Protein AF-0000000067866345 (afdb_homodimer)

InterPro domains:
  IPR001431 Peptidase M16, zinc-binding site [PS00143] (38-61)
  IPR007863 Peptidase M16, C-terminal [PF05193] (171-333)
  IPR011249 Metalloenzyme, LuxS/M16 peptidase-like [SSF63411] (7-210)
  IPR011249 Metalloenzyme, LuxS/M16 peptidase-like [SSF63411] (232-407)
  IPR011765 Peptidase M16, N-terminal [PF00675] (20-159)
  IPR050361 Mitochondrial Processing Peptidase/Ubiquinol-cytochrome c Reductase Complex [PTHR11851] (12-408)

Sequence (830 aa):
MLKLNFDVKKHYLDNGLEILTIKKDTQIASINLGVKVGAIYESLEEKGISHFIEHMLFKGTNKRNNEELNDELESLGGEYNAYTDYNSTVYTISCLSEELENACILLGDMITSSNFPEEEIERERGVILAEMRTSKDDIEDLSFKRVNEVAFNSSPLRYDVTGLEEVVKGLKRDDIKRFYNKYYTPKNSLITMVSSMEHEDAKELISREFSNWQGAEEVEHPVICEDNIPLKKVSYKNDMEQSTIVYLYTFYHLDKNDELALRILNHRLGESSNSLLFREVREKKGLAYDIYTHLDMTKNVKTLYVYTAVSDEDVEEAIRAIDETLNNVVNGNIEIGNKDLAIMKKVHKTAVISTLEDSAELCNYILHQELEDEDIYEFVKDMEGLNNLNKDKIYKVSKLVLKDPTIHILTSPKEMLKLNFDVKKHYLDNGLEILTIKKDTQIASINLGVKVGAIYESLEEKGISHFIEHMLFKGTNKRNNEELNDELESLGGEYNAYTDYNSTVYTISCLSEELENACILLGDMITSSNFPEEEIERERGVILAEMRTSKDDIEDLSFKRVNEVAFNSSPLRYDVTGLEEVVKGLKRDDIKRFYNKYYTPKNSLITMVSSMEHEDAKELISREFSNWQGAEEVEHPVICEDNIPLKKVSYKNDMEQSTIVYLYTFYHLDKNDELALRILNHRLGESSNSLLFREVREKKGLAYDIYTHLDMTKNVKTLYVYTAVSDEDVEEAIRAIDETLNNVVNGNIEIGNKDLAIMKKVHKTAVISTLEDSAELCNYILHQELEDEDIYEFVKDMEGLNNLNKDKIYKVSKLVLKDPTIHILTSPKE

Solvent-accessible surface area (backbone atoms only — not comparable to full-atom values): 42584 Å² total; per-residue (Å²): 128,90,79,76,75,60,48,77,47,82,47,68,48,94,61,46,30,35,34,37,36,31,32,28,92,52,65,50,18,18,42,35,38,40,30,72,47,16,39,44,66,44,52,86,84,39,28,18,47,55,39,50,47,62,59,42,39,58,48,20,29,82,87,28,50,35,68,57,43,48,51,55,56,53,55,44,16,49,50,73,52,69,51,59,40,54,60,29,30,36,38,39,37,33,27,36,47,92,36,42,66,60,50,47,49,51,52,29,42,28,72,69,33,47,60,65,51,66,71,55,50,57,30,47,45,39,19,54,51,37,41,54,35,51,41,63,46,31,63,69,55,37,47,56,50,51,38,29,44,69,20,34,91,74,27,46,69,35,51,57,47,77,33,41,71,72,37,53,73,64,63,45,66,65,59,53,50,52,53,42,52,57,50,63,16,30,65,38,29,37,35,24,33,25,30,61,50,54,62,68,57,49,48,51,57,51,42,75,49,47,58,80,43,66,54,65,71,81,72,85,69,82,64,66,74,63,69,47,41,61,45,76,49,76,48,71,46,64,84,51,59,47,19,36,44,35,38,38,26,41,43,82,83,59,52,77,86,48,45,63,37,44,52,52,47,43,38,48,39,16,58,39,96,76,5,53,47,26,40,52,40,26,60,70,61,13,49,20,59,55,50,37,42,49,79,40,80,51,86,88,39,38,39,40,34,38,42,35,45,24,40,69,91,41,45,67,60,48,50,50,49,51,49,50,51,52,47,30,42,43,70,56,71,49,80,62,48,70,66,56,49,52,25,46,51,40,31,51,49,40,53,50,52,53,32,70,70,32,43,58,51,36,30,51,50,46,41,50,23,53,76,65,74,42,63,76,60,42,71,59,54,48,57,57,46,60,72,69,61,50,53,66,56,35,35,51,44,36,52,69,34,75,51,67,42,20,36,29,34,40,31,49,70,80,129,129,89,77,76,75,58,48,77,47,81,45,70,48,95,60,46,29,37,36,36,36,31,30,28,90,52,64,51,18,18,42,34,38,40,30,71,47,16,40,43,65,43,51,85,83,38,28,19,47,56,39,50,47,62,59,43,39,58,48,19,29,81,88,29,49,34,68,56,43,47,50,53,57,53,58,44,15,49,50,73,51,69,51,58,39,52,58,29,30,36,40,39,37,33,25,38,49,90,35,43,65,60,50,47,49,51,51,28,43,30,72,69,34,47,59,65,51,66,72,55,50,56,31,48,45,40,20,52,51,36,40,56,34,52,40,66,46,31,62,67,56,37,50,56,46,51,38,29,45,69,21,35,91,75,27,46,71,35,51,57,47,75,33,41,70,72,36,53,73,63,64,45,68,66,59,52,49,51,53,42,55,60,50,65,19,30,68,38,28,37,35,24,33,24,29,61,49,55,61,68,58,49,50,48,57,51,41,75,49,46,58,81,43,66,51,76,66,84,72,84,70,82,64,67,74,63,71,46,42,61,44,78,49,76,47,74,46,64,84,50,60,49,18,36,42,36,38,36,26,40,44,82,82,60,53,78,86,47,46,63,39,44,52,51,47,42,38,47,40,16,58,39,97,75,5,55,49,26,40,50,39,26,60,71,62,13,48,22,59,52,51,36,43,49,78,40,81,50,86,88,39,39,39,39,34,38,42,34,45,24,40,70,89,40,45,66,59,48,50,50,50,51,48,51,52,54,48,31,40,43,71,56,71,49,80,62,47,70,66,54,50,53,28,49,51,39,30,50,50,40,52,50,52,54,33,71,70,34,44,58,51,36,30,51,50,46,41,51,23,53,76,65,75,42,62,77,60,41,71,59,54,48,56,57,45,60,71,68,62,52,54,66,56,35,36,51,43,36,53,68,35,75,50,66,41,20,35,28,33,42,29,48,70,78,127

Foldseek 3Di:
DPDQQWDWDWDAFPQQAIEIEIAHPDQKKKKKKKFQDFQQLDDQLCRQLLVLLQVQLCADFPVGGNVRLVVLLVVQVWDWDWDGDHGIIMTMHMHGQVCVLVVLQSVLRSLQTRDRDQVVLVVVLVVLVVVVVVLCVDQVSVQCQVLLCQFDDDASSNADRNTDNVSSVPDGPVNSVVVSQAGSASNRMYMYMYHNDDPVVVVVSNCVRCNPRHHDDDDDRDGDADWTAQDEAEDADADDQWKKKKWKWFFPPDDPLLVLLVVLLQCQDFADCNHLLNCQQCVVVNFFPHWGWDADDAVSGGMIMIMTIGGPVCVVVSVVSSVVSLVCLLVVVDDPAPVSLVVVLVVLVVVVVVQSVDNRSLRVLQRRCVSRVHDSVVSVVSSVSSVVDGRVSSSVVSNSTVPSIYMYMYYHDDD/DPDQQKDWDWDAFPQQAIEIEIAHPDQKKKKKKKFQDFQQLADQLCHQLLVLLQVQLCADFPVGGNVRLVVLLVVQVWDWDWDGDHGIIMTMHMHGQVCVLVVLQSVLRSLQTRDRDQVVLVVVLVVLVVVVVVLCVDQQSVQCQVLLCQFDDDASSNADRNTDNVSSVPDGPVNSVVVSQAGSASNRMYMYMYHNDDPVVVVVSNCVRCNPRHHDDDDDRDGDADWTAQDEAEDADADDQWKKKKWKWFFPPDDPLLVLLVVLLQCQDFADCNHLLNCQQCVVVNFFPHWGWDADDAVSGGMIMIMTIGGPVCVVVSVVSSVVSLVCLLVVVDDPAPVSLVVVLVVLVVVVVVQSVDNRSLRVLQRRCVSRVHDSVVSVVSSVSSVVDGRVSSSVVSNSTVPSIRMYMYYHDDD

Secondary structure (DSSP, 8-state):
-----EEEEEEE-TT--EEEEEEE--SEEEEEEEES--GGG--GGGTTHHHHHHHHTTSBBSS-BHHHHHHHHHHT-SEEEEEE-SS-EEEEEEEEGGGHHHHHHHHHHHHH-B---HHHHHHHHHHHHHHHHHHHH-HHHHHHHHHHHHH-SS-GGGS-TT--HHHHHH--HHHHHHHHHHH-SGGGEEEEEEESS-HHHHHHHHHHHHTT----SPPP----------EEEEEE-SS-SSEEEEEEEE-TT--GGGHHHHHHHHIIIIISTT-HHIIIIIIIT--EEEEEEEEE-STT--EEEEEEEE-GGGHHHHHHHHHHHHHHHHTT-S---HHHHHHHHHHHHHHHHHHHH-HHHHHHHHHHHHHTT--TTHHHHHHHHHHH--HHHHHHHHHHHSSS-EEEEEE----/-----EEEEEEE-TT--EEEEEEE--SEEEEEEEES--GGG--GGGTTHHHHHHHHTTSBBSS-BHHHHHHHHHTT-SEEEEEE-SS-EEEEEEEEGGGHHHHHHHHHHHHH-B---HHHHHHHHHHHHHHHHHHHH-HHHHHHHHHHHHH-SS-GGGS-TT--HHHHHH--HHHHHHHHHHH-SGGGEEEEEEESS-HHHHHHHHHHHHTT----PPPP----------EEEEEE-SS-SSEEEEEEEE-TT--GGGHHHHHHHHIIIIISTT-HHIIIIIIIT--EEEEEEEEE-STT--EEEEEEEE-GGGHHHHHHHHHHHHHHHHTT-S---HHHHHHHHHHHHHHHHHHHH-HHHHHHHHHHHHHTT--TTHHHHHHHHHHH--HHHHHHHHHHHSSS-EEEEEE----

pLDDT: mean 93.35, std 6.79, range [50.44, 98.88]

Organism: NCBI:txid29363

Nearest PDB structures (foldseek):
  8pw5-assembly1_L  TM=9.139E-01  e=3.087E-32  Mus musculus
  6zfs-assembly1_A  TM=9.045E-01  e=3.799E-31  Bos taurus
  5okd-assembly1_A  TM=8.986E-01  e=4.022E-31  Bos taurus
  8iao-assembly1_Aa  TM=9.112E-01  e=6.218E-30  Mus musculus
  6xvf-assembly1_A-2  TM=8.848E-01  e=9.814E-30  Bos taurus

Structure (mmCIF, N/CA/C/O backbone):
data_AF-0000000067866345-model_v1
#
loop_
_entity.id
_entity.type
_entity.pdbx_description
1 polymer 'Peptidase M16'
#
loop_
_atom_site.group_PDB
_atom_site.id
_atom_site.type_symbol
_atom_site.label_atom_id
_atom_site.label_alt_id
_atom_site.label_comp_id
_atom_site.label_asym_id
_atom_site.label_entity_id
_atom_site.label_seq_id
_atom_site.pdbx_PDB_ins_code
_atom_site.Cartn_x
_atom_site.Cartn_y
_atom_site.Cartn_z
_atom_site.occupancy
_atom_site.B_iso_or_equiv
_atom_site.auth_seq_id
_atom_site.auth_comp_id
_atom_site.auth_asym_id
_atom_site.auth_atom_id
_atom_site.pdbx_PDB_model_num
ATOM 1 N N . MET A 1 1 ? -11.164 -18.875 21.969 1 54.75 1 MET A N 1
ATOM 2 C CA . MET A 1 1 ? -11.617 -17.562 22.438 1 54.75 1 MET A CA 1
ATOM 3 C C . MET A 1 1 ? -10.578 -16.5 22.156 1 54.75 1 MET A C 1
ATOM 5 O O . MET A 1 1 ? -9.383 -16.719 22.359 1 54.75 1 MET A O 1
ATOM 9 N N . LEU A 1 2 ? -11.102 -15.445 21.375 1 67.44 2 LEU A N 1
ATOM 10 C CA . LEU A 1 2 ? -10.203 -14.352 21.047 1 67.44 2 LEU A CA 1
ATOM 11 C C . LEU A 1 2 ? -9.656 -13.688 22.297 1 67.44 2 LEU A C 1
ATOM 13 O O . LEU A 1 2 ? -10.414 -13.266 23.172 1 67.44 2 LEU A O 1
ATOM 17 N N . LYS A 1 3 ? -8.438 -13.969 22.625 1 67.81 3 LYS A N 1
ATOM 18 C CA . LYS A 1 3 ? -7.781 -13.312 23.75 1 67.81 3 LYS A CA 1
ATOM 19 C C . LYS A 1 3 ? -7.496 -11.852 23.438 1 67.81 3 LYS A C 1
ATOM 21 O O . LYS A 1 3 ? -6.738 -11.539 22.516 1 67.81 3 LYS A O 1
ATOM 26 N N . LEU A 1 4 ? -8.344 -11 24.125 1 80.44 4 LEU A N 1
ATOM 27 C CA . LEU A 1 4 ? -8.062 -9.578 23.984 1 80.44 4 LEU A CA 1
ATOM 28 C C . LEU A 1 4 ? -6.832 -9.18 24.797 1 80.44 4 LEU A C 1
ATOM 30 O O . LEU A 1 4 ? -6.773 -9.445 26 1 80.44 4 LEU A O 1
ATOM 34 N N . ASN A 1 5 ? -5.797 -8.68 24.172 1 82.44 5 ASN A N 1
ATOM 35 C CA . ASN A 1 5 ? -4.559 -8.305 24.844 1 82.44 5 ASN A CA 1
ATOM 36 C C . ASN A 1 5 ? -4.492 -6.797 25.094 1 82.44 5 ASN A C 1
ATOM 38 O O . ASN A 1 5 ? -3.418 -6.195 25 1 82.44 5 ASN A O 1
ATOM 42 N N . PHE A 1 6 ? -5.699 -6.148 25.188 1 90.94 6 PHE A N 1
ATOM 43 C CA . PHE A 1 6 ? -5.746 -4.711 25.438 1 90.94 6 PHE A CA 1
ATOM 44 C C . PHE A 1 6 ? -6.984 -4.348 26.25 1 90.94 6 PHE A C 1
ATOM 46 O O . PHE A 1 6 ? -7.91 -5.148 26.375 1 90.94 6 PHE A O 1
ATOM 53 N N . ASP A 1 7 ? -6.953 -3.195 26.891 1 94.69 7 ASP A N 1
ATOM 54 C CA . ASP A 1 7 ? -8.047 -2.604 27.656 1 94.69 7 ASP A CA 1
ATOM 55 C C . ASP A 1 7 ? -8.352 -1.187 27.172 1 94.69 7 ASP A C 1
ATOM 57 O O . ASP A 1 7 ? -7.434 -0.419 26.875 1 94.69 7 ASP A O 1
ATOM 61 N N . VAL A 1 8 ? -9.688 -0.877 27.031 1 97.12 8 VAL A N 1
ATOM 62 C CA . VAL A 1 8 ? -10.07 0.431 26.5 1 97.12 8 VAL A CA 1
ATOM 63 C C . VAL A 1 8 ? -10.883 1.183 27.547 1 97.12 8 VAL A C 1
ATOM 65 O O . VAL A 1 8 ? -11.734 0.594 28.234 1 97.12 8 VAL A O 1
ATOM 68 N N . LYS A 1 9 ? -10.586 2.391 27.734 1 98.19 9 LYS A N 1
ATOM 69 C CA . LYS A 1 9 ? -11.406 3.271 28.562 1 98.19 9 LYS A CA 1
ATOM 70 C C . LYS A 1 9 ? -11.766 4.555 27.812 1 98.19 9 LYS A C 1
ATOM 72 O O . LYS A 1 9 ? -10.93 5.113 27.094 1 98.19 9 LYS A O 1
ATOM 77 N N . LYS A 1 10 ? -13.023 4.996 27.984 1 97.56 10 LYS A N 1
ATOM 78 C CA . LYS A 1 10 ? -13.523 6.242 27.422 1 97.56 10 LYS A CA 1
ATOM 79 C C . LYS A 1 10 ? -13.531 7.359 28.453 1 97.56 10 LYS A C 1
ATOM 81 O O . LYS A 1 10 ? -13.922 7.145 29.609 1 97.56 10 LYS A O 1
ATOM 86 N N . HIS A 1 11 ? -12.93 8.43 28.031 1 97.62 11 HIS A N 1
ATOM 87 C CA . HIS A 1 11 ? -12.875 9.625 28.875 1 97.62 11 HIS A CA 1
ATOM 88 C C . HIS A 1 11 ? -13.422 10.844 28.141 1 97.62 11 HIS A C 1
ATOM 90 O O . HIS A 1 11 ? -13.547 10.828 26.906 1 97.62 11 HIS A O 1
ATOM 96 N N . TYR A 1 12 ? -13.812 11.836 28.984 1 96.62 12 TYR A N 1
ATOM 97 C CA . TYR A 1 12 ? -14.164 13.148 28.453 1 96.62 12 TYR A CA 1
ATOM 98 C C . TYR A 1 12 ? -13.445 14.25 29.219 1 96.62 12 TYR A C 1
ATOM 100 O O . TYR A 1 12 ? -13.344 14.203 30.453 1 96.62 12 TYR A O 1
ATOM 108 N N . LEU A 1 13 ? -12.883 15.117 28.5 1 96.69 13 LEU A N 1
ATOM 109 C CA . LEU A 1 13 ? -12.352 16.312 29.141 1 96.69 13 LEU A CA 1
ATOM 110 C C . LEU A 1 13 ? -13.461 17.328 29.406 1 96.69 13 LEU A C 1
ATOM 112 O O . LEU A 1 13 ? -14.57 17.188 28.891 1 96.69 13 LEU A O 1
ATOM 116 N N . ASP A 1 14 ? -13.164 18.359 30.172 1 94.88 14 ASP A N 1
ATOM 117 C CA . ASP A 1 14 ? -14.148 19.375 30.547 1 94.88 14 ASP A CA 1
ATOM 118 C C . ASP A 1 14 ? -14.633 20.156 29.312 1 94.88 14 ASP A C 1
ATOM 120 O O . ASP A 1 14 ? -15.781 20.594 29.266 1 94.88 14 ASP A O 1
ATOM 124 N N . ASN A 1 15 ? -13.844 20.281 28.406 1 95 15 ASN A N 1
ATOM 125 C CA . ASN A 1 15 ? -14.195 21.047 27.219 1 95 15 ASN A CA 1
ATOM 126 C C . ASN A 1 15 ? -14.992 20.203 26.234 1 95 15 ASN A C 1
ATOM 128 O O . ASN A 1 15 ? -15.367 20.688 25.156 1 95 15 ASN A O 1
ATOM 132 N N . GLY A 1 16 ? -15.164 18.938 26.5 1 94.06 16 GLY A N 1
ATOM 133 C CA . GLY A 1 16 ? -16.016 18.109 25.688 1 94.06 16 GLY A CA 1
ATOM 134 C C . GLY A 1 16 ? -15.242 17.156 24.797 1 94.06 16 GLY A C 1
ATOM 135 O O . GLY A 1 16 ? -15.828 16.312 24.094 1 94.06 16 GLY A O 1
ATOM 136 N N . LEU A 1 17 ? -13.93 17.203 24.797 1 96.75 17 LEU A N 1
ATOM 137 C CA . LEU A 1 17 ? -13.109 16.312 23.969 1 96.75 17 LEU A CA 1
ATOM 138 C C . LEU A 1 17 ? -13.219 14.875 24.438 1 96.75 17 LEU A C 1
ATOM 140 O O . LEU A 1 17 ? -13.031 14.586 25.625 1 96.75 17 LEU A O 1
ATOM 144 N N . GLU A 1 18 ? -13.586 14.023 23.516 1 97.25 18 GLU A N 1
ATOM 145 C CA . GLU A 1 18 ? -13.664 12.586 23.766 1 97.25 18 GLU A CA 1
ATOM 146 C C . GLU A 1 18 ? -12.297 11.922 23.609 1 97.25 18 GLU A C 1
ATOM 148 O O . GLU A 1 18 ? -11.586 12.188 22.641 1 97.25 18 GLU A O 1
ATOM 153 N N . ILE A 1 19 ? -11.93 11.086 24.594 1 98.56 19 ILE A N 1
ATOM 154 C CA . ILE A 1 19 ? -10.641 10.406 24.578 1 98.56 19 ILE A CA 1
ATOM 155 C C . ILE A 1 19 ? -10.844 8.914 24.844 1 98.56 19 ILE A C 1
ATOM 157 O O . ILE A 1 19 ? -11.539 8.531 25.797 1 98.56 19 ILE A O 1
ATOM 161 N N . LEU A 1 20 ? -10.32 8.125 23.953 1 98.75 20 LEU A N 1
ATOM 162 C CA . LEU A 1 20 ? -10.242 6.688 24.203 1 98.75 20 LEU A CA 1
ATOM 163 C C . LEU A 1 20 ? -8.805 6.246 24.422 1 98.75 20 LEU A C 1
ATOM 165 O O . LEU A 1 20 ? -7.965 6.367 23.531 1 98.75 20 LEU A O 1
ATOM 169 N N . THR A 1 21 ? -8.539 5.762 25.625 1 98.62 21 THR A N 1
ATOM 170 C CA . THR A 1 21 ? -7.223 5.203 25.922 1 98.62 21 THR A CA 1
ATOM 171 C C . THR A 1 21 ? -7.246 3.682 25.812 1 98.62 21 THR A C 1
ATOM 173 O O . THR A 1 21 ? -8.156 3.029 26.328 1 98.62 21 THR A O 1
ATOM 176 N N . ILE A 1 22 ? -6.328 3.186 25.062 1 98.38 22 ILE A N 1
ATOM 177 C CA . ILE A 1 22 ? -6.184 1.748 24.859 1 98.38 22 ILE A CA 1
ATOM 178 C C . ILE A 1 22 ? -4.867 1.271 25.484 1 98.38 22 ILE A C 1
ATOM 180 O O . ILE A 1 22 ? -3.789 1.587 24.984 1 98.38 22 ILE A O 1
ATOM 184 N N . LYS A 1 23 ? -5.016 0.579 26.578 1 98.12 23 LYS A N 1
ATOM 185 C CA . LYS A 1 23 ? -3.83 0.052 27.234 1 98.12 23 LYS A CA 1
ATOM 186 C C . LYS A 1 23 ? -3.412 -1.288 26.641 1 98.12 23 LYS A C 1
ATOM 188 O O . LYS A 1 23 ? -4.188 -2.248 26.656 1 98.12 23 LYS A O 1
ATOM 193 N N . LYS A 1 24 ? -2.275 -1.328 26.094 1 95.25 24 LYS A N 1
ATOM 194 C CA . LYS A 1 24 ? -1.682 -2.51 25.469 1 95.25 24 LYS A CA 1
ATOM 195 C C . LYS A 1 24 ? -0.186 -2.59 25.75 1 95.25 24 LYS A C 1
ATOM 197 O O . LYS A 1 24 ? 0.51 -1.573 25.75 1 95.25 24 LYS A O 1
ATOM 202 N N . ASP A 1 25 ? 0.289 -3.816 26.094 1 91.81 25 ASP A N 1
ATOM 203 C CA . ASP A 1 25 ? 1.729 -4 26.25 1 91.81 25 ASP A CA 1
ATOM 204 C C . ASP A 1 25 ? 2.441 -3.916 24.891 1 91.81 25 ASP A C 1
ATOM 206 O O . ASP A 1 25 ? 2.42 -4.871 24.125 1 91.81 25 ASP A O 1
ATOM 210 N N . THR A 1 26 ? 3.008 -2.754 24.641 1 91.69 26 THR A N 1
ATOM 211 C CA . THR A 1 26 ? 3.643 -2.506 23.344 1 91.69 26 THR A CA 1
ATOM 212 C C . THR A 1 26 ? 4.797 -1.52 23.5 1 91.69 26 THR A C 1
ATOM 214 O O . THR A 1 26 ? 4.812 -0.708 24.422 1 91.69 26 THR A O 1
ATOM 217 N N . GLN A 1 27 ? 5.738 -1.667 22.562 1 92.5 27 GLN A N 1
ATOM 218 C CA . GLN A 1 27 ? 6.855 -0.729 22.516 1 92.5 27 GLN A CA 1
ATOM 219 C C . GLN A 1 27 ? 6.602 0.372 21.484 1 92.5 27 GLN A C 1
ATOM 221 O O . GLN A 1 27 ? 7.328 1.366 21.438 1 92.5 27 GLN A O 1
ATOM 226 N N . ILE A 1 28 ? 5.613 0.192 20.641 1 94.38 28 ILE A N 1
ATOM 227 C CA . ILE A 1 28 ? 5.191 1.198 19.688 1 94.38 28 ILE A CA 1
ATOM 228 C C . ILE A 1 28 ? 3.846 1.786 20.109 1 94.38 28 ILE A C 1
ATOM 230 O O . ILE A 1 28 ? 2.867 1.055 20.281 1 94.38 28 ILE A O 1
ATOM 234 N N . ALA A 1 29 ? 3.877 3.027 20.312 1 97.06 29 ALA A N 1
ATOM 235 C CA . ALA A 1 29 ? 2.652 3.725 20.703 1 97.06 29 ALA A CA 1
ATOM 236 C C . ALA A 1 29 ? 2.059 4.488 19.516 1 97.06 29 ALA A C 1
ATOM 238 O O . ALA A 1 29 ? 2.752 4.762 18.531 1 97.06 29 ALA A O 1
ATOM 239 N N . SER A 1 30 ? 0.771 4.711 19.625 1 98.25 30 SER A N 1
ATOM 240 C CA . SER A 1 30 ? 0.085 5.461 18.578 1 98.25 30 SER A CA 1
ATOM 241 C C . SER A 1 30 ? -0.945 6.418 19.156 1 98.25 30 SER A C 1
ATOM 243 O O . SER A 1 30 ? -1.608 6.094 20.141 1 98.25 30 SER A O 1
ATOM 245 N N . ILE A 1 31 ? -1.014 7.555 18.594 1 98.81 31 ILE A N 1
ATOM 246 C CA . ILE A 1 31 ? -2.037 8.531 18.938 1 98.81 31 ILE A CA 1
ATOM 247 C C . ILE A 1 31 ? -2.668 9.102 17.672 1 98.81 31 ILE A C 1
ATOM 249 O O . ILE A 1 31 ? -1.96 9.547 16.766 1 98.81 31 ILE A O 1
ATOM 253 N N . ASN A 1 32 ? -3.967 8.992 17.609 1 98.81 32 ASN A N 1
ATOM 254 C CA . ASN A 1 32 ? -4.719 9.5 16.469 1 98.81 32 ASN A CA 1
ATOM 255 C C . ASN A 1 32 ? -5.77 10.523 16.906 1 98.81 32 ASN A C 1
ATOM 257 O O . ASN A 1 32 ? -6.324 10.422 18 1 98.81 32 ASN A O 1
ATOM 261 N N . LEU A 1 33 ? -5.934 11.492 16.125 1 98.88 33 LEU A N 1
ATOM 262 C CA . LEU A 1 33 ? -7.02 12.453 16.297 1 98.88 33 LEU A CA 1
ATOM 263 C C . LEU A 1 33 ? -7.922 12.469 15.062 1 98.88 33 LEU A C 1
ATOM 265 O O . LEU A 1 33 ? -7.441 12.586 13.938 1 98.88 33 LEU A O 1
ATOM 269 N N . GLY A 1 34 ? -9.172 12.227 15.289 1 98.44 34 GLY A N 1
ATOM 270 C CA . GLY A 1 34 ? -10.164 12.328 14.227 1 98.44 34 GLY A CA 1
ATOM 271 C C . GLY A 1 34 ? -11.094 13.516 14.391 1 98.44 34 GLY A C 1
ATOM 272 O O . GLY A 1 34 ? -11.617 13.758 15.484 1 98.44 34 GLY A O 1
ATOM 273 N N . VAL A 1 35 ? -11.234 14.297 13.383 1 96.75 35 VAL A N 1
ATOM 274 C CA . VAL A 1 35 ? -12.211 15.391 13.32 1 96.75 35 VAL A CA 1
ATOM 275 C C . VAL A 1 35 ? -13.398 14.969 12.461 1 96.75 35 VAL A C 1
ATOM 277 O O . VAL A 1 35 ? -13.219 14.484 11.344 1 96.75 35 VAL A O 1
ATOM 280 N N . LYS A 1 36 ? -14.57 15.172 13 1 93.81 36 LYS A N 1
ATOM 281 C CA . LYS A 1 36 ? -15.789 14.781 12.297 1 93.81 36 LYS A CA 1
ATOM 282 C C . LYS A 1 36 ? -16.141 15.773 11.195 1 93.81 36 LYS A C 1
ATOM 284 O O . LYS A 1 36 ? -17.25 16.312 11.172 1 93.81 36 LYS A O 1
ATOM 289 N N . VAL A 1 37 ? -15.227 15.945 10.312 1 94.06 37 VAL A N 1
ATOM 290 C CA . VAL A 1 37 ? -15.445 16.797 9.148 1 94.06 37 VAL A CA 1
ATOM 291 C C . VAL A 1 37 ? -14.641 16.266 7.969 1 94.06 37 VAL A C 1
ATOM 293 O O . VAL A 1 37 ? -13.477 15.883 8.125 1 94.06 37 VAL A O 1
ATOM 296 N N . GLY A 1 38 ? -15.242 16.109 6.855 1 95 38 GLY A N 1
ATOM 297 C CA . GLY A 1 38 ? -14.633 15.711 5.594 1 95 38 GLY A CA 1
ATOM 298 C C . GLY A 1 38 ? -15.297 16.344 4.387 1 95 38 GLY A C 1
ATOM 299 O O . GLY A 1 38 ? -15.961 17.375 4.5 1 95 38 GLY A O 1
ATOM 300 N N . ALA A 1 39 ? -15.102 15.82 3.289 1 95.38 39 ALA A N 1
ATOM 301 C CA . ALA A 1 39 ? -15.469 16.422 2.014 1 95.38 39 ALA A CA 1
ATOM 302 C C . ALA A 1 39 ? -16.984 16.531 1.884 1 95.38 39 ALA A C 1
ATOM 304 O O . ALA A 1 39 ? -17.5 17.422 1.182 1 95.38 39 ALA A O 1
ATOM 305 N N . ILE A 1 40 ? -17.734 15.695 2.529 1 93.94 40 ILE A N 1
ATOM 306 C CA . ILE A 1 40 ? -19.172 15.672 2.314 1 93.94 40 ILE A CA 1
ATOM 307 C C . ILE A 1 40 ? -19.828 16.859 3.025 1 93.94 40 ILE A C 1
ATOM 309 O O . ILE A 1 40 ? -20.984 17.172 2.77 1 93.94 40 ILE A O 1
ATOM 313 N N . TYR A 1 41 ? -19.141 17.547 3.906 1 92.25 41 TYR A N 1
ATOM 314 C CA . TYR A 1 41 ? -19.703 18.656 4.676 1 92.25 41 TYR A CA 1
ATOM 315 C C . TYR A 1 41 ? -19.359 19.984 4.031 1 92.25 41 TYR A C 1
ATOM 317 O O . TYR A 1 41 ? -19.781 21.047 4.504 1 92.25 41 TYR A O 1
ATOM 325 N N . GLU A 1 42 ? -18.656 19.938 3.006 1 94.94 42 GLU A N 1
ATOM 326 C CA . GLU A 1 42 ? -18.203 21.141 2.316 1 94.94 42 GLU A CA 1
ATOM 327 C C . GLU A 1 42 ? -19.297 21.703 1.412 1 94.94 42 GLU A C 1
ATOM 329 O O . GLU A 1 42 ? -20.016 20.953 0.752 1 94.94 42 GLU A O 1
ATOM 334 N N . SER A 1 43 ? -19.469 23.031 1.4 1 93.31 43 SER A N 1
ATOM 335 C CA . SER A 1 43 ? -20.266 23.672 0.369 1 93.31 43 SER A CA 1
ATOM 336 C C . SER A 1 43 ? -19.547 23.688 -0.974 1 93.31 43 SER A C 1
ATOM 338 O O . SER A 1 43 ? -18.375 23.312 -1.056 1 93.31 43 SER A O 1
ATOM 340 N N . LEU A 1 44 ? -20.234 24.062 -2.004 1 93.38 44 LEU A N 1
ATOM 341 C CA . LEU A 1 44 ? -19.641 24.109 -3.334 1 93.38 44 LEU A CA 1
ATOM 342 C C . LEU A 1 44 ? -18.438 25.047 -3.365 1 93.38 44 LEU A C 1
ATOM 344 O O . LEU A 1 44 ? -17.438 24.781 -4.039 1 93.38 44 LEU A O 1
ATOM 348 N N . GLU A 1 45 ? -18.5 26.125 -2.602 1 95.12 45 GLU A N 1
ATOM 349 C CA . GLU A 1 45 ? -17.453 27.125 -2.58 1 95.12 45 GLU A CA 1
ATOM 350 C C . GLU A 1 45 ? -16.297 26.703 -1.677 1 95.12 45 GLU A C 1
ATOM 352 O O . GLU A 1 45 ? -15.25 27.344 -1.667 1 95.12 45 GLU A O 1
ATOM 357 N N . GLU A 1 46 ? -16.5 25.562 -0.993 1 95.5 46 GLU A N 1
ATOM 358 C CA . GLU A 1 46 ? -15.492 25.109 -0.031 1 95.5 46 GLU A CA 1
ATOM 359 C C . GLU A 1 46 ? -14.883 23.781 -0.459 1 95.5 46 GLU A C 1
ATOM 361 O O . GLU A 1 46 ? -14.133 23.156 0.304 1 95.5 46 GLU A O 1
ATOM 366 N N . LYS A 1 47 ? -15.211 23.328 -1.638 1 97.25 47 LYS A N 1
ATOM 367 C CA . LYS A 1 47 ? -14.773 22 -2.064 1 97.25 47 LYS A CA 1
ATOM 368 C C . LYS A 1 47 ? -13.25 21.891 -2.049 1 97.25 47 LYS A C 1
ATOM 370 O O . LYS A 1 47 ? -12.57 22.562 -2.822 1 97.25 47 LYS A O 1
ATOM 375 N N . GLY A 1 48 ? -12.742 21.016 -1.209 1 97.94 48 GLY A N 1
ATOM 376 C CA . GLY A 1 48 ? -11.312 20.797 -1.084 1 97.94 48 GLY A CA 1
ATOM 377 C C . GLY A 1 48 ? -10.719 21.406 0.17 1 97.94 48 GLY A C 1
ATOM 378 O O . GLY A 1 48 ? -9.555 21.172 0.489 1 97.94 48 GLY A O 1
ATOM 379 N N . ILE A 1 49 ? -11.531 22.109 0.931 1 98.31 49 ILE A N 1
ATOM 380 C CA . ILE A 1 49 ? -11 22.906 2.033 1 98.31 49 ILE A CA 1
ATOM 381 C C . ILE A 1 49 ? -10.57 22 3.174 1 98.31 49 ILE A C 1
ATOM 383 O O . ILE A 1 49 ? -9.578 22.266 3.857 1 98.31 49 ILE A O 1
ATOM 387 N N . SER A 1 50 ? -11.336 20.891 3.449 1 98.19 50 SER A N 1
ATOM 388 C CA . SER A 1 50 ? -10.93 19.953 4.488 1 98.19 50 SER A CA 1
ATOM 389 C C . SER A 1 50 ? -9.547 19.359 4.195 1 98.19 50 SER A C 1
ATOM 391 O O . SER A 1 50 ? -8.703 19.281 5.09 1 98.19 50 SER A O 1
ATOM 393 N N . HIS A 1 51 ? -9.406 18.922 2.943 1 98.44 51 HIS A N 1
ATOM 394 C CA . HIS A 1 51 ? -8.117 18.391 2.502 1 98.44 51 HIS A CA 1
ATOM 395 C C . HIS A 1 51 ? -7.023 19.453 2.596 1 98.44 51 HIS A C 1
ATOM 397 O O . HIS A 1 51 ? -5.898 19.156 3.004 1 98.44 51 HIS A O 1
ATOM 403 N N . PHE A 1 52 ? -7.332 20.688 2.225 1 98.56 52 PHE A N 1
ATOM 404 C CA . PHE A 1 52 ? -6.395 21.812 2.305 1 98.56 52 PHE A CA 1
ATOM 405 C C . PHE A 1 52 ? -5.941 22.031 3.744 1 98.56 52 PHE A C 1
ATOM 407 O O . PHE A 1 52 ? -4.75 22.188 4.012 1 98.56 52 PHE A O 1
ATOM 414 N N . ILE A 1 53 ? -6.848 22 4.664 1 98.56 53 ILE A N 1
ATOM 415 C CA . ILE A 1 53 ? -6.555 22.203 6.078 1 98.56 53 ILE A CA 1
ATOM 416 C C . ILE A 1 53 ? -5.68 21.062 6.594 1 98.56 53 ILE A C 1
ATOM 418 O O . ILE A 1 53 ? -4.754 21.281 7.379 1 98.56 53 ILE A O 1
ATOM 422 N N . GLU A 1 54 ? -6.023 19.859 6.168 1 98.44 54 GLU A N 1
ATOM 423 C CA . GLU A 1 54 ? -5.195 18.703 6.52 1 98.44 54 GLU A CA 1
ATOM 424 C C . GLU A 1 54 ? -3.727 18.969 6.207 1 98.44 54 GLU A C 1
ATOM 426 O O . GLU A 1 54 ? -2.855 18.719 7.047 1 98.44 54 GLU A O 1
ATOM 431 N N . HIS A 1 55 ? -3.424 19.484 5.008 1 96.75 55 HIS A N 1
ATOM 432 C CA . HIS A 1 55 ? -2.062 19.844 4.625 1 96.75 55 HIS A CA 1
ATOM 433 C C . HIS A 1 55 ? -1.507 20.938 5.523 1 96.75 55 HIS A C 1
ATOM 435 O O . HIS A 1 55 ? -0.361 20.859 5.973 1 96.75 55 HIS A O 1
ATOM 441 N N . MET A 1 56 ? -2.281 21.969 5.805 1 98 56 MET A N 1
ATOM 442 C CA . MET A 1 56 ? -1.828 23.203 6.445 1 98 56 MET A CA 1
ATOM 443 C C . MET A 1 56 ? -1.493 22.953 7.914 1 98 56 MET A C 1
ATOM 445 O O . MET A 1 56 ? -0.685 23.672 8.5 1 98 56 MET A O 1
ATOM 449 N N . LEU A 1 57 ? -2.051 21.922 8.508 1 98.19 57 LEU A N 1
ATOM 450 C CA . LEU A 1 57 ? -1.806 21.688 9.93 1 98.19 57 LEU A CA 1
ATOM 451 C C . LEU A 1 57 ? -0.37 21.234 10.164 1 98.19 57 LEU A C 1
ATOM 453 O O . LEU A 1 57 ? 0.107 21.234 11.297 1 98.19 57 LEU A O 1
ATOM 457 N N . PHE A 1 58 ? 0.305 20.922 9.125 1 96.62 58 PHE A N 1
ATOM 458 C CA . PHE A 1 58 ? 1.702 20.516 9.234 1 96.62 58 PHE A CA 1
ATOM 459 C C . PHE A 1 58 ? 2.627 21.688 8.945 1 96.62 58 PHE A C 1
ATOM 461 O O . PHE A 1 58 ? 3.852 21.531 8.945 1 96.62 58 PHE A O 1
ATOM 468 N N . LYS A 1 59 ? 2.066 22.875 8.742 1 96.25 59 LYS A N 1
ATOM 469 C CA . LYS A 1 59 ? 2.877 23.922 8.133 1 96.25 59 LYS A CA 1
ATOM 470 C C . LYS A 1 59 ? 3.25 25 9.156 1 96.25 59 LYS A C 1
ATOM 472 O O . LYS A 1 59 ? 3.918 25.969 8.82 1 96.25 59 LYS A O 1
ATOM 477 N N . GLY A 1 60 ? 2.791 24.875 10.352 1 96.38 60 GLY A N 1
ATOM 478 C CA . GLY A 1 60 ? 3.225 25.812 11.383 1 96.38 60 GLY A CA 1
ATOM 479 C C . GLY A 1 60 ? 2.17 26.062 12.438 1 96.38 60 GLY A C 1
ATOM 480 O O . GLY A 1 60 ? 0.973 25.922 12.18 1 96.38 60 GLY A O 1
ATOM 481 N N . THR A 1 61 ? 2.631 26.344 13.617 1 97.69 61 THR A N 1
ATOM 482 C CA . THR A 1 61 ? 1.806 26.703 14.766 1 97.69 61 THR A CA 1
ATOM 483 C C . THR A 1 61 ? 2.275 28.016 15.383 1 97.69 61 THR A C 1
ATOM 485 O O . THR A 1 61 ? 3.178 28.656 14.852 1 97.69 61 THR A O 1
ATOM 488 N N . ASN A 1 62 ? 1.608 28.453 16.469 1 96.94 62 ASN A N 1
ATOM 489 C CA . ASN A 1 62 ? 2.02 29.656 17.172 1 96.94 62 ASN A CA 1
ATOM 490 C C . ASN A 1 62 ? 3.402 29.5 17.797 1 96.94 62 ASN A C 1
ATOM 492 O O . ASN A 1 62 ? 4.121 30.484 18 1 96.94 62 ASN A O 1
ATOM 496 N N . LYS A 1 63 ? 3.84 28.281 18.016 1 96.81 63 LYS A N 1
ATOM 497 C CA . LYS A 1 63 ? 5.09 28 18.703 1 96.81 63 LYS A CA 1
ATOM 498 C C . LYS A 1 63 ? 6.164 27.516 17.734 1 96.81 63 LYS A C 1
ATOM 500 O O . LYS A 1 63 ? 7.359 27.625 18.016 1 96.81 63 LYS A O 1
ATOM 505 N N . ARG A 1 64 ? 5.754 26.938 16.641 1 97.44 64 ARG A N 1
ATOM 506 C CA . ARG A 1 64 ? 6.664 26.281 15.703 1 97.44 64 ARG A CA 1
ATOM 507 C C . ARG A 1 64 ? 6.395 26.719 14.266 1 97.44 64 ARG A C 1
ATOM 509 O O . ARG A 1 64 ? 5.246 26.734 13.82 1 97.44 64 ARG A O 1
ATOM 516 N N . ASN A 1 65 ? 7.434 27.141 13.586 1 95.81 65 ASN A N 1
ATOM 517 C CA . ASN A 1 65 ? 7.254 27.328 12.156 1 95.81 65 ASN A CA 1
ATOM 518 C C . ASN A 1 65 ? 7.285 26 11.406 1 95.81 65 ASN A C 1
ATOM 520 O O . ASN A 1 65 ? 7.43 24.938 12.016 1 95.81 65 ASN A O 1
ATOM 524 N N . ASN A 1 66 ? 7.086 26.047 10.133 1 94.19 66 ASN A N 1
ATOM 525 C CA . ASN A 1 66 ? 6.988 24.844 9.297 1 94.19 66 ASN A CA 1
ATOM 526 C C . ASN A 1 66 ? 8.203 23.938 9.469 1 94.19 66 ASN A C 1
ATOM 528 O O . ASN A 1 66 ? 8.055 22.75 9.758 1 94.19 66 ASN A O 1
ATOM 532 N N . GLU A 1 67 ? 9.375 24.438 9.359 1 91.25 67 GLU A N 1
ATOM 533 C CA . GLU A 1 67 ? 10.609 23.656 9.445 1 91.25 67 GLU A CA 1
ATOM 534 C 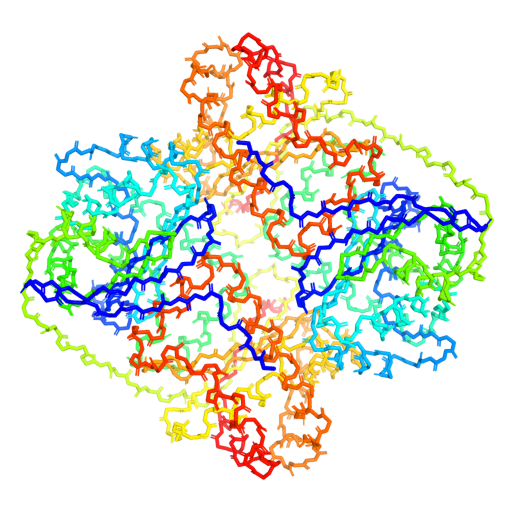C . GLU A 1 67 ? 10.766 23.016 10.82 1 91.25 67 GLU A C 1
ATOM 536 O O . GLU A 1 67 ? 11.07 21.828 10.93 1 91.25 67 GLU A O 1
ATOM 541 N N . GLU A 1 68 ? 10.547 23.828 11.883 1 94.5 68 GLU A N 1
ATOM 542 C CA . GLU A 1 68 ? 10.68 23.344 13.25 1 94.5 68 GLU A CA 1
ATOM 543 C C . GLU A 1 68 ? 9.688 22.219 13.531 1 94.5 68 GLU A C 1
ATOM 545 O O . GLU A 1 68 ? 10.047 21.203 14.109 1 94.5 68 GLU A O 1
ATOM 550 N N . LEU A 1 69 ? 8.461 22.453 13.172 1 95.56 69 LEU A N 1
ATOM 551 C CA . LEU A 1 69 ? 7.41 21.469 13.398 1 95.56 69 LEU A CA 1
ATOM 552 C C . LEU A 1 69 ? 7.75 20.141 12.727 1 95.56 69 LEU A C 1
ATOM 554 O O . LEU A 1 69 ? 7.703 19.094 13.367 1 95.56 69 LEU A O 1
ATOM 558 N N . ASN A 1 70 ? 8.125 20.141 11.484 1 92.19 70 ASN A N 1
ATOM 559 C CA . ASN A 1 70 ? 8.391 18.922 10.727 1 92.19 70 ASN A CA 1
ATOM 560 C C . ASN A 1 70 ? 9.672 18.234 11.203 1 92.19 70 ASN A C 1
ATOM 562 O O . ASN A 1 70 ? 9.773 17.016 11.188 1 92.19 70 ASN A O 1
ATOM 566 N N . ASP A 1 71 ? 10.656 19.047 11.625 1 91.06 71 ASP A N 1
ATOM 567 C CA . ASP A 1 71 ? 11.867 18.484 12.211 1 91.06 71 ASP A CA 1
ATOM 568 C C . ASP A 1 71 ? 11.531 17.688 13.477 1 91.06 71 ASP A C 1
ATOM 570 O O . ASP A 1 71 ? 12.07 16.594 13.688 1 91.06 71 ASP A O 1
ATOM 574 N N . GLU A 1 72 ? 10.727 18.297 14.289 1 95.25 72 GLU A N 1
ATOM 575 C CA . GLU A 1 72 ? 10.367 17.625 15.539 1 95.25 72 GLU A CA 1
ATOM 576 C C . GLU A 1 72 ? 9.523 16.391 15.273 1 95.25 72 GLU A C 1
ATOM 578 O O . GLU A 1 72 ? 9.672 15.367 15.961 1 95.25 72 GLU A O 1
ATOM 583 N N . LEU A 1 73 ? 8.625 16.438 14.312 1 94.88 73 LEU A N 1
ATOM 584 C CA . LEU A 1 73 ? 7.852 15.266 13.93 1 94.88 73 LEU A CA 1
ATOM 585 C C . LEU A 1 73 ? 8.766 14.148 13.445 1 94.88 73 LEU A C 1
ATOM 587 O O . LEU A 1 73 ? 8.602 12.992 13.836 1 94.88 73 LEU A O 1
ATOM 591 N N . GLU A 1 74 ? 9.688 14.484 12.641 1 90.5 74 GLU A N 1
ATOM 592 C CA . GLU A 1 74 ? 10.648 13.508 12.141 1 90.5 74 GLU A CA 1
ATOM 593 C C . GLU A 1 74 ? 11.453 12.891 13.281 1 90.5 74 GLU A C 1
ATOM 595 O O . GLU A 1 74 ? 11.797 11.703 13.234 1 90.5 74 GLU A O 1
ATOM 600 N N . SER A 1 75 ? 11.773 13.711 14.227 1 92.56 75 SER A N 1
ATOM 601 C CA . SER A 1 75 ? 12.609 13.297 15.344 1 92.56 75 SER A CA 1
ATOM 602 C C . SER A 1 75 ? 11.914 12.234 16.188 1 92.56 75 SER A C 1
ATOM 604 O O . SER A 1 75 ? 12.547 11.562 17 1 92.56 75 SER A O 1
ATOM 606 N N . LEU A 1 76 ? 10.625 12.07 15.977 1 94.75 76 LEU A N 1
ATOM 607 C CA . LEU A 1 76 ? 9.914 11.023 16.703 1 94.75 76 LEU A CA 1
ATOM 608 C C . LEU A 1 76 ? 10.367 9.641 16.25 1 94.75 76 LEU A C 1
ATOM 610 O O . LEU A 1 76 ? 10.188 8.656 16.969 1 94.75 76 LEU A O 1
ATOM 614 N N . GLY A 1 77 ? 10.891 9.609 15.031 1 91.25 77 GLY A N 1
ATOM 615 C CA . GLY A 1 77 ? 11.453 8.367 14.516 1 91.25 77 GLY A CA 1
ATOM 616 C C . GLY A 1 77 ? 10.406 7.367 14.078 1 91.25 77 GLY A C 1
ATOM 617 O O . GLY A 1 77 ? 10.727 6.242 13.695 1 91.25 77 GLY A O 1
ATOM 618 N N . GLY A 1 78 ? 9.156 7.688 14.18 1 93.06 78 GLY A N 1
ATOM 619 C CA . GLY A 1 78 ? 8.062 6.848 13.727 1 93.06 78 GLY A CA 1
ATOM 620 C C . GLY A 1 78 ? 7.348 7.395 12.508 1 93.06 78 GLY A C 1
ATOM 621 O O . GLY A 1 78 ? 7.984 7.961 11.617 1 93.06 78 GLY A O 1
ATOM 622 N N . GLU A 1 79 ? 6.121 7.066 12.461 1 93.75 79 GLU A N 1
ATOM 623 C CA . GLU A 1 79 ? 5.32 7.516 11.328 1 93.75 79 GLU A CA 1
ATOM 624 C C . GLU A 1 79 ? 4.309 8.578 11.758 1 93.75 79 GLU A C 1
ATOM 626 O O . GLU A 1 79 ? 3.73 8.492 12.844 1 93.75 79 GLU A O 1
ATOM 631 N N . TYR A 1 80 ? 4.199 9.594 10.992 1 95.62 80 TYR A N 1
ATOM 632 C CA . TYR A 1 80 ? 3.148 10.594 11.148 1 95.62 80 TYR A CA 1
ATOM 633 C C . TYR A 1 80 ? 2.473 10.883 9.812 1 95.62 80 TYR A C 1
ATOM 635 O O . TYR A 1 80 ? 3.137 10.938 8.773 1 95.62 80 TYR A O 1
ATOM 643 N N . ASN A 1 81 ? 1.228 10.93 9.883 1 95.5 81 ASN A N 1
ATOM 644 C CA . ASN A 1 81 ? 0.452 11.094 8.656 1 95.5 81 ASN A CA 1
ATOM 645 C C . ASN A 1 81 ? -0.911 11.719 8.938 1 95.5 81 ASN A C 1
ATOM 647 O O . ASN A 1 81 ? -1.247 11.992 10.094 1 95.5 81 ASN A O 1
ATOM 651 N N . ALA A 1 82 ? -1.549 12.102 7.902 1 97.69 82 ALA A N 1
ATOM 652 C CA . ALA A 1 82 ? -2.936 12.555 7.949 1 97.69 82 ALA A CA 1
ATOM 653 C C . ALA A 1 82 ? -3.678 12.195 6.668 1 97.69 82 ALA A C 1
ATOM 655 O O . ALA A 1 82 ? -3.055 11.93 5.637 1 97.69 82 ALA A O 1
ATOM 656 N N . TYR A 1 83 ? -4.926 12.039 6.816 1 97.56 83 TYR A N 1
ATOM 657 C CA . TYR A 1 83 ? -5.738 11.836 5.621 1 97.56 83 TYR A CA 1
ATOM 658 C C . TYR A 1 83 ? -7.133 12.414 5.809 1 97.56 83 TYR A C 1
ATOM 660 O O . TYR A 1 83 ? -7.633 12.5 6.934 1 97.56 83 TYR A O 1
ATOM 668 N N . THR A 1 84 ? -7.695 12.859 4.688 1 97.88 84 THR A N 1
ATOM 669 C CA . THR A 1 84 ? -9.055 13.391 4.633 1 97.88 84 THR A CA 1
ATOM 670 C C . THR A 1 84 ? -9.969 12.445 3.85 1 97.88 84 THR A C 1
ATOM 672 O O . THR A 1 84 ? -9.656 12.07 2.719 1 97.88 84 THR A O 1
ATOM 675 N N . ASP A 1 85 ? -10.953 12.008 4.512 1 96 85 ASP A N 1
ATOM 676 C CA . ASP A 1 85 ? -11.984 11.211 3.861 1 96 85 ASP A CA 1
ATOM 677 C C . ASP A 1 85 ? -13.258 12.031 3.66 1 96 85 ASP A C 1
ATOM 679 O O . ASP A 1 85 ? -13.258 13.25 3.838 1 96 85 ASP A O 1
ATOM 683 N N . TYR A 1 86 ? -14.328 11.398 3.217 1 95.31 86 TYR A N 1
ATOM 684 C CA . TYR A 1 86 ? -15.586 12.102 2.99 1 95.31 86 TYR A CA 1
ATOM 685 C C . TYR A 1 86 ? -16.203 12.547 4.309 1 95.31 86 TYR A C 1
ATOM 687 O O . TYR A 1 86 ? -16.797 13.625 4.387 1 95.31 86 TYR A O 1
ATOM 695 N N . ASN A 1 87 ? -15.953 11.805 5.402 1 94.38 87 ASN A N 1
ATOM 696 C CA . ASN A 1 87 ? -16.688 12.078 6.633 1 94.38 87 ASN A CA 1
ATOM 697 C C . ASN A 1 87 ? -15.766 12.625 7.723 1 94.38 87 ASN A C 1
ATOM 699 O O . ASN A 1 87 ? -16.25 13.18 8.719 1 94.38 87 ASN A O 1
ATOM 703 N N . SER A 1 88 ? -14.508 12.406 7.492 1 96.31 88 SER A N 1
ATOM 704 C CA . SER A 1 88 ? -13.625 12.766 8.602 1 96.31 88 SER A CA 1
ATOM 705 C C . SER A 1 88 ? -12.219 13.102 8.102 1 96.31 88 SER A C 1
ATOM 707 O O . SER A 1 88 ? -11.867 12.797 6.965 1 96.31 88 SER A O 1
ATOM 709 N N . THR A 1 89 ? -11.531 13.844 8.82 1 98.19 89 THR A N 1
ATOM 710 C CA . THR A 1 89 ? -10.102 14.094 8.672 1 98.19 89 THR A CA 1
ATOM 711 C C . THR A 1 89 ? -9.328 13.555 9.867 1 98.19 89 THR A C 1
ATOM 713 O O . THR A 1 89 ? -9.68 13.82 11.016 1 98.19 89 THR A O 1
ATOM 716 N N . VAL A 1 90 ? -8.289 12.75 9.602 1 98.75 90 VAL A N 1
ATOM 717 C CA . VAL A 1 90 ? -7.609 12.023 10.672 1 98.75 90 VAL A CA 1
ATOM 718 C C . VAL A 1 90 ? -6.117 12.344 10.648 1 98.75 90 VAL A C 1
ATOM 720 O O . VAL A 1 90 ? -5.508 12.422 9.578 1 98.75 90 VAL A O 1
ATOM 723 N N . TYR A 1 91 ? -5.559 12.602 11.789 1 98.75 91 TYR A N 1
ATOM 724 C CA . TYR A 1 91 ? -4.125 12.773 12.008 1 98.75 91 TYR A CA 1
ATOM 725 C C . TYR A 1 91 ? -3.564 11.648 12.867 1 98.75 91 TYR A C 1
ATOM 727 O O . TYR A 1 91 ? -4.117 11.32 13.922 1 98.75 91 TYR A O 1
ATOM 735 N N . THR A 1 92 ? -2.508 11.055 12.375 1 98.38 92 THR A N 1
ATOM 736 C CA . THR A 1 92 ? -1.991 9.867 13.039 1 98.38 92 THR A CA 1
ATOM 737 C C . THR A 1 92 ? -0.499 10.008 13.32 1 98.38 92 THR A C 1
ATOM 739 O O . THR A 1 92 ? 0.24 10.57 12.516 1 98.38 92 THR A O 1
ATOM 742 N N . ILE A 1 93 ? -0.088 9.594 14.484 1 98.19 93 ILE A N 1
ATOM 743 C CA . ILE A 1 93 ? 1.322 9.477 14.836 1 98.19 93 ILE A CA 1
ATOM 744 C C . ILE A 1 93 ? 1.578 8.125 15.5 1 98.19 93 ILE A C 1
ATOM 746 O O . ILE A 1 93 ? 0.87 7.746 16.438 1 98.19 93 ILE A O 1
ATOM 750 N N . SER A 1 94 ? 2.43 7.363 15.016 1 97.44 94 SER A N 1
ATOM 751 C CA . SER A 1 94 ? 2.965 6.148 15.625 1 97.44 94 SER A CA 1
ATOM 752 C C . SER A 1 94 ? 4.465 6.27 15.875 1 97.44 94 SER A C 1
ATOM 754 O O . SER A 1 94 ? 5.211 6.695 14.992 1 97.44 94 SER A O 1
ATOM 756 N N . CYS A 1 95 ? 4.902 5.961 17.047 1 96.81 95 CYS A N 1
ATOM 757 C CA . CYS A 1 95 ? 6.293 6.148 17.438 1 96.81 95 CYS A CA 1
ATOM 758 C C . CYS A 1 95 ? 6.668 5.195 18.562 1 96.81 95 CYS A C 1
ATOM 760 O O . CYS A 1 95 ? 5.828 4.438 19.047 1 96.81 95 CYS A O 1
ATOM 762 N N . LEU A 1 96 ? 7.945 5.23 18.906 1 95.5 96 LEU A N 1
ATOM 763 C CA . LEU A 1 96 ? 8.391 4.5 20.094 1 95.5 96 LEU A CA 1
ATOM 764 C C . LEU A 1 96 ? 7.684 5.02 21.344 1 95.5 96 LEU A C 1
ATOM 766 O O . LEU A 1 96 ? 7.445 6.223 21.469 1 95.5 96 LEU A O 1
ATOM 770 N N . SER A 1 97 ? 7.457 4.113 22.281 1 95.62 97 SER A N 1
ATOM 771 C CA . SER A 1 97 ? 6.75 4.461 23.516 1 95.62 97 SER A CA 1
ATOM 772 C C . SER A 1 97 ? 7.434 5.617 24.234 1 95.62 97 SER A C 1
ATOM 774 O O . SER A 1 97 ? 6.77 6.465 24.828 1 95.62 97 SER A O 1
ATOM 776 N N . GLU A 1 98 ? 8.734 5.68 24.156 1 95.31 98 GLU A N 1
ATOM 777 C CA . GLU A 1 98 ? 9.492 6.715 24.859 1 95.31 98 GLU A CA 1
ATOM 778 C C . GLU A 1 98 ? 9.258 8.086 24.219 1 95.31 98 GLU A C 1
ATOM 780 O O . GLU A 1 98 ? 9.57 9.109 24.828 1 95.31 98 GLU A O 1
ATOM 785 N N . GLU A 1 99 ? 8.711 8.141 23 1 97.44 99 GLU A N 1
ATOM 786 C CA . GLU A 1 99 ? 8.492 9.398 22.297 1 97.44 99 GLU A CA 1
ATOM 787 C C . GLU A 1 99 ? 7.02 9.805 22.344 1 97.44 99 GLU A C 1
ATOM 789 O O . GLU A 1 99 ? 6.637 10.82 21.75 1 97.44 99 GLU A O 1
ATOM 794 N N . LEU A 1 100 ? 6.215 9.086 23.062 1 97.88 100 LEU A N 1
ATOM 795 C CA . LEU A 1 100 ? 4.773 9.297 23.031 1 97.88 100 LEU A CA 1
ATOM 796 C C . LEU A 1 100 ? 4.418 10.672 23.578 1 97.88 100 LEU A C 1
ATOM 798 O O . LEU A 1 100 ? 3.516 11.336 23.062 1 97.88 100 LEU A O 1
ATOM 802 N N . GLU A 1 101 ? 5.082 11.102 24.641 1 98.12 101 GLU A N 1
ATOM 803 C CA . GLU A 1 101 ? 4.824 12.43 25.203 1 98.12 101 GLU A CA 1
ATOM 804 C C . GLU A 1 101 ? 5.098 13.523 24.172 1 98.12 101 GLU A C 1
ATOM 806 O O . GLU A 1 101 ? 4.297 14.445 24 1 98.12 101 GLU A O 1
ATOM 811 N N . ASN A 1 102 ? 6.234 13.422 23.484 1 98.25 102 ASN A N 1
ATOM 812 C CA . ASN A 1 102 ? 6.559 14.375 22.438 1 98.25 102 ASN A CA 1
ATOM 813 C C . ASN A 1 102 ? 5.52 14.344 21.312 1 98.25 102 ASN A C 1
ATOM 815 O O . ASN A 1 102 ? 5.141 15.391 20.797 1 98.25 102 ASN A O 1
ATOM 819 N N . ALA A 1 103 ? 5.113 13.125 20.953 1 98.44 103 ALA A N 1
ATOM 820 C CA . ALA A 1 103 ? 4.09 12.977 19.922 1 98.44 103 ALA A CA 1
ATOM 821 C C . ALA A 1 103 ? 2.805 13.695 20.312 1 98.44 103 ALA A C 1
ATOM 823 O O . ALA A 1 103 ? 2.193 14.391 19.5 1 98.44 103 ALA A O 1
ATOM 824 N N . CYS A 1 104 ? 2.457 13.539 21.547 1 98.5 104 CYS A N 1
ATOM 825 C CA . CYS A 1 104 ? 1.247 14.172 22.062 1 98.5 104 CYS A CA 1
ATOM 826 C C . CYS A 1 104 ? 1.372 15.688 22.047 1 98.5 104 CYS A C 1
ATOM 828 O O . CYS A 1 104 ? 0.433 16.391 21.656 1 98.5 104 CYS A O 1
ATOM 830 N N . ILE A 1 105 ? 2.496 16.203 22.453 1 98.38 105 ILE A N 1
ATOM 831 C CA . ILE A 1 105 ? 2.758 17.641 22.453 1 98.38 105 ILE A CA 1
ATOM 832 C C . ILE A 1 105 ? 2.633 18.188 21.031 1 98.38 105 ILE A C 1
ATOM 834 O O . ILE A 1 105 ? 1.959 19.203 20.812 1 98.38 105 ILE A O 1
ATOM 838 N N . LEU A 1 106 ? 3.213 17.516 20.078 1 98.5 106 LEU A N 1
ATOM 839 C CA . LEU A 1 106 ? 3.221 17.984 18.703 1 98.5 106 LEU A CA 1
ATOM 840 C C . LEU A 1 106 ? 1.82 17.922 18.094 1 98.5 106 LEU A C 1
ATOM 842 O O . LEU A 1 106 ? 1.381 18.875 17.453 1 98.5 106 LEU A O 1
ATOM 846 N N . LEU A 1 107 ? 1.134 16.781 18.312 1 98.56 107 LEU A N 1
ATOM 847 C CA . LEU A 1 107 ? -0.227 16.641 17.797 1 98.56 107 LEU A CA 1
ATOM 848 C C . LEU A 1 107 ? -1.13 17.734 18.375 1 98.56 107 LEU A C 1
ATOM 850 O O . LEU A 1 107 ? -1.903 18.344 17.641 1 98.56 107 LEU A O 1
ATOM 854 N N . GLY A 1 108 ? -1.017 17.922 19.672 1 98.25 108 GLY A N 1
ATOM 855 C CA . GLY A 1 108 ? -1.794 18.984 20.312 1 98.25 108 GLY A CA 1
ATOM 856 C C . GLY A 1 108 ? -1.514 20.359 19.75 1 98.25 108 GLY A C 1
ATOM 857 O O . GLY A 1 108 ? -2.441 21.125 19.469 1 98.25 108 GLY A O 1
ATOM 858 N N . ASP A 1 109 ? -0.239 20.641 19.578 1 98 109 ASP A N 1
ATOM 859 C CA . ASP A 1 109 ? 0.167 21.938 19.047 1 98 109 ASP A CA 1
ATOM 860 C C . ASP A 1 109 ? -0.374 22.141 17.641 1 98 109 ASP A C 1
ATOM 862 O O . ASP A 1 109 ? -0.919 23.203 17.328 1 98 109 ASP A O 1
ATOM 866 N N . MET A 1 110 ? -0.308 21.156 16.812 1 97.88 110 MET A N 1
ATOM 867 C CA . MET A 1 110 ? -0.775 21.188 15.43 1 97.88 110 MET A CA 1
ATOM 868 C C . MET A 1 110 ? -2.277 21.453 15.367 1 97.88 110 MET A C 1
ATOM 870 O O . MET A 1 110 ? -2.738 22.281 14.578 1 97.88 110 MET A O 1
ATOM 874 N N . ILE A 1 111 ? -2.986 20.766 16.203 1 98.06 111 ILE A N 1
ATOM 875 C CA . ILE A 1 111 ? -4.445 20.766 16.125 1 98.06 111 ILE A CA 1
ATOM 876 C C . ILE A 1 111 ? -4.992 22.047 16.75 1 98.06 111 ILE A C 1
ATOM 878 O O . ILE A 1 111 ? -5.914 22.672 16.203 1 98.06 111 ILE A O 1
ATOM 882 N N . THR A 1 112 ? -4.406 22.547 17.844 1 97.06 112 THR A N 1
ATOM 883 C CA . THR A 1 112 ? -5.051 23.578 18.641 1 97.06 112 THR A CA 1
ATOM 884 C C . THR A 1 112 ? -4.461 24.953 18.328 1 97.06 112 THR A C 1
ATOM 886 O O . THR A 1 112 ? -5.051 25.984 18.672 1 97.06 112 THR A O 1
ATOM 889 N N . SER A 1 113 ? -3.271 24.969 17.672 1 96.69 113 SER A N 1
ATOM 890 C CA . SER A 1 113 ? -2.58 26.25 17.609 1 96.69 113 SER A CA 1
ATOM 891 C C . SER A 1 113 ? -2.016 26.516 16.219 1 96.69 113 SER A C 1
ATOM 893 O O . SER A 1 113 ? -0.996 27.188 16.078 1 96.69 113 SER A O 1
ATOM 895 N N . SER A 1 114 ? -2.594 25.906 15.25 1 97.06 114 SER A N 1
ATOM 896 C CA . SER A 1 114 ? -2.131 26.188 13.891 1 97.06 114 SER A CA 1
ATOM 897 C C . SER A 1 114 ? -2.34 27.656 13.539 1 97.06 114 SER A C 1
ATOM 899 O O . SER A 1 114 ? -3.371 28.25 13.875 1 97.06 114 SER A O 1
ATOM 901 N N . ASN A 1 115 ? -1.351 28.266 12.836 1 97 115 ASN A N 1
ATOM 902 C CA . ASN A 1 115 ? -1.446 29.703 12.586 1 97 115 ASN A CA 1
ATOM 903 C C . ASN A 1 115 ? -1.658 29.984 11.102 1 97 115 ASN A C 1
ATOM 905 O O . ASN A 1 115 ? -1.788 31.156 10.711 1 97 115 ASN A O 1
ATOM 909 N N . PHE A 1 116 ? -1.693 29.016 10.203 1 97.88 116 PHE A N 1
ATOM 910 C CA . PHE A 1 116 ? -1.993 29.125 8.773 1 97.88 116 PHE A CA 1
ATOM 911 C C . PHE A 1 116 ? -1.198 30.25 8.133 1 97.88 116 PHE A C 1
ATOM 913 O O . PHE A 1 116 ? -1.775 31.156 7.531 1 97.88 116 PHE A O 1
ATOM 920 N N . PRO A 1 117 ? 0.137 30.125 8.086 1 96.88 117 PRO A N 1
ATOM 921 C CA . PRO A 1 117 ? 0.923 31.188 7.477 1 96.88 117 PRO A CA 1
ATOM 922 C C . PRO A 1 117 ? 0.601 31.391 5.996 1 96.88 117 PRO A C 1
ATOM 924 O O . PRO A 1 117 ? 0.512 30.422 5.242 1 96.88 117 PRO A O 1
ATOM 927 N N . GLU A 1 118 ? 0.476 32.688 5.617 1 96.44 118 GLU A N 1
ATOM 928 C CA . GLU A 1 118 ? 0.059 33 4.258 1 96.44 118 GLU A CA 1
ATOM 929 C C . GLU A 1 118 ? 1.03 32.438 3.227 1 96.44 118 GLU A C 1
ATOM 931 O O . GLU A 1 118 ? 0.61 31.906 2.201 1 96.44 118 GLU A O 1
ATOM 936 N N . GLU A 1 119 ? 2.279 32.594 3.496 1 95.44 119 GLU A N 1
ATOM 937 C CA . GLU A 1 119 ? 3.287 32.125 2.561 1 95.44 119 GLU A CA 1
ATOM 938 C C . GLU A 1 119 ? 3.17 30.609 2.367 1 95.44 119 GLU A C 1
ATOM 940 O O . GLU A 1 119 ? 3.367 30.094 1.261 1 95.44 119 GLU A O 1
ATOM 945 N N . GLU A 1 120 ? 2.875 29.891 3.447 1 96.62 120 GLU A N 1
ATOM 946 C CA . GLU A 1 120 ? 2.732 28.438 3.371 1 96.62 120 GLU A CA 1
ATOM 947 C C . GLU A 1 120 ? 1.455 28.047 2.635 1 96.62 120 GLU A C 1
ATOM 949 O O . GLU A 1 120 ? 1.418 27.031 1.946 1 96.62 120 GLU A O 1
ATOM 954 N N . ILE A 1 121 ? 0.431 28.844 2.746 1 97.38 121 ILE A N 1
ATOM 955 C CA . ILE A 1 121 ? -0.814 28.594 2.029 1 97.38 121 ILE A CA 1
ATOM 956 C C . ILE A 1 121 ? -0.554 28.609 0.524 1 97.38 121 ILE A C 1
ATOM 958 O O . ILE A 1 121 ? 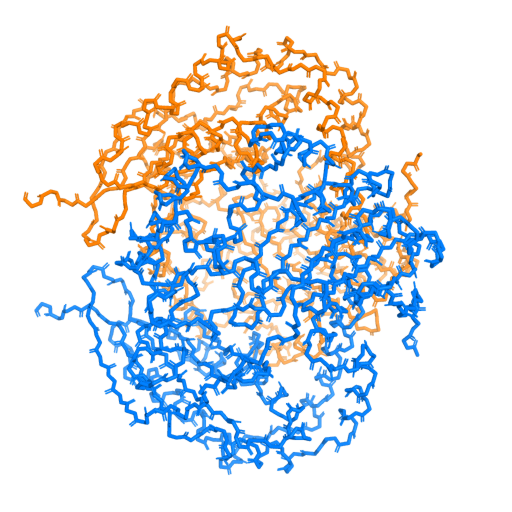-1.007 27.719 -0.198 1 97.38 121 ILE A O 1
ATOM 962 N N . GLU A 1 122 ? 0.18 29.578 0.112 1 95.81 122 GLU A N 1
ATOM 963 C CA . GLU A 1 122 ? 0.472 29.688 -1.313 1 95.81 122 GLU A CA 1
ATOM 964 C C . GLU A 1 122 ? 1.325 28.516 -1.793 1 95.81 122 GLU A C 1
ATOM 966 O O . GLU A 1 122 ? 1.063 27.953 -2.854 1 95.81 122 GLU A O 1
ATOM 971 N N . ARG A 1 123 ? 2.303 28.172 -1.05 1 94 123 ARG A N 1
ATOM 972 C CA . ARG A 1 123 ? 3.152 27.047 -1.406 1 94 123 ARG A CA 1
ATOM 973 C C . ARG A 1 123 ? 2.346 25.75 -1.462 1 94 123 ARG A C 1
ATOM 975 O O . ARG A 1 123 ? 2.469 24.969 -2.414 1 94 123 ARG A O 1
ATOM 982 N N . GLU A 1 124 ? 1.522 25.516 -0.448 1 95.75 124 GLU A N 1
ATOM 983 C CA . GLU A 1 124 ? 0.747 24.281 -0.361 1 95.75 124 GLU A CA 1
ATOM 984 C C . GLU A 1 124 ? -0.318 24.219 -1.452 1 95.75 124 GLU A C 1
ATOM 986 O O . GLU A 1 124 ? -0.67 23.141 -1.924 1 95.75 124 GLU A O 1
ATOM 991 N N . ARG A 1 125 ? -0.839 25.406 -1.821 1 96.5 125 ARG A N 1
ATOM 992 C CA . ARG A 1 125 ? -1.752 25.453 -2.959 1 96.5 125 ARG A CA 1
ATOM 993 C C . ARG A 1 125 ? -1.124 24.797 -4.191 1 96.5 125 ARG A C 1
ATOM 995 O O . ARG A 1 125 ? -1.765 24 -4.875 1 96.5 125 ARG A O 1
ATOM 1002 N N . GLY A 1 126 ? 0.119 25.172 -4.438 1 94.19 126 GLY A N 1
ATOM 1003 C CA . GLY A 1 126 ? 0.837 24.562 -5.551 1 94.19 126 GLY A CA 1
ATOM 1004 C C . GLY A 1 126 ? 0.956 23.047 -5.434 1 94.19 126 GLY A C 1
ATOM 1005 O O . GLY A 1 126 ? 0.761 22.328 -6.418 1 94.19 126 GLY A O 1
ATOM 1006 N N . VAL A 1 127 ? 1.22 22.562 -4.246 1 94.56 127 VAL A N 1
ATOM 1007 C CA . VAL A 1 127 ? 1.386 21.125 -3.988 1 94.56 127 VAL A CA 1
ATOM 1008 C C . VAL A 1 127 ? 0.065 20.406 -4.227 1 94.56 127 VAL A C 1
ATOM 1010 O O . VAL A 1 127 ? 0.036 19.359 -4.871 1 94.56 127 VAL A O 1
ATOM 1013 N N . ILE A 1 128 ? -1.026 20.953 -3.695 1 96.75 128 ILE A N 1
ATOM 1014 C CA . ILE A 1 128 ? -2.346 20.344 -3.816 1 96.75 128 ILE A CA 1
ATOM 1015 C C . ILE A 1 128 ? -2.762 20.297 -5.285 1 96.75 128 ILE A C 1
ATOM 1017 O O . ILE A 1 128 ? -3.32 19.297 -5.75 1 96.75 128 ILE A O 1
ATOM 1021 N N . LEU A 1 129 ? -2.482 21.359 -5.996 1 95.5 129 LEU A N 1
ATOM 1022 C CA . LEU A 1 129 ? -2.795 21.391 -7.422 1 95.5 129 LEU A CA 1
ATOM 1023 C C . LEU A 1 129 ? -1.983 20.344 -8.18 1 95.5 129 LEU A C 1
ATOM 1025 O O . LEU A 1 129 ? -2.488 19.719 -9.109 1 95.5 129 LEU A O 1
ATOM 1029 N N . ALA A 1 130 ? -0.709 20.188 -7.844 1 92.88 130 ALA A N 1
ATOM 1030 C CA . ALA A 1 130 ? 0.108 19.125 -8.43 1 92.88 130 ALA A CA 1
ATOM 1031 C C . ALA A 1 130 ? -0.496 17.75 -8.148 1 92.88 130 ALA A C 1
ATOM 1033 O O . ALA A 1 130 ? -0.493 16.875 -9.016 1 92.88 130 ALA A O 1
ATOM 1034 N N . GLU A 1 131 ? -0.961 17.547 -6.934 1 94 131 GLU A N 1
ATOM 1035 C CA . GLU A 1 131 ? -1.641 16.312 -6.562 1 94 131 GLU A CA 1
ATOM 1036 C C . GLU A 1 131 ? -2.85 16.047 -7.457 1 94 131 GLU A C 1
ATOM 1038 O O . GLU A 1 131 ? -3.064 14.93 -7.91 1 94 131 GLU A O 1
ATOM 1043 N N . MET A 1 132 ? -3.65 17.094 -7.645 1 95.25 132 MET A N 1
ATOM 1044 C CA . MET A 1 132 ? -4.828 16.984 -8.508 1 95.25 132 MET A CA 1
ATOM 1045 C C . MET A 1 132 ? -4.43 16.594 -9.922 1 95.25 132 MET A C 1
ATOM 1047 O O . MET A 1 132 ? -5.094 15.758 -10.547 1 95.25 132 MET A O 1
ATOM 1051 N N . ARG A 1 133 ? -3.357 17.125 -10.422 1 92.94 133 ARG A N 1
ATOM 1052 C CA . ARG A 1 133 ? -2.871 16.781 -11.75 1 92.94 133 ARG A CA 1
ATOM 1053 C C . ARG A 1 133 ? -2.418 15.328 -11.812 1 92.94 133 ARG A C 1
ATOM 1055 O O . ARG A 1 133 ? -2.686 14.625 -12.789 1 92.94 133 ARG A O 1
ATOM 1062 N N . THR A 1 134 ? -1.717 14.953 -10.758 1 91.62 134 THR A N 1
ATOM 1063 C CA . THR A 1 134 ? -1.267 13.562 -10.672 1 91.62 134 THR A CA 1
ATOM 1064 C C . THR A 1 134 ? -2.453 12.609 -10.727 1 91.62 134 THR A C 1
ATOM 1066 O O . THR A 1 134 ? -2.396 11.578 -11.406 1 91.62 134 THR A O 1
ATOM 1069 N N . SER A 1 135 ? -3.453 12.906 -10.016 1 92.81 135 SER A N 1
ATOM 1070 C CA . SER A 1 135 ? -4.652 12.078 -9.984 1 92.81 135 SER A CA 1
ATOM 1071 C C . SER A 1 135 ? -5.297 11.984 -11.367 1 92.81 135 SER A C 1
ATOM 1073 O O . SER A 1 135 ? -5.809 10.938 -11.75 1 92.81 135 SER A O 1
ATOM 1075 N N . LYS A 1 136 ? -5.316 13.07 -12.133 1 92.38 136 LYS A N 1
ATOM 1076 C CA . LYS A 1 136 ? -5.875 13.102 -13.484 1 92.38 136 LYS A CA 1
ATOM 1077 C C . LYS A 1 136 ? -5.078 12.211 -14.43 1 92.38 136 LYS A C 1
ATOM 1079 O O . LYS A 1 136 ? -5.621 11.688 -15.406 1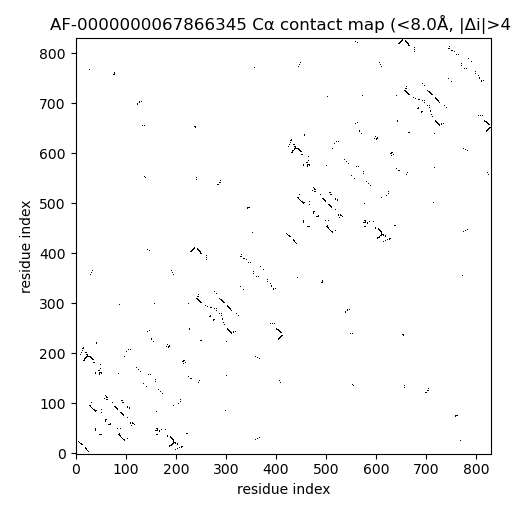 92.38 136 LYS A O 1
ATOM 1084 N N . ASP A 1 137 ? -3.832 12.016 -14.086 1 92.38 137 ASP A N 1
ATOM 1085 C CA . ASP A 1 137 ? -2.949 11.195 -14.906 1 92.38 137 ASP A CA 1
ATOM 1086 C C . ASP A 1 137 ? -3.059 9.719 -14.516 1 92.38 137 ASP A C 1
ATOM 1088 O O . ASP A 1 137 ? -2.545 8.844 -15.219 1 92.38 137 ASP A O 1
ATOM 1092 N N . ASP A 1 138 ? -3.666 9.453 -13.398 1 94.19 138 ASP A N 1
ATOM 1093 C CA . ASP A 1 138 ? -3.91 8.086 -12.969 1 94.19 138 ASP A CA 1
ATOM 1094 C C . ASP A 1 138 ? -5.246 7.566 -13.5 1 94.19 138 ASP A C 1
ATOM 1096 O O . ASP A 1 138 ? -6.309 8.023 -13.07 1 94.19 138 ASP A O 1
ATOM 1100 N N . ILE A 1 139 ? -5.195 6.613 -14.336 1 94.5 139 ILE A N 1
ATOM 1101 C CA . ILE A 1 139 ? -6.359 6.141 -15.078 1 94.5 139 ILE A CA 1
ATOM 1102 C C . ILE A 1 139 ? -7.41 5.613 -14.102 1 94.5 139 ILE A C 1
ATOM 1104 O O . ILE A 1 139 ? -8.609 5.855 -14.281 1 94.5 139 ILE A O 1
ATOM 1108 N N . GLU A 1 140 ? -6.984 4.875 -13.133 1 95.94 140 GLU A N 1
ATOM 1109 C CA . GLU A 1 140 ? -7.91 4.359 -12.125 1 95.94 140 GLU A CA 1
ATOM 1110 C C . GLU A 1 140 ? -8.594 5.492 -11.367 1 95.94 140 GLU A C 1
ATOM 1112 O O . GLU A 1 140 ? -9.82 5.527 -11.266 1 95.94 140 GLU A O 1
ATOM 1117 N N . ASP A 1 141 ? -7.809 6.445 -10.867 1 95.69 141 ASP A N 1
ATOM 1118 C CA . ASP A 1 141 ? -8.359 7.59 -10.148 1 95.69 141 ASP A CA 1
ATOM 1119 C C . ASP A 1 141 ? -9.336 8.367 -11.023 1 95.69 141 ASP A C 1
ATOM 1121 O O . ASP A 1 141 ? -10.414 8.758 -10.562 1 95.69 141 ASP A O 1
ATOM 1125 N N . LEU A 1 142 ? -8.945 8.57 -12.227 1 95.56 142 LEU A N 1
ATOM 1126 C CA . LEU A 1 142 ? -9.773 9.32 -13.156 1 95.56 142 LEU A CA 1
ATOM 1127 C C . LEU A 1 142 ? -11.102 8.617 -13.391 1 95.56 142 LEU A C 1
ATOM 1129 O O . LEU A 1 142 ? -12.148 9.266 -13.469 1 95.56 142 LEU A O 1
ATOM 1133 N N . SER A 1 143 ? -11.086 7.305 -13.516 1 97.38 143 SER A N 1
ATOM 1134 C CA . SER A 1 143 ? -12.297 6.531 -13.758 1 97.38 143 SER A CA 1
ATOM 1135 C C . SER A 1 143 ? -13.273 6.641 -12.594 1 97.38 143 SER A C 1
ATOM 1137 O O . SER A 1 143 ? -14.477 6.766 -12.805 1 97.38 143 SER A O 1
ATOM 1139 N N . PHE A 1 144 ? -12.758 6.57 -11.398 1 97.69 144 PHE A N 1
ATOM 1140 C CA . PHE A 1 144 ? -13.609 6.715 -10.227 1 97.69 144 PHE A CA 1
ATOM 1141 C C . PHE A 1 144 ? -14.195 8.117 -10.148 1 97.69 144 PHE A C 1
ATOM 1143 O O . PHE A 1 144 ? -15.359 8.297 -9.781 1 97.69 144 PHE A O 1
ATOM 1150 N N . LYS A 1 145 ? -13.445 9.102 -10.469 1 96.56 145 LYS A N 1
ATOM 1151 C CA . LYS A 1 145 ? -13.938 10.477 -10.492 1 96.56 145 LYS A CA 1
ATOM 1152 C C . LYS A 1 145 ? -15.07 10.633 -11.5 1 96.56 145 LYS A C 1
ATOM 1154 O O . LYS A 1 145 ? -16.109 11.227 -11.188 1 96.56 145 LYS A O 1
ATOM 1159 N N . ARG A 1 146 ? -14.898 10.078 -12.703 1 97.56 146 ARG A N 1
ATOM 1160 C CA . ARG A 1 146 ? -15.875 10.234 -13.781 1 97.56 146 ARG A CA 1
ATOM 1161 C C . ARG A 1 146 ? -17.188 9.523 -13.445 1 97.56 146 ARG A C 1
ATOM 1163 O O . ARG A 1 146 ? -18.266 10.055 -13.703 1 97.56 146 ARG A O 1
ATOM 1170 N N . VAL A 1 147 ? -17.062 8.336 -12.883 1 98.62 147 VAL A N 1
ATOM 1171 C CA . VAL A 1 147 ? -18.297 7.617 -12.57 1 98.62 147 VAL A CA 1
ATOM 1172 C C . VAL A 1 147 ? -19.094 8.383 -11.523 1 98.62 147 VAL A C 1
ATOM 1174 O O . VAL A 1 147 ? -20.312 8.461 -11.594 1 98.62 147 VAL A O 1
ATOM 1177 N N . ASN A 1 148 ? -18.453 8.922 -10.547 1 98.06 148 ASN A N 1
ATOM 1178 C CA . ASN A 1 148 ? -19.141 9.703 -9.523 1 98.06 148 ASN A CA 1
ATOM 1179 C C . ASN A 1 148 ? -19.766 10.969 -10.117 1 98.06 148 ASN A C 1
ATOM 1181 O O . ASN A 1 148 ? -20.875 11.352 -9.742 1 98.06 148 ASN A O 1
ATOM 1185 N N . GLU A 1 149 ? -19.094 11.594 -11.039 1 97.44 149 GLU A N 1
ATOM 1186 C CA . GLU A 1 149 ? -19.609 12.805 -11.68 1 97.44 149 GLU A CA 1
ATOM 1187 C C . GLU A 1 149 ? -20.922 12.531 -12.406 1 97.44 149 GLU A C 1
ATOM 1189 O O . GLU A 1 149 ? -21.828 13.367 -12.383 1 97.44 149 GLU A O 1
ATOM 1194 N N . VAL A 1 150 ? -20.984 11.383 -13.031 1 98.19 150 VAL A N 1
ATOM 1195 C CA . VAL A 1 150 ? -22.156 11.109 -13.867 1 98.19 150 VAL A CA 1
ATOM 1196 C C . VAL A 1 150 ? -23.234 10.453 -13.023 1 98.19 150 VAL A C 1
ATOM 1198 O O . VAL A 1 150 ? -24.422 10.516 -13.367 1 98.19 150 VAL A O 1
ATOM 1201 N N . ALA A 1 151 ? -22.844 9.875 -11.906 1 98.5 151 ALA A N 1
ATOM 1202 C CA . ALA A 1 151 ? -23.781 9.086 -11.109 1 98.5 151 ALA A CA 1
ATOM 1203 C C . ALA A 1 151 ? -24.656 9.977 -10.234 1 98.5 151 ALA A C 1
ATOM 1205 O O . ALA A 1 151 ? -25.719 9.547 -9.766 1 98.5 151 ALA A O 1
ATOM 1206 N N . PHE A 1 152 ? -24.234 11.219 -9.969 1 98 152 PHE A N 1
ATOM 1207 C CA . PHE A 1 152 ? -24.922 12.047 -8.992 1 98 152 PHE A CA 1
ATOM 1208 C C . PHE A 1 152 ? -25.188 13.438 -9.547 1 98 152 PHE A C 1
ATOM 1210 O O . PHE A 1 152 ? -24.406 13.953 -10.352 1 98 152 PHE A O 1
ATOM 1217 N N . ASN A 1 153 ? -26.219 14.039 -9.094 1 96.25 153 ASN A N 1
ATOM 1218 C CA . ASN A 1 153 ? -26.531 15.43 -9.438 1 96.25 153 ASN A CA 1
ATOM 1219 C C . ASN A 1 153 ? -26.156 16.375 -8.297 1 96.25 153 ASN A C 1
ATOM 1221 O O . ASN A 1 153 ? -25.547 17.422 -8.523 1 96.25 153 ASN A O 1
ATOM 1225 N N . SER A 1 154 ? -26.484 15.906 -7.074 1 93.69 154 SER A N 1
ATOM 1226 C CA . SER A 1 154 ? -26.391 16.828 -5.949 1 93.69 154 SER A CA 1
ATOM 1227 C C . SER A 1 154 ? -25.516 16.25 -4.832 1 93.69 154 SER A C 1
ATOM 1229 O O . SER A 1 154 ? -25.078 16.984 -3.943 1 93.69 154 SER A O 1
ATOM 1231 N N . SER A 1 155 ? -25.375 14.977 -4.859 1 95.12 155 SER A N 1
ATOM 1232 C CA . SER A 1 155 ? -24.609 14.328 -3.795 1 95.12 155 SER A CA 1
ATOM 1233 C C . SER A 1 155 ? -23.203 14.891 -3.699 1 95.12 155 SER A C 1
ATOM 1235 O O . SER A 1 155 ? -22.562 15.156 -4.719 1 95.12 155 SER A O 1
ATOM 1237 N N . PRO A 1 156 ? -22.688 15.078 -2.484 1 94.75 156 PRO A N 1
ATOM 1238 C CA . PRO A 1 156 ? -21.297 15.477 -2.332 1 94.75 156 PRO A CA 1
ATOM 1239 C C . PRO A 1 156 ? -20.312 14.469 -2.936 1 94.75 156 PRO A C 1
ATOM 1241 O O . PRO A 1 156 ? -19.172 14.805 -3.211 1 94.75 156 PRO A O 1
ATOM 1244 N N . LEU A 1 157 ? -20.75 13.25 -3.164 1 96.06 157 LEU A N 1
ATOM 1245 C CA . LEU A 1 157 ? -19.906 12.195 -3.703 1 96.06 157 LEU A CA 1
ATOM 1246 C C . LEU A 1 157 ? -19.531 12.484 -5.156 1 96.06 157 LEU A C 1
ATOM 1248 O O . LEU A 1 157 ? -18.641 11.844 -5.715 1 96.06 157 LEU A O 1
ATOM 1252 N N . ARG A 1 158 ? -20.25 13.477 -5.703 1 96.75 158 ARG A N 1
ATOM 1253 C CA . ARG A 1 158 ? -19.953 13.898 -7.07 1 96.75 158 ARG A CA 1
ATOM 1254 C C . ARG A 1 158 ? -18.531 14.461 -7.172 1 96.75 158 ARG A C 1
ATOM 1256 O O . ARG A 1 158 ? -17.953 14.477 -8.258 1 96.75 158 ARG A O 1
ATOM 1263 N N . TYR A 1 159 ? -18.062 14.922 -6.008 1 95.38 159 TYR A N 1
ATOM 1264 C CA . TYR A 1 159 ? -16.781 15.633 -5.992 1 95.38 159 TYR A CA 1
ATOM 1265 C C . TYR A 1 159 ? -15.727 14.844 -5.234 1 95.38 159 TYR A C 1
ATOM 1267 O O . TYR A 1 159 ? -16.016 14.211 -4.215 1 95.38 159 TYR A O 1
ATOM 1275 N N . ASP A 1 160 ? -14.5 14.945 -5.73 1 95.12 160 ASP A N 1
ATOM 1276 C CA . ASP A 1 160 ? -13.359 14.32 -5.07 1 95.12 160 ASP A CA 1
ATOM 1277 C C . ASP A 1 160 ? -13.039 15.016 -3.752 1 95.12 160 ASP A C 1
ATOM 1279 O O . ASP A 1 160 ? -13.312 16.203 -3.59 1 95.12 160 ASP A O 1
ATOM 1283 N N . VAL A 1 161 ? -12.383 14.273 -2.854 1 96.12 161 VAL A N 1
ATOM 1284 C CA . VAL A 1 161 ? -11.992 14.789 -1.548 1 96.12 161 VAL A CA 1
ATOM 1285 C C . VAL A 1 161 ? -11.016 15.953 -1.725 1 96.12 161 VAL A C 1
ATOM 1287 O O . VAL A 1 161 ? -11.023 16.906 -0.935 1 96.12 161 VAL A O 1
ATOM 1290 N N . THR A 1 162 ? -10.211 15.938 -2.803 1 95.94 162 THR A N 1
ATOM 1291 C CA . THR A 1 162 ? -9.242 17 -3.061 1 95.94 162 THR A CA 1
ATOM 1292 C C . THR A 1 162 ? -9.938 18.266 -3.508 1 95.94 162 THR A C 1
ATOM 1294 O O . THR A 1 162 ? -9.344 19.344 -3.496 1 95.94 162 THR A O 1
ATOM 1297 N N . GLY A 1 163 ? -11.195 18.188 -3.982 1 96.69 163 GLY A N 1
ATOM 1298 C CA . GLY A 1 163 ? -12.023 19.359 -4.273 1 96.69 163 GLY A CA 1
ATOM 1299 C C . GLY A 1 163 ? -11.977 19.766 -5.734 1 96.69 163 GLY A C 1
ATOM 1300 O O . GLY A 1 163 ? -11.789 18.922 -6.617 1 96.69 163 GLY A O 1
ATOM 1301 N N . LEU A 1 164 ? -12.391 20.969 -5.98 1 96.81 164 LEU A N 1
ATOM 1302 C CA . LEU A 1 164 ? -12.414 21.562 -7.312 1 96.81 164 LEU A CA 1
ATOM 1303 C C . LEU A 1 164 ? -11.227 22.5 -7.516 1 96.81 164 LEU A C 1
ATOM 1305 O O . LEU A 1 164 ? -10.93 23.328 -6.656 1 96.81 164 LEU A O 1
ATOM 1309 N N . GLU A 1 165 ? -10.586 22.312 -8.617 1 96.69 165 GLU A N 1
ATOM 1310 C CA . GLU A 1 165 ? -9.383 23.078 -8.914 1 96.69 165 GLU A CA 1
ATOM 1311 C C . GLU A 1 165 ? -9.633 24.578 -8.766 1 96.69 165 GLU A C 1
ATOM 1313 O O . GLU A 1 165 ? -8.844 25.281 -8.141 1 96.69 165 GLU A O 1
ATOM 1318 N N . GLU A 1 166 ? -10.703 25.078 -9.305 1 97.19 166 GLU A N 1
ATOM 1319 C CA . GLU A 1 166 ? -11.016 26.5 -9.266 1 97.19 166 GLU A CA 1
ATOM 1320 C C . GLU A 1 166 ? -11.211 26.984 -7.836 1 97.19 166 GLU A C 1
ATOM 1322 O O . GLU A 1 166 ? -10.812 28.094 -7.492 1 97.19 166 GLU A O 1
ATOM 1327 N N . VAL A 1 167 ? -11.828 26.172 -7.055 1 97.81 167 VAL A N 1
ATOM 1328 C CA . VAL A 1 167 ? -12.078 26.531 -5.66 1 97.81 167 VAL A CA 1
ATOM 1329 C C . VAL A 1 167 ? -10.758 26.562 -4.895 1 97.81 167 VAL A C 1
ATOM 1331 O O . VAL A 1 167 ? -10.445 27.531 -4.203 1 97.81 167 VAL A O 1
ATOM 1334 N N . VAL A 1 168 ? -9.961 25.531 -5.035 1 97.75 168 VAL A N 1
ATOM 1335 C CA . VAL A 1 168 ? -8.68 25.406 -4.348 1 97.75 168 VAL A CA 1
ATOM 1336 C C . VAL A 1 168 ? -7.785 26.594 -4.707 1 97.75 168 VAL A C 1
ATOM 1338 O O . VAL A 1 168 ? -7.102 27.156 -3.842 1 97.75 168 VAL A O 1
ATOM 1341 N N . LYS A 1 169 ? -7.797 27.031 -5.945 1 97.06 169 LYS A N 1
ATOM 1342 C CA . LYS A 1 169 ? -6.996 28.156 -6.414 1 97.06 169 LYS A CA 1
ATOM 1343 C C . LYS A 1 169 ? -7.43 29.453 -5.738 1 97.06 169 LYS A C 1
ATOM 1345 O O . LYS A 1 169 ? -6.613 30.359 -5.535 1 97.06 169 LYS A O 1
ATOM 1350 N N . GLY A 1 170 ? -8.633 29.531 -5.367 1 96.81 170 GLY A N 1
ATOM 1351 C CA . GLY A 1 170 ? -9.188 30.797 -4.91 1 96.81 170 GLY A CA 1
ATOM 1352 C C . GLY A 1 170 ? -9.312 30.875 -3.398 1 96.81 170 GLY A C 1
ATOM 1353 O O . GLY A 1 170 ? -9.602 31.938 -2.854 1 96.81 170 GLY A O 1
ATOM 1354 N N . LEU A 1 171 ? -9.047 29.797 -2.695 1 97.62 171 LEU A N 1
ATOM 1355 C CA . LEU A 1 171 ? -9.203 29.781 -1.245 1 97.62 171 LEU A CA 1
ATOM 1356 C C . LEU A 1 171 ? -8.242 30.766 -0.59 1 97.62 171 LEU A C 1
ATOM 1358 O O . LEU A 1 171 ? -7.062 30.812 -0.931 1 97.62 171 LEU A O 1
ATOM 1362 N N . LYS A 1 172 ? -8.75 31.531 0.343 1 97.31 172 LYS A N 1
ATOM 1363 C CA . LYS A 1 172 ? -7.941 32.5 1.087 1 97.31 172 LYS A CA 1
ATOM 1364 C C . LYS A 1 172 ? -7.746 32.062 2.533 1 97.31 172 LYS A C 1
ATOM 1366 O O . LYS A 1 172 ? -8.461 31.172 3.02 1 97.31 172 LYS A O 1
ATOM 1371 N N . ARG A 1 173 ? -6.773 32.656 3.141 1 98 173 ARG A N 1
ATOM 1372 C CA . ARG A 1 173 ? -6.438 32.344 4.523 1 98 173 ARG A CA 1
ATOM 1373 C C . ARG A 1 173 ? -7.66 32.469 5.43 1 98 173 ARG A C 1
ATOM 1375 O O . ARG A 1 173 ? -7.887 31.609 6.281 1 98 173 ARG A O 1
ATOM 1382 N N . ASP A 1 174 ? -8.461 33.5 5.191 1 97.69 174 ASP A N 1
ATOM 1383 C CA . ASP A 1 174 ? -9.633 33.719 6.027 1 97.69 174 ASP A CA 1
ATOM 1384 C C . ASP A 1 174 ? -10.656 32.594 5.848 1 97.69 174 ASP A C 1
ATOM 1386 O O . ASP A 1 174 ? -11.344 32.219 6.797 1 97.69 174 ASP A O 1
ATOM 1390 N N . ASP A 1 175 ? -10.844 32.094 4.621 1 97.56 175 ASP A N 1
ATOM 1391 C CA . ASP A 1 175 ? -11.742 30.969 4.371 1 97.56 175 ASP A CA 1
ATOM 1392 C C . ASP A 1 175 ? -11.305 29.734 5.16 1 97.56 175 ASP A C 1
ATOM 1394 O O . ASP A 1 175 ? -12.133 29.078 5.789 1 97.56 175 ASP A O 1
ATOM 1398 N N . ILE A 1 176 ? -10.008 29.484 5.137 1 98 176 ILE A N 1
ATOM 1399 C CA . ILE A 1 176 ? -9.422 28.312 5.781 1 98 176 ILE A CA 1
ATOM 1400 C C . ILE A 1 176 ? -9.586 28.422 7.297 1 98 176 ILE A C 1
ATOM 1402 O O . ILE A 1 176 ? -10.047 27.484 7.941 1 98 176 ILE A O 1
ATOM 1406 N N . LYS A 1 177 ? -9.297 29.578 7.824 1 96.69 177 LYS A N 1
ATOM 1407 C CA . LYS A 1 177 ? -9.398 29.797 9.266 1 96.69 177 LYS A CA 1
ATOM 1408 C C . LYS A 1 177 ? -10.844 29.672 9.742 1 96.69 177 LYS A C 1
ATOM 1410 O O . LYS A 1 177 ? -11.102 29.109 10.812 1 96.69 177 LYS A O 1
ATOM 1415 N N . ARG A 1 178 ? -11.727 30.281 8.945 1 95.19 178 ARG A N 1
ATOM 1416 C CA . ARG A 1 178 ? -13.141 30.203 9.305 1 95.19 178 ARG A CA 1
ATOM 1417 C C . ARG A 1 178 ? -13.617 28.766 9.383 1 95.19 178 ARG A C 1
ATOM 1419 O O . ARG A 1 178 ? -14.305 28.375 10.328 1 95.19 178 ARG A O 1
ATOM 1426 N N . PHE A 1 179 ? -13.289 28 8.375 1 95.62 179 PHE A N 1
ATOM 1427 C CA . PHE A 1 179 ? -13.68 26.594 8.344 1 95.62 179 PHE A CA 1
ATOM 1428 C C . PHE A 1 179 ? -13.039 25.828 9.492 1 95.62 179 PHE A C 1
ATOM 1430 O O . PHE A 1 179 ? -13.703 25.031 10.164 1 95.62 179 PHE A O 1
ATOM 1437 N N . TYR A 1 180 ? -11.797 26.094 9.75 1 96.12 180 TYR A N 1
ATOM 1438 C CA . TYR A 1 180 ? -11.062 25.484 10.852 1 96.12 180 TYR A CA 1
ATOM 1439 C C . TYR A 1 180 ? -11.719 25.797 12.188 1 96.12 180 TYR A C 1
ATOM 1441 O O . TYR A 1 180 ? -11.984 24.875 12.984 1 96.12 180 TYR A O 1
ATOM 1449 N N . ASN A 1 181 ? -12 27 12.375 1 94.38 181 ASN A N 1
ATOM 1450 C CA . ASN A 1 181 ? -12.586 27.422 13.641 1 94.38 181 ASN A CA 1
ATOM 1451 C C . ASN A 1 181 ? -13.977 26.812 13.836 1 94.38 181 ASN A C 1
ATOM 1453 O O . ASN A 1 181 ? -14.383 26.547 14.969 1 94.38 181 ASN A O 1
ATOM 1457 N N . LYS A 1 182 ? -14.594 26.594 12.773 1 93.12 182 LYS A N 1
ATOM 1458 C CA . LYS A 1 182 ? -15.953 26.062 12.828 1 93.12 182 LYS A CA 1
ATOM 1459 C C . LYS A 1 182 ? -15.945 24.578 13.203 1 93.12 182 LYS A C 1
ATOM 1461 O O . LYS A 1 182 ? -16.766 24.141 14.008 1 93.12 182 LYS A O 1
ATOM 1466 N N . TYR A 1 183 ? -15.008 23.812 12.664 1 94.25 183 TYR A N 1
ATOM 1467 C CA . TYR A 1 183 ? -15.156 22.375 12.734 1 94.25 183 TYR A CA 1
ATOM 1468 C C . TYR A 1 183 ? -14.102 21.75 13.648 1 94.25 183 TYR A C 1
ATOM 1470 O O . TYR A 1 183 ? -14.297 20.656 14.18 1 94.25 183 TYR A O 1
ATOM 1478 N N . TYR A 1 184 ? -12.977 22.328 13.742 1 95.94 184 TYR A N 1
ATOM 1479 C CA . TYR A 1 184 ? -11.922 21.797 14.594 1 95.94 184 TYR A CA 1
ATOM 1480 C C . TYR A 1 184 ? -12.117 22.219 16.047 1 95.94 184 TYR A C 1
ATOM 1482 O O . TYR A 1 184 ? -11.398 23.094 16.547 1 95.94 184 TYR A O 1
ATOM 1490 N N . THR A 1 185 ? -13.016 21.594 16.703 1 95.62 185 THR A N 1
ATOM 1491 C CA . THR A 1 185 ? -13.391 21.844 18.094 1 95.62 185 THR A CA 1
ATOM 1492 C C . THR A 1 185 ? -13.328 20.562 18.906 1 95.62 185 THR A C 1
ATOM 1494 O O . THR A 1 185 ? -13.398 19.469 18.359 1 95.62 185 THR A O 1
ATOM 1497 N N . PRO A 1 186 ? -13.156 20.719 20.219 1 95.94 186 PRO A N 1
ATOM 1498 C CA . PRO A 1 186 ? -13.094 19.531 21.062 1 95.94 186 PRO A CA 1
ATOM 1499 C C . PRO A 1 186 ? -14.328 18.641 20.922 1 95.94 186 PRO A C 1
ATOM 1501 O O . PRO A 1 186 ? -14.211 17.422 20.828 1 95.94 186 PRO A O 1
ATOM 1504 N N . LYS A 1 187 ? -15.5 19.203 20.812 1 94.06 187 LYS A N 1
ATOM 1505 C CA . LYS A 1 187 ? -16.75 18.438 20.781 1 94.06 187 LYS A CA 1
ATOM 1506 C C . LYS A 1 187 ? -16.922 17.719 19.438 1 94.06 187 LYS A C 1
ATOM 1508 O O . LYS A 1 187 ? -17.688 16.766 19.328 1 94.06 187 LYS A O 1
ATOM 1513 N N . ASN A 1 188 ? -16.234 18.203 18.422 1 94.31 188 ASN A N 1
ATOM 1514 C CA . ASN A 1 188 ? -16.328 17.625 17.094 1 94.31 188 ASN A CA 1
ATOM 1515 C C . ASN A 1 188 ? -15.133 16.719 16.797 1 94.31 188 ASN A C 1
ATOM 1517 O O . ASN A 1 188 ? -14.867 16.391 15.641 1 94.31 188 ASN A O 1
ATOM 1521 N N . SER A 1 189 ? -14.352 16.391 17.812 1 96.38 189 SER A N 1
ATOM 1522 C CA . SER A 1 189 ? -13.141 15.602 17.625 1 96.38 189 SER A CA 1
ATOM 1523 C C . SER A 1 189 ? -13.031 14.5 18.672 1 96.38 189 SE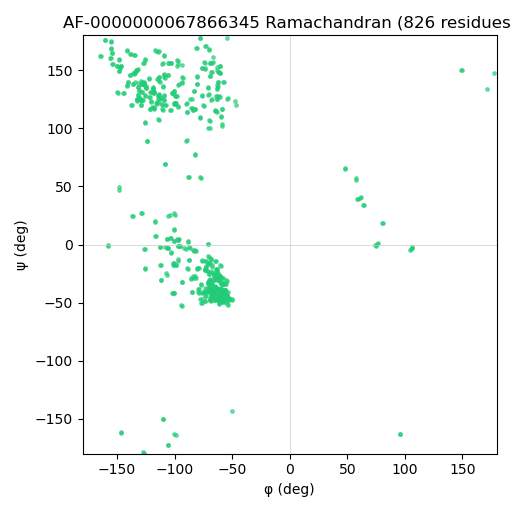R A C 1
ATOM 1525 O O . SER A 1 189 ? -13.742 14.523 19.672 1 96.38 189 SER A O 1
ATOM 1527 N N . LEU A 1 190 ? -12.219 13.562 18.406 1 97.75 190 LEU A N 1
ATOM 1528 C CA . LEU A 1 190 ? -11.883 12.547 19.406 1 97.75 190 LEU A CA 1
ATOM 1529 C C . LEU A 1 190 ? -10.438 12.086 19.234 1 97.75 190 LEU A C 1
ATOM 1531 O O . LEU A 1 190 ? -9.859 12.211 18.156 1 97.75 190 LEU A O 1
ATOM 1535 N N . ILE A 1 191 ? -9.828 11.625 20.297 1 98.81 191 ILE A N 1
ATOM 1536 C CA . ILE A 1 191 ? -8.453 11.133 20.312 1 98.81 191 ILE A CA 1
ATOM 1537 C C . ILE A 1 191 ? -8.43 9.68 20.766 1 98.81 191 ILE A C 1
ATOM 1539 O O . ILE A 1 191 ? -9.141 9.305 21.703 1 98.81 191 ILE A O 1
ATOM 1543 N N . THR A 1 192 ? -7.738 8.883 20.031 1 98.88 192 THR A N 1
ATOM 1544 C CA . THR A 1 192 ? -7.418 7.531 20.484 1 98.88 192 THR A CA 1
ATOM 1545 C C . THR A 1 192 ? -5.918 7.379 20.719 1 98.88 192 THR A C 1
ATOM 1547 O O . THR A 1 192 ? -5.109 7.941 19.969 1 98.88 192 THR A O 1
ATOM 1550 N N . MET A 1 193 ? -5.57 6.676 21.75 1 98.81 193 MET A N 1
ATOM 1551 C CA . MET A 1 193 ? -4.164 6.441 22.078 1 98.81 193 MET A CA 1
ATOM 1552 C C . MET A 1 193 ? -3.934 4.996 22.5 1 98.81 193 MET A C 1
ATOM 1554 O O . MET A 1 193 ? -4.59 4.5 23.422 1 98.81 193 MET A O 1
ATOM 1558 N N . VAL A 1 194 ? -3.104 4.336 21.781 1 98.31 194 VAL A N 1
ATOM 1559 C CA . VAL A 1 194 ? -2.633 3.01 22.172 1 98.31 194 VAL A CA 1
ATOM 1560 C C . VAL A 1 194 ? -1.247 3.115 22.797 1 98.31 194 VAL A C 1
ATOM 1562 O O . VAL A 1 194 ? -0.313 3.627 22.172 1 98.31 194 VAL A O 1
ATOM 1565 N N . SER A 1 195 ? -1.097 2.689 24 1 98 195 SER A N 1
ATOM 1566 C CA . SER A 1 195 ? 0.186 2.705 24.703 1 98 195 SER A CA 1
ATOM 1567 C C . SER A 1 195 ? 0.19 1.734 25.875 1 98 195 SER A C 1
ATOM 1569 O O . SER A 1 195 ? -0.836 1.127 26.188 1 98 195 SER A O 1
ATOM 1571 N N . SER A 1 196 ? 1.358 1.6 26.547 1 96.38 196 SER A N 1
ATOM 1572 C CA . SER A 1 196 ? 1.484 0.754 27.734 1 96.38 196 SER A CA 1
ATOM 1573 C C . SER A 1 196 ? 1.146 1.525 29 1 96.38 196 SER A C 1
ATOM 1575 O O . SER A 1 196 ? 1.124 0.955 30.094 1 96.38 196 SER A O 1
ATOM 1577 N N . MET A 1 197 ? 0.773 2.744 28.844 1 97.25 197 MET A N 1
ATOM 1578 C CA . MET A 1 197 ? 0.486 3.584 30 1 97.25 197 MET A CA 1
ATOM 1579 C C . MET A 1 197 ? -0.84 3.189 30.641 1 97.25 197 MET A C 1
ATOM 1581 O O . MET A 1 197 ? -1.738 2.688 29.969 1 97.25 197 MET A O 1
ATOM 1585 N N . GLU A 1 198 ? -0.867 3.455 31.953 1 97.75 198 GLU A N 1
ATOM 1586 C CA . GLU A 1 198 ? -2.17 3.361 32.594 1 97.75 198 GLU A CA 1
ATOM 1587 C C . GLU A 1 198 ? -3.146 4.387 32.031 1 97.75 198 GLU A C 1
ATOM 1589 O O . GLU A 1 198 ? -2.742 5.473 31.625 1 97.75 198 GLU A O 1
ATOM 1594 N N . HIS A 1 199 ? -4.418 4.047 32.094 1 98.25 199 HIS A N 1
ATOM 1595 C CA . HIS A 1 199 ? -5.453 4.879 31.484 1 98.25 199 HIS A CA 1
ATOM 1596 C C . HIS A 1 199 ? -5.398 6.305 32.031 1 98.25 199 HIS A C 1
ATOM 1598 O O . HIS A 1 199 ? -5.457 7.266 31.25 1 98.25 199 HIS A O 1
ATOM 1604 N N . GLU A 1 200 ? -5.246 6.453 33.281 1 98.06 200 GLU A N 1
ATOM 1605 C CA . GLU A 1 200 ? -5.266 7.781 33.875 1 98.06 200 GLU A CA 1
ATOM 1606 C C . GLU A 1 200 ? -4.047 8.602 33.469 1 98.06 200 GLU A C 1
ATOM 1608 O O . GLU A 1 200 ? -4.145 9.812 33.25 1 98.06 200 GLU A O 1
ATOM 1613 N N . ASP A 1 201 ? -2.916 7.906 33.344 1 98.19 201 ASP A N 1
ATOM 1614 C CA . ASP A 1 201 ? -1.706 8.594 32.906 1 98.19 201 ASP A CA 1
ATOM 1615 C C . ASP A 1 201 ? -1.841 9.062 31.453 1 98.19 201 ASP A C 1
ATOM 1617 O O . ASP A 1 201 ? -1.427 10.172 31.125 1 98.19 201 ASP A O 1
ATOM 1621 N N . ALA A 1 202 ? -2.369 8.195 30.656 1 98.25 202 ALA A N 1
ATOM 1622 C CA . ALA A 1 202 ? -2.594 8.547 29.25 1 98.25 202 ALA A CA 1
ATOM 1623 C C . ALA A 1 202 ? -3.568 9.711 29.125 1 98.25 202 ALA A C 1
ATOM 1625 O O . ALA A 1 202 ? -3.328 10.648 28.359 1 98.25 202 ALA A O 1
ATOM 1626 N N . LYS A 1 203 ? -4.613 9.641 29.859 1 98.25 203 LYS A N 1
ATOM 1627 C CA . LYS A 1 203 ? -5.598 10.727 29.875 1 98.25 203 LYS A CA 1
ATOM 1628 C C . LYS A 1 203 ? -4.957 12.047 30.281 1 98.25 203 LYS A C 1
ATOM 1630 O O . LYS A 1 203 ? -5.23 13.086 29.688 1 98.25 203 LYS A O 1
ATOM 1635 N N . GLU A 1 204 ? -4.18 11.977 31.312 1 98.19 204 GLU A N 1
ATOM 1636 C CA . GLU A 1 204 ? -3.521 13.188 31.797 1 98.19 204 GLU A CA 1
ATOM 1637 C C . GLU A 1 204 ? -2.586 13.773 30.75 1 98.19 204 GLU A C 1
ATOM 1639 O O . GLU A 1 204 ? -2.516 14.992 30.578 1 98.19 204 GLU A O 1
ATOM 1644 N N . LEU A 1 205 ? -1.88 12.898 30.125 1 98.06 205 LEU A N 1
ATOM 1645 C CA . LEU A 1 205 ? -0.982 13.336 29.062 1 98.06 205 LEU A CA 1
ATOM 1646 C C . LEU A 1 205 ? -1.75 14.078 27.984 1 98.06 205 LEU A C 1
ATOM 1648 O O . LEU A 1 205 ? -1.324 15.148 27.531 1 98.06 205 LEU A O 1
ATOM 1652 N N . ILE A 1 206 ? -2.861 13.555 27.516 1 98.5 206 ILE A N 1
ATOM 1653 C CA . ILE A 1 206 ? -3.686 14.172 26.484 1 98.5 206 ILE A CA 1
ATOM 1654 C C . ILE A 1 206 ? -4.293 15.477 27.016 1 98.5 206 ILE A C 1
ATOM 1656 O O . ILE A 1 206 ? -4.312 16.484 26.312 1 98.5 206 ILE A O 1
ATOM 1660 N N . SER A 1 207 ? -4.727 15.43 28.25 1 98.06 207 SER A N 1
ATOM 1661 C CA . SER A 1 207 ? -5.367 16.578 28.859 1 98.06 207 SER A CA 1
ATOM 1662 C C . SER A 1 207 ? -4.418 17.781 28.922 1 98.06 207 SER A C 1
ATOM 1664 O O . SER A 1 207 ? -4.836 18.922 28.719 1 98.06 207 SER A O 1
ATOM 1666 N N . ARG A 1 208 ? -3.213 17.547 29.188 1 97.56 208 ARG A N 1
ATOM 1667 C CA . ARG A 1 208 ? -2.213 18.594 29.281 1 97.56 208 ARG A CA 1
ATOM 1668 C C . ARG A 1 208 ? -2.141 19.391 27.984 1 97.56 208 ARG A C 1
ATOM 1670 O O . ARG A 1 208 ? -1.909 20.609 28 1 97.56 208 ARG A O 1
ATOM 1677 N N . GLU A 1 209 ? -2.371 18.672 26.906 1 97.19 209 GLU A N 1
ATOM 1678 C CA . GLU A 1 209 ? -2.154 19.312 25.609 1 97.19 209 GLU A CA 1
ATOM 1679 C C . GLU A 1 209 ? -3.469 19.812 25.016 1 97.19 209 GLU A C 1
ATOM 1681 O O . GLU A 1 209 ? -3.471 20.719 24.188 1 97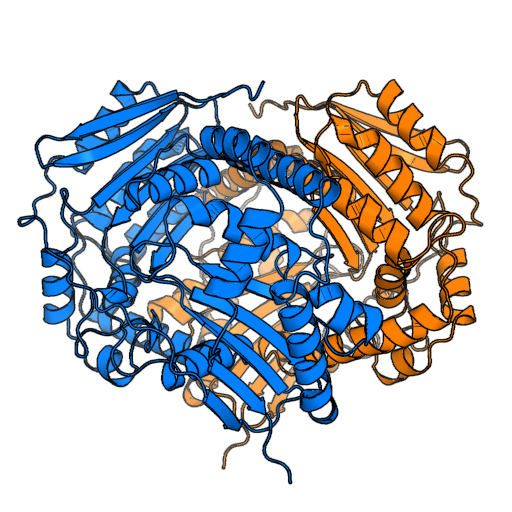.19 209 GLU A O 1
ATOM 1686 N N . PHE A 1 210 ? -4.652 19.328 25.484 1 97.75 210 PHE A N 1
ATOM 1687 C CA . PHE A 1 210 ? -5.879 19.594 24.75 1 97.75 210 PHE A CA 1
ATOM 1688 C C . PHE A 1 210 ? -6.926 20.234 25.656 1 97.75 210 PHE A C 1
ATOM 1690 O O . PHE A 1 210 ? -8 20.625 25.203 1 97.75 210 PHE A O 1
ATOM 1697 N N . SER A 1 211 ? -6.633 20.375 26.922 1 95.69 211 SER A N 1
ATOM 1698 C CA . SER A 1 211 ? -7.629 20.859 27.875 1 95.69 211 SER A CA 1
ATOM 1699 C C . SER A 1 211 ? -8.055 22.281 27.562 1 95.69 211 SER A C 1
ATOM 1701 O O . SER A 1 211 ? -9.203 22.672 27.797 1 95.69 211 SER A O 1
ATOM 1703 N N . ASN A 1 212 ? -7.164 23.078 26.969 1 93.69 212 ASN A N 1
ATOM 1704 C CA . ASN A 1 212 ? -7.461 24.484 26.719 1 93.69 212 ASN A CA 1
ATOM 1705 C C . ASN A 1 212 ? -7.977 24.688 25.297 1 93.69 212 ASN A C 1
ATOM 1707 O O . ASN A 1 212 ? -8.164 25.828 24.875 1 93.69 212 ASN A O 1
ATOM 1711 N N . TRP A 1 213 ? -8.133 23.547 24.641 1 95.56 213 TRP A N 1
ATOM 1712 C CA . TRP A 1 213 ? -8.672 23.641 23.281 1 95.56 213 TRP A CA 1
ATOM 1713 C C . TRP A 1 213 ? -10.094 24.188 23.297 1 95.56 213 TRP A C 1
ATOM 1715 O O . TRP A 1 213 ? -10.969 23.625 23.969 1 95.56 213 TRP A O 1
ATOM 1725 N N . GLN A 1 214 ? -10.25 25.438 22.672 1 88.56 214 GLN A N 1
ATOM 1726 C CA . GLN A 1 214 ? -11.547 26.109 22.672 1 88.56 214 GLN A CA 1
ATOM 1727 C C . GLN A 1 214 ? -12.281 25.859 21.359 1 88.56 214 GLN A C 1
ATOM 1729 O O . GLN A 1 214 ? -11.664 25.531 20.344 1 88.56 214 GLN A O 1
ATOM 1734 N N . GLY A 1 215 ? -13.492 25.891 21.328 1 79.31 215 GLY A N 1
ATOM 1735 C CA . GLY A 1 215 ? -14.234 25.797 20.078 1 79.31 215 GLY A CA 1
ATOM 1736 C C . GLY A 1 215 ? -15.742 25.797 20.281 1 79.31 215 GLY A C 1
ATOM 1737 O O . GLY A 1 215 ? -16.234 25.562 21.391 1 79.31 215 GLY A O 1
ATOM 1738 N N . ALA A 1 216 ? -16.375 26.406 19.219 1 68.5 216 ALA A N 1
ATOM 1739 C CA . ALA A 1 216 ? -17.828 26.594 19.172 1 68.5 216 ALA A CA 1
ATOM 1740 C C . ALA A 1 216 ? -18.547 25.266 19.375 1 68.5 216 ALA A C 1
ATOM 1742 O O . ALA A 1 216 ? -17.938 24.203 19.375 1 68.5 216 ALA A O 1
ATOM 1743 N N . GLU A 1 217 ? -19.969 25.391 19.391 1 65.19 217 GLU A N 1
ATOM 1744 C CA . GLU A 1 217 ? -20.922 24.297 19.594 1 65.19 217 GLU A CA 1
ATOM 1745 C C . GLU A 1 217 ? -20.891 23.312 18.438 1 65.19 217 GLU A C 1
ATOM 1747 O O . GLU A 1 217 ? -20.297 23.594 17.391 1 65.19 217 GLU A O 1
ATOM 1752 N N . GLU A 1 218 ? -21.391 22.156 18.672 1 66.19 218 GLU A N 1
ATOM 1753 C CA . GLU A 1 218 ? -21.562 21.078 17.719 1 66.19 218 GLU A CA 1
ATOM 1754 C C . GLU A 1 218 ? -22.203 21.578 16.422 1 66.19 218 GLU A C 1
ATOM 1756 O O . GLU A 1 218 ? -23.094 22.422 16.453 1 66.19 218 GLU A O 1
ATOM 1761 N N . VAL A 1 219 ? -21.469 21.312 15.367 1 69.75 219 VAL A N 1
ATOM 1762 C CA . VAL A 1 219 ? -21.984 21.719 14.062 1 69.75 219 VAL A CA 1
ATOM 1763 C C . VAL A 1 219 ? -22.844 20.609 13.461 1 69.75 219 VAL A C 1
ATOM 1765 O O . VAL A 1 219 ? -22.453 19.438 13.484 1 69.75 219 VAL A O 1
ATOM 1768 N N . GLU A 1 220 ? -24.078 20.984 13.188 1 68.38 220 GLU A N 1
ATOM 1769 C CA . GLU A 1 220 ? -24.891 20.047 12.422 1 68.38 220 GLU A CA 1
ATOM 1770 C C . GLU A 1 220 ? -24.406 19.938 10.977 1 68.38 220 GLU A C 1
ATOM 1772 O O . GLU A 1 220 ? -24.016 20.953 10.375 1 68.38 220 GLU A O 1
ATOM 1777 N N . HIS A 1 221 ? -24.219 18.703 10.547 1 71.06 221 HIS A N 1
ATOM 1778 C CA . HIS A 1 221 ? -23.672 18.406 9.227 1 71.06 221 HIS A CA 1
ATOM 1779 C C . HIS A 1 221 ? -24.75 17.844 8.297 1 71.06 221 HIS A C 1
ATOM 1781 O O . HIS A 1 221 ? -24.812 16.641 8.086 1 71.06 221 HIS A O 1
ATOM 1787 N N . PRO A 1 222 ? -25.734 18.75 7.895 1 75.5 222 PRO A N 1
ATOM 1788 C CA . PRO A 1 222 ? -26.641 18.109 6.957 1 75.5 222 PRO A CA 1
ATOM 1789 C C . PRO A 1 222 ? -25.953 17.625 5.691 1 75.5 222 PRO A C 1
ATOM 1791 O O . PRO A 1 222 ? -25.125 18.344 5.121 1 75.5 222 PRO A O 1
ATOM 1794 N N . VAL A 1 223 ? -26.172 16.328 5.398 1 87 223 VAL A N 1
ATOM 1795 C CA . VAL A 1 223 ? -25.562 15.734 4.211 1 87 223 VAL A CA 1
ATOM 1796 C C . VAL A 1 223 ? -26.641 15.242 3.26 1 87 223 VAL A C 1
ATOM 1798 O O . VAL A 1 223 ? -27.641 14.68 3.695 1 87 223 VAL A O 1
ATOM 1801 N N . ILE A 1 224 ? -26.484 15.555 2.006 1 88.38 224 ILE A N 1
ATOM 1802 C CA . ILE A 1 224 ? -27.391 15.055 0.978 1 88.38 224 ILE A CA 1
ATOM 1803 C C . ILE A 1 224 ? -26.969 13.641 0.571 1 88.38 224 ILE A C 1
ATOM 1805 O O . ILE A 1 224 ? -25.875 13.43 0.058 1 88.38 224 ILE A O 1
ATOM 1809 N N . CYS A 1 225 ? -27.859 12.727 0.834 1 93.31 225 CYS A N 1
ATOM 1810 C CA . CYS A 1 225 ? -27.703 11.367 0.336 1 93.31 225 CYS A CA 1
ATOM 1811 C C . CYS A 1 225 ? -28.547 11.141 -0.914 1 93.31 225 CYS A C 1
ATOM 1813 O O . CYS A 1 225 ? -29.75 11.406 -0.912 1 93.31 225 CYS A O 1
ATOM 1815 N N . GLU A 1 226 ? -27.875 10.781 -1.957 1 96.06 226 GLU A N 1
ATOM 1816 C CA . GLU A 1 226 ? -28.5 10.609 -3.26 1 96.06 226 GLU A CA 1
ATOM 1817 C C . GLU A 1 226 ? -28.156 9.25 -3.861 1 96.06 226 GLU A C 1
ATOM 1819 O O . GLU A 1 226 ? -27 8.82 -3.824 1 96.06 226 GLU A O 1
ATOM 1824 N N . ASP A 1 227 ? -29.203 8.555 -4.332 1 97.44 227 ASP A N 1
ATOM 1825 C CA . ASP A 1 227 ? -28.953 7.316 -5.062 1 97.44 227 ASP A CA 1
ATOM 1826 C C . ASP A 1 227 ? -28.281 7.598 -6.406 1 97.44 227 ASP A C 1
ATOM 1828 O O . ASP A 1 227 ? -28.5 8.648 -7.008 1 97.44 227 ASP A O 1
ATOM 1832 N N . ASN A 1 228 ? -27.453 6.641 -6.828 1 98.5 228 ASN A N 1
ATOM 1833 C CA . ASN A 1 228 ? -26.859 6.785 -8.148 1 98.5 228 ASN A CA 1
ATOM 1834 C C . ASN A 1 228 ? -27.906 6.797 -9.25 1 98.5 228 ASN A C 1
ATOM 1836 O O . ASN A 1 228 ? -28.953 6.141 -9.133 1 98.5 228 ASN A O 1
ATOM 1840 N N . ILE A 1 229 ? -27.656 7.516 -10.336 1 98.38 229 ILE A N 1
ATOM 1841 C CA . ILE A 1 229 ? -28.484 7.52 -11.531 1 98.38 229 ILE A CA 1
ATOM 1842 C C . ILE A 1 229 ? -28.094 6.348 -12.43 1 98.38 229 ILE A C 1
ATOM 1844 O O . ILE A 1 229 ? -26.953 6.266 -12.891 1 98.38 229 ILE A O 1
ATOM 1848 N N . PRO A 1 230 ? -29.062 5.41 -12.617 1 98.38 230 PRO A N 1
ATOM 1849 C CA . PRO A 1 230 ? -28.719 4.312 -13.516 1 98.38 230 PRO A CA 1
ATOM 1850 C C . PRO A 1 230 ? -28.5 4.773 -14.961 1 98.38 230 PRO A C 1
ATOM 1852 O O . PRO A 1 230 ? -29.422 5.305 -15.586 1 98.38 230 PRO A O 1
ATOM 1855 N N . LEU A 1 231 ? -27.312 4.645 -15.469 1 98.44 231 LEU A N 1
ATOM 1856 C CA . LEU A 1 231 ? -26.969 5.012 -16.844 1 98.44 231 LEU A CA 1
ATOM 1857 C C . LEU A 1 231 ? -25.641 4.402 -17.25 1 98.44 231 LEU A C 1
ATOM 1859 O O . LEU A 1 231 ? -24.922 3.852 -16.406 1 98.44 231 LEU A O 1
ATOM 1863 N N . LYS A 1 232 ? -25.406 4.34 -18.438 1 98.12 232 LYS A N 1
ATOM 1864 C CA . LYS A 1 232 ? -24.125 3.967 -19.016 1 98.12 232 LYS A CA 1
ATOM 1865 C C . LYS A 1 232 ? -23.5 5.133 -19.797 1 98.12 232 LYS A C 1
ATOM 1867 O O . LYS A 1 232 ? -24.156 5.723 -20.656 1 98.12 232 LYS A O 1
ATOM 1872 N N . LYS A 1 233 ? -22.312 5.551 -19.391 1 98.19 233 LYS A N 1
ATOM 1873 C CA . LYS A 1 233 ? -21.625 6.668 -20.031 1 98.19 233 LYS A CA 1
ATOM 1874 C C . LYS A 1 233 ? -20.219 6.277 -20.469 1 98.19 233 LYS A C 1
ATOM 1876 O O . LYS A 1 233 ? -19.531 5.523 -19.781 1 98.19 233 LYS A O 1
ATOM 1881 N N . VAL A 1 234 ? -19.812 6.715 -21.625 1 97.62 234 VAL A N 1
ATOM 1882 C CA . VAL A 1 234 ? -18.453 6.496 -22.156 1 97.62 234 VAL A CA 1
ATOM 1883 C C . VAL A 1 234 ? -17.719 7.832 -22.25 1 97.62 234 VAL A C 1
ATOM 1885 O O . VAL A 1 234 ? -18.281 8.828 -22.703 1 97.62 234 VAL A O 1
ATOM 1888 N N . SER A 1 235 ? -16.578 7.906 -21.672 1 96.31 235 SER A N 1
ATOM 1889 C CA . SER A 1 235 ? -15.695 9.055 -21.844 1 96.31 235 SER A CA 1
ATOM 1890 C C . SER A 1 235 ? -14.391 8.641 -22.516 1 96.31 235 SER A C 1
ATOM 1892 O O . SER A 1 235 ? -14.109 7.453 -22.656 1 96.31 235 SER A O 1
ATOM 1894 N N . TYR A 1 236 ? -13.648 9.688 -22.953 1 94.62 236 TYR A N 1
ATOM 1895 C CA . TYR A 1 236 ? -12.484 9.391 -23.781 1 94.62 236 TYR A CA 1
ATOM 1896 C C . TYR A 1 236 ? -11.234 10.07 -23.234 1 94.62 236 TYR A C 1
ATOM 1898 O O . TYR A 1 236 ? -11.305 11.172 -22.688 1 94.62 236 TYR A O 1
ATOM 1906 N N . LYS A 1 237 ? -10.164 9.391 -23.234 1 91.81 237 LYS A N 1
ATOM 1907 C CA . LYS A 1 237 ? -8.812 9.883 -22.969 1 91.81 237 LYS A CA 1
ATOM 1908 C C . LYS A 1 237 ? -7.812 9.305 -23.969 1 91.81 237 LYS A C 1
ATOM 1910 O O . LYS A 1 237 ? -7.852 8.109 -24.266 1 91.81 237 LYS A O 1
ATOM 1915 N N . ASN A 1 238 ? -6.875 10.141 -24.469 1 89.06 238 ASN A N 1
ATOM 1916 C CA . ASN A 1 238 ? -5.953 9.703 -25.516 1 89.06 238 ASN A CA 1
ATOM 1917 C C . ASN A 1 238 ? -4.852 8.812 -24.953 1 89.06 238 ASN A C 1
ATOM 1919 O O . ASN A 1 238 ? -4.527 8.898 -23.766 1 89.06 238 ASN A O 1
ATOM 1923 N N . ASP A 1 239 ? -4.34 7.91 -25.797 1 86.75 239 ASP A N 1
ATOM 1924 C CA . ASP A 1 239 ? -3.123 7.133 -25.578 1 86.75 239 ASP A CA 1
ATOM 1925 C C . ASP A 1 239 ? -3.262 6.234 -24.344 1 86.75 239 ASP A C 1
ATOM 1927 O O . ASP A 1 239 ? -2.389 6.227 -23.469 1 86.75 239 ASP A O 1
ATOM 1931 N N . MET A 1 240 ? -4.344 5.676 -24.188 1 90.69 240 MET A N 1
ATOM 1932 C CA . MET A 1 240 ? -4.539 4.645 -23.172 1 90.69 240 MET A CA 1
ATOM 1933 C C . MET A 1 240 ? -4.32 3.254 -23.766 1 90.69 240 MET A C 1
ATOM 1935 O O . MET A 1 240 ? -4.727 2.982 -24.891 1 90.69 240 MET A O 1
ATOM 1939 N N . GLU A 1 241 ? -3.674 2.438 -22.984 1 90.31 241 GLU A N 1
ATOM 1940 C CA . GLU A 1 241 ? -3.479 1.053 -23.391 1 90.31 241 GLU A CA 1
ATOM 1941 C C . GLU A 1 241 ? -4.699 0.198 -23.062 1 90.31 241 GLU A C 1
ATOM 1943 O O . GLU A 1 241 ? -4.926 -0.84 -23.688 1 90.31 241 GLU A O 1
ATOM 1948 N N . GLN A 1 242 ? -5.402 0.587 -22.047 1 93.75 242 GLN A N 1
ATOM 1949 C CA . GLN A 1 242 ? -6.57 -0.166 -21.594 1 93.75 242 GLN A CA 1
ATOM 1950 C C . GLN A 1 242 ? -7.758 0.758 -21.344 1 93.75 242 GLN A C 1
ATOM 1952 O O . GLN A 1 242 ? -7.582 1.942 -21.062 1 93.75 242 GLN A O 1
ATOM 1957 N N . SER A 1 243 ? -8.906 0.151 -21.562 1 97.06 243 SER A N 1
ATOM 1958 C CA . SER A 1 243 ? -10.148 0.807 -21.156 1 97.06 243 SER A CA 1
ATOM 1959 C C . SER A 1 243 ? -10.578 0.385 -19.766 1 97.06 243 SER A C 1
ATOM 1961 O O . SER A 1 243 ? -10.375 -0.766 -19.359 1 97.06 243 SER A O 1
ATOM 1963 N N . THR A 1 244 ? -11.141 1.31 -19 1 98 244 THR A N 1
ATOM 1964 C CA . THR A 1 244 ? -11.602 0.962 -17.656 1 98 244 THR A CA 1
ATOM 1965 C C . THR A 1 244 ? -13.117 0.867 -17.609 1 98 244 THR A C 1
ATOM 1967 O O . THR A 1 244 ? -13.812 1.531 -18.391 1 98 244 THR A O 1
ATOM 1970 N N . ILE A 1 245 ? -13.609 0.007 -16.844 1 98.69 245 ILE A N 1
ATOM 1971 C CA . ILE A 1 245 ? -15.031 -0.181 -16.562 1 98.69 245 ILE A CA 1
ATOM 1972 C C . ILE A 1 245 ? -15.297 -0.032 -15.07 1 98.69 245 ILE A C 1
ATOM 1974 O O . ILE A 1 245 ? -14.648 -0.691 -14.25 1 98.69 245 ILE A O 1
ATOM 1978 N N . VAL A 1 246 ? -16.234 0.831 -14.711 1 98.81 246 VAL A N 1
ATOM 1979 C CA . VAL A 1 246 ? -16.594 1.022 -13.312 1 98.81 246 VAL A CA 1
ATOM 1980 C C . VAL A 1 246 ? -18.109 0.92 -13.148 1 98.81 246 VAL A C 1
ATOM 1982 O O . VAL A 1 246 ? -18.859 1.554 -13.891 1 98.81 246 VAL A O 1
ATOM 1985 N N . TYR A 1 247 ? -18.547 0.032 -12.289 1 98.81 247 TYR A N 1
ATOM 1986 C CA . TYR A 1 247 ? -19.922 0.005 -11.805 1 98.81 247 TYR A CA 1
ATOM 1987 C C . TYR A 1 247 ? -20.047 0.711 -10.461 1 98.81 247 TYR A C 1
ATOM 1989 O O . TYR A 1 247 ? -19.188 0.554 -9.594 1 98.81 247 TYR A O 1
ATOM 1997 N N . LEU A 1 248 ? -21.062 1.466 -10.32 1 98.88 248 LEU A N 1
ATOM 1998 C CA . LEU A 1 248 ? -21.359 2.1 -9.039 1 98.88 248 LEU A CA 1
ATOM 1999 C C . LEU A 1 248 ? -22.781 1.822 -8.602 1 98.88 248 LEU A C 1
ATOM 2001 O O . LEU A 1 248 ? -23.719 2.012 -9.375 1 98.88 248 LEU A O 1
ATOM 2005 N N . TYR A 1 249 ? -22.938 1.291 -7.449 1 98.69 249 TYR A N 1
ATOM 2006 C CA . TYR A 1 249 ? -24.219 1.104 -6.766 1 98.69 249 TYR A CA 1
ATOM 2007 C C . TYR A 1 249 ? -24.281 1.942 -5.496 1 98.69 249 TYR A C 1
ATOM 2009 O O . TYR A 1 249 ? -23.266 2.152 -4.828 1 98.69 249 TYR A O 1
ATOM 2017 N N . THR A 1 250 ? -25.406 2.48 -5.203 1 98.25 250 THR A N 1
ATOM 2018 C CA . THR A 1 250 ? -25.688 3.029 -3.877 1 98.25 250 THR A CA 1
ATOM 2019 C C . THR A 1 250 ? -26.703 2.178 -3.137 1 98.25 250 THR A C 1
ATOM 2021 O O . THR A 1 250 ? -27.453 1.412 -3.756 1 98.25 250 THR A O 1
ATOM 2024 N N . PHE A 1 251 ? -26.688 2.248 -1.772 1 97.88 251 PHE A N 1
ATOM 2025 C CA . PHE A 1 251 ? -27.594 1.406 -1.009 1 97.88 251 PHE A CA 1
ATOM 2026 C C . PHE A 1 251 ? -28.016 2.092 0.289 1 97.88 251 PHE A C 1
ATOM 2028 O O . PHE A 1 251 ? -28 1.473 1.354 1 97.88 251 PHE A O 1
ATOM 2035 N N . TYR A 1 252 ? -28.406 3.318 0.26 1 95.56 252 TYR A N 1
ATOM 2036 C CA . TYR A 1 252 ? -28.781 4.113 1.42 1 95.56 252 TYR A CA 1
ATOM 2037 C C . TYR A 1 252 ? -30 3.514 2.115 1 95.56 252 TYR A C 1
ATOM 2039 O O . TYR A 1 252 ? -30.234 3.76 3.301 1 95.56 252 TYR A O 1
ATOM 2047 N N . HIS A 1 253 ? -30.781 2.736 1.481 1 93.88 253 HIS A N 1
ATOM 2048 C CA . HIS A 1 253 ? -32.031 2.191 2.008 1 93.88 253 HIS A CA 1
ATOM 2049 C C . HIS A 1 253 ? -31.797 0.856 2.705 1 93.88 253 HIS A C 1
ATOM 2051 O O . HIS A 1 253 ? -32.719 0.277 3.271 1 93.88 253 HIS A O 1
ATOM 2057 N N . LEU A 1 254 ? -30.594 0.399 2.652 1 95.12 254 LEU A N 1
ATOM 2058 C CA . LEU A 1 254 ? -30.281 -0.893 3.258 1 95.12 254 LEU A CA 1
ATOM 2059 C C . LEU A 1 254 ? -30.328 -0.805 4.781 1 95.12 254 LEU A C 1
ATOM 2061 O O . LEU A 1 254 ? -29.75 0.104 5.371 1 95.12 254 LEU A O 1
ATOM 2065 N N . ASP A 1 255 ? -30.969 -1.786 5.379 1 92.56 255 ASP A N 1
ATOM 2066 C CA . ASP A 1 255 ? -31.047 -1.863 6.832 1 92.56 255 ASP A CA 1
ATOM 2067 C C . ASP A 1 255 ? -29.688 -2.191 7.441 1 92.56 255 ASP A C 1
ATOM 2069 O O . ASP A 1 255 ? -28.938 -2.996 6.891 1 92.56 255 ASP A O 1
ATOM 2073 N N . LYS A 1 256 ? -29.422 -1.65 8.578 1 88.44 256 LYS A N 1
ATOM 2074 C CA . LYS A 1 256 ? -28.156 -1.864 9.273 1 88.44 256 LYS A CA 1
ATOM 2075 C C . LYS A 1 256 ? -27.922 -3.348 9.547 1 88.44 256 LYS A C 1
ATOM 2077 O O . LYS A 1 256 ? -26.797 -3.826 9.477 1 88.44 256 LYS A O 1
ATOM 2082 N N . ASN A 1 257 ? -28.969 -4.035 9.781 1 87.31 257 ASN A N 1
ATOM 2083 C CA . ASN A 1 257 ? -28.859 -5.457 10.102 1 87.31 257 ASN A CA 1
ATOM 2084 C C . ASN A 1 257 ? -28.453 -6.273 8.875 1 87.31 257 ASN A C 1
ATOM 2086 O O . ASN A 1 257 ? -28.047 -7.43 9 1 87.31 257 ASN A O 1
ATOM 2090 N N . ASP A 1 258 ? -28.625 -5.621 7.723 1 91.69 258 ASP A N 1
ATOM 2091 C CA . ASP A 1 258 ? -28.312 -6.328 6.484 1 91.69 258 ASP A CA 1
ATOM 2092 C C . ASP A 1 258 ? -26.891 -6.012 6.016 1 91.69 258 ASP A C 1
ATOM 2094 O O . ASP A 1 258 ? -26.406 -6.582 5.031 1 91.69 258 ASP A O 1
ATOM 2098 N N . GLU A 1 259 ? -26.203 -5.176 6.754 1 90.81 259 GLU A N 1
ATOM 2099 C CA . GLU A 1 259 ? -24.891 -4.719 6.324 1 90.81 259 GLU A CA 1
ATOM 2100 C C . GLU A 1 259 ? -23.859 -5.84 6.406 1 90.81 259 GLU A C 1
ATOM 2102 O O . GLU A 1 259 ? -22.953 -5.922 5.578 1 90.81 259 GLU A O 1
ATOM 2107 N N . LEU A 1 260 ? -24 -6.641 7.402 1 88.88 260 LEU A N 1
ATOM 2108 C CA . LEU A 1 260 ? -23.078 -7.77 7.516 1 88.88 260 LEU A CA 1
ATOM 2109 C C . LEU A 1 260 ? -23.203 -8.695 6.312 1 88.88 260 LEU A C 1
ATOM 2111 O O . LEU A 1 260 ? -22.188 -9.172 5.777 1 88.88 260 LEU A O 1
ATOM 2115 N N . ALA A 1 261 ? -24.438 -8.961 5.906 1 90.75 261 ALA A N 1
ATOM 2116 C CA . ALA A 1 261 ? -24.688 -9.789 4.727 1 90.75 261 ALA A CA 1
ATOM 2117 C C . ALA A 1 261 ? -24.047 -9.172 3.484 1 90.75 261 ALA A C 1
ATOM 2119 O O . ALA A 1 261 ? -23.484 -9.883 2.648 1 90.75 261 ALA A O 1
ATOM 2120 N N . LEU A 1 262 ? -24.125 -7.883 3.373 1 93.75 262 LEU A N 1
ATOM 2121 C CA . LEU A 1 262 ? -23.531 -7.188 2.238 1 93.75 262 LEU A CA 1
ATOM 2122 C C . LEU A 1 262 ? -22.016 -7.309 2.268 1 93.75 262 LEU A C 1
ATOM 2124 O O . LEU A 1 262 ? -21.375 -7.469 1.223 1 93.75 262 LEU A O 1
ATOM 2128 N N . ARG A 1 263 ? -21.453 -7.184 3.449 1 90.62 263 ARG A N 1
ATOM 2129 C CA . ARG A 1 263 ? -20.016 -7.336 3.594 1 90.62 263 ARG A CA 1
ATOM 2130 C C . ARG A 1 263 ? -19.547 -8.711 3.111 1 90.62 263 ARG A C 1
ATOM 2132 O O . ARG A 1 263 ? -18.531 -8.828 2.438 1 90.62 263 ARG A O 1
ATOM 2139 N N . ILE A 1 264 ? -20.281 -9.617 3.43 1 87.69 264 ILE A N 1
ATOM 2140 C CA . ILE A 1 264 ? -19.953 -10.984 3.035 1 87.69 264 ILE A CA 1
ATOM 2141 C C . ILE A 1 264 ? -20.109 -11.133 1.522 1 87.69 264 ILE A C 1
ATOM 2143 O O . ILE A 1 264 ? -19.25 -11.711 0.86 1 87.69 264 ILE A O 1
ATOM 2147 N N . LEU A 1 265 ? -21.203 -10.664 1.071 1 91.31 265 LEU A N 1
ATOM 2148 C CA . LEU A 1 265 ? -21.422 -10.688 -0.371 1 91.31 265 LEU A CA 1
ATOM 2149 C C . LEU A 1 265 ? -20.266 -10 -1.103 1 91.31 265 LEU A C 1
ATOM 2151 O O . LEU A 1 265 ? -19.75 -10.531 -2.096 1 91.31 265 LEU A O 1
ATOM 2155 N N . ASN A 1 266 ? -19.922 -8.836 -0.617 1 93.81 266 ASN A N 1
ATOM 2156 C CA . ASN A 1 266 ? -18.844 -8.07 -1.245 1 93.81 266 ASN A CA 1
ATOM 2157 C C . ASN A 1 266 ? -17.531 -8.852 -1.276 1 93.81 266 ASN A C 1
ATOM 2159 O O . ASN A 1 266 ? -16.812 -8.812 -2.27 1 93.81 266 ASN A O 1
ATOM 2163 N N . HIS A 1 267 ? -17.266 -9.484 -0.19 1 89.31 267 HIS A N 1
ATOM 2164 C CA . HIS A 1 267 ? -16.047 -10.297 -0.132 1 89.31 267 HIS A CA 1
ATOM 2165 C C . HIS A 1 267 ? -16.062 -11.367 -1.217 1 89.31 267 HIS A C 1
ATOM 2167 O O . HIS A 1 267 ? -15.062 -11.539 -1.927 1 89.31 267 HIS A O 1
ATOM 2173 N N . ARG A 1 268 ? -17.109 -12.055 -1.352 1 88.94 268 ARG A N 1
ATOM 2174 C CA . ARG A 1 268 ? -17.25 -13.133 -2.328 1 88.94 268 ARG A CA 1
ATOM 2175 C C . ARG A 1 268 ? -17.297 -12.578 -3.748 1 88.94 268 ARG A C 1
ATOM 2177 O O . ARG A 1 268 ? -16.828 -13.219 -4.688 1 88.94 268 ARG A O 1
ATOM 2184 N N . LEU A 1 269 ? -17.828 -11.422 -3.836 1 93.06 269 LEU A N 1
ATOM 2185 C CA . LEU A 1 269 ? -18.094 -10.836 -5.145 1 93.06 269 LEU A CA 1
ATOM 2186 C C . LEU A 1 269 ? -16.812 -10.305 -5.781 1 93.06 269 LEU A C 1
ATOM 2188 O O . LEU A 1 269 ? -16.547 -10.562 -6.957 1 93.06 269 LEU A O 1
ATOM 2192 N N . GLY A 1 270 ? -16.047 -9.57 -5.004 1 93.25 270 GLY A N 1
ATOM 2193 C CA . GLY A 1 270 ? -14.93 -8.953 -5.711 1 93.25 270 GLY A CA 1
ATOM 2194 C C . GLY A 1 270 ? -13.781 -8.562 -4.793 1 93.25 270 GLY A C 1
ATOM 2195 O O . GLY A 1 270 ? -12.781 -8 -5.246 1 93.25 270 GLY A O 1
ATOM 2196 N N . GLU A 1 271 ? -13.82 -8.758 -3.551 1 88.38 271 GLU A N 1
ATOM 2197 C CA . GLU A 1 271 ? -12.805 -8.281 -2.617 1 88.38 271 GLU A CA 1
ATOM 2198 C C . GLU A 1 271 ? -11.648 -9.281 -2.51 1 88.38 271 GLU A C 1
ATOM 2200 O O . GLU A 1 271 ? -10.5 -8.883 -2.297 1 88.38 271 GLU A O 1
ATOM 2205 N N . SER A 1 272 ? -11.914 -10.484 -2.705 1 82.81 272 SER A N 1
ATOM 2206 C CA . SER A 1 272 ? -10.891 -11.508 -2.541 1 82.81 272 SER A CA 1
ATOM 2207 C C . SER A 1 272 ? -10.273 -11.898 -3.881 1 82.81 272 SER A C 1
ATOM 2209 O O . SER A 1 272 ? -10.867 -11.648 -4.934 1 82.81 272 SER A O 1
ATOM 2211 N N . SER A 1 273 ? -9.055 -12.469 -3.785 1 78.81 273 SER A N 1
ATOM 2212 C CA . SER A 1 273 ? -8.375 -12.93 -4.992 1 78.81 273 SER A CA 1
ATOM 2213 C C . SER A 1 273 ? -9.047 -14.164 -5.574 1 78.81 273 SER A C 1
ATOM 2215 O O . SER A 1 273 ? -8.625 -14.672 -6.617 1 78.81 273 SER A O 1
ATOM 2217 N N . ASN A 1 274 ? -10.055 -14.656 -5.031 1 81.19 274 ASN A N 1
ATOM 2218 C CA . ASN A 1 274 ? -10.828 -15.789 -5.531 1 81.19 274 ASN A CA 1
ATOM 2219 C C . ASN A 1 274 ? -12.32 -15.469 -5.59 1 81.19 274 ASN A C 1
ATOM 2221 O O . ASN A 1 274 ? -13.156 -16.359 -5.488 1 81.19 274 ASN A O 1
ATOM 2225 N N . SER A 1 275 ? -12.523 -14.242 -5.73 1 89.62 275 SER A N 1
ATOM 2226 C CA . SER A 1 275 ? -13.906 -13.789 -5.797 1 89.62 275 SER A CA 1
ATOM 2227 C C . SER A 1 275 ? -14.57 -14.227 -7.098 1 89.62 275 SER A C 1
ATOM 2229 O O . SER A 1 275 ? -13.898 -14.688 -8.023 1 89.62 275 SER A O 1
ATOM 2231 N N . LEU A 1 276 ? -15.867 -14.078 -7.133 1 92 276 LEU A N 1
ATOM 2232 C CA . LEU A 1 276 ? -16.656 -14.477 -8.297 1 92 276 LEU A CA 1
ATOM 2233 C C . LEU A 1 276 ? -16.25 -13.68 -9.531 1 92 276 LEU A C 1
ATOM 2235 O O . LEU A 1 276 ? -16.031 -14.25 -10.602 1 92 276 LEU A O 1
ATOM 2239 N N . LEU A 1 277 ? -16.109 -12.391 -9.352 1 95.62 277 LEU A N 1
ATOM 2240 C CA . LEU A 1 277 ? -15.734 -11.531 -10.477 1 95.62 277 LEU A CA 1
ATOM 2241 C C . LEU A 1 277 ? -14.312 -11.828 -10.945 1 95.62 277 LEU A C 1
ATOM 2243 O O . LEU A 1 277 ? -14.055 -11.891 -12.148 1 95.62 277 LEU A O 1
ATOM 2247 N N . PHE A 1 278 ? -13.445 -12 -10.016 1 92.62 278 PHE A N 1
ATOM 2248 C CA . PHE A 1 278 ? -12.062 -12.32 -10.352 1 92.62 278 PHE A CA 1
ATOM 2249 C C . PHE A 1 278 ? -11.984 -13.617 -11.148 1 92.62 278 PHE A C 1
ATOM 2251 O O . PHE A 1 278 ? -11.312 -13.688 -12.18 1 92.62 278 PHE A O 1
ATOM 2258 N N . ARG A 1 279 ? -12.641 -14.609 -10.703 1 90.56 279 ARG A N 1
ATOM 2259 C CA . ARG A 1 279 ? -12.625 -15.914 -11.359 1 90.56 279 ARG A CA 1
ATOM 2260 C C . ARG A 1 279 ? -13.203 -15.828 -12.766 1 90.56 279 ARG A C 1
ATOM 2262 O O . ARG A 1 279 ? -12.641 -16.375 -13.711 1 90.56 279 ARG A O 1
ATOM 2269 N N . GLU A 1 280 ? -14.266 -15.164 -12.891 1 92.5 280 GLU A N 1
ATOM 2270 C CA . GLU A 1 280 ? -14.961 -15.125 -14.18 1 92.5 280 GLU A CA 1
ATOM 2271 C C . GLU A 1 280 ? -14.211 -14.258 -15.18 1 92.5 280 GLU A C 1
ATOM 2273 O O . GLU A 1 280 ? -13.945 -14.688 -16.312 1 92.5 280 GLU A O 1
ATOM 2278 N N . VAL A 1 281 ? -13.828 -13.07 -14.773 1 94.38 281 VAL A N 1
ATOM 2279 C CA . VAL A 1 281 ? -13.305 -12.086 -15.711 1 94.38 281 VAL A CA 1
ATOM 2280 C C . VAL A 1 281 ? -11.812 -12.312 -15.922 1 94.38 281 VAL A C 1
ATOM 2282 O O . VAL A 1 281 ? -11.32 -12.234 -17.062 1 94.38 281 VAL A O 1
ATOM 2285 N N . ARG A 1 282 ? -11.094 -12.609 -14.891 1 91.44 282 ARG A N 1
ATOM 2286 C CA . ARG A 1 282 ? -9.648 -12.75 -14.977 1 91.44 282 ARG A CA 1
ATOM 2287 C C . ARG A 1 282 ? -9.25 -14.203 -15.211 1 91.44 282 ARG A C 1
ATOM 2289 O O . ARG A 1 282 ? -8.586 -14.516 -16.203 1 91.44 282 ARG A O 1
ATOM 2296 N N . GLU A 1 283 ? -9.719 -15.102 -14.406 1 89 283 GLU A N 1
ATOM 2297 C CA . GLU A 1 283 ? -9.227 -16.469 -14.445 1 89 283 GLU A CA 1
ATOM 2298 C C . GLU A 1 283 ? -9.797 -17.234 -15.641 1 89 283 GLU A C 1
ATOM 2300 O O . GLU A 1 283 ? -9.062 -17.891 -16.375 1 89 283 GLU A O 1
ATOM 2305 N N . LYS A 1 284 ? -11.086 -17.219 -15.844 1 89.94 284 LYS A N 1
ATOM 2306 C CA . LYS A 1 284 ? -11.75 -18 -16.875 1 89.94 284 LYS A CA 1
ATOM 2307 C C . LYS A 1 284 ? -11.609 -17.328 -18.25 1 89.94 284 LYS A C 1
ATOM 2309 O O . LYS A 1 284 ? -11.289 -17.984 -19.234 1 89.94 284 LYS A O 1
ATOM 2314 N N . LYS A 1 285 ? -11.766 -16.016 -18.266 1 92.31 285 LYS A N 1
ATOM 2315 C CA . LYS A 1 285 ? -11.805 -15.352 -19.562 1 92.31 285 LYS A CA 1
ATOM 2316 C C . LYS A 1 285 ? -10.461 -14.711 -19.891 1 92.31 285 LYS A C 1
ATOM 2318 O O . LYS A 1 285 ? -10.203 -14.359 -21.047 1 92.31 285 LYS A O 1
ATOM 2323 N N . GLY A 1 286 ? -9.617 -14.516 -18.906 1 90.69 286 GLY A N 1
ATOM 2324 C CA . GLY A 1 286 ? -8.297 -13.945 -19.125 1 90.69 286 GLY A CA 1
ATOM 2325 C C . GLY A 1 286 ? -8.328 -12.523 -19.641 1 90.69 286 GLY A C 1
ATOM 2326 O O . GLY A 1 286 ? -7.453 -12.109 -20.406 1 90.69 286 GLY A O 1
ATOM 2327 N N . LEU A 1 287 ? -9.305 -11.695 -19.234 1 91.62 287 LEU A N 1
ATOM 2328 C CA . LEU A 1 287 ? -9.555 -10.391 -19.859 1 91.62 287 LEU A CA 1
ATOM 2329 C C . LEU A 1 287 ? -8.82 -9.289 -19.109 1 91.62 287 LEU A C 1
ATOM 2331 O O . LEU A 1 287 ? -8.516 -8.242 -19.688 1 91.62 287 LEU A O 1
ATOM 2335 N N . ALA A 1 288 ? -8.664 -9.445 -17.812 1 93.25 288 ALA A N 1
ATOM 2336 C CA . ALA A 1 288 ? -8.18 -8.344 -16.984 1 93.25 288 ALA A CA 1
ATOM 2337 C C . ALA A 1 288 ? -7.117 -8.82 -15.992 1 93.25 288 ALA A C 1
ATOM 2339 O O . ALA A 1 288 ? -7.172 -9.953 -15.516 1 93.25 288 ALA A O 1
ATOM 2340 N N . TYR A 1 289 ? -6.215 -7.918 -15.75 1 88.5 289 TYR A N 1
ATOM 2341 C CA . TYR A 1 289 ? -5.227 -8.188 -14.711 1 88.5 289 TYR A CA 1
ATOM 2342 C C . TYR A 1 289 ? -5.836 -8.031 -13.32 1 88.5 289 TYR A C 1
ATOM 2344 O O . TYR A 1 289 ? -5.527 -8.805 -12.406 1 88.5 289 TYR A O 1
ATOM 2352 N N . ASP A 1 290 ? -6.613 -7.027 -13.227 1 92.31 290 ASP A N 1
ATOM 2353 C CA . ASP A 1 290 ? -7.23 -6.789 -11.922 1 92.31 290 ASP A CA 1
ATOM 2354 C C . ASP A 1 290 ? -8.719 -6.484 -12.07 1 92.31 290 ASP A C 1
ATOM 2356 O O . ASP A 1 290 ? -9.133 -5.836 -13.031 1 92.31 290 ASP A O 1
ATOM 2360 N N . ILE A 1 291 ? -9.523 -6.996 -11.219 1 96.56 291 ILE A N 1
ATOM 2361 C CA . ILE A 1 291 ? -10.938 -6.672 -11.008 1 96.56 291 ILE A CA 1
ATOM 2362 C C . ILE A 1 291 ? -11.273 -6.781 -9.523 1 96.56 291 ILE A C 1
ATOM 2364 O O . ILE A 1 291 ? -10.914 -7.762 -8.867 1 96.56 291 ILE A O 1
ATOM 2368 N N . TYR A 1 292 ? -11.914 -5.762 -9 1 97.25 292 TYR A N 1
ATOM 2369 C CA . TYR A 1 292 ? -12.211 -5.789 -7.578 1 97.25 292 TYR A CA 1
ATOM 2370 C C . TYR A 1 292 ? -13.43 -4.93 -7.262 1 97.25 292 TYR A C 1
ATOM 2372 O O . TYR A 1 292 ? -13.922 -4.195 -8.125 1 97.25 292 TYR A O 1
ATOM 2380 N N . THR A 1 293 ? -13.938 -5.145 -6.07 1 97.88 293 THR A N 1
ATOM 2381 C CA . THR A 1 293 ? -15.008 -4.305 -5.551 1 97.88 293 THR A CA 1
ATOM 2382 C C . THR A 1 293 ? -14.5 -3.406 -4.43 1 97.88 293 THR A C 1
ATOM 2384 O O . THR A 1 293 ? -13.547 -3.754 -3.732 1 97.88 293 THR A O 1
ATOM 2387 N N . HIS A 1 294 ? -15.031 -2.277 -4.355 1 97.56 294 HIS A N 1
ATOM 2388 C CA . HIS A 1 294 ? -14.805 -1.354 -3.25 1 97.56 294 HIS A CA 1
ATOM 2389 C C . HIS A 1 294 ? -16.109 -0.994 -2.553 1 97.56 294 HIS A C 1
ATOM 2391 O O . HIS A 1 294 ? -17 -0.403 -3.164 1 97.56 294 HIS A O 1
ATOM 2397 N N . LEU A 1 295 ? -16.203 -1.382 -1.264 1 97.5 295 LEU A N 1
ATOM 2398 C CA . LEU A 1 295 ? -17.422 -1.179 -0.472 1 97.5 295 LEU A CA 1
ATOM 2399 C C . LEU A 1 295 ? -17.203 -0.102 0.585 1 97.5 295 LEU A C 1
ATOM 2401 O O . LEU A 1 295 ? -16.219 -0.146 1.33 1 97.5 295 LEU A O 1
ATOM 2405 N N . ASP A 1 296 ? -18.031 0.88 0.555 1 96.31 296 ASP A N 1
ATOM 2406 C CA . ASP A 1 296 ? -18.047 1.899 1.6 1 96.31 296 ASP A CA 1
ATOM 2407 C C . ASP A 1 296 ? -19.375 1.931 2.332 1 96.31 296 ASP A C 1
ATOM 2409 O O . ASP A 1 296 ? -20.422 2.207 1.729 1 96.31 296 ASP A O 1
ATOM 2413 N N . MET A 1 297 ? -19.359 1.678 3.604 1 94.31 297 MET A N 1
ATOM 2414 C CA . MET A 1 297 ? -20.562 1.635 4.418 1 94.31 297 MET A CA 1
ATOM 2415 C C . MET A 1 297 ? -20.531 2.713 5.496 1 94.31 297 MET A C 1
ATOM 2417 O O . MET A 1 297 ? -21.25 2.617 6.496 1 94.31 297 MET A O 1
ATOM 2421 N N . THR A 1 298 ? -19.719 3.701 5.328 1 92.06 298 THR A N 1
ATOM 2422 C CA . THR A 1 298 ? -19.625 4.797 6.289 1 92.06 298 THR A CA 1
ATOM 2423 C C . THR A 1 298 ? -20.906 5.613 6.316 1 92.06 298 THR A C 1
ATOM 2425 O O . THR A 1 298 ? -21.672 5.621 5.348 1 92.06 298 THR A O 1
ATOM 2428 N N . LYS A 1 299 ? -21.094 6.289 7.453 1 89.5 299 LYS A N 1
ATOM 2429 C CA . LYS A 1 299 ? -22.281 7.117 7.617 1 89.5 299 LYS A CA 1
ATOM 2430 C C . LYS A 1 299 ? -22.422 8.117 6.469 1 89.5 299 LYS A C 1
ATOM 2432 O O . LYS A 1 299 ? -21.469 8.789 6.109 1 89.5 299 LYS A O 1
ATOM 2437 N N . ASN A 1 300 ? -23.547 8.125 5.809 1 92 300 ASN A N 1
ATOM 2438 C CA . ASN A 1 300 ? -23.922 9.023 4.723 1 92 300 ASN A CA 1
ATOM 2439 C C . ASN A 1 300 ? -23.203 8.672 3.424 1 92 300 ASN A C 1
ATOM 2441 O O . ASN A 1 300 ? -23.359 9.375 2.422 1 92 300 ASN A O 1
ATOM 2445 N N . VAL A 1 301 ? -22.391 7.707 3.408 1 95 301 VAL A N 1
ATOM 2446 C CA . VAL A 1 301 ? -21.766 7.188 2.199 1 95 301 VAL A CA 1
ATOM 2447 C C . VAL A 1 301 ? -22.031 5.688 2.086 1 95 301 VAL A C 1
ATOM 2449 O O . VAL A 1 301 ? -21.453 4.891 2.832 1 95 301 VAL A O 1
ATOM 2452 N N . LYS A 1 302 ? -22.859 5.301 1.269 1 97 302 LYS A N 1
ATOM 2453 C CA . LYS A 1 302 ? -23.234 3.91 1.013 1 97 302 LYS A CA 1
ATOM 2454 C C . LYS A 1 302 ? -23.047 3.559 -0.461 1 97 302 LYS A C 1
ATOM 2456 O O . LYS A 1 302 ? -23.984 3.688 -1.253 1 97 302 LYS A O 1
ATOM 2461 N N . THR A 1 303 ? -21.812 3.1 -0.756 1 98.19 303 THR A N 1
ATOM 2462 C CA . THR A 1 303 ? -21.5 2.865 -2.164 1 98.19 303 THR A CA 1
ATOM 2463 C C . THR A 1 303 ? -20.797 1.527 -2.352 1 98.19 303 THR A C 1
ATOM 2465 O O . THR A 1 303 ? -20.109 1.053 -1.449 1 98.19 303 THR A O 1
ATOM 2468 N N . LEU A 1 304 ? -21 0.876 -3.439 1 98.56 304 LEU A N 1
ATOM 2469 C CA . LEU A 1 304 ? -20.297 -0.311 -3.916 1 98.56 304 LEU A CA 1
ATOM 2470 C C . LEU A 1 304 ? -19.812 -0.118 -5.348 1 98.56 304 LEU A C 1
ATOM 2472 O O . LEU A 1 304 ? -20.609 0.155 -6.246 1 98.56 304 LEU A O 1
ATOM 2476 N N . TYR A 1 305 ? -18.516 -0.215 -5.539 1 98.75 305 TYR A N 1
ATOM 2477 C CA . TYR A 1 305 ? -17.922 -0.078 -6.863 1 98.75 305 TYR A CA 1
ATOM 2478 C C . TYR A 1 305 ? -17.406 -1.418 -7.371 1 98.75 305 TYR A C 1
ATOM 2480 O O . TYR A 1 305 ? -16.938 -2.248 -6.59 1 98.75 305 TYR A O 1
ATOM 2488 N N . VAL A 1 306 ? -17.484 -1.715 -8.609 1 98.56 306 VAL A N 1
ATOM 2489 C CA . VAL A 1 306 ? -16.734 -2.734 -9.336 1 98.56 306 VAL A CA 1
ATOM 2490 C C . VAL A 1 306 ? -15.781 -2.066 -10.32 1 98.56 306 VAL A C 1
ATOM 2492 O O . VAL A 1 306 ? -16.188 -1.203 -11.102 1 98.56 306 VAL A O 1
ATOM 2495 N N . TYR A 1 307 ? -14.57 -2.371 -10.273 1 98.38 307 TYR A N 1
ATOM 2496 C CA . TYR A 1 307 ? -13.594 -1.762 -11.156 1 98.38 307 TYR A CA 1
ATOM 2497 C C . TYR A 1 307 ? -12.773 -2.826 -11.883 1 98.38 307 TYR A C 1
ATOM 2499 O O . TYR A 1 307 ? -12.367 -3.824 -11.281 1 98.38 307 TYR A O 1
ATOM 2507 N N . THR A 1 308 ? -12.539 -2.582 -13.141 1 98.06 308 THR A N 1
ATOM 2508 C CA . THR A 1 308 ? -11.57 -3.375 -13.898 1 98.06 308 THR A CA 1
ATOM 2509 C C . THR A 1 308 ? -11.031 -2.584 -15.086 1 98.06 308 THR A C 1
ATOM 2511 O O . THR A 1 308 ? -11.57 -1.53 -15.43 1 98.06 308 THR A O 1
ATOM 2514 N N . ALA A 1 309 ? -9.977 -2.947 -15.602 1 97.06 309 ALA A N 1
ATOM 2515 C CA . ALA A 1 309 ? -9.367 -2.418 -16.812 1 97.06 309 ALA A CA 1
ATOM 2516 C C . ALA A 1 309 ? -9.086 -3.535 -17.812 1 97.06 309 ALA A C 1
ATOM 2518 O O . ALA A 1 309 ? -8.508 -4.566 -17.469 1 97.06 309 ALA A O 1
ATOM 2519 N N . VAL A 1 310 ? -9.539 -3.354 -19.047 1 96.75 310 VAL A N 1
ATOM 2520 C CA . VAL A 1 310 ? -9.414 -4.371 -20.078 1 96.75 310 VAL A CA 1
ATOM 2521 C C . VAL A 1 310 ? -9.023 -3.717 -21.406 1 96.75 310 VAL A C 1
ATOM 2523 O O . VAL A 1 310 ? -9.117 -2.496 -21.547 1 96.75 310 VAL A O 1
ATOM 2526 N N . SER A 1 311 ? -8.562 -4.555 -22.328 1 94.44 311 SER A N 1
ATOM 2527 C CA . SER A 1 311 ? -8.289 -4.027 -23.656 1 94.44 311 SER A CA 1
ATOM 2528 C C . SER A 1 311 ? -9.555 -3.459 -24.297 1 94.44 311 SER A C 1
ATOM 2530 O O . SER A 1 311 ? -10.664 -3.883 -23.969 1 94.44 311 SER A O 1
ATOM 2532 N N . ASP A 1 312 ? -9.305 -2.543 -25.172 1 93.81 312 ASP A N 1
ATOM 2533 C CA . ASP A 1 312 ? -10.43 -1.87 -25.812 1 93.81 312 ASP A CA 1
ATOM 2534 C C . ASP A 1 312 ? -11.359 -2.877 -26.484 1 93.81 312 ASP A C 1
ATOM 2536 O O . ASP A 1 312 ? -12.578 -2.742 -26.422 1 93.81 312 ASP A O 1
ATOM 2540 N N . GLU A 1 313 ? -10.789 -3.848 -27.078 1 93.25 313 GLU A N 1
ATOM 2541 C CA . GLU A 1 313 ? -11.562 -4.828 -27.844 1 93.25 313 GLU A CA 1
ATOM 2542 C C . GLU A 1 313 ? -12.344 -5.758 -26.906 1 93.25 313 GLU A C 1
ATOM 2544 O O . GLU A 1 313 ? -13.266 -6.445 -27.344 1 93.25 313 GLU A O 1
ATOM 2549 N N . ASP A 1 314 ? -11.992 -5.73 -25.625 1 95.19 314 ASP A N 1
ATOM 2550 C CA . ASP A 1 314 ? -12.57 -6.703 -24.703 1 95.19 314 ASP A CA 1
ATOM 2551 C C . ASP A 1 314 ? -13.602 -6.047 -23.797 1 95.19 314 ASP A C 1
ATOM 2553 O O . ASP A 1 314 ? -14.141 -6.695 -22.891 1 95.19 314 ASP A O 1
ATOM 2557 N N . VAL A 1 315 ? -13.906 -4.82 -23.984 1 96.94 315 VAL A N 1
ATOM 2558 C CA . VAL A 1 315 ? -14.773 -4.059 -23.094 1 96.94 315 VAL A CA 1
ATOM 2559 C C . VAL A 1 315 ? -16.156 -4.707 -23.031 1 96.94 315 VAL A C 1
ATOM 2561 O O . VAL A 1 315 ? -16.672 -4.988 -21.953 1 96.94 315 VAL A O 1
ATOM 2564 N N . GLU A 1 316 ? -16.734 -4.996 -24.203 1 97.12 316 GLU A N 1
ATOM 2565 C CA . GLU A 1 316 ? -18.078 -5.559 -24.25 1 97.12 316 GLU A CA 1
ATOM 2566 C C . GLU A 1 316 ? -18.109 -6.949 -23.609 1 97.12 316 GLU A C 1
ATOM 2568 O O . GLU A 1 316 ? -19.047 -7.277 -22.891 1 97.12 316 GLU A O 1
ATOM 2573 N N . GLU A 1 317 ? -17.141 -7.668 -23.938 1 97 317 GLU A N 1
ATOM 2574 C CA . GLU A 1 317 ? -17.078 -9.008 -23.344 1 97 317 GLU A CA 1
ATOM 2575 C C . GLU A 1 317 ? -16.938 -8.938 -21.828 1 97 317 GLU A C 1
ATOM 2577 O O . GLU A 1 317 ? -17.547 -9.734 -21.109 1 97 317 GLU A O 1
ATOM 2582 N N . ALA A 1 318 ? -16.125 -8.055 -21.328 1 97.62 318 ALA A N 1
ATOM 2583 C CA . ALA A 1 318 ? -15.938 -7.875 -19.891 1 97.62 318 ALA A CA 1
ATOM 2584 C C . ALA A 1 318 ? -17.25 -7.449 -19.234 1 97.62 318 ALA A C 1
ATOM 2586 O O . ALA A 1 318 ? -17.609 -7.973 -18.172 1 97.62 318 ALA A O 1
ATOM 2587 N N . ILE A 1 319 ? -17.922 -6.539 -19.859 1 98.12 319 ILE A N 1
ATOM 2588 C CA . ILE A 1 319 ? -19.203 -6.066 -19.328 1 98.12 319 ILE A CA 1
ATOM 2589 C C . ILE A 1 319 ? -20.188 -7.227 -19.266 1 98.12 319 ILE A C 1
ATOM 2591 O O . ILE A 1 319 ? -20.891 -7.398 -18.25 1 98.12 319 ILE A O 1
ATOM 2595 N N . ARG A 1 320 ? -20.25 -8.016 -20.312 1 97.88 320 ARG A N 1
ATOM 2596 C CA . ARG A 1 320 ? -21.141 -9.18 -20.328 1 97.88 320 ARG A CA 1
ATOM 2597 C C . ARG A 1 320 ? -20.812 -10.141 -19.203 1 97.88 320 ARG A C 1
ATOM 2599 O O . ARG A 1 320 ? -21.703 -10.641 -18.516 1 97.88 320 ARG A O 1
ATOM 2606 N N . ALA A 1 321 ? -19.547 -10.352 -19.047 1 97.38 321 ALA A N 1
ATOM 2607 C CA . ALA A 1 321 ? -19.094 -11.273 -18 1 97.38 321 ALA A CA 1
ATOM 2608 C C . ALA A 1 321 ? -19.469 -10.742 -16.609 1 97.38 321 ALA A C 1
ATOM 2610 O O . ALA A 1 321 ? -19.906 -11.508 -15.75 1 97.38 321 ALA A O 1
ATOM 2611 N N . ILE A 1 322 ? -19.266 -9.461 -16.359 1 98.06 322 ILE A N 1
ATOM 2612 C CA . ILE A 1 322 ? -19.594 -8.828 -15.086 1 98.06 322 ILE A CA 1
ATOM 2613 C C . ILE A 1 322 ? -21.109 -8.93 -14.852 1 98.06 322 ILE A C 1
ATOM 2615 O O . ILE A 1 322 ? -21.547 -9.383 -13.789 1 98.06 322 ILE A O 1
ATOM 2619 N N . ASP A 1 323 ? -21.859 -8.586 -15.891 1 97.94 323 ASP A N 1
ATOM 2620 C CA . ASP A 1 323 ? -23.312 -8.609 -15.781 1 97.94 323 ASP A CA 1
ATOM 2621 C C . ASP A 1 323 ? -23.828 -10.023 -15.508 1 97.94 323 ASP A C 1
ATOM 2623 O O . ASP A 1 323 ? -24.719 -10.219 -14.68 1 97.94 323 ASP A O 1
ATOM 2627 N N . GLU A 1 324 ? -23.297 -10.898 -16.219 1 96.69 324 GLU A N 1
ATOM 2628 C CA . GLU A 1 324 ? -23.703 -12.289 -16.031 1 96.69 324 GLU A CA 1
ATOM 2629 C C . GLU A 1 324 ? -23.406 -12.75 -14.602 1 96.69 324 GLU A C 1
ATOM 2631 O O . GLU A 1 324 ? -24.25 -13.406 -13.977 1 96.69 324 GLU A O 1
ATOM 2636 N N . THR A 1 325 ? -22.266 -12.438 -14.117 1 95.62 325 THR A N 1
ATOM 2637 C CA . THR A 1 325 ? -21.891 -12.812 -12.758 1 95.62 325 THR A CA 1
ATOM 2638 C C . THR A 1 325 ? -22.828 -12.164 -11.742 1 95.62 325 THR A C 1
ATOM 2640 O O . THR A 1 325 ? -23.328 -12.828 -10.836 1 95.62 325 THR A O 1
ATOM 2643 N N . LEU A 1 326 ? -23.078 -10.875 -11.906 1 96.69 326 LEU A N 1
ATOM 2644 C CA . LEU A 1 326 ? -23.953 -10.148 -11 1 96.69 326 LEU A CA 1
ATOM 2645 C C . LEU A 1 326 ? -25.375 -10.703 -11.047 1 96.69 326 LEU A C 1
ATOM 2647 O O . LEU A 1 326 ? -26 -10.891 -10.008 1 96.69 326 LEU A O 1
ATOM 2651 N N . ASN A 1 327 ? -25.828 -10.977 -12.25 1 95.88 327 ASN A N 1
ATOM 2652 C CA . ASN A 1 327 ? -27.172 -11.523 -12.414 1 95.88 327 ASN A CA 1
ATOM 2653 C C . ASN A 1 327 ? -27.297 -12.914 -11.789 1 95.88 327 ASN A C 1
ATOM 2655 O O . ASN A 1 327 ? -28.328 -13.258 -11.211 1 95.88 327 ASN A O 1
ATOM 2659 N N . ASN A 1 328 ? -26.266 -13.641 -11.93 1 94.38 328 ASN A N 1
ATOM 2660 C CA . ASN A 1 328 ? -26.266 -14.969 -11.32 1 94.38 328 ASN A CA 1
ATOM 2661 C C . ASN A 1 328 ? -26.344 -14.891 -9.797 1 94.38 328 ASN A C 1
ATOM 2663 O O . ASN A 1 328 ? -26.969 -15.734 -9.156 1 94.38 328 ASN A O 1
ATOM 2667 N N . VAL A 1 329 ? -25.672 -13.969 -9.258 1 92.62 329 VAL A N 1
ATOM 2668 C CA . VAL A 1 329 ? -25.719 -13.766 -7.816 1 92.62 329 VAL A CA 1
ATOM 2669 C C . VAL A 1 329 ? -27.125 -13.344 -7.402 1 92.62 329 VAL A C 1
ATOM 2671 O O . VAL A 1 329 ? -27.719 -13.922 -6.488 1 92.62 329 VAL A O 1
ATOM 2674 N N . VAL A 1 330 ? -27.688 -12.398 -8.078 1 93.69 330 VAL A N 1
ATOM 2675 C CA . VAL A 1 330 ? -28.984 -11.812 -7.75 1 93.69 330 VAL A CA 1
ATOM 2676 C C . VAL A 1 330 ? -30.078 -12.859 -7.906 1 93.69 330 VAL A C 1
ATOM 2678 O O . VAL A 1 330 ? -31.016 -12.906 -7.113 1 93.69 330 VAL A O 1
ATOM 2681 N N . ASN A 1 331 ? -29.906 -13.719 -8.914 1 92 331 ASN A N 1
ATOM 2682 C CA . ASN A 1 331 ? -30.938 -14.703 -9.219 1 92 331 ASN A CA 1
ATOM 2683 C C . ASN A 1 331 ? -30.75 -15.977 -8.398 1 92 331 ASN A C 1
ATOM 2685 O O . ASN A 1 331 ? -31.547 -16.906 -8.508 1 92 331 ASN A O 1
ATOM 2689 N N . GLY A 1 332 ? -29.719 -16.016 -7.621 1 86.88 332 GLY A N 1
ATOM 2690 C CA . GLY A 1 332 ? -29.5 -17.141 -6.727 1 86.88 332 GLY A CA 1
ATOM 2691 C C . GLY A 1 332 ? -28.891 -18.344 -7.414 1 86.88 332 GLY A C 1
ATOM 2692 O O . GLY A 1 332 ? -28.984 -19.469 -6.926 1 86.88 332 GLY A O 1
ATOM 2693 N N . ASN A 1 333 ? -28.312 -18.109 -8.547 1 86.38 333 ASN A N 1
ATOM 2694 C CA . ASN A 1 333 ? -27.688 -19.203 -9.289 1 86.38 333 ASN A CA 1
ATOM 2695 C C . ASN A 1 333 ? -26.312 -19.562 -8.719 1 86.38 333 ASN A C 1
ATOM 2697 O O . ASN A 1 333 ? -25.766 -20.625 -9.016 1 86.38 333 ASN A O 1
ATOM 2701 N N . ILE A 1 334 ? -25.812 -18.641 -8.023 1 81.25 334 ILE A N 1
ATOM 2702 C CA . ILE A 1 334 ? -24.547 -18.906 -7.355 1 81.25 334 ILE A CA 1
ATOM 2703 C C . ILE A 1 334 ? -24.797 -19.156 -5.871 1 81.25 334 ILE A C 1
ATOM 2705 O O . ILE A 1 334 ? -25.344 -18.297 -5.176 1 81.25 334 ILE A O 1
ATOM 2709 N N . GLU A 1 335 ? -24.5 -20.281 -5.551 1 75.38 335 GLU A N 1
ATOM 2710 C CA . GLU A 1 335 ? -24.719 -20.656 -4.156 1 75.38 335 GLU A CA 1
ATOM 2711 C C . GLU A 1 335 ? -23.625 -20.094 -3.256 1 75.38 335 GLU A C 1
ATOM 2713 O O . GLU A 1 335 ? -22.438 -20.344 -3.479 1 75.38 335 GLU A O 1
ATOM 2718 N N . ILE A 1 336 ? -24.047 -19.141 -2.508 1 77.56 336 ILE A N 1
ATOM 2719 C CA . ILE A 1 336 ? -23.203 -18.734 -1.386 1 77.56 336 ILE A CA 1
ATOM 2720 C C . ILE A 1 336 ? -23.562 -19.562 -0.15 1 77.56 336 ILE A C 1
ATOM 2722 O O . ILE A 1 336 ? -24.609 -19.344 0.46 1 77.56 336 ILE A O 1
ATOM 2726 N N . GLY A 1 337 ? -22.891 -20.688 -0.01 1 72.12 337 GLY A N 1
ATOM 2727 C CA . GLY A 1 337 ? -23.281 -21.703 0.952 1 72.12 337 GLY A CA 1
ATOM 2728 C C . GLY A 1 337 ? -22.453 -21.672 2.225 1 72.12 337 GLY A C 1
ATOM 2729 O O . GLY A 1 337 ? -21.891 -20.641 2.576 1 72.12 337 GLY A O 1
ATOM 2730 N N . ASN A 1 338 ? -22.547 -22.766 2.938 1 77.25 338 ASN A N 1
ATOM 2731 C CA . ASN A 1 338 ? -21.891 -22.969 4.227 1 77.25 338 ASN A CA 1
ATOM 2732 C C . ASN A 1 338 ? -20.375 -22.859 4.113 1 77.25 338 ASN A C 1
ATOM 2734 O O . ASN A 1 338 ? -19.719 -22.328 5.012 1 77.25 338 ASN A O 1
ATOM 2738 N N . LYS A 1 339 ? -19.938 -23.266 3 1 81.19 339 LYS A N 1
ATOM 2739 C CA . LYS A 1 339 ? -18.484 -23.188 2.791 1 81.19 339 LYS A CA 1
ATOM 2740 C C . LYS A 1 339 ? -18.016 -21.734 2.748 1 81.19 339 LYS A C 1
ATOM 2742 O O . LYS A 1 339 ? -17 -21.391 3.352 1 81.19 339 LYS A O 1
ATOM 2747 N N . ASP A 1 340 ? -18.766 -20.906 2.055 1 81.19 340 ASP A N 1
ATOM 2748 C CA . ASP A 1 340 ? -18.422 -19.484 1.944 1 81.19 340 ASP A CA 1
ATOM 2749 C C . ASP A 1 340 ? -18.484 -18.797 3.307 1 81.19 340 ASP A C 1
ATOM 2751 O O . ASP A 1 340 ? -17.641 -17.969 3.629 1 81.19 340 ASP A O 1
ATOM 2755 N N . LEU A 1 341 ? -19.422 -19.219 4.043 1 83.12 341 LEU A N 1
ATOM 2756 C CA . LEU A 1 341 ? -19.578 -18.641 5.375 1 83.12 341 LEU A CA 1
ATOM 2757 C C . LEU A 1 341 ? -18.422 -19.047 6.281 1 83.12 341 LEU A C 1
ATOM 2759 O O . LEU A 1 341 ? -17.938 -18.219 7.062 1 83.12 341 LEU A O 1
ATOM 2763 N N . ALA A 1 342 ? -18.109 -20.281 6.188 1 86.88 342 ALA A N 1
ATOM 2764 C CA . ALA A 1 342 ? -16.984 -20.766 6.992 1 86.88 342 ALA A CA 1
ATOM 2765 C C . ALA A 1 342 ? -15.711 -20.016 6.645 1 86.88 342 ALA A C 1
ATOM 2767 O O . ALA A 1 342 ? -14.938 -19.641 7.535 1 86.88 342 ALA A O 1
ATOM 2768 N N . ILE A 1 343 ? -15.523 -19.812 5.387 1 88.31 343 ILE A N 1
ATOM 2769 C CA . ILE A 1 343 ? -14.352 -19.078 4.922 1 88.31 343 ILE A CA 1
ATOM 2770 C C . ILE A 1 343 ? -14.391 -17.656 5.449 1 88.31 343 ILE A C 1
ATOM 2772 O O . ILE A 1 343 ? -13.383 -17.141 5.953 1 88.31 343 ILE A O 1
ATOM 2776 N N . MET A 1 344 ? -15.477 -17.047 5.391 1 86.06 344 MET A N 1
ATOM 2777 C CA . MET A 1 344 ? -15.641 -15.672 5.852 1 86.06 344 MET A CA 1
ATOM 2778 C C . MET A 1 344 ? -15.336 -15.555 7.344 1 86.06 344 MET A C 1
ATOM 2780 O O . MET A 1 344 ? -14.797 -14.547 7.797 1 86.06 344 MET A O 1
ATOM 2784 N N . LYS A 1 345 ? -15.789 -16.531 8.055 1 88.62 345 LYS A N 1
ATOM 2785 C CA . LYS A 1 345 ? -15.484 -16.547 9.484 1 88.62 345 LYS A CA 1
ATOM 2786 C C . LYS A 1 345 ? -13.984 -16.562 9.734 1 88.62 345 LYS A C 1
ATOM 2788 O O . LYS A 1 345 ? -13.484 -15.812 10.578 1 88.62 345 LYS A O 1
ATOM 2793 N N . LYS A 1 346 ? -13.289 -17.391 9.008 1 90.88 346 LYS A N 1
ATOM 2794 C CA . LYS A 1 346 ? -11.836 -17.453 9.141 1 90.88 346 LYS A CA 1
ATOM 2795 C C . LYS A 1 346 ? -11.188 -16.125 8.727 1 90.88 346 LYS A C 1
ATOM 2797 O O . LYS A 1 346 ? -10.281 -15.641 9.398 1 90.88 346 LYS A O 1
ATOM 2802 N N . VAL A 1 347 ? -11.68 -15.602 7.613 1 90.12 347 VAL A N 1
ATOM 2803 C CA . VAL A 1 347 ? -11.164 -14.336 7.102 1 90.12 347 VAL A CA 1
ATOM 2804 C C . VAL A 1 347 ? -11.367 -13.242 8.141 1 90.12 347 VAL A C 1
ATOM 2806 O O . VAL A 1 347 ? -10.445 -12.469 8.43 1 90.12 347 VAL A O 1
ATOM 2809 N N . HIS A 1 348 ? -12.516 -13.172 8.633 1 88.62 348 HIS A N 1
ATOM 2810 C CA . HIS A 1 348 ? -12.828 -12.188 9.656 1 88.62 348 HIS A CA 1
ATOM 2811 C C . HIS A 1 348 ? -11.945 -12.367 10.883 1 88.62 348 HIS A C 1
ATOM 2813 O O . HIS A 1 348 ? -11.414 -11.391 11.422 1 88.62 348 HIS A O 1
ATOM 2819 N N . LYS A 1 349 ? -11.852 -13.594 11.32 1 90.5 349 LYS A N 1
ATOM 2820 C CA . LYS A 1 349 ? -11.023 -13.891 12.484 1 90.5 349 LYS A CA 1
ATOM 2821 C C . LYS A 1 349 ? -9.578 -13.461 12.25 1 90.5 349 LYS A C 1
ATOM 2823 O O . LYS A 1 349 ? -8.969 -12.828 13.117 1 90.5 349 LYS A O 1
ATOM 2828 N N . THR A 1 350 ? -9.062 -13.805 11.094 1 91.44 350 THR A N 1
ATOM 2829 C CA . THR A 1 350 ? -7.695 -13.43 10.75 1 91.44 350 THR A CA 1
ATOM 2830 C C . THR A 1 350 ? -7.527 -11.914 10.758 1 91.44 350 THR A C 1
ATOM 2832 O O . THR A 1 350 ? -6.547 -11.398 11.305 1 91.44 350 THR A O 1
ATOM 2835 N N . ALA A 1 351 ? -8.43 -11.195 10.148 1 90.31 351 ALA A N 1
ATOM 2836 C CA . ALA A 1 351 ? -8.383 -9.742 10.086 1 90.31 351 ALA A CA 1
ATOM 2837 C C . ALA A 1 351 ? -8.422 -9.133 11.484 1 90.31 351 ALA A C 1
ATOM 2839 O O . ALA A 1 351 ? -7.688 -8.18 11.773 1 90.31 351 ALA A O 1
ATOM 2840 N N . VAL A 1 352 ? -9.266 -9.695 12.336 1 90.69 352 VAL A N 1
ATOM 2841 C CA . VAL A 1 352 ? -9.406 -9.195 13.695 1 90.69 352 VAL A CA 1
ATOM 2842 C C . VAL A 1 352 ? -8.094 -9.391 14.461 1 90.69 352 VAL A C 1
ATOM 2844 O O . VAL A 1 352 ? -7.578 -8.453 15.062 1 90.69 352 VAL A O 1
ATOM 2847 N N . ILE A 1 353 ? -7.531 -10.555 14.367 1 90.31 353 ILE A N 1
ATOM 2848 C CA . ILE A 1 353 ? -6.297 -10.859 15.086 1 90.31 353 ILE A CA 1
ATOM 2849 C C . ILE A 1 353 ? -5.176 -9.953 14.594 1 90.31 353 ILE A C 1
ATOM 2851 O O . ILE A 1 353 ? -4.418 -9.406 15.398 1 90.31 353 ILE A O 1
ATOM 2855 N N . SER A 1 354 ? -5.098 -9.734 13.305 1 91.19 354 SER A N 1
ATOM 2856 C CA . SER A 1 354 ? -4.074 -8.867 12.734 1 91.19 354 SER A CA 1
ATOM 2857 C C . SER A 1 354 ? -4.223 -7.434 13.242 1 91.19 354 SER A C 1
ATOM 2859 O O . SER A 1 354 ? -3.227 -6.781 13.562 1 91.19 354 SER A O 1
ATOM 2861 N N . THR A 1 355 ? -5.406 -6.953 13.273 1 90.88 355 THR A N 1
ATOM 2862 C CA . THR A 1 355 ? -5.68 -5.605 13.758 1 90.88 355 THR A CA 1
ATOM 2863 C C . THR A 1 355 ? -5.293 -5.465 15.227 1 90.88 355 THR A C 1
ATOM 2865 O O . THR A 1 355 ? -4.656 -4.48 15.609 1 90.88 355 THR A O 1
ATOM 2868 N N . LEU A 1 356 ? -5.605 -6.457 16.047 1 89.38 356 LEU A N 1
ATOM 2869 C CA . LEU A 1 356 ? -5.375 -6.41 17.484 1 89.38 356 LEU A CA 1
ATOM 2870 C C . LEU A 1 356 ? -3.887 -6.477 17.812 1 89.38 356 LEU A C 1
ATOM 2872 O O . LEU A 1 356 ? -3.439 -5.941 18.828 1 89.38 356 LEU A O 1
ATOM 2876 N N . GLU A 1 357 ? -3.176 -7.066 16.891 1 87.38 357 GLU A N 1
ATOM 2877 C CA . GLU A 1 357 ? -1.748 -7.258 17.141 1 87.38 357 GLU A CA 1
ATOM 2878 C C . GLU A 1 357 ? -0.96 -5.992 16.812 1 87.38 357 GLU A C 1
ATOM 2880 O O . GLU A 1 357 ? 0.075 -5.727 17.422 1 87.38 357 GLU A O 1
ATOM 2885 N N . ASP A 1 358 ? -1.414 -5.16 15.93 1 91.25 358 ASP A N 1
ATOM 2886 C CA . ASP A 1 358 ? -0.706 -3.965 15.484 1 91.25 358 ASP A CA 1
ATOM 2887 C C . ASP A 1 358 ? -1.248 -2.715 16.172 1 91.25 358 ASP A C 1
ATOM 2889 O O . ASP A 1 358 ? -2.422 -2.371 16.016 1 91.25 358 ASP A O 1
ATOM 2893 N N . SER A 1 359 ? -0.34 -2.045 16.859 1 93.5 359 SER A N 1
ATOM 2894 C CA . SER A 1 359 ? -0.757 -0.909 17.672 1 93.5 359 SER A CA 1
ATOM 2895 C C . SER A 1 359 ? -1.353 0.199 16.812 1 93.5 359 SER A C 1
ATOM 2897 O O . SER A 1 359 ? -2.365 0.801 17.172 1 93.5 359 SER A O 1
ATOM 2899 N N . ALA A 1 360 ? -0.71 0.514 15.703 1 95.44 360 ALA A N 1
ATOM 2900 C CA . ALA A 1 360 ? -1.201 1.579 14.828 1 95.44 360 ALA A CA 1
ATOM 2901 C C . ALA A 1 360 ? -2.555 1.215 14.227 1 95.44 360 ALA A C 1
ATOM 2903 O O . ALA A 1 360 ? -3.457 2.053 14.164 1 95.44 360 ALA A O 1
ATOM 2904 N N . GLU A 1 361 ? -2.693 -0.03 13.797 1 94.81 361 GLU A N 1
ATOM 2905 C CA . GLU A 1 361 ? -3.953 -0.492 13.227 1 94.81 361 GLU A CA 1
ATOM 2906 C C . GLU A 1 361 ? -5.066 -0.493 14.266 1 94.81 361 GLU A C 1
ATOM 2908 O O . GLU A 1 361 ? -6.199 -0.106 13.977 1 94.81 361 GLU A O 1
ATOM 2913 N N . LEU A 1 362 ? -4.758 -0.975 15.438 1 95.81 362 LEU A N 1
ATOM 2914 C CA . LEU A 1 362 ? -5.727 -0.99 16.531 1 95.81 362 LEU A CA 1
ATOM 2915 C C . LEU A 1 362 ? -6.191 0.424 16.859 1 95.81 362 LEU A C 1
ATOM 2917 O O . LEU A 1 362 ? -7.391 0.667 17.016 1 95.81 362 LEU A O 1
ATOM 2921 N N . CYS A 1 363 ? -5.25 1.328 16.922 1 98 363 CYS A N 1
ATOM 2922 C CA . CYS A 1 363 ? -5.555 2.723 17.219 1 98 363 CYS A CA 1
ATOM 2923 C C . CYS A 1 363 ? -6.5 3.309 16.188 1 98 363 CYS A C 1
ATOM 2925 O O . CYS A 1 363 ? -7.48 3.973 16.531 1 98 363 CYS A O 1
ATOM 2927 N N . ASN A 1 364 ? -6.195 3.053 14.953 1 97.62 364 ASN A N 1
ATOM 2928 C CA . ASN A 1 364 ? -7.004 3.566 13.852 1 97.62 364 ASN A CA 1
ATOM 2929 C C . ASN A 1 364 ? -8.383 2.912 13.82 1 97.62 364 ASN A C 1
ATOM 2931 O O . ASN A 1 364 ? -9.383 3.578 13.547 1 97.62 364 ASN A O 1
ATOM 2935 N N . TYR A 1 365 ? -8.422 1.598 14.094 1 96.31 365 TYR A N 1
ATOM 2936 C CA . TYR A 1 365 ? -9.695 0.88 14.117 1 96.31 365 TYR A CA 1
ATOM 2937 C C . TYR A 1 365 ? -10.633 1.471 15.164 1 96.31 365 TYR A C 1
ATOM 2939 O O . TYR A 1 365 ? -11.789 1.772 14.867 1 96.31 365 TYR A O 1
ATOM 2947 N N . ILE A 1 366 ? -10.172 1.683 16.344 1 97.69 366 ILE A N 1
ATOM 2948 C CA . ILE A 1 366 ? -10.992 2.191 17.438 1 97.69 366 ILE A CA 1
ATOM 2949 C C . ILE A 1 366 ? -11.445 3.613 17.125 1 97.69 366 ILE A C 1
ATOM 2951 O O . ILE A 1 366 ? -12.594 3.977 17.391 1 97.69 366 ILE A O 1
ATOM 2955 N N . LEU A 1 367 ? -10.539 4.355 16.547 1 98.19 367 LEU A N 1
ATOM 2956 C CA . LEU A 1 367 ? -10.883 5.719 16.172 1 98.19 367 LEU A CA 1
ATOM 2957 C C . LEU A 1 367 ? -12.062 5.727 15.195 1 98.19 367 LEU A C 1
ATOM 2959 O O . LEU A 1 367 ? -13.031 6.457 15.406 1 98.19 367 LEU A O 1
ATOM 2963 N N . HIS A 1 368 ? -12.016 4.934 14.25 1 96.56 368 HIS A N 1
ATOM 2964 C CA . HIS A 1 368 ? -13.055 4.938 13.227 1 96.56 368 HIS A CA 1
ATOM 2965 C C . HIS A 1 368 ? -14.367 4.391 13.773 1 96.56 368 HIS A C 1
ATOM 2967 O O . HIS A 1 368 ? -15.445 4.867 13.406 1 96.56 368 HIS A O 1
ATOM 2973 N N . GLN A 1 369 ? -14.289 3.344 14.586 1 94.94 369 GLN A N 1
ATOM 2974 C CA . GLN A 1 369 ? -15.508 2.861 15.242 1 94.94 369 GLN A CA 1
ATOM 2975 C C . GLN A 1 369 ? -16.203 3.982 16 1 94.94 369 GLN A C 1
ATOM 2977 O O . GLN A 1 369 ? -17.422 4.137 15.914 1 94.94 369 GLN A O 1
ATOM 2982 N N . GLU A 1 370 ? -15.383 4.715 16.688 1 95.62 370 GLU A N 1
ATOM 2983 C CA . GLU A 1 370 ? -15.945 5.789 17.5 1 95.62 370 GLU A CA 1
ATOM 2984 C C . GLU A 1 370 ? -16.469 6.926 16.641 1 95.62 370 GLU A C 1
ATOM 2986 O O . GLU A 1 370 ? -17.531 7.484 16.906 1 95.62 370 GLU A O 1
ATOM 2991 N N . LEU A 1 371 ? -15.734 7.27 15.586 1 94.75 371 LEU A N 1
ATOM 2992 C CA . LEU A 1 371 ? -16.156 8.32 14.672 1 94.75 371 LEU A CA 1
ATOM 2993 C C . LEU A 1 371 ? -17.516 7.988 14.055 1 94.75 371 LEU A C 1
ATOM 2995 O O . LEU A 1 371 ? -18.312 8.883 13.773 1 94.75 371 LEU A O 1
ATOM 2999 N N . GLU A 1 372 ? -17.781 6.715 13.938 1 91.94 372 GLU A N 1
ATOM 3000 C CA . GLU A 1 372 ? -18.984 6.262 13.273 1 91.94 372 GLU A CA 1
ATOM 3001 C C . GLU A 1 372 ? -20.062 5.871 14.289 1 91.94 372 GLU A C 1
ATOM 3003 O O . GLU A 1 372 ? -21.109 5.336 13.914 1 91.94 372 GLU A O 1
ATOM 3008 N N . ASP A 1 373 ? -19.812 6.043 15.539 1 91.75 373 ASP A N 1
ATOM 3009 C CA . ASP A 1 373 ? -20.719 5.676 16.625 1 91.75 373 ASP A CA 1
ATOM 3010 C C . ASP A 1 373 ? -21.047 4.184 16.594 1 91.75 373 ASP A C 1
ATOM 3012 O O . ASP A 1 373 ? -22.203 3.789 16.719 1 91.75 373 ASP A O 1
ATOM 3016 N N . GLU A 1 374 ? -20.031 3.475 16.281 1 90.5 374 GLU A N 1
ATOM 3017 C CA . GLU A 1 374 ? -20.141 2.02 16.266 1 90.5 374 GLU A CA 1
ATOM 3018 C C . GLU A 1 374 ? -19.453 1.403 17.484 1 90.5 374 GLU A C 1
ATOM 3020 O O . GLU A 1 374 ? -18.578 2.025 18.094 1 90.5 374 GLU A O 1
ATOM 3025 N N . ASP A 1 375 ? -19.906 0.21 17.812 1 92.25 375 ASP A N 1
ATOM 3026 C CA . ASP A 1 375 ? -19.312 -0.511 18.938 1 92.25 375 ASP A CA 1
ATOM 3027 C C . ASP A 1 375 ? -17.844 -0.84 18.656 1 92.25 375 ASP A C 1
ATOM 3029 O O . ASP A 1 375 ? -17.516 -1.4 17.609 1 92.25 375 ASP A O 1
ATOM 3033 N N . ILE A 1 376 ? -17 -0.458 19.625 1 91.5 376 ILE A N 1
ATOM 3034 C CA . ILE A 1 376 ? -15.57 -0.688 19.453 1 91.5 376 ILE A CA 1
ATOM 3035 C C . ILE A 1 376 ? -15.281 -2.188 19.469 1 91.5 376 ILE A C 1
ATOM 3037 O O . ILE A 1 376 ? -14.211 -2.629 19.047 1 91.5 376 ILE A O 1
ATOM 3041 N N . TYR A 1 377 ? -16.188 -2.963 20 1 90.25 377 TYR A N 1
ATOM 3042 C CA . TYR A 1 377 ? -16.047 -4.414 20.016 1 90.25 377 TYR A CA 1
ATOM 3043 C C . TYR A 1 377 ? -16.953 -5.062 18.969 1 90.25 377 TYR A C 1
ATOM 3045 O O . TYR A 1 377 ? -17.375 -6.211 19.125 1 90.25 377 TYR A O 1
ATOM 3053 N N . GLU A 1 378 ? -17.266 -4.285 17.953 1 87.88 378 GLU A N 1
ATOM 3054 C CA . GLU A 1 378 ? -18.141 -4.77 16.891 1 87.88 378 GLU A CA 1
ATOM 3055 C C . GLU A 1 378 ? -17.594 -6.062 16.281 1 87.88 378 GLU A C 1
ATOM 3057 O O . GLU A 1 378 ? -18.375 -6.914 15.836 1 87.88 378 GLU A O 1
ATOM 3062 N N . PHE A 1 379 ? -16.297 -6.234 16.266 1 84.44 379 PHE A N 1
ATOM 3063 C CA . PHE A 1 379 ? -15.711 -7.434 15.68 1 84.44 379 PHE A CA 1
ATOM 3064 C C . PHE A 1 379 ? -16.172 -8.688 16.422 1 84.44 379 PHE A C 1
ATOM 3066 O O . PHE A 1 379 ? -16.25 -9.766 15.828 1 84.44 379 PHE A O 1
ATOM 3073 N N . VAL A 1 380 ? -16.547 -8.609 17.703 1 83.75 380 VAL A N 1
ATOM 3074 C CA . VAL A 1 380 ? -17.109 -9.727 18.453 1 83.75 380 VAL A CA 1
ATOM 3075 C C . VAL A 1 380 ? -18.547 -9.992 18 1 83.75 380 VAL A C 1
ATOM 3077 O O . VAL A 1 380 ? -18.922 -11.133 17.734 1 83.75 380 VAL A O 1
ATOM 3080 N N . LYS A 1 381 ? -19.297 -8.938 17.844 1 84.19 381 LYS A N 1
ATOM 3081 C CA . LYS A 1 381 ? -20.672 -9.047 17.391 1 84.19 381 LYS A CA 1
ATOM 3082 C C . LYS A 1 381 ? -20.75 -9.617 15.977 1 84.19 381 LYS A C 1
ATOM 3084 O O . LYS A 1 381 ? -21.641 -10.398 15.664 1 84.19 381 LYS A O 1
ATOM 3089 N N . ASP A 1 382 ? -19.844 -9.148 15.195 1 84.69 382 ASP A N 1
ATOM 3090 C CA . ASP A 1 382 ? -19.797 -9.648 13.82 1 84.69 382 ASP A CA 1
ATOM 3091 C C . ASP A 1 382 ? -19.531 -11.148 13.797 1 84.69 382 ASP A C 1
ATOM 3093 O O . ASP A 1 382 ? -20.125 -11.875 12.984 1 84.69 382 ASP A O 1
ATOM 3097 N N . MET A 1 383 ? -18.656 -11.578 14.672 1 83.06 383 MET A N 1
ATOM 3098 C CA . MET A 1 383 ? -18.375 -13.008 14.742 1 83.06 383 MET A CA 1
ATOM 3099 C C . MET A 1 383 ? -19.641 -13.797 15.094 1 83.06 383 MET A C 1
ATOM 3101 O O . MET A 1 383 ? -19.906 -14.844 14.5 1 83.06 383 MET A O 1
ATOM 3105 N N . GLU A 1 384 ? -20.406 -13.305 15.945 1 83.31 384 GLU A N 1
ATOM 3106 C CA . GLU A 1 384 ? -21.656 -13.938 16.328 1 83.31 384 GLU A CA 1
ATOM 3107 C C . GLU A 1 384 ? -22.672 -13.875 15.188 1 83.31 384 GLU A C 1
ATOM 3109 O O . GLU A 1 384 ? -23.391 -14.844 14.93 1 83.31 384 GLU A O 1
ATOM 3114 N N . GLY A 1 385 ? -22.641 -12.734 14.531 1 83.81 385 GLY A N 1
ATOM 3115 C CA . GLY A 1 385 ? -23.547 -12.555 13.398 1 83.81 385 GLY A CA 1
ATOM 3116 C C . GLY A 1 385 ? -23.25 -13.5 12.25 1 83.81 385 GLY A C 1
ATOM 3117 O O . GLY A 1 385 ? -24.172 -13.984 11.594 1 83.81 385 GLY A O 1
ATOM 3118 N N . LEU A 1 386 ? -22 -13.695 12.086 1 83.69 386 LEU A N 1
ATOM 3119 C CA . LEU A 1 386 ? -21.594 -14.609 11.023 1 83.69 386 LEU A CA 1
ATOM 3120 C C . LEU A 1 386 ? -22.156 -16.016 11.266 1 83.69 386 LEU A C 1
ATOM 3122 O O . LEU A 1 386 ? -22.438 -16.734 10.32 1 83.69 386 LEU A O 1
ATOM 3126 N N . ASN A 1 387 ? -22.391 -16.359 12.469 1 80.38 387 ASN A N 1
ATOM 3127 C CA . ASN A 1 387 ? -22.938 -17.656 12.805 1 80.38 387 ASN A CA 1
ATOM 3128 C C . ASN A 1 387 ? -24.422 -17.75 12.453 1 80.38 387 ASN A C 1
ATOM 3130 O O . ASN A 1 387 ? -24.938 -18.844 12.227 1 80.38 387 ASN A O 1
ATOM 3134 N N . ASN A 1 388 ? -25.047 -16.656 12.352 1 78.94 388 ASN A N 1
ATOM 3135 C CA . ASN A 1 388 ? -26.484 -16.641 12.148 1 78.94 388 ASN A CA 1
ATOM 3136 C C . ASN A 1 388 ? -26.844 -16.266 10.711 1 78.94 388 ASN A C 1
ATOM 3138 O O . ASN A 1 388 ? -28.016 -16.203 10.352 1 78.94 388 ASN A O 1
ATOM 3142 N N . LEU A 1 389 ? -25.859 -15.984 9.992 1 78.75 389 LEU A N 1
ATOM 3143 C CA . LEU A 1 389 ? -26.125 -15.531 8.633 1 78.75 389 LEU A CA 1
ATOM 3144 C C . LEU A 1 389 ? -26.5 -16.703 7.734 1 78.75 389 LEU A C 1
ATOM 3146 O O . LEU A 1 389 ? -25.922 -17.797 7.855 1 78.75 389 LEU A O 1
ATOM 3150 N N . ASN A 1 390 ? -27.625 -16.547 7.043 1 78.56 390 ASN A N 1
ATOM 3151 C CA . ASN A 1 390 ? -28.016 -17.578 6.09 1 78.56 390 ASN A CA 1
ATOM 3152 C C . ASN A 1 390 ? -28 -17.062 4.656 1 78.56 390 ASN A C 1
ATOM 3154 O O . ASN A 1 390 ? -27.938 -15.852 4.43 1 78.56 390 ASN A O 1
ATOM 3158 N N . LYS A 1 391 ? -28.047 -17.969 3.762 1 80.19 391 LYS A N 1
ATOM 3159 C CA . LYS A 1 391 ? -27.953 -17.703 2.328 1 80.19 391 LYS A CA 1
ATOM 3160 C C . LYS A 1 391 ? -29.109 -16.812 1.858 1 80.19 391 LYS A C 1
ATOM 3162 O O . LYS A 1 391 ? -28.922 -15.969 0.979 1 80.19 391 LYS A O 1
ATOM 3167 N N . ASP A 1 392 ? -30.172 -16.922 2.531 1 85.38 392 ASP A N 1
ATOM 3168 C CA . ASP A 1 392 ? -31.344 -16.172 2.115 1 85.38 392 ASP A CA 1
ATOM 3169 C C . ASP A 1 392 ? -31.141 -14.672 2.33 1 85.38 392 ASP A C 1
ATOM 3171 O O . ASP A 1 392 ? -31.562 -13.859 1.508 1 85.38 392 ASP A O 1
ATOM 3175 N N . LYS A 1 393 ? -30.484 -14.328 3.381 1 87.25 393 LYS A N 1
ATOM 3176 C CA . LYS A 1 393 ? -30.234 -12.922 3.664 1 87.25 393 LYS A CA 1
ATOM 3177 C C . LYS A 1 393 ? -29.266 -12.328 2.645 1 87.25 393 LYS A C 1
ATOM 3179 O O . LYS A 1 393 ? -29.406 -11.172 2.242 1 87.25 393 LYS A O 1
ATOM 3184 N N . ILE A 1 394 ? -28.344 -13.07 2.246 1 89.19 394 ILE A N 1
ATOM 3185 C CA . ILE A 1 394 ? -27.344 -12.617 1.283 1 89.19 394 ILE A CA 1
ATOM 3186 C C . ILE A 1 394 ? -28.016 -12.359 -0.067 1 89.19 394 ILE A C 1
ATOM 3188 O O . ILE A 1 394 ? -27.75 -11.352 -0.718 1 89.19 394 ILE A O 1
ATOM 3192 N N . TYR A 1 395 ? -28.891 -13.242 -0.447 1 90.12 395 TYR A N 1
ATOM 3193 C CA . TYR A 1 395 ? -29.594 -13.078 -1.714 1 90.12 395 TYR A CA 1
ATOM 3194 C C . TYR A 1 395 ? -30.531 -11.875 -1.674 1 90.12 395 TYR A C 1
ATOM 3196 O O . TYR A 1 395 ? -30.625 -11.125 -2.648 1 90.12 395 TYR A O 1
ATOM 3204 N N . LYS A 1 396 ? -31.125 -11.75 -0.565 1 91.94 396 LYS A N 1
ATOM 3205 C CA . LYS A 1 396 ? -32 -10.586 -0.397 1 91.94 396 LYS A CA 1
ATOM 3206 C C . LYS A 1 396 ? -31.219 -9.289 -0.58 1 91.94 396 LYS A C 1
ATOM 3208 O O . LYS A 1 396 ? -31.641 -8.398 -1.312 1 91.94 396 LYS A O 1
ATOM 3213 N N . VAL A 1 397 ? -30.109 -9.219 0.055 1 94.44 397 VAL A N 1
ATOM 3214 C CA . VAL A 1 397 ? -29.281 -8.016 0.017 1 94.44 397 VAL A CA 1
ATOM 3215 C C . VAL A 1 397 ? -28.75 -7.797 -1.396 1 94.44 397 VAL A C 1
ATOM 3217 O O . VAL A 1 397 ? -28.641 -6.66 -1.865 1 94.44 397 VAL A O 1
ATOM 3220 N N . SER A 1 398 ? -28.391 -8.914 -2.051 1 95.31 398 SER A N 1
ATOM 3221 C CA . SER A 1 398 ? -27.875 -8.797 -3.414 1 95.31 398 SER A CA 1
ATOM 3222 C C . SER A 1 398 ? -28.922 -8.164 -4.336 1 95.31 398 SER A C 1
ATOM 3224 O O . SER A 1 398 ? -28.578 -7.309 -5.16 1 95.31 398 SER A O 1
ATOM 3226 N N . LYS A 1 399 ? -30.188 -8.547 -4.156 1 95.31 399 LYS A N 1
ATOM 3227 C CA . LYS A 1 399 ? -31.281 -8.016 -4.973 1 95.31 399 LYS A CA 1
ATOM 3228 C C . LYS A 1 399 ? -31.516 -6.535 -4.684 1 95.31 399 LYS A C 1
ATOM 3230 O O . LYS A 1 399 ? -31.828 -5.762 -5.59 1 95.31 399 LYS A O 1
ATOM 3235 N N . LEU A 1 400 ? -31.297 -6.219 -3.465 1 96.19 400 LEU A N 1
ATOM 3236 C CA . LEU A 1 400 ? -31.562 -4.848 -3.043 1 96.19 400 LEU A CA 1
ATOM 3237 C C . LEU A 1 400 ? -30.453 -3.91 -3.508 1 96.19 400 LEU A C 1
ATOM 3239 O O . LEU A 1 400 ? -30.703 -2.758 -3.857 1 96.19 400 LEU A O 1
ATOM 3243 N N . VAL A 1 401 ? -29.203 -4.371 -3.551 1 97.75 401 VAL A N 1
ATOM 3244 C CA . VAL A 1 401 ? -28.047 -3.492 -3.736 1 97.75 401 VAL A CA 1
ATOM 3245 C C . VAL A 1 401 ? -27.594 -3.543 -5.191 1 97.75 401 VAL A C 1
ATOM 3247 O O . VAL A 1 401 ? -27.281 -2.51 -5.785 1 97.75 401 VAL A O 1
ATOM 3250 N N . LEU A 1 402 ? -27.562 -4.746 -5.809 1 97.62 402 LEU A N 1
ATOM 3251 C CA . LEU A 1 402 ? -27 -4.93 -7.137 1 97.62 402 LEU A CA 1
ATOM 3252 C C . LEU A 1 402 ? -28.047 -4.688 -8.219 1 97.62 402 LEU A C 1
ATOM 3254 O O . LEU A 1 402 ? -28.297 -5.562 -9.047 1 97.62 402 LEU A O 1
ATOM 3258 N N . LYS A 1 403 ? -28.594 -3.561 -8.211 1 95.56 403 LYS A N 1
ATOM 3259 C CA . LYS A 1 403 ? -29.562 -3.172 -9.227 1 95.56 403 LYS A CA 1
ATOM 3260 C C . LYS A 1 403 ? -29.359 -1.729 -9.672 1 95.56 403 LYS A C 1
ATOM 3262 O O . LYS A 1 403 ? -28.906 -0.891 -8.883 1 95.56 403 LYS A O 1
ATOM 3267 N N . ASP A 1 404 ? -29.594 -1.394 -10.922 1 96.69 404 ASP A N 1
ATOM 3268 C CA . ASP A 1 404 ? -29.609 -0.06 -11.516 1 96.69 404 ASP A CA 1
ATOM 3269 C C . ASP A 1 404 ? -28.266 0.649 -11.305 1 96.69 404 ASP A C 1
ATOM 3271 O O . ASP A 1 404 ? -28.234 1.765 -10.781 1 96.69 404 ASP A O 1
ATOM 3275 N N . PRO A 1 405 ? -27.203 0.037 -11.758 1 98.44 405 PRO A N 1
ATOM 3276 C CA . PRO A 1 405 ? -25.906 0.669 -11.562 1 98.44 405 PRO A CA 1
ATOM 3277 C C . PRO A 1 405 ? -25.672 1.856 -12.492 1 98.44 405 PRO A C 1
ATOM 3279 O O . PRO A 1 405 ? -26.375 2.002 -13.492 1 98.44 405 PRO A O 1
ATOM 3282 N N . THR A 1 406 ? -24.797 2.742 -12.094 1 98.81 406 THR A N 1
ATOM 3283 C CA . THR A 1 406 ? -24.125 3.615 -13.047 1 98.81 406 THR A CA 1
ATOM 3284 C C . THR A 1 406 ? -22.875 2.932 -13.617 1 98.81 406 THR A C 1
ATOM 3286 O O . THR A 1 406 ? -22.047 2.414 -12.867 1 98.81 406 THR A O 1
ATOM 3289 N N . ILE A 1 407 ? -22.797 2.854 -14.891 1 98.81 407 ILE A N 1
ATOM 3290 C CA . ILE A 1 407 ? -21.656 2.227 -15.547 1 98.81 407 ILE A CA 1
ATOM 3291 C C . ILE A 1 407 ? -20.875 3.275 -16.328 1 98.81 407 ILE A C 1
ATOM 3293 O O . ILE A 1 407 ? -21.438 3.994 -17.156 1 98.81 407 ILE A O 1
ATOM 3297 N N . HIS A 1 408 ? -19.656 3.4 -16.031 1 98.81 408 HIS A N 1
ATOM 3298 C CA . HIS A 1 408 ? -18.781 4.316 -16.75 1 98.81 408 HIS A CA 1
ATOM 3299 C C . HIS A 1 408 ? -17.641 3.57 -17.438 1 98.81 408 HIS A C 1
ATOM 3301 O O . HIS A 1 408 ? -17.016 2.699 -16.828 1 98.81 408 HIS A O 1
ATOM 3307 N N . ILE A 1 409 ? -17.422 3.84 -18.641 1 98.5 409 ILE A N 1
ATOM 3308 C CA . ILE A 1 409 ? -16.328 3.277 -19.422 1 98.5 409 ILE A CA 1
ATOM 3309 C C . ILE A 1 409 ? -15.391 4.395 -19.891 1 98.5 409 ILE A C 1
ATOM 3311 O O . ILE A 1 409 ? -15.836 5.367 -20.5 1 98.5 409 ILE A O 1
ATOM 3315 N N . LEU A 1 410 ? -14.172 4.375 -19.469 1 97.69 410 LEU A N 1
ATOM 3316 C CA . LEU A 1 410 ? -13.125 5.258 -19.969 1 97.69 410 LEU A CA 1
ATOM 3317 C C . LEU A 1 410 ? -12.289 4.559 -21.031 1 97.69 410 LEU A C 1
ATOM 3319 O O . LEU A 1 410 ? -11.68 3.52 -20.766 1 97.69 410 LEU A O 1
ATOM 3323 N N . THR A 1 411 ? -12.258 5.059 -22.219 1 95.75 411 THR A N 1
ATOM 3324 C CA . THR A 1 411 ? -11.57 4.391 -23.328 1 95.75 411 THR A CA 1
ATOM 3325 C C . THR A 1 411 ? -10.867 5.406 -24.219 1 95.75 411 THR A C 1
ATOM 3327 O O . THR A 1 411 ? -10.953 6.613 -23.984 1 95.75 411 THR A O 1
ATOM 3330 N N . SER A 1 412 ? -9.984 4.953 -25.109 1 91.25 412 SER A N 1
ATOM 3331 C CA . SER A 1 412 ? -9.32 5.809 -26.094 1 91.25 412 SER A CA 1
ATOM 3332 C C . SER A 1 412 ? -10.227 6.066 -27.297 1 91.25 412 SER A C 1
ATOM 3334 O O . SER A 1 412 ? -10.977 5.188 -27.703 1 91.25 412 SER A O 1
ATOM 3336 N N . PRO A 1 413 ? -10.07 7.348 -27.797 1 86.12 413 PRO A N 1
ATOM 3337 C CA . PRO A 1 413 ? -10.867 7.617 -28.984 1 86.12 413 PRO A CA 1
ATOM 3338 C C . PRO A 1 413 ? -10.484 6.73 -30.172 1 86.12 413 PRO A C 1
ATOM 3340 O O . PRO A 1 413 ? -9.305 6.391 -30.328 1 86.12 413 PRO A O 1
ATOM 3343 N N . LYS A 1 414 ? -11.367 6.016 -30.766 1 69.56 414 LYS A N 1
ATOM 3344 C CA . LYS A 1 414 ? -11.133 5.191 -31.938 1 69.56 414 LYS A CA 1
ATOM 3345 C C . LYS A 1 414 ? -10.641 6.039 -33.125 1 69.56 414 LYS A C 1
ATOM 3347 O O . LYS A 1 414 ? -11.133 7.152 -33.344 1 69.56 414 LYS A O 1
ATOM 3352 N N . GLU A 1 415 ? -9.273 5.883 -33.531 1 50.62 415 GLU A N 1
ATOM 3353 C CA . GLU A 1 415 ? -8.906 6.547 -34.781 1 50.62 415 GLU A CA 1
ATOM 3354 C C . GLU A 1 415 ? -9.953 6.305 -35.844 1 50.62 415 GLU A C 1
ATOM 3356 O O . GLU A 1 415 ? -10.555 5.234 -35.906 1 50.62 415 GLU A O 1
ATOM 3361 N N . MET B 1 1 ? 17.031 -2.625 25.859 1 54.47 1 MET B N 1
ATOM 3362 C CA . MET B 1 1 ? 17.453 -3.82 25.141 1 54.47 1 MET B CA 1
ATOM 3363 C C . MET B 1 1 ? 16.281 -4.434 24.375 1 54.47 1 MET B C 1
ATOM 3365 O O . MET B 1 1 ? 15.172 -4.531 24.891 1 54.47 1 MET B O 1
ATOM 3369 N N . LEU B 1 2 ? 16.547 -4.531 23 1 67.06 2 LEU B N 1
ATOM 3370 C CA . LEU B 1 2 ? 15.516 -5.105 22.156 1 67.06 2 LEU B CA 1
ATOM 3371 C C . LEU B 1 2 ? 15.164 -6.523 22.594 1 67.06 2 LEU B C 1
ATOM 3373 O O . LEU B 1 2 ? 16.047 -7.379 22.703 1 67.06 2 LEU B O 1
ATOM 3377 N N . LYS B 1 3 ? 14.086 -6.664 23.266 1 67 3 LYS B N 1
ATOM 3378 C CA . LYS B 1 3 ? 13.609 -7.984 23.656 1 67 3 LYS B CA 1
ATOM 3379 C C . LYS B 1 3 ? 13.133 -8.781 22.438 1 67 3 LYS B C 1
ATOM 3381 O O . LYS B 1 3 ? 12.18 -8.391 21.766 1 67 3 LYS B O 1
ATOM 3386 N N . LEU B 1 4 ? 14.031 -9.781 22.094 1 79.88 4 LEU B N 1
ATOM 3387 C CA . LEU B 1 4 ? 13.594 -10.664 21.016 1 79.88 4 LEU B CA 1
ATOM 3388 C C . LEU B 1 4 ? 12.539 -11.641 21.516 1 79.88 4 LEU B C 1
ATOM 3390 O O . LEU B 1 4 ? 12.75 -12.352 22.5 1 79.88 4 LEU B O 1
ATOM 3394 N N . ASN B 1 5 ? 11.344 -11.625 20.953 1 82.5 5 ASN B N 1
ATOM 3395 C CA . ASN B 1 5 ? 10.242 -12.484 21.359 1 82.5 5 ASN B CA 1
ATOM 3396 C C . ASN B 1 5 ? 10.086 -13.68 20.422 1 82.5 5 ASN B C 1
ATOM 3398 O O . ASN B 1 5 ? 8.969 -14.109 20.141 1 82.5 5 ASN B O 1
ATOM 3402 N N . PHE B 1 6 ? 11.219 -14.086 19.781 1 90.94 6 PHE B N 1
ATOM 3403 C CA . PHE B 1 6 ? 11.188 -15.234 18.875 1 90.94 6 PHE B CA 1
ATOM 3404 C C . PHE B 1 6 ? 12.523 -15.969 18.891 1 90.94 6 PHE B C 1
ATOM 3406 O O . PHE B 1 6 ? 13.523 -15.438 19.375 1 90.94 6 PHE B O 1
ATOM 3413 N N . ASP B 1 7 ? 12.516 -17.203 18.484 1 94.69 7 ASP B N 1
ATOM 3414 C CA . ASP B 1 7 ? 13.68 -18.078 18.328 1 94.69 7 ASP B CA 1
ATOM 3415 C C . ASP B 1 7 ? 13.758 -18.656 16.922 1 94.69 7 ASP B C 1
ATOM 3417 O O . ASP B 1 7 ? 12.734 -19.031 16.344 1 94.69 7 ASP B O 1
ATOM 3421 N N . VAL B 1 8 ? 15 -18.656 16.344 1 97.12 8 VAL B N 1
ATOM 3422 C CA . VAL B 1 8 ? 15.164 -19.125 14.977 1 97.12 8 VAL B CA 1
ATOM 3423 C C . VAL B 1 8 ? 16.109 -20.328 14.961 1 97.12 8 VAL B C 1
ATOM 3425 O O . VAL B 1 8 ? 17.109 -20.359 15.664 1 97.12 8 VAL B O 1
ATOM 3428 N N . LYS B 1 9 ? 15.75 -21.312 14.242 1 98.19 9 LYS B N 1
ATOM 3429 C CA . LYS B 1 9 ? 16.641 -22.438 13.984 1 98.19 9 LYS B CA 1
ATOM 3430 C C . LYS B 1 9 ? 16.734 -22.734 12.492 1 98.19 9 LYS B C 1
ATOM 3432 O O . LYS B 1 9 ? 15.734 -22.672 11.773 1 98.19 9 LYS B O 1
ATOM 3437 N N . LYS B 1 10 ? 17.953 -23.062 12.047 1 97.56 10 LYS B N 1
ATOM 3438 C CA . LYS B 1 10 ? 18.219 -23.453 10.664 1 97.56 10 LYS B CA 1
ATOM 3439 C C . LYS B 1 10 ? 18.328 -24.969 10.531 1 97.56 10 LYS B C 1
ATOM 3441 O O . LYS B 1 10 ? 18.953 -25.625 11.367 1 97.56 10 LYS B O 1
ATOM 3446 N N . HIS B 1 11 ? 17.578 -25.406 9.586 1 97.62 11 HIS B N 1
ATOM 3447 C CA . HIS B 1 11 ? 17.578 -26.844 9.281 1 97.62 11 HIS B CA 1
ATOM 3448 C C . HIS B 1 11 ? 17.875 -27.078 7.805 1 97.62 11 HIS B C 1
ATOM 3450 O O . HIS B 1 11 ? 17.766 -26.172 6.984 1 97.62 11 HIS B O 1
ATOM 3456 N N . TYR B 1 12 ? 18.328 -28.359 7.562 1 96.5 12 TYR B N 1
ATOM 3457 C CA . TYR B 1 12 ? 18.453 -28.844 6.191 1 96.5 12 TYR B CA 1
ATOM 3458 C C . TYR B 1 12 ? 17.797 -30.203 6.023 1 96.5 12 TYR B C 1
ATOM 3460 O O . TYR B 1 12 ? 17.953 -31.078 6.879 1 96.5 12 TYR B O 1
ATOM 3468 N N . LEU B 1 13 ? 17.047 -30.312 5.027 1 96.56 13 LEU B N 1
ATOM 3469 C CA . LEU B 1 13 ? 16.547 -31.625 4.684 1 96.56 13 LEU B CA 1
ATOM 3470 C C . LEU B 1 13 ? 17.594 -32.406 3.904 1 96.56 13 LEU B C 1
ATOM 3472 O O . LEU B 1 13 ? 18.594 -31.859 3.451 1 96.56 13 LEU B O 1
ATOM 3476 N N . ASP B 1 14 ? 17.359 -33.719 3.711 1 94.69 14 ASP B N 1
ATOM 3477 C CA . ASP B 1 14 ? 18.312 -34.594 3.029 1 94.69 14 ASP B CA 1
ATOM 3478 C C . ASP B 1 14 ? 18.484 -34.188 1.567 1 94.69 14 ASP B C 1
ATOM 3480 O O . ASP B 1 14 ? 19.562 -34.344 0.993 1 94.69 14 ASP B O 1
ATOM 3484 N N . ASN B 1 15 ? 17.516 -33.656 1.032 1 94.88 15 ASN B N 1
ATOM 3485 C CA . ASN B 1 15 ? 17.578 -33.281 -0.377 1 94.88 15 ASN B CA 1
ATOM 3486 C C . ASN B 1 15 ? 18.234 -31.922 -0.569 1 94.88 15 ASN B C 1
ATOM 3488 O O . ASN B 1 15 ? 18.344 -31.438 -1.696 1 94.88 15 ASN B O 1
ATOM 3492 N N . GLY B 1 16 ? 18.562 -31.25 0.492 1 93.88 16 GLY B N 1
ATOM 3493 C CA . GLY B 1 16 ? 19.312 -30.016 0.398 1 93.88 16 GLY B CA 1
ATOM 3494 C C . GLY B 1 16 ? 18.469 -28.781 0.655 1 93.88 16 GLY B C 1
ATOM 3495 O O . GLY B 1 16 ? 18.984 -27.672 0.692 1 93.88 16 GLY B O 1
ATOM 3496 N N . LEU B 1 17 ? 17.188 -28.938 0.879 1 96.75 17 LEU B N 1
ATOM 3497 C CA . LEU B 1 17 ? 16.297 -27.797 1.135 1 96.75 17 LEU B CA 1
ATOM 3498 C C . LEU B 1 17 ? 16.625 -27.156 2.479 1 96.75 17 LEU B C 1
ATOM 3500 O O . LEU B 1 17 ? 16.688 -27.844 3.502 1 96.75 17 LEU B O 1
ATOM 3504 N N . GLU B 1 18 ? 16.891 -25.875 2.42 1 97.19 18 GLU B N 1
ATOM 3505 C CA . GLU B 1 18 ? 17.125 -25.078 3.625 1 97.19 18 GLU B CA 1
ATOM 3506 C C . GLU B 1 18 ? 15.828 -24.625 4.266 1 97.19 18 GLU B C 1
ATOM 3508 O O . GLU B 1 18 ? 14.922 -24.156 3.572 1 97.19 18 GLU B O 1
ATOM 3513 N N . ILE B 1 19 ? 15.719 -24.812 5.594 1 98.5 19 ILE B N 1
ATOM 3514 C CA . ILE B 1 19 ? 14.516 -24.453 6.332 1 98.5 19 ILE B CA 1
ATOM 3515 C C . ILE B 1 19 ? 14.883 -23.609 7.551 1 98.5 19 ILE B C 1
ATOM 3517 O O . ILE B 1 19 ? 15.781 -23.984 8.312 1 98.5 19 ILE B O 1
ATOM 3521 N N . LEU B 1 20 ? 14.258 -22.469 7.641 1 98.75 20 LEU B N 1
ATOM 3522 C CA . LEU B 1 20 ? 14.359 -21.688 8.867 1 98.75 20 LEU B CA 1
ATOM 3523 C C . LEU B 1 20 ? 13.031 -21.672 9.609 1 98.75 20 LEU B C 1
ATOM 3525 O O . LEU B 1 20 ? 12.031 -21.172 9.094 1 98.75 20 LEU B O 1
ATOM 3529 N N . THR B 1 21 ? 13.039 -22.234 10.805 1 98.62 21 THR B N 1
ATOM 3530 C CA . THR B 1 21 ? 11.859 -22.188 11.664 1 98.62 21 THR B CA 1
ATOM 3531 C C . THR B 1 21 ? 11.992 -21.062 12.695 1 98.62 21 THR B C 1
ATOM 3533 O O . THR B 1 21 ? 13.031 -20.922 13.336 1 98.62 21 THR B O 1
ATOM 3536 N N . ILE B 1 22 ? 11 -20.266 12.742 1 98.38 22 ILE B N 1
ATOM 3537 C CA . ILE B 1 22 ? 10.945 -19.156 13.688 1 98.38 22 ILE B CA 1
ATOM 3538 C C . ILE B 1 22 ? 9.82 -19.391 14.688 1 98.38 22 ILE B C 1
ATOM 3540 O O . ILE B 1 22 ? 8.641 -19.328 14.336 1 98.38 22 ILE B O 1
ATOM 3544 N N . LYS B 1 23 ? 10.234 -19.703 15.875 1 98.12 23 LYS B N 1
ATOM 3545 C CA . LYS B 1 23 ? 9.242 -19.922 16.922 1 98.12 23 LYS B CA 1
ATOM 3546 C C . LYS B 1 23 ? 8.836 -18.609 17.594 1 98.12 23 LYS B C 1
ATOM 3548 O O . LYS B 1 23 ? 9.68 -17.906 18.156 1 98.12 23 LYS B O 1
ATOM 3553 N N . LYS B 1 24 ? 7.617 -18.281 17.469 1 95.19 24 LYS B N 1
ATOM 3554 C CA . LYS B 1 24 ? 7.023 -17.078 18.047 1 95.19 24 LYS B CA 1
ATOM 3555 C C . LYS B 1 24 ? 5.621 -17.344 18.578 1 95.19 24 LYS B C 1
ATOM 3557 O O . LYS B 1 24 ? 4.848 -18.078 17.953 1 95.19 24 LYS B O 1
ATOM 3562 N N . ASP B 1 25 ? 5.328 -16.797 19.781 1 91.75 25 ASP B N 1
ATOM 3563 C CA . ASP B 1 25 ? 3.965 -16.922 20.297 1 91.75 25 ASP B CA 1
ATOM 3564 C C . ASP B 1 25 ? 3.004 -16.047 19.484 1 91.75 25 ASP B C 1
ATOM 3566 O O . ASP B 1 25 ? 2.963 -14.828 19.672 1 91.75 25 ASP B O 1
ATOM 3570 N N . THR B 1 26 ? 2.295 -16.703 18.578 1 91.62 26 THR B N 1
ATOM 3571 C CA . THR B 1 26 ? 1.406 -15.977 17.672 1 91.62 26 THR B CA 1
ATOM 3572 C C . THR B 1 26 ? 0.219 -16.844 17.281 1 91.62 26 THR B C 1
ATOM 3574 O O . THR B 1 26 ? 0.309 -18.078 17.297 1 91.62 26 THR B O 1
ATOM 3577 N N . GLN B 1 27 ? -0.86 -16.141 16.953 1 92.56 27 GLN B N 1
ATOM 3578 C CA . GLN B 1 27 ? -2.043 -16.828 16.453 1 92.56 27 GLN B CA 1
ATOM 3579 C C . GLN B 1 27 ? -2.086 -16.812 14.922 1 92.56 27 GLN B C 1
ATOM 3581 O O . GLN B 1 27 ? -2.896 -17.5 14.305 1 92.56 27 GLN B O 1
ATOM 3586 N N . ILE B 1 28 ? -1.274 -15.992 14.312 1 94.44 28 ILE B N 1
ATOM 3587 C CA . ILE B 1 28 ? -1.13 -15.93 12.859 1 94.44 28 ILE B CA 1
ATOM 3588 C C . ILE B 1 28 ? 0.216 -16.531 12.453 1 94.44 28 ILE B C 1
ATOM 3590 O O . ILE B 1 28 ? 1.268 -16.062 12.906 1 94.44 28 ILE B O 1
ATOM 3594 N N . ALA B 1 29 ? 0.128 -17.516 11.695 1 97.06 29 ALA B N 1
ATOM 3595 C CA . ALA B 1 29 ? 1.338 -18.172 11.203 1 97.06 29 ALA B CA 1
ATOM 3596 C C . ALA B 1 29 ? 1.628 -17.781 9.758 1 97.06 29 ALA B C 1
ATOM 3598 O O . ALA B 1 29 ? 0.739 -17.297 9.047 1 97.06 29 ALA B O 1
ATOM 3599 N N . SER B 1 30 ? 2.881 -17.906 9.414 1 98.25 30 SER B N 1
ATOM 3600 C CA . SER B 1 30 ? 3.287 -17.594 8.047 1 98.25 30 SER B CA 1
ATOM 3601 C C . SER B 1 30 ? 4.328 -18.578 7.539 1 98.25 30 SER B C 1
ATOM 3603 O O . SER B 1 30 ? 5.191 -19.031 8.297 1 98.25 30 SER B O 1
ATOM 3605 N N . ILE B 1 31 ? 4.191 -18.938 6.32 1 98.81 31 ILE B N 1
ATOM 3606 C CA . ILE B 1 31 ? 5.176 -19.766 5.641 1 98.81 31 ILE B CA 1
ATOM 3607 C C . ILE B 1 31 ? 5.504 -19.172 4.273 1 98.81 31 ILE B C 1
ATOM 3609 O O . ILE B 1 31 ? 4.602 -18.859 3.492 1 98.81 31 ILE B O 1
ATOM 3613 N N . ASN B 1 32 ? 6.77 -18.953 4.07 1 98.81 32 ASN B N 1
ATOM 3614 C CA . ASN B 1 32 ? 7.242 -18.406 2.803 1 98.81 32 ASN B CA 1
ATOM 3615 C C . ASN B 1 32 ? 8.266 -19.328 2.139 1 98.81 32 ASN B C 1
ATOM 3617 O O . ASN B 1 32 ? 9.023 -20.016 2.824 1 98.81 32 ASN B O 1
ATOM 3621 N N . LEU B 1 33 ? 8.195 -19.391 0.895 1 98.81 33 LEU B N 1
ATOM 3622 C CA . LEU B 1 33 ? 9.203 -20.078 0.096 1 98.81 33 LEU B CA 1
ATOM 3623 C C . LEU B 1 33 ? 9.852 -19.125 -0.899 1 98.81 33 LEU B C 1
ATOM 3625 O O . LEU B 1 33 ? 9.156 -18.406 -1.632 1 98.81 33 LEU B O 1
ATOM 3629 N N . GLY B 1 34 ? 11.133 -19.016 -0.816 1 98.44 34 GLY B N 1
ATOM 3630 C CA . GLY B 1 34 ? 11.891 -18.234 -1.777 1 98.44 34 GLY B CA 1
ATOM 3631 C C . GLY B 1 34 ? 12.727 -19.078 -2.713 1 98.44 34 GLY B C 1
ATOM 3632 O O . GLY B 1 34 ? 13.438 -19.984 -2.271 1 98.44 34 GLY B O 1
ATOM 3633 N N . VAL B 1 35 ? 12.609 -18.875 -3.979 1 96.69 35 VAL B N 1
ATOM 3634 C CA . VAL B 1 35 ? 13.453 -19.484 -4.996 1 96.69 35 VAL B CA 1
ATOM 3635 C C . VAL B 1 35 ? 14.492 -18.469 -5.484 1 96.69 35 VAL B C 1
ATOM 3637 O O . VAL B 1 35 ? 14.148 -17.344 -5.824 1 96.69 35 VAL B O 1
ATOM 3640 N N . LYS B 1 36 ? 15.719 -18.906 -5.508 1 93.81 36 LYS B N 1
ATOM 3641 C CA . LYS B 1 36 ? 16.812 -18.031 -5.91 1 93.81 36 LYS B CA 1
ATOM 3642 C C . LYS B 1 36 ? 16.859 -17.875 -7.43 1 93.81 36 LYS B C 1
ATOM 3644 O O . LYS B 1 36 ? 17.891 -18.141 -8.055 1 93.81 36 LYS B O 1
ATOM 3649 N N . VAL B 1 37 ? 15.789 -17.406 -7.953 1 94.06 37 VAL B N 1
ATOM 3650 C CA . VAL B 1 37 ? 15.711 -17.109 -9.383 1 94.06 37 VAL B CA 1
ATOM 3651 C C . VAL B 1 37 ? 14.742 -15.961 -9.617 1 94.06 37 VAL B C 1
ATOM 3653 O O . VAL B 1 37 ? 13.664 -15.914 -9.016 1 94.06 37 VAL B O 1
ATOM 3656 N N . GLY B 1 38 ? 15.133 -15 -10.352 1 95 38 GLY B N 1
ATOM 3657 C CA . GLY B 1 38 ? 14.328 -13.859 -10.773 1 95 38 GLY B CA 1
ATOM 3658 C C . GLY B 1 38 ? 14.695 -13.359 -12.148 1 95 38 GLY B C 1
ATOM 3659 O O . GLY B 1 38 ? 15.273 -14.094 -12.953 1 95 38 GLY B O 1
ATOM 3660 N N . ALA B 1 39 ? 14.336 -12.219 -12.461 1 95.31 39 ALA B N 1
ATOM 3661 C CA . ALA B 1 39 ? 14.406 -11.672 -13.812 1 95.31 39 ALA B CA 1
ATOM 3662 C C . ALA B 1 39 ? 15.852 -11.523 -14.273 1 95.31 39 ALA B C 1
ATOM 3664 O O . ALA B 1 39 ? 16.141 -11.562 -15.477 1 95.31 39 ALA B O 1
ATOM 3665 N N . ILE B 1 40 ? 16.781 -11.359 -13.375 1 93.94 40 ILE B N 1
ATOM 3666 C CA . ILE B 1 40 ? 18.141 -11.062 -13.781 1 93.94 40 ILE B CA 1
ATOM 3667 C C . ILE B 1 40 ? 18.812 -12.328 -14.305 1 93.94 40 ILE B C 1
ATOM 3669 O O . ILE B 1 40 ? 19.875 -12.258 -14.93 1 93.94 40 ILE B O 1
ATOM 3673 N N . TYR B 1 41 ? 18.266 -13.5 -14.086 1 92.25 41 TYR B N 1
ATOM 3674 C CA . TYR B 1 41 ? 18.875 -14.766 -14.492 1 92.25 41 TYR B CA 1
ATOM 3675 C C . TYR B 1 41 ? 18.297 -15.242 -15.82 1 92.25 41 TYR B C 1
ATOM 3677 O O . TYR B 1 41 ? 18.719 -16.266 -16.359 1 92.25 41 TYR B O 1
ATOM 3685 N N . GLU B 1 42 ? 17.406 -14.516 -16.328 1 94.88 42 GLU B N 1
ATOM 3686 C CA . GLU B 1 42 ? 16.734 -14.867 -17.562 1 94.88 42 GLU B CA 1
ATOM 3687 C C . GLU B 1 42 ? 17.578 -14.5 -18.781 1 94.88 42 GLU B C 1
ATOM 3689 O O . GLU B 1 42 ? 18.219 -13.445 -18.797 1 94.88 42 GLU B O 1
ATOM 3694 N N . SER B 1 43 ? 17.625 -15.375 -19.797 1 93.25 43 SER B N 1
ATOM 3695 C CA . SER B 1 43 ? 18.172 -14.992 -21.094 1 93.25 43 SER B CA 1
ATOM 3696 C C . SER B 1 43 ? 17.203 -14.078 -21.844 1 93.25 43 SER B C 1
ATOM 3698 O O . SER B 1 43 ? 16.078 -13.867 -21.406 1 93.25 43 SER B O 1
ATOM 3700 N N . LEU B 1 44 ? 17.641 -13.531 -22.922 1 93.25 44 LEU B N 1
ATOM 3701 C CA . LEU B 1 44 ? 16.797 -12.633 -23.719 1 93.25 44 LEU B CA 1
ATOM 3702 C C . LEU B 1 44 ? 15.547 -13.352 -24.203 1 93.25 44 LEU B C 1
ATOM 3704 O O . LEU B 1 44 ? 14.469 -12.758 -24.25 1 93.25 44 LEU B O 1
ATOM 3708 N N . GLU B 1 45 ? 15.672 -14.625 -24.484 1 95 45 GLU B N 1
ATOM 3709 C CA . GLU B 1 45 ? 14.555 -15.414 -25.016 1 95 45 GLU B CA 1
ATOM 3710 C C . GLU B 1 45 ? 13.641 -15.883 -23.891 1 95 45 GLU B C 1
ATOM 3712 O O . GLU B 1 45 ? 12.555 -16.406 -24.141 1 95 45 GLU B O 1
ATOM 3717 N N . GLU B 1 46 ? 14.055 -15.586 -22.641 1 95.5 46 GLU B N 1
ATOM 3718 C CA . GLU B 1 46 ? 13.305 -16.062 -21.484 1 95.5 46 GLU B CA 1
ATOM 3719 C C . GLU B 1 46 ? 12.734 -14.906 -20.672 1 95.5 46 GLU B C 1
ATOM 3721 O O . GLU B 1 46 ? 12.203 -15.102 -19.578 1 95.5 46 GLU B O 1
ATOM 3726 N N . LYS B 1 47 ? 12.867 -13.703 -21.188 1 97.19 47 LYS B N 1
ATOM 3727 C CA . LYS B 1 47 ? 12.469 -12.531 -20.422 1 97.19 47 LYS B CA 1
ATOM 3728 C C . LYS B 1 47 ? 10.992 -12.602 -20.031 1 97.19 47 LYS B C 1
ATOM 3730 O O . LYS B 1 47 ? 10.117 -12.562 -20.906 1 97.19 47 LYS B O 1
ATOM 3735 N N . GLY B 1 48 ? 10.734 -12.656 -18.75 1 97.88 48 GLY B N 1
ATOM 3736 C CA . GLY B 1 48 ? 9.375 -12.719 -18.234 1 97.88 48 GLY B CA 1
ATOM 3737 C C . GLY B 1 48 ? 8.984 -14.102 -17.734 1 97.88 48 GLY B C 1
ATOM 3738 O O . GLY B 1 48 ? 7.922 -14.273 -17.141 1 97.88 48 GLY B O 1
ATOM 3739 N N . ILE B 1 49 ? 9.859 -15.062 -17.922 1 98.31 49 ILE B N 1
ATOM 3740 C CA . ILE B 1 49 ? 9.484 -16.453 -17.672 1 98.31 49 ILE B CA 1
ATOM 3741 C C . ILE B 1 49 ? 9.359 -16.703 -16.172 1 98.31 49 ILE B C 1
ATOM 3743 O O . ILE B 1 49 ? 8.5 -17.469 -15.734 1 98.31 49 ILE B O 1
ATOM 3747 N N . SER B 1 50 ? 10.25 -16.094 -15.328 1 98.19 50 SER B N 1
ATOM 3748 C CA . SER B 1 50 ? 10.133 -16.25 -13.883 1 98.19 50 SER B CA 1
ATOM 3749 C C . SER B 1 50 ? 8.781 -15.758 -13.383 1 98.19 50 SER B C 1
ATOM 3751 O O . SER B 1 50 ? 8.125 -16.422 -12.578 1 98.19 50 SER B O 1
ATOM 3753 N N . HIS B 1 51 ? 8.43 -14.562 -13.867 1 98.44 51 HIS B N 1
ATOM 3754 C CA . HIS B 1 51 ? 7.133 -13.984 -13.516 1 98.44 51 HIS B CA 1
ATOM 3755 C C . HIS B 1 51 ? 5.992 -14.867 -14.023 1 98.44 51 HIS B C 1
ATOM 3757 O O . HIS B 1 51 ? 4.996 -15.055 -13.32 1 98.44 51 HIS B O 1
ATOM 3763 N N . PHE B 1 52 ? 6.121 -15.406 -15.219 1 98.56 52 PHE B N 1
ATOM 3764 C CA . PHE B 1 52 ? 5.125 -16.297 -15.797 1 98.56 52 PHE B CA 1
ATOM 3765 C C . PHE B 1 52 ? 4.941 -17.547 -14.938 1 98.56 52 PHE B C 1
ATOM 3767 O O . PHE B 1 52 ? 3.811 -17.938 -14.648 1 98.56 52 PHE B O 1
ATOM 3774 N N . ILE B 1 53 ? 6.004 -18.109 -14.484 1 98.56 53 ILE B N 1
ATOM 3775 C CA . ILE B 1 53 ? 5.969 -19.297 -13.648 1 98.56 53 ILE B CA 1
ATOM 3776 C C . ILE B 1 53 ? 5.305 -18.984 -12.312 1 98.56 53 ILE B C 1
ATOM 3778 O O . ILE B 1 53 ? 4.531 -19.781 -11.781 1 98.56 53 ILE B O 1
ATOM 3782 N N . GLU B 1 54 ? 5.664 -17.828 -11.773 1 98.44 54 GLU B N 1
ATOM 3783 C CA . GLU B 1 54 ? 5.02 -17.375 -10.547 1 98.44 54 GLU B CA 1
ATOM 3784 C C . GLU B 1 54 ? 3.5 -17.438 -10.664 1 98.44 54 GLU B C 1
ATOM 3786 O O . GLU B 1 54 ? 2.826 -17.953 -9.766 1 98.44 54 GLU B O 1
ATOM 3791 N N . HIS B 1 55 ? 2.934 -16.938 -11.773 1 96.75 55 HIS B N 1
ATOM 3792 C CA . HIS B 1 55 ? 1.498 -17.016 -12.023 1 96.75 55 HIS B CA 1
ATOM 3793 C C . HIS B 1 55 ? 1.033 -18.469 -12.133 1 96.75 55 HIS B C 1
ATOM 3795 O O . HIS B 1 55 ? 0.006 -18.844 -11.555 1 96.75 55 HIS B O 1
ATOM 3801 N N . MET B 1 56 ? 1.766 -19.297 -12.836 1 98 56 MET B N 1
ATOM 3802 C CA . MET B 1 56 ? 1.337 -20.641 -13.227 1 98 56 MET B CA 1
ATOM 3803 C C . MET B 1 56 ? 1.309 -21.578 -12.023 1 98 56 MET B C 1
ATOM 3805 O O . MET B 1 56 ? 0.566 -22.547 -12.016 1 98 56 MET B O 1
ATOM 3809 N N . LEU B 1 57 ? 2.059 -21.266 -10.984 1 98.19 57 LEU B N 1
ATOM 3810 C CA . LEU B 1 57 ? 2.107 -22.172 -9.836 1 98.19 57 LEU B CA 1
ATOM 3811 C C . LEU B 1 57 ? 0.785 -22.141 -9.07 1 98.19 57 LEU B C 1
ATOM 3813 O O . LEU B 1 57 ? 0.534 -23.016 -8.234 1 98.19 57 LEU B O 1
ATOM 3817 N N . PHE B 1 58 ? -0.051 -21.234 -9.391 1 96.62 58 PHE B N 1
ATOM 3818 C CA . PHE B 1 58 ? -1.362 -21.156 -8.758 1 96.62 58 PHE B CA 1
ATOM 3819 C C . PHE B 1 58 ? -2.422 -21.828 -9.625 1 96.62 58 PHE B C 1
ATOM 3821 O O . PHE B 1 58 ? -3.605 -21.812 -9.289 1 96.62 58 PHE B O 1
ATOM 3828 N N . LYS B 1 59 ? -2.004 -22.422 -10.734 1 96.25 59 LYS B N 1
ATOM 3829 C CA . LYS B 1 59 ? -3.002 -22.766 -11.742 1 96.25 59 LYS B CA 1
ATOM 3830 C C . LYS B 1 59 ? -3.264 -24.266 -11.773 1 96.25 59 LYS B C 1
ATOM 3832 O O . LYS B 1 59 ? -4.078 -24.75 -12.57 1 96.25 59 LYS B O 1
ATOM 3837 N N . GLY B 1 60 ? -2.57 -25.016 -10.984 1 96.31 60 GLY B N 1
ATOM 3838 C CA . GLY B 1 60 ? -2.879 -26.438 -10.906 1 96.31 60 GLY B CA 1
ATOM 3839 C C . GLY B 1 60 ? -1.666 -27.297 -10.602 1 96.31 60 GLY B C 1
ATOM 3840 O O . GLY B 1 60 ? -0.535 -26.922 -10.906 1 96.31 60 GLY B O 1
ATOM 3841 N N . THR B 1 61 ? -1.919 -28.375 -9.953 1 97.69 61 THR B N 1
ATOM 3842 C CA . THR B 1 61 ? -0.921 -29.391 -9.617 1 97.69 61 THR B CA 1
ATOM 3843 C C . THR B 1 61 ? -1.376 -30.766 -10.078 1 97.69 61 THR B C 1
ATOM 3845 O O . THR B 1 61 ? -2.41 -30.906 -10.734 1 97.69 61 THR B O 1
ATOM 3848 N N . ASN B 1 62 ? -0.561 -31.812 -9.812 1 96.94 62 ASN B N 1
ATOM 3849 C CA . ASN B 1 62 ? -0.932 -33.188 -10.148 1 96.94 62 ASN B CA 1
ATOM 3850 C C . ASN B 1 62 ? -2.15 -33.625 -9.352 1 96.94 62 ASN B C 1
ATOM 3852 O O . ASN B 1 62 ? -2.896 -34.5 -9.797 1 96.94 62 ASN B O 1
ATOM 3856 N N . LYS B 1 63 ? -2.42 -33 -8.234 1 96.88 63 LYS B N 1
ATOM 3857 C CA . LYS B 1 63 ? -3.488 -33.438 -7.336 1 96.88 63 LYS B CA 1
ATOM 3858 C C . LYS B 1 63 ? -4.68 -32.469 -7.41 1 96.88 63 LYS B C 1
ATOM 3860 O O . LYS B 1 63 ? -5.805 -32.844 -7.07 1 96.88 63 LYS B O 1
ATOM 3865 N N . ARG B 1 64 ? -4.445 -31.25 -7.789 1 97.44 64 ARG B N 1
ATOM 3866 C CA . ARG B 1 64 ? -5.457 -30.203 -7.746 1 97.44 64 ARG B CA 1
ATOM 3867 C C . ARG B 1 64 ? -5.504 -29.438 -9.062 1 97.44 64 ARG B C 1
ATOM 3869 O O . ARG B 1 64 ? -4.469 -29.016 -9.586 1 97.44 64 ARG B O 1
ATOM 3876 N N . ASN B 1 65 ? -6.684 -29.312 -9.617 1 95.81 65 ASN B N 1
ATOM 3877 C CA . ASN B 1 65 ? -6.801 -28.375 -10.734 1 95.81 65 ASN B CA 1
ATOM 3878 C C . ASN B 1 65 ? -6.863 -26.938 -10.25 1 95.81 65 ASN B C 1
ATOM 3880 O O . ASN B 1 65 ? -6.805 -26.672 -9.047 1 95.81 65 ASN B O 1
ATOM 3884 N N . ASN B 1 66 ? -6.918 -26.016 -11.156 1 94.19 66 ASN B N 1
ATOM 3885 C CA . ASN B 1 66 ? -6.887 -24.578 -10.859 1 94.19 66 ASN B CA 1
ATOM 3886 C C . ASN B 1 66 ? -7.961 -24.203 -9.852 1 94.19 66 ASN B C 1
ATOM 3888 O O . ASN B 1 66 ? -7.664 -23.594 -8.82 1 94.19 66 ASN B O 1
ATOM 3892 N N . GLU B 1 67 ? -9.172 -24.547 -10.055 1 91.38 67 GLU B N 1
ATOM 3893 C CA . GLU B 1 67 ? -10.289 -24.188 -9.195 1 91.38 67 GLU B CA 1
ATOM 3894 C C . GLU B 1 67 ? -10.133 -24.766 -7.801 1 91.38 67 GLU B C 1
ATOM 3896 O O . GLU B 1 67 ? -10.297 -24.062 -6.801 1 91.38 67 GLU B O 1
ATOM 3901 N N . GLU B 1 68 ? -9.781 -26.078 -7.742 1 94.56 68 GLU B N 1
ATOM 3902 C CA . GLU B 1 68 ? -9.602 -26.766 -6.461 1 94.56 68 GLU B CA 1
ATOM 3903 C C . GLU B 1 68 ? -8.477 -26.125 -5.648 1 94.56 68 GLU B C 1
ATOM 3905 O O . GLU B 1 68 ? -8.633 -25.875 -4.449 1 94.56 68 GLU B O 1
ATOM 3910 N N . LEU B 1 69 ? -7.371 -25.906 -6.285 1 95.56 69 LEU B N 1
ATOM 3911 C CA . LEU B 1 69 ? -6.215 -25.312 -5.621 1 95.56 69 LEU B CA 1
ATOM 3912 C C . LEU B 1 69 ? -6.566 -23.953 -5.031 1 95.56 69 LEU B C 1
ATOM 3914 O O . LEU B 1 69 ? -6.309 -23.703 -3.85 1 95.56 69 LEU B O 1
ATOM 3918 N N . ASN B 1 70 ? -7.18 -23.078 -5.777 1 92.31 70 ASN B N 1
ATOM 3919 C CA . ASN B 1 70 ? -7.484 -21.719 -5.332 1 92.31 70 ASN B CA 1
ATOM 3920 C C . ASN B 1 70 ? -8.586 -21.703 -4.277 1 92.31 70 ASN B C 1
ATOM 3922 O O . ASN B 1 70 ? -8.578 -20.875 -3.375 1 92.31 70 ASN B O 1
ATOM 3926 N N . ASP B 1 71 ? -9.539 -22.656 -4.402 1 91.19 71 ASP B N 1
ATOM 3927 C CA . ASP B 1 71 ? -10.555 -22.797 -3.367 1 91.19 71 ASP B CA 1
ATOM 3928 C C . ASP B 1 71 ? -9.922 -23.156 -2.023 1 91.19 71 ASP B C 1
ATOM 3930 O O . ASP B 1 71 ? -10.312 -22.609 -0.985 1 91.19 71 ASP B O 1
ATOM 3934 N N . GLU B 1 72 ? -9.031 -24.078 -2.082 1 95.25 72 GLU B N 1
ATOM 3935 C CA . GLU B 1 72 ? -8.383 -24.516 -0.85 1 95.25 72 GLU B CA 1
ATOM 3936 C C . GLU B 1 72 ? -7.5 -23.406 -0.275 1 95.25 72 GLU B C 1
ATOM 3938 O O . GLU B 1 72 ? -7.426 -23.234 0.943 1 95.25 72 GLU B O 1
ATOM 3943 N N . LEU B 1 73 ? -6.812 -22.672 -1.126 1 94.94 73 LEU B N 1
ATOM 3944 C CA . LEU B 1 73 ? -6.027 -21.531 -0.667 1 94.94 73 LEU B CA 1
ATOM 3945 C C . LEU B 1 73 ? -6.918 -20.5 0.004 1 94.94 73 LEU B C 1
ATOM 3947 O O . LEU B 1 73 ? -6.582 -19.984 1.074 1 94.94 73 LEU B O 1
ATOM 3951 N N . GLU B 1 74 ? -8 -20.219 -0.59 1 90.75 74 GLU B N 1
ATOM 3952 C CA . GLU B 1 74 ? -8.961 -19.266 -0.024 1 90.75 74 GLU B CA 1
ATOM 3953 C C . GLU B 1 74 ? -9.477 -19.75 1.33 1 90.75 74 GLU B C 1
ATOM 3955 O O . GLU B 1 74 ? -9.719 -18.938 2.229 1 90.75 74 GLU B O 1
ATOM 3960 N N . SER B 1 75 ? -9.68 -21.031 1.409 1 92.69 75 SER B N 1
ATOM 3961 C CA . SER B 1 75 ? -10.242 -21.625 2.611 1 92.69 75 SER B CA 1
ATOM 3962 C C . SER B 1 75 ? -9.312 -21.453 3.807 1 92.69 75 SER B C 1
ATOM 3964 O O . SER B 1 75 ? -9.727 -21.656 4.953 1 92.69 75 SER B O 1
ATOM 3966 N N . LEU B 1 76 ? -8.078 -21.094 3.537 1 94.88 76 LEU B N 1
ATOM 3967 C CA . LEU B 1 76 ? -7.152 -20.859 4.637 1 94.88 76 LEU B CA 1
ATOM 3968 C C . LEU B 1 76 ? -7.57 -19.625 5.438 1 94.88 76 LEU B C 1
ATOM 3970 O O . LEU B 1 76 ? -7.176 -19.469 6.594 1 94.88 76 LEU B O 1
ATOM 3974 N N . GLY B 1 77 ? -8.312 -18.75 4.77 1 91.5 77 GLY B N 1
ATOM 3975 C CA . GLY B 1 77 ? -8.852 -17.578 5.445 1 91.5 77 GLY B CA 1
ATOM 3976 C C . GLY B 1 77 ? -7.824 -16.5 5.68 1 91.5 77 GLY B C 1
ATOM 3977 O O . GLY B 1 77 ? -8.117 -15.484 6.324 1 91.5 77 GLY B O 1
ATOM 3978 N N . GLY B 1 78 ? -6.621 -16.672 5.273 1 93.12 78 GLY B N 1
ATOM 3979 C CA . GLY B 1 78 ? -5.562 -15.68 5.379 1 93.12 78 GLY B CA 1
ATOM 3980 C C . GLY B 1 78 ? -5.145 -15.102 4.039 1 93.12 78 GLY B C 1
ATOM 3981 O O . GLY B 1 78 ? -5.988 -14.875 3.166 1 93.12 78 GLY B O 1
ATOM 3982 N N . GLU B 1 79 ? -3.939 -14.75 4.023 1 93.88 79 GLU B N 1
ATOM 3983 C CA . GLU B 1 79 ? -3.414 -14.164 2.797 1 93.88 79 GLU B CA 1
ATOM 3984 C C . GLU B 1 79 ? -2.432 -15.102 2.107 1 93.88 79 GLU B C 1
ATOM 3986 O O . GLU B 1 79 ? -1.647 -15.789 2.771 1 93.88 79 GLU B O 1
ATOM 3991 N N . TYR B 1 80 ? -2.551 -15.219 0.845 1 95.69 80 TYR B N 1
ATOM 3992 C CA . TYR B 1 80 ? -1.577 -15.922 0.015 1 95.69 80 TYR B CA 1
ATOM 3993 C C . TYR B 1 80 ? -1.196 -15.086 -1.202 1 95.69 80 TYR B C 1
ATOM 3995 O O . TYR B 1 80 ? -2.047 -14.422 -1.797 1 95.69 80 TYR B O 1
ATOM 4003 N N . ASN B 1 81 ? 0.029 -15.078 -1.424 1 95.56 81 ASN B N 1
ATOM 4004 C CA . ASN B 1 81 ? 0.541 -14.227 -2.494 1 95.56 81 ASN B CA 1
ATOM 4005 C C . ASN B 1 81 ? 1.871 -14.742 -3.033 1 95.56 81 ASN B C 1
ATOM 4007 O O . ASN B 1 81 ? 2.391 -15.75 -2.551 1 95.56 81 ASN B O 1
ATOM 4011 N N . ALA B 1 82 ? 2.277 -14.188 -4.109 1 97.69 82 ALA B N 1
ATOM 4012 C CA . ALA B 1 82 ? 3.604 -14.414 -4.68 1 97.69 82 ALA B CA 1
ATOM 4013 C C . ALA B 1 82 ? 4.117 -13.172 -5.395 1 97.69 82 ALA B C 1
ATOM 4015 O O . ALA B 1 82 ? 3.332 -12.289 -5.75 1 97.69 82 ALA B O 1
ATOM 4016 N N . TYR B 1 83 ? 5.371 -13.07 -5.426 1 97.56 83 TYR B N 1
ATOM 4017 C CA . TYR B 1 83 ? 5.953 -11.992 -6.215 1 97.56 83 TYR B CA 1
ATOM 4018 C C . TYR B 1 83 ? 7.305 -12.398 -6.789 1 97.56 83 TYR B C 1
ATOM 4020 O O . TYR B 1 83 ? 8 -13.242 -6.211 1 97.56 83 TYR B O 1
ATOM 4028 N N . THR B 1 84 ? 7.609 -11.844 -7.949 1 97.88 84 THR B N 1
ATOM 4029 C CA . THR B 1 84 ? 8.875 -12.047 -8.633 1 97.88 84 THR B CA 1
ATOM 4030 C C . THR B 1 84 ? 9.703 -10.766 -8.633 1 97.88 84 THR B C 1
ATOM 4032 O O . THR B 1 84 ? 9.219 -9.703 -9.039 1 97.88 84 THR B O 1
ATOM 4035 N N . ASP B 1 85 ? 10.828 -10.875 -8.07 1 95.94 85 ASP B N 1
ATOM 4036 C CA . ASP B 1 85 ? 11.789 -9.773 -8.117 1 95.94 85 ASP B CA 1
ATOM 4037 C C . ASP B 1 85 ? 12.93 -10.078 -9.094 1 95.94 85 ASP B C 1
ATOM 4039 O O . ASP B 1 85 ? 12.852 -11.031 -9.867 1 95.94 85 ASP B O 1
ATOM 4043 N N . TYR B 1 86 ? 13.945 -9.234 -9.125 1 95.25 86 TYR B N 1
ATOM 4044 C CA . TYR B 1 86 ? 15.07 -9.438 -10.023 1 95.25 86 TYR B CA 1
ATOM 4045 C C . TYR B 1 86 ? 15.891 -10.656 -9.602 1 95.25 86 TYR B C 1
ATOM 4047 O O . TYR B 1 86 ? 16.391 -11.391 -10.453 1 95.25 86 TYR B O 1
ATOM 4055 N N . ASN B 1 87 ? 15.922 -10.961 -8.297 1 94.44 87 ASN B N 1
ATOM 4056 C CA . ASN B 1 87 ? 16.844 -11.984 -7.828 1 94.44 87 ASN B CA 1
ATOM 4057 C C . ASN B 1 87 ? 16.109 -13.234 -7.34 1 94.44 87 ASN B C 1
ATOM 4059 O O . ASN B 1 87 ? 16.719 -14.297 -7.188 1 94.44 87 ASN B O 1
ATOM 4063 N N . SER B 1 88 ? 14.844 -13.016 -7.094 1 96.38 88 SER B N 1
ATOM 4064 C CA . SER B 1 88 ? 14.164 -14.141 -6.461 1 96.38 88 SER B CA 1
ATOM 4065 C C . SER B 1 88 ? 12.664 -14.125 -6.762 1 96.38 88 SER B C 1
ATOM 4067 O O . SER B 1 88 ? 12.133 -13.117 -7.219 1 96.38 88 SER B O 1
ATOM 4069 N N . THR B 1 89 ? 12.062 -15.211 -6.699 1 98.19 89 THR B N 1
ATOM 4070 C CA . THR B 1 89 ? 10.609 -15.391 -6.711 1 98.19 89 THR B CA 1
ATOM 4071 C C . THR B 1 89 ? 10.133 -15.961 -5.379 1 98.19 89 THR B C 1
ATOM 4073 O O . THR B 1 89 ? 10.672 -16.953 -4.887 1 98.19 89 THR B O 1
ATOM 4076 N N . VAL B 1 90 ? 9.133 -15.312 -4.77 1 98.75 90 VAL B N 1
ATOM 4077 C CA . VAL B 1 90 ? 8.734 -15.656 -3.406 1 98.75 90 VAL B CA 1
ATOM 4078 C C . VAL B 1 90 ? 7.246 -15.977 -3.369 1 98.75 90 VAL B C 1
ATOM 4080 O O . VAL B 1 90 ? 6.441 -15.305 -4.012 1 98.75 90 VAL B O 1
ATOM 4083 N N . TYR B 1 91 ? 6.895 -17.031 -2.697 1 98.75 91 TYR B N 1
ATOM 4084 C CA . TYR B 1 91 ? 5.523 -17.422 -2.406 1 98.75 91 TYR B CA 1
ATOM 4085 C C . TYR B 1 91 ? 5.23 -17.328 -0.913 1 98.75 91 TYR B C 1
ATOM 4087 O O . TYR B 1 91 ? 6.004 -17.828 -0.091 1 98.75 91 TYR B O 1
ATOM 4095 N N . THR B 1 92 ? 4.156 -16.672 -0.6 1 98.38 92 THR B N 1
ATOM 4096 C CA . THR B 1 92 ? 3.881 -16.391 0.805 1 98.38 92 THR B CA 1
ATOM 4097 C C . THR B 1 92 ? 2.463 -16.812 1.174 1 98.38 92 THR B C 1
ATOM 4099 O O . THR B 1 92 ? 1.536 -16.672 0.374 1 98.38 92 THR B O 1
ATOM 4102 N N . ILE B 1 93 ? 2.318 -17.406 2.312 1 98.19 93 ILE B N 1
ATOM 4103 C CA . ILE B 1 93 ? 1.017 -17.703 2.902 1 98.19 93 ILE B CA 1
ATOM 4104 C C . ILE B 1 93 ? 1.01 -17.281 4.371 1 98.19 93 ILE B C 1
ATOM 4106 O O . ILE B 1 93 ? 1.917 -17.641 5.129 1 98.19 93 ILE B O 1
ATOM 4110 N N . SER B 1 94 ? 0.146 -16.5 4.773 1 97.5 94 SER B N 1
ATOM 4111 C CA . SER B 1 94 ? -0.154 -16.156 6.164 1 97.5 94 SER B CA 1
ATOM 4112 C C . SER B 1 94 ? -1.584 -16.547 6.527 1 97.5 94 SER B C 1
ATOM 4114 O O . SER B 1 94 ? -2.52 -16.266 5.781 1 97.5 94 SER B O 1
ATOM 4116 N N . CYS B 1 95 ? -1.76 -17.219 7.598 1 96.88 95 CYS B N 1
ATOM 4117 C CA . CYS B 1 95 ? -3.059 -17.766 7.988 1 96.88 95 CYS B CA 1
ATOM 4118 C C . CYS B 1 95 ? -3.131 -17.969 9.5 1 96.88 95 CYS B C 1
ATOM 4120 O O . CYS B 1 95 ? -2.152 -17.734 10.211 1 96.88 95 CYS B O 1
ATOM 4122 N N . LEU B 1 96 ? -4.316 -18.344 9.938 1 95.56 96 LEU B N 1
ATOM 4123 C CA . LEU B 1 96 ? -4.457 -18.75 11.336 1 95.56 96 LEU B CA 1
ATOM 4124 C C . LEU B 1 96 ? -3.574 -19.953 11.641 1 95.56 96 LEU B C 1
ATOM 4126 O O . LEU B 1 96 ? -3.42 -20.844 10.805 1 95.56 96 LEU B O 1
ATOM 4130 N N . SER B 1 97 ? -3.088 -20 12.883 1 95.62 97 SER B N 1
ATOM 4131 C CA . SER B 1 97 ? -2.189 -21.078 13.297 1 95.62 97 SER B CA 1
ATOM 4132 C C . SER B 1 97 ? -2.818 -22.438 13.062 1 95.62 97 SER B C 1
ATOM 4134 O O . SER B 1 97 ? -2.127 -23.406 12.703 1 95.62 97 SER B O 1
ATOM 4136 N N . GLU B 1 98 ? -4.105 -22.547 13.219 1 95.38 98 GLU B N 1
ATOM 4137 C CA . GLU B 1 98 ? -4.805 -23.812 13.07 1 95.38 98 GLU B CA 1
ATOM 4138 C C . GLU B 1 98 ? -4.816 -24.266 11.609 1 95.38 98 GLU B C 1
ATOM 4140 O O . GLU B 1 98 ? -5.09 -25.438 11.32 1 95.38 98 GLU B O 1
ATOM 4145 N N . GLU B 1 99 ? -4.512 -23.375 10.68 1 97.44 99 GLU B N 1
ATOM 4146 C CA . GLU B 1 99 ? -4.547 -23.688 9.258 1 97.44 99 GLU B CA 1
ATOM 4147 C C . GLU B 1 99 ? -3.137 -23.875 8.695 1 97.44 99 GLU B C 1
ATOM 4149 O O . GLU B 1 99 ? -2.961 -24.109 7.5 1 97.44 99 GLU B O 1
ATOM 4154 N N . LEU B 1 100 ? -2.152 -23.844 9.531 1 97.88 100 LEU B N 1
ATOM 4155 C CA . LEU B 1 100 ? -0.766 -23.844 9.078 1 97.88 100 LEU B CA 1
ATOM 4156 C C . LEU B 1 100 ? -0.43 -25.156 8.367 1 97.88 100 LEU B C 1
ATOM 4158 O O . LEU B 1 100 ? 0.296 -25.156 7.367 1 97.88 100 LEU B O 1
ATOM 4162 N N . GLU B 1 101 ? -0.904 -26.266 8.883 1 98.12 101 GLU B N 1
ATOM 4163 C CA . GLU B 1 101 ? -0.66 -27.562 8.227 1 98.12 101 GLU B CA 1
ATOM 4164 C C . GLU B 1 101 ? -1.219 -27.562 6.809 1 98.12 101 GLU B C 1
ATOM 4166 O O . GLU B 1 101 ? -0.544 -28 5.875 1 98.12 101 GLU B O 1
ATOM 4171 N N . ASN B 1 102 ? -2.449 -27.109 6.66 1 98.25 102 ASN B N 1
ATOM 4172 C CA . ASN B 1 102 ? -3.053 -27.016 5.336 1 98.25 102 ASN B CA 1
ATOM 4173 C C . ASN B 1 102 ? -2.256 -26.094 4.418 1 98.25 102 ASN B C 1
ATOM 4175 O O . ASN B 1 102 ? -2.072 -26.391 3.236 1 98.25 102 ASN B O 1
ATOM 4179 N N . ALA B 1 103 ? -1.834 -24.953 4.988 1 98.44 103 ALA B N 1
ATOM 4180 C CA . ALA B 1 103 ? -1.021 -24.016 4.223 1 98.44 103 ALA B CA 1
ATOM 4181 C C . ALA B 1 103 ? 0.252 -24.688 3.709 1 98.44 103 ALA B C 1
ATOM 4183 O O . ALA B 1 103 ? 0.63 -24.516 2.549 1 98.44 103 ALA B O 1
ATOM 4184 N N . CYS B 1 104 ? 0.848 -25.453 4.57 1 98.56 104 CYS B N 1
ATOM 4185 C CA . CYS B 1 104 ? 2.078 -26.156 4.215 1 98.56 104 CYS B CA 1
ATOM 4186 C C . CYS B 1 104 ? 1.821 -27.172 3.115 1 98.56 104 CYS B C 1
ATOM 4188 O O . CYS B 1 104 ? 2.604 -27.281 2.17 1 98.56 104 CYS B O 1
ATOM 4190 N N . ILE B 1 105 ? 0.763 -27.922 3.221 1 98.38 105 ILE B N 1
ATOM 4191 C CA . ILE B 1 105 ? 0.389 -28.922 2.23 1 98.38 105 ILE B CA 1
ATOM 4192 C C . ILE B 1 105 ? 0.188 -28.25 0.871 1 98.38 105 ILE B C 1
ATOM 4194 O O . ILE B 1 105 ? 0.717 -28.719 -0.141 1 98.38 105 ILE B O 1
ATOM 4198 N N . LEU B 1 106 ? -0.512 -27.156 0.861 1 98.5 106 LEU B N 1
ATOM 4199 C CA . LEU B 1 106 ? -0.825 -26.469 -0.388 1 98.5 106 LEU B CA 1
ATOM 4200 C C . LEU B 1 106 ? 0.433 -25.859 -1.01 1 98.5 106 LEU B C 1
ATOM 4202 O O . LEU B 1 106 ? 0.656 -26 -2.217 1 98.5 106 LEU B O 1
ATOM 4206 N N . LEU B 1 107 ? 1.239 -25.188 -0.175 1 98.56 107 LEU B N 1
ATOM 4207 C CA . LEU B 1 107 ? 2.482 -24.609 -0.673 1 98.56 107 LEU B CA 1
ATOM 4208 C C . LEU B 1 107 ? 3.385 -25.688 -1.261 1 98.56 107 LEU B C 1
ATOM 4210 O O . LEU B 1 107 ? 3.949 -25.516 -2.342 1 98.56 107 LEU B O 1
ATOM 4214 N N . GLY B 1 108 ? 3.51 -26.781 -0.533 1 98.25 108 GLY B N 1
ATOM 4215 C CA . GLY B 1 108 ? 4.305 -27.891 -1.024 1 98.25 108 GLY B CA 1
ATOM 4216 C C . GLY B 1 108 ? 3.807 -28.438 -2.346 1 98.25 108 GLY B C 1
ATOM 4217 O O . GLY B 1 108 ? 4.594 -28.672 -3.264 1 98.25 108 GLY B O 1
ATOM 4218 N N . ASP B 1 109 ? 2.506 -28.625 -2.418 1 98 109 ASP B N 1
ATOM 4219 C CA . ASP B 1 109 ? 1.898 -29.141 -3.637 1 98 109 ASP B CA 1
ATOM 4220 C C . ASP B 1 109 ? 2.139 -28.203 -4.816 1 98 109 ASP B C 1
ATOM 4222 O O . ASP B 1 109 ? 2.525 -28.656 -5.902 1 98 109 ASP B O 1
ATOM 4226 N N . MET B 1 110 ? 1.997 -26.938 -4.625 1 97.88 110 MET B N 1
ATOM 4227 C CA . MET B 1 110 ? 2.186 -25.922 -5.648 1 97.88 110 MET B CA 1
ATOM 4228 C C . MET B 1 110 ? 3.621 -25.922 -6.168 1 97.88 110 MET B C 1
ATOM 4230 O O . MET B 1 110 ? 3.85 -25.875 -7.375 1 97.88 110 MET B O 1
ATOM 4234 N N . ILE B 1 111 ? 4.531 -26.016 -5.258 1 98.06 111 ILE B N 1
ATOM 4235 C CA . ILE B 1 111 ? 5.941 -25.828 -5.586 1 98.06 111 ILE B CA 1
ATOM 4236 C C . ILE B 1 111 ? 6.488 -27.109 -6.223 1 98.06 111 ILE B C 1
ATOM 4238 O O . ILE B 1 111 ? 7.234 -27.047 -7.203 1 98.06 111 ILE B O 1
ATOM 4242 N N . THR B 1 112 ? 6.082 -28.297 -5.746 1 97.12 112 THR B N 1
ATOM 4243 C CA . THR B 1 112 ? 6.781 -29.531 -6.102 1 97.12 112 THR B CA 1
ATOM 4244 C C . THR B 1 112 ? 6.031 -30.281 -7.195 1 97.12 112 THR B C 1
ATOM 4246 O O . THR B 1 112 ? 6.59 -31.172 -7.836 1 97.12 112 THR B O 1
ATOM 4249 N N . SER B 1 113 ? 4.742 -29.906 -7.41 1 96.69 113 SER B N 1
ATOM 4250 C CA . SER B 1 113 ? 3.947 -30.797 -8.25 1 96.69 113 SER B CA 1
ATOM 4251 C C . SER B 1 113 ? 3.105 -30 -9.25 1 96.69 113 SER B C 1
ATOM 4253 O O . SER B 1 113 ? 2.027 -30.453 -9.648 1 96.69 113 SER B O 1
ATOM 4255 N N . SER B 1 114 ? 3.535 -28.844 -9.555 1 97.06 114 SER B N 1
ATOM 4256 C CA . SER B 1 114 ? 2.797 -28.094 -10.562 1 97.06 114 SER B CA 1
ATOM 4257 C C . SER B 1 114 ? 2.812 -28.812 -11.906 1 97.06 114 SER B C 1
ATOM 4259 O O . SER B 1 114 ? 3.836 -29.359 -12.312 1 97.06 114 SER B O 1
ATOM 4261 N N . ASN B 1 115 ? 1.664 -28.797 -12.617 1 97 115 ASN B N 1
ATOM 4262 C CA . ASN B 1 115 ? 1.59 -29.578 -13.852 1 97 115 ASN B CA 1
ATOM 4263 C C . ASN B 1 115 ? 1.486 -28.672 -15.078 1 97 115 ASN B C 1
ATOM 4265 O O . ASN B 1 115 ? 1.435 -29.156 -16.203 1 97 115 ASN B O 1
ATOM 4269 N N . PHE B 1 116 ? 1.428 -27.359 -14.977 1 97.88 116 PHE B N 1
ATOM 4270 C CA . PHE B 1 116 ? 1.439 -26.359 -16.047 1 97.88 116 PHE B CA 1
ATOM 4271 C C . PHE B 1 116 ? 0.444 -26.719 -17.141 1 97.88 116 PHE B C 1
ATOM 4273 O O . PHE B 1 116 ? 0.817 -26.859 -18.297 1 97.88 116 PHE B O 1
ATOM 4280 N N . PRO B 1 117 ? -0.856 -26.703 -16.812 1 96.88 117 PRO B N 1
ATOM 4281 C CA . PRO B 1 117 ? -1.833 -27.062 -17.844 1 96.88 117 PRO B CA 1
ATOM 4282 C C . PRO B 1 117 ? -1.816 -26.094 -19.016 1 96.88 117 PRO B C 1
ATOM 4284 O O . PRO B 1 117 ? -1.787 -24.875 -18.828 1 96.88 117 PRO B O 1
ATOM 4287 N N . GLU B 1 118 ? -1.882 -26.672 -20.219 1 96.44 118 GLU B N 1
ATOM 4288 C CA . GLU B 1 118 ? -1.761 -25.875 -21.438 1 96.44 118 GLU B CA 1
ATOM 4289 C C . GLU B 1 118 ? -2.859 -24.812 -21.516 1 96.44 118 GLU B C 1
ATOM 4291 O O . GLU B 1 118 ? -2.598 -23.672 -21.875 1 96.44 118 GLU B O 1
ATOM 4296 N N . GLU B 1 119 ? -4.039 -25.219 -21.234 1 95.38 119 GLU B N 1
ATOM 4297 C CA . GLU B 1 119 ? -5.16 -24.281 -21.297 1 95.38 119 GLU B CA 1
ATOM 4298 C C . GLU B 1 119 ? -4.953 -23.109 -20.344 1 95.38 119 GLU B C 1
ATOM 4300 O O . GLU B 1 119 ? -5.312 -21.984 -20.656 1 95.38 119 GLU B O 1
ATOM 4305 N N . GLU B 1 120 ? -4.395 -23.406 -19.172 1 96.56 120 GLU B N 1
ATOM 4306 C CA . GLU B 1 120 ? -4.145 -22.359 -18.188 1 96.56 120 GLU B CA 1
ATOM 4307 C C . GLU B 1 120 ? -3.004 -21.438 -18.641 1 96.56 120 GLU B C 1
ATOM 4309 O O . GLU B 1 120 ? -3.01 -20.25 -18.344 1 96.56 120 GLU B O 1
ATOM 4314 N N . ILE B 1 121 ? -2.053 -21.969 -19.344 1 97.38 121 ILE B N 1
ATOM 4315 C CA . ILE B 1 121 ? -0.949 -21.172 -19.875 1 97.38 121 ILE B CA 1
ATOM 4316 C C . ILE B 1 121 ? -1.49 -20.109 -20.812 1 97.38 121 ILE B C 1
ATOM 4318 O O . ILE B 1 121 ? -1.107 -18.938 -20.734 1 97.38 121 ILE B O 1
ATOM 4322 N N . GLU B 1 122 ? -2.371 -20.516 -21.656 1 95.81 122 GLU B N 1
ATOM 4323 C CA . GLU B 1 122 ? -2.938 -19.578 -22.609 1 95.81 122 GLU B CA 1
ATOM 4324 C C . GLU B 1 122 ? -3.768 -18.5 -21.906 1 95.81 122 GLU B C 1
ATOM 4326 O O . GLU B 1 122 ? -3.666 -17.328 -22.234 1 95.81 122 GLU B O 1
ATOM 4331 N N . ARG B 1 123 ? -4.551 -18.906 -20.984 1 94 123 ARG B N 1
ATOM 4332 C CA . ARG B 1 123 ? -5.355 -17.953 -20.234 1 94 123 ARG B CA 1
ATOM 4333 C C . ARG B 1 123 ? -4.469 -16.953 -19.469 1 94 123 ARG B C 1
ATOM 4335 O O . ARG B 1 123 ? -4.707 -15.75 -19.516 1 94 123 ARG B O 1
ATOM 4342 N N . GLU B 1 124 ? -3.449 -17.484 -18.812 1 95.75 124 GLU B N 1
ATOM 4343 C CA . GLU B 1 124 ? -2.57 -16.641 -18 1 95.75 124 GLU B CA 1
ATOM 4344 C C . GLU B 1 124 ? -1.733 -15.711 -18.875 1 95.75 124 GLU B C 1
ATOM 4346 O O . GLU B 1 124 ? -1.39 -14.602 -18.469 1 95.75 124 GLU B O 1
ATOM 4351 N N . ARG B 1 125 ? -1.395 -16.188 -20.078 1 96.5 125 ARG B N 1
ATOM 4352 C CA . ARG B 1 125 ? -0.724 -15.32 -21.031 1 96.5 125 ARG B CA 1
ATOM 4353 C C . ARG B 1 125 ? -1.519 -14.039 -21.25 1 96.5 125 ARG B C 1
ATOM 4355 O O . ARG B 1 125 ? -0.955 -12.945 -21.25 1 96.5 125 ARG B O 1
ATOM 4362 N N . GLY B 1 126 ? -2.818 -14.203 -21.438 1 94.19 126 GLY B N 1
ATOM 4363 C CA . GLY B 1 126 ? -3.684 -13.039 -21.594 1 94.19 126 GLY B CA 1
ATOM 4364 C C . GLY B 1 126 ? -3.652 -12.109 -20.391 1 94.19 126 GLY B C 1
ATOM 4365 O O . GLY B 1 126 ? -3.586 -10.891 -20.547 1 94.19 126 GLY B O 1
ATOM 4366 N N . VAL B 1 127 ? -3.643 -12.664 -19.203 1 94.56 127 VAL B N 1
ATOM 4367 C CA . VAL B 1 127 ? -3.637 -11.898 -17.953 1 94.56 127 VAL B CA 1
ATOM 4368 C C . VAL B 1 127 ? -2.33 -11.117 -17.828 1 94.56 127 VAL B C 1
ATOM 4370 O O . VAL B 1 127 ? -2.338 -9.938 -17.5 1 94.56 127 VAL B O 1
ATOM 4373 N N . ILE B 1 128 ? -1.203 -11.789 -18.094 1 96.75 128 ILE B N 1
ATOM 4374 C CA . ILE B 1 128 ? 0.115 -11.172 -17.984 1 96.75 128 ILE B CA 1
ATOM 4375 C C . ILE B 1 128 ? 0.243 -10.039 -19 1 96.75 128 ILE B C 1
ATOM 4377 O O . ILE B 1 128 ? 0.786 -8.977 -18.688 1 96.75 128 ILE B O 1
ATOM 4381 N N . LEU B 1 129 ? -0.26 -10.258 -20.188 1 95.5 129 LEU B N 1
ATOM 4382 C CA . LEU B 1 129 ? -0.231 -9.211 -21.203 1 95.5 129 LEU B CA 1
ATOM 4383 C C . LEU B 1 129 ? -1.081 -8.016 -20.781 1 95.5 129 LEU B C 1
ATOM 4385 O O . LEU B 1 129 ? -0.71 -6.867 -21.031 1 95.5 129 LEU B O 1
ATOM 4389 N N . ALA B 1 130 ? -2.246 -8.258 -20.203 1 93 130 ALA B N 1
ATOM 4390 C CA . ALA B 1 130 ? -3.066 -7.184 -19.656 1 93 130 ALA B CA 1
ATOM 4391 C C . ALA B 1 130 ? -2.307 -6.406 -18.578 1 93 130 ALA B C 1
ATOM 4393 O O . ALA B 1 130 ? -2.402 -5.176 -18.516 1 93 130 ALA B O 1
ATOM 4394 N N . GLU B 1 131 ? -1.603 -7.117 -17.719 1 94.06 131 GLU B N 1
ATOM 4395 C CA . GLU B 1 131 ? -0.763 -6.492 -16.703 1 94.06 131 GLU B CA 1
ATOM 4396 C C . GLU B 1 131 ? 0.271 -5.566 -17.344 1 94.06 131 GLU B C 1
ATOM 4398 O O . GLU B 1 131 ? 0.491 -4.453 -16.859 1 94.06 131 GLU B O 1
ATOM 4403 N N . MET B 1 132 ? 0.928 -6.055 -18.375 1 95.31 132 MET B N 1
ATOM 4404 C CA . MET B 1 132 ? 1.922 -5.258 -19.094 1 95.31 132 MET B CA 1
ATOM 4405 C C . MET B 1 132 ? 1.297 -3.986 -19.656 1 95.31 132 MET B C 1
ATOM 4407 O O . MET B 1 132 ? 1.896 -2.91 -19.594 1 95.31 132 MET B O 1
ATOM 4411 N N . ARG B 1 133 ? 0.104 -4.074 -20.172 1 93 133 ARG B N 1
ATOM 4412 C CA . ARG B 1 133 ? -0.598 -2.908 -20.703 1 93 133 ARG B CA 1
ATOM 4413 C C . ARG B 1 133 ? -0.932 -1.921 -19.578 1 93 133 ARG B C 1
ATOM 4415 O O . ARG B 1 133 ? -0.807 -0.708 -19.766 1 93 133 ARG B O 1
ATOM 4422 N N . THR B 1 134 ? -1.38 -2.496 -18.484 1 91.81 134 THR B N 1
ATOM 4423 C CA . THR B 1 134 ? -1.685 -1.662 -17.328 1 91.81 134 THR B CA 1
ATOM 4424 C C . THR B 1 134 ? -0.456 -0.869 -16.891 1 91.81 134 THR B C 1
ATOM 4426 O O . THR B 1 134 ? -0.555 0.32 -16.578 1 91.81 134 THR B O 1
ATOM 4429 N N . SER B 1 135 ? 0.644 -1.519 -16.844 1 92.81 135 SER B N 1
ATOM 4430 C CA . SER B 1 135 ? 1.893 -0.875 -16.453 1 92.81 135 SER B CA 1
ATOM 4431 C C . SER B 1 135 ? 2.262 0.248 -17.406 1 92.81 135 SER B C 1
ATOM 4433 O O . SER B 1 135 ? 2.783 1.285 -17 1 92.81 135 SER B O 1
ATOM 4435 N N . LYS B 1 136 ? 2.035 0.09 -18.703 1 92.44 136 LYS B N 1
ATOM 4436 C CA . LYS B 1 136 ? 2.32 1.096 -19.719 1 92.44 136 LYS B CA 1
ATOM 4437 C C . LYS B 1 136 ? 1.431 2.322 -19.547 1 92.44 136 LYS B C 1
ATOM 4439 O O . LYS B 1 136 ? 1.817 3.434 -19.922 1 92.44 136 LYS B O 1
ATOM 4444 N N . ASP B 1 137 ? 0.298 2.098 -18.938 1 92.38 137 ASP B N 1
ATOM 4445 C CA . ASP B 1 137 ? -0.653 3.182 -18.719 1 92.38 137 ASP B CA 1
ATOM 4446 C C . ASP B 1 137 ? -0.349 3.912 -17.406 1 92.38 137 ASP B C 1
ATOM 4448 O O . ASP B 1 137 ? -0.903 4.98 -17.141 1 92.38 137 ASP B O 1
ATOM 4452 N N . ASP B 1 138 ? 0.482 3.324 -16.594 1 94.19 138 ASP B N 1
ATOM 4453 C CA . ASP B 1 138 ? 0.917 3.963 -15.352 1 94.19 138 ASP B CA 1
ATOM 4454 C C . ASP B 1 138 ? 2.166 4.809 -15.578 1 94.19 138 ASP B C 1
ATOM 4456 O O . ASP B 1 138 ? 3.248 4.273 -15.828 1 94.19 138 ASP B O 1
ATOM 4460 N N . ILE B 1 139 ? 2.035 6.066 -15.422 1 94.5 139 ILE B N 1
ATOM 4461 C CA . ILE B 1 139 ? 3.074 7.023 -15.789 1 94.5 139 ILE B CA 1
ATOM 4462 C C . ILE B 1 139 ? 4.332 6.762 -14.969 1 94.5 139 ILE B C 1
ATOM 4464 O O . ILE B 1 139 ? 5.449 6.832 -15.484 1 94.5 139 ILE B O 1
ATOM 4468 N N . GLU B 1 140 ? 4.16 6.512 -13.711 1 95.94 140 GLU B N 1
ATOM 4469 C CA . GLU B 1 140 ? 5.301 6.211 -12.844 1 95.94 140 GLU B CA 1
ATOM 4470 C C . GLU B 1 140 ? 6.02 4.945 -13.305 1 95.94 140 GLU B C 1
ATOM 4472 O O . GLU B 1 140 ? 7.234 4.949 -13.5 1 95.94 140 GLU B O 1
ATOM 4477 N N . ASP B 1 141 ? 5.258 3.861 -13.508 1 95.69 141 ASP B N 1
ATOM 4478 C CA . ASP B 1 141 ? 5.836 2.605 -13.969 1 95.69 141 ASP B CA 1
ATOM 4479 C C . ASP B 1 141 ? 6.562 2.797 -15.297 1 95.69 141 ASP B C 1
ATOM 4481 O O . ASP B 1 141 ? 7.672 2.285 -15.484 1 95.69 141 ASP B O 1
ATOM 4485 N N . LEU B 1 142 ? 5.934 3.504 -16.172 1 95.56 142 LEU B N 1
ATOM 4486 C CA . LEU B 1 142 ? 6.504 3.744 -17.484 1 95.56 142 LEU B CA 1
ATOM 4487 C C . LEU B 1 142 ? 7.82 4.504 -17.375 1 95.56 142 LEU B C 1
ATOM 4489 O O . LEU B 1 142 ? 8.773 4.203 -18.094 1 95.56 142 LEU B O 1
ATOM 4493 N N . SER B 1 143 ? 7.891 5.484 -16.516 1 97.38 143 SER B N 1
ATOM 4494 C CA . SER B 1 143 ? 9.094 6.293 -16.344 1 97.38 143 SER B CA 1
ATOM 4495 C C . SER B 1 143 ? 10.258 5.449 -15.844 1 97.38 143 SER B C 1
ATOM 4497 O O . SER B 1 143 ? 11.398 5.617 -16.297 1 97.38 143 SER B O 1
ATOM 4499 N N . PHE B 1 144 ? 10 4.578 -14.906 1 97.69 144 PHE B N 1
ATOM 4500 C CA . PHE B 1 144 ? 11.039 3.695 -14.398 1 97.69 144 PHE B CA 1
ATOM 4501 C C . PHE B 1 144 ? 11.508 2.734 -15.484 1 97.69 144 PHE B C 1
ATOM 4503 O O . PHE B 1 144 ? 12.703 2.443 -15.594 1 97.69 144 PHE B O 1
ATOM 4510 N N . LYS B 1 145 ? 10.625 2.24 -16.266 1 96.56 145 LYS B N 1
ATOM 4511 C CA . LYS B 1 145 ? 10.992 1.364 -17.375 1 96.56 145 LYS B CA 1
ATOM 4512 C C . LYS B 1 145 ? 11.891 2.084 -18.375 1 96.56 145 LYS B C 1
ATOM 4514 O O . LYS B 1 145 ? 12.914 1.542 -18.797 1 96.56 145 LYS B O 1
ATOM 4519 N N . ARG B 1 146 ? 11.539 3.324 -18.719 1 97.56 146 ARG B N 1
ATOM 4520 C CA . ARG B 1 146 ? 12.273 4.086 -19.734 1 97.56 146 ARG B CA 1
ATOM 4521 C C . ARG B 1 146 ? 13.672 4.43 -19.25 1 97.56 146 ARG B C 1
ATOM 4523 O O . ARG B 1 146 ? 14.641 4.344 -20 1 97.56 146 ARG B O 1
ATOM 4530 N N . VAL B 1 147 ? 13.766 4.812 -17.984 1 98.62 147 VAL B N 1
ATOM 4531 C CA . VAL B 1 147 ? 15.086 5.176 -17.484 1 98.62 147 VAL B CA 1
ATOM 4532 C C . VAL B 1 147 ? 16 3.953 -17.516 1 98.62 147 VAL B C 1
ATOM 4534 O O . VAL B 1 147 ? 17.188 4.059 -17.844 1 98.62 147 VAL B O 1
ATOM 4537 N N . ASN B 1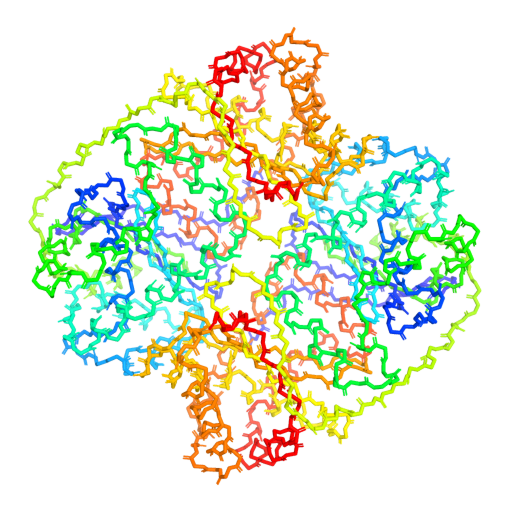 148 ? 15.531 2.83 -17.141 1 98.06 148 ASN B N 1
ATOM 4538 C CA . ASN B 1 148 ? 16.328 1.606 -17.172 1 98.06 148 ASN B CA 1
ATOM 4539 C C . ASN B 1 148 ? 16.719 1.229 -18.594 1 98.06 148 ASN B C 1
ATOM 4541 O O . ASN B 1 148 ? 17.828 0.784 -18.844 1 98.06 148 ASN B O 1
ATOM 4545 N N . GLU B 1 149 ? 15.836 1.426 -19.531 1 97.38 149 GLU B N 1
ATOM 4546 C CA . GLU B 1 149 ? 16.109 1.115 -20.938 1 97.38 149 GLU B CA 1
ATOM 4547 C C . GLU B 1 149 ? 17.281 1.938 -21.469 1 97.38 149 GLU B C 1
ATOM 4549 O O . GLU B 1 149 ? 18.109 1.431 -22.234 1 97.38 149 GLU B O 1
ATOM 4554 N N . VAL B 1 150 ? 17.312 3.188 -21.062 1 98.19 150 VAL B N 1
ATOM 4555 C CA . VAL B 1 150 ? 18.312 4.074 -21.625 1 98.19 150 VAL B CA 1
ATOM 4556 C C . VAL B 1 150 ? 19.594 3.998 -20.812 1 98.19 150 VAL B C 1
ATOM 4558 O O . VAL B 1 150 ? 20.688 4.309 -21.312 1 98.19 150 VAL B O 1
ATOM 4561 N N . ALA B 1 151 ? 19.484 3.541 -19.578 1 98.5 151 ALA B N 1
ATOM 4562 C CA . ALA B 1 151 ? 20.609 3.578 -18.641 1 98.5 151 ALA B CA 1
ATOM 4563 C C . ALA B 1 151 ? 21.562 2.412 -18.891 1 98.5 151 ALA B C 1
ATOM 4565 O O . ALA B 1 151 ? 22.734 2.451 -18.484 1 98.5 151 ALA B O 1
ATOM 4566 N N . PHE B 1 152 ? 21.094 1.34 -19.547 1 98 152 PHE B N 1
ATOM 4567 C CA . PHE B 1 152 ? 21.891 0.125 -19.641 1 98 152 PHE B CA 1
ATOM 4568 C C . PHE B 1 152 ? 21.922 -0.397 -21.062 1 98 152 PHE B C 1
ATOM 4570 O O . PHE B 1 152 ? 20.953 -0.228 -21.812 1 98 152 PHE B O 1
ATOM 4577 N N . ASN B 1 153 ? 22.969 -1.042 -21.422 1 96.25 153 ASN B N 1
ATOM 4578 C CA . ASN B 1 153 ? 23.078 -1.711 -22.719 1 96.25 153 ASN B CA 1
ATOM 4579 C C . ASN B 1 153 ? 22.859 -3.217 -22.594 1 96.25 153 ASN B C 1
ATOM 4581 O O . ASN B 1 153 ? 22.125 -3.811 -23.375 1 96.25 153 ASN B O 1
ATOM 4585 N N . SER B 1 154 ? 23.453 -3.764 -21.516 1 93.62 154 SER B N 1
ATOM 4586 C CA . SER B 1 154 ? 23.5 -5.219 -21.422 1 93.62 154 SER B CA 1
ATOM 4587 C C . SER B 1 154 ? 22.922 -5.715 -20.109 1 93.62 154 SER B C 1
ATOM 4589 O O . SER B 1 154 ? 22.594 -6.895 -19.969 1 93.62 154 SER B O 1
ATOM 4591 N N . SER B 1 155 ? 22.875 -4.84 -19.156 1 95.12 155 SER B N 1
ATOM 4592 C CA . SER B 1 155 ? 22.406 -5.242 -17.828 1 95.12 155 SER B CA 1
ATOM 4593 C C . SER B 1 155 ? 20.984 -5.812 -17.906 1 95.12 155 SER B C 1
ATOM 4595 O O . SER B 1 155 ? 20.141 -5.297 -18.656 1 95.12 155 SER B O 1
ATOM 4597 N N . PRO B 1 156 ? 20.703 -6.863 -17.156 1 94.69 156 PRO B N 1
ATOM 4598 C CA . PRO B 1 156 ? 19.328 -7.359 -17.094 1 94.69 156 PRO B CA 1
ATOM 4599 C C . PRO B 1 156 ? 18.359 -6.316 -16.547 1 94.69 156 PRO B C 1
ATOM 4601 O O . PRO B 1 156 ? 17.141 -6.438 -16.75 1 94.69 156 PRO B O 1
ATOM 4604 N N . LEU B 1 157 ? 18.844 -5.297 -15.891 1 96.06 157 LEU B N 1
ATOM 4605 C CA . LEU B 1 157 ? 18 -4.262 -15.312 1 96.06 157 LEU B CA 1
ATOM 4606 C C . LEU B 1 157 ? 17.328 -3.426 -16.406 1 96.06 157 LEU B C 1
ATOM 4608 O O . LEU B 1 157 ? 16.406 -2.668 -16.141 1 96.06 157 LEU B O 1
ATOM 4612 N N . ARG B 1 158 ? 17.844 -3.631 -17.625 1 96.69 158 ARG B N 1
ATOM 4613 C CA . ARG B 1 158 ? 17.25 -2.951 -18.781 1 96.69 158 ARG B CA 1
ATOM 4614 C C . ARG B 1 158 ? 15.797 -3.377 -18.984 1 96.69 158 ARG B C 1
ATOM 4616 O O . ARG B 1 158 ? 15.008 -2.643 -19.578 1 96.69 158 ARG B O 1
ATOM 4623 N N . TYR B 1 159 ? 15.523 -4.582 -18.469 1 95.31 159 TYR B N 1
ATOM 4624 C CA . TYR B 1 159 ? 14.219 -5.184 -18.734 1 95.31 159 TYR B CA 1
ATOM 4625 C C . TYR B 1 159 ? 13.398 -5.289 -17.453 1 95.31 159 TYR B C 1
ATOM 4627 O O . TYR B 1 159 ? 13.93 -5.586 -16.391 1 95.31 159 TYR B O 1
ATOM 4635 N N . ASP B 1 160 ? 12.094 -5.094 -17.625 1 95.06 160 ASP B N 1
ATOM 4636 C CA . ASP B 1 160 ? 11.164 -5.246 -16.516 1 95.06 160 ASP B CA 1
ATOM 4637 C C . ASP B 1 160 ? 11.031 -6.711 -16.094 1 95.06 160 ASP B C 1
ATOM 4639 O O . ASP B 1 160 ? 11.234 -7.609 -16.906 1 95.06 160 ASP B O 1
ATOM 4643 N N . VAL B 1 161 ? 10.633 -6.922 -14.836 1 96.12 161 VAL B N 1
ATOM 4644 C CA . VAL B 1 161 ? 10.461 -8.258 -14.289 1 96.12 161 VAL B CA 1
ATOM 4645 C C . VAL B 1 161 ? 9.375 -9 -15.062 1 96.12 161 VAL B C 1
ATOM 4647 O O . VAL B 1 161 ? 9.445 -10.219 -15.234 1 96.12 161 VAL B O 1
ATOM 4650 N N . THR B 1 162 ? 8.375 -8.266 -15.602 1 95.94 162 THR B N 1
ATOM 4651 C CA . THR B 1 162 ? 7.285 -8.875 -16.359 1 95.94 162 THR B CA 1
ATOM 4652 C C . THR B 1 162 ? 7.773 -9.352 -17.719 1 95.94 162 THR B C 1
ATOM 4654 O O . THR B 1 162 ? 7.094 -10.141 -18.391 1 95.94 162 THR B O 1
ATOM 4657 N N . GLY B 1 163 ? 8.922 -8.852 -18.203 1 96.62 163 GLY B N 1
ATOM 4658 C CA . GLY B 1 163 ? 9.57 -9.359 -19.406 1 96.62 163 GLY B CA 1
ATOM 4659 C C . GLY B 1 163 ? 9.219 -8.57 -20.656 1 96.62 163 GLY B C 1
ATOM 4660 O O . GLY B 1 163 ? 8.938 -7.371 -20.578 1 96.62 163 GLY B O 1
ATOM 4661 N N . LEU B 1 164 ? 9.477 -9.18 -21.781 1 96.75 164 LEU B N 1
ATOM 4662 C CA . LEU B 1 164 ? 9.195 -8.609 -23.094 1 96.75 164 LEU B CA 1
ATOM 4663 C C . LEU B 1 164 ? 7.914 -9.195 -23.672 1 96.75 164 LEU B C 1
ATOM 4665 O O . LEU B 1 164 ? 7.719 -10.414 -23.656 1 96.75 164 LEU B O 1
ATOM 4669 N N . GLU B 1 165 ? 7.09 -8.312 -24.141 1 96.62 165 GLU B N 1
ATOM 4670 C CA . GLU B 1 165 ? 5.789 -8.727 -24.672 1 96.62 165 GLU B CA 1
ATOM 4671 C C . GLU B 1 165 ? 5.938 -9.82 -25.719 1 96.62 165 GLU B C 1
ATOM 4673 O O . GLU B 1 165 ? 5.227 -10.828 -25.672 1 96.62 165 GLU B O 1
ATOM 4678 N N . GLU B 1 166 ? 6.836 -9.672 -26.625 1 97.12 166 GLU B N 1
ATOM 4679 C CA . GLU B 1 166 ? 7.035 -10.641 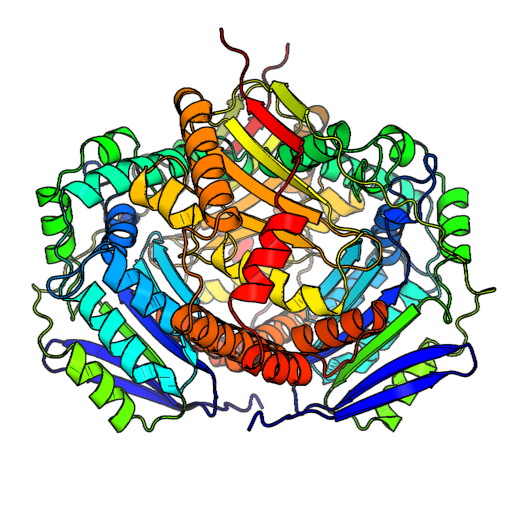-27.703 1 97.12 166 GLU B CA 1
ATOM 4680 C C . GLU B 1 166 ? 7.457 -12 -27.156 1 97.12 166 GLU B C 1
ATOM 4682 O O . GLU B 1 166 ? 7.039 -13.039 -27.672 1 97.12 166 GLU B O 1
ATOM 4687 N N . VAL B 1 167 ? 8.281 -11.977 -26.172 1 97.81 167 VAL B N 1
ATOM 4688 C CA . VAL B 1 167 ? 8.758 -13.219 -25.578 1 97.81 167 VAL B CA 1
ATOM 4689 C C . VAL B 1 167 ? 7.613 -13.898 -24.828 1 97.81 167 VAL B C 1
ATOM 4691 O O . VAL B 1 167 ? 7.359 -15.094 -25.031 1 97.81 167 VAL B O 1
ATOM 4694 N N . VAL B 1 168 ? 6.898 -13.164 -24.031 1 97.75 168 VAL B N 1
ATOM 4695 C CA . VAL B 1 168 ? 5.789 -13.695 -23.234 1 97.75 168 VAL B CA 1
ATOM 4696 C C . VAL B 1 168 ? 4.746 -14.312 -24.172 1 97.75 168 VAL B C 1
ATOM 4698 O O . VAL B 1 168 ? 4.195 -15.375 -23.875 1 97.75 168 VAL B O 1
ATOM 4701 N N . LYS B 1 169 ? 4.484 -13.695 -25.297 1 97.06 169 LYS B N 1
ATOM 4702 C CA . LYS B 1 169 ? 3.518 -14.188 -26.266 1 97.06 169 LYS B CA 1
ATOM 4703 C C . LYS B 1 169 ? 3.959 -15.531 -26.859 1 97.06 169 LYS B C 1
ATOM 4705 O O . LYS B 1 169 ? 3.123 -16.359 -27.219 1 97.06 169 LYS B O 1
ATOM 4710 N N . GLY B 1 170 ? 5.199 -15.742 -26.891 1 96.81 170 GLY B N 1
ATOM 4711 C CA . GLY B 1 170 ? 5.727 -16.891 -27.625 1 96.81 170 GLY B CA 1
ATOM 4712 C C . GLY B 1 170 ? 6.125 -18.031 -26.719 1 96.81 170 GLY B C 1
ATOM 4713 O O . GLY B 1 170 ? 6.426 -19.125 -27.188 1 96.81 170 GLY B O 1
ATOM 4714 N N . LEU B 1 171 ? 6.098 -17.844 -25.422 1 97.62 171 LEU B N 1
ATOM 4715 C CA . LEU B 1 171 ? 6.527 -18.875 -24.484 1 97.62 171 LEU B CA 1
ATOM 4716 C C . LEU B 1 171 ? 5.629 -20.109 -24.594 1 97.62 171 LEU B C 1
ATOM 4718 O O . LEU B 1 171 ? 4.402 -19.984 -24.609 1 97.62 171 LEU B O 1
ATOM 4722 N N . LYS B 1 172 ? 6.234 -21.266 -24.641 1 97.31 172 LYS B N 1
ATOM 4723 C CA . LYS B 1 172 ? 5.508 -22.531 -24.703 1 97.31 172 LYS B CA 1
ATOM 4724 C C . LYS B 1 172 ? 5.625 -23.297 -23.391 1 97.31 172 LYS B C 1
ATOM 4726 O O . LYS B 1 172 ? 6.496 -23 -22.562 1 97.31 172 LYS B O 1
ATOM 4731 N N . ARG B 1 173 ? 4.742 -24.25 -23.25 1 98 173 ARG B N 1
ATOM 4732 C CA . ARG B 1 173 ? 4.699 -25.062 -22.047 1 98 173 ARG B CA 1
ATOM 4733 C C . ARG B 1 173 ? 6.059 -25.703 -21.781 1 98 173 ARG B C 1
ATOM 4735 O O . ARG B 1 173 ? 6.52 -25.719 -20.625 1 98 173 ARG B O 1
ATOM 4742 N N . ASP B 1 174 ? 6.711 -26.172 -22.844 1 97.62 174 ASP B N 1
ATOM 4743 C CA . ASP B 1 174 ? 8 -26.828 -22.672 1 97.62 174 ASP B CA 1
ATOM 4744 C C . ASP B 1 174 ? 9.062 -25.859 -22.172 1 97.62 174 ASP B C 1
ATOM 4746 O O . ASP B 1 174 ? 9.945 -26.234 -21.406 1 97.62 174 ASP B O 1
ATOM 4750 N N . ASP B 1 175 ? 9.047 -24.609 -22.641 1 97.56 175 ASP B N 1
ATOM 4751 C CA . ASP B 1 175 ? 9.969 -23.578 -22.156 1 97.56 175 ASP B CA 1
ATOM 4752 C C . ASP B 1 175 ? 9.797 -23.359 -20.656 1 97.56 175 ASP B C 1
ATOM 4754 O O . ASP B 1 175 ? 10.781 -23.297 -19.906 1 97.56 175 ASP B O 1
ATOM 4758 N N . ILE B 1 176 ? 8.547 -23.266 -20.234 1 98 176 ILE B N 1
ATOM 4759 C CA . ILE B 1 176 ? 8.195 -23 -18.844 1 98 176 ILE B CA 1
ATOM 4760 C C . ILE B 1 176 ? 8.641 -24.156 -17.969 1 98 176 ILE B C 1
ATOM 4762 O O . ILE B 1 176 ? 9.297 -23.953 -16.938 1 98 176 ILE B O 1
ATOM 4766 N N . LYS B 1 177 ? 8.367 -25.359 -18.406 1 96.56 177 LYS B N 1
ATOM 4767 C CA . LYS B 1 177 ? 8.719 -26.547 -17.625 1 96.56 177 LYS B CA 1
ATOM 4768 C C . LYS B 1 177 ? 10.234 -26.688 -17.516 1 96.56 177 LYS B C 1
ATOM 4770 O O . LYS B 1 177 ? 10.742 -27.062 -16.453 1 96.56 177 LYS B O 1
ATOM 4775 N N . ARG B 1 178 ? 10.891 -26.453 -18.641 1 95.06 178 ARG B N 1
ATOM 4776 C CA . ARG B 1 178 ? 12.344 -26.547 -18.625 1 95.06 178 ARG B CA 1
ATOM 4777 C C . ARG B 1 178 ? 12.945 -25.578 -17.609 1 95.06 178 ARG B C 1
ATOM 4779 O O . ARG B 1 178 ? 13.836 -25.953 -16.844 1 95.06 178 ARG B O 1
ATOM 4786 N N . PHE B 1 179 ? 12.5 -24.359 -17.656 1 95.56 179 PHE B N 1
ATOM 4787 C CA . PHE B 1 179 ? 12.992 -23.344 -16.719 1 95.56 179 PHE B CA 1
ATOM 4788 C C . PHE B 1 179 ? 12.648 -23.719 -15.289 1 95.56 179 PHE B C 1
ATOM 4790 O O . PHE B 1 179 ? 13.492 -23.609 -14.391 1 95.56 179 PHE B O 1
ATOM 4797 N N . TYR B 1 180 ? 11.461 -24.188 -15.07 1 96.06 180 TYR B N 1
ATOM 4798 C CA . TYR B 1 180 ? 11 -24.625 -13.766 1 96.06 180 TYR B CA 1
ATOM 4799 C C . TYR B 1 180 ? 11.875 -25.766 -13.234 1 96.06 180 TYR B C 1
ATOM 4801 O O . TYR B 1 180 ? 12.359 -25.703 -12.102 1 96.06 180 TYR B O 1
ATOM 4809 N N . ASN B 1 181 ? 12.086 -26.688 -14.047 1 94.25 181 ASN B N 1
ATOM 4810 C CA . ASN B 1 181 ? 12.867 -27.859 -13.641 1 94.25 181 ASN B CA 1
ATOM 4811 C C . ASN B 1 181 ? 14.312 -27.469 -13.336 1 94.25 181 ASN B C 1
ATOM 4813 O O . ASN B 1 181 ? 14.953 -28.094 -12.477 1 94.25 181 ASN B O 1
ATOM 4817 N N . LYS B 1 182 ? 14.734 -26.5 -13.992 1 92.88 182 LYS B N 1
ATOM 4818 C CA . LYS B 1 182 ? 16.125 -26.062 -13.828 1 92.88 182 LYS B CA 1
ATOM 4819 C C . LYS B 1 182 ? 16.312 -25.328 -12.5 1 92.88 182 LYS B C 1
ATOM 4821 O O . LYS B 1 182 ? 17.297 -25.562 -11.805 1 92.88 182 LYS B O 1
ATOM 4826 N N . TYR B 1 183 ? 15.344 -24.484 -12.117 1 94.12 183 TYR B N 1
ATOM 4827 C CA . TYR B 1 183 ? 15.633 -23.547 -11.039 1 94.12 183 TYR B CA 1
ATOM 4828 C C . TYR B 1 183 ? 14.828 -23.891 -9.789 1 94.12 183 TYR B C 1
ATOM 4830 O O . TYR B 1 183 ? 15.203 -23.516 -8.68 1 94.12 183 TYR B O 1
ATOM 4838 N N . TYR B 1 184 ? 13.695 -24.438 -9.938 1 95.88 184 TYR B N 1
ATOM 4839 C CA . TYR B 1 184 ? 12.875 -24.781 -8.781 1 95.88 184 TYR B CA 1
ATOM 4840 C C . TYR B 1 184 ? 13.312 -26.125 -8.188 1 95.88 184 TYR B C 1
ATOM 4842 O O . TYR B 1 184 ? 12.633 -27.141 -8.359 1 95.88 184 TYR B O 1
ATOM 4850 N N . THR B 1 185 ? 14.367 -26.094 -7.461 1 95.56 185 THR B N 1
ATOM 4851 C CA . THR B 1 185 ? 14.977 -27.25 -6.805 1 95.56 185 THR B CA 1
ATOM 4852 C C . THR B 1 185 ? 15.18 -26.984 -5.316 1 95.56 185 THR B C 1
ATOM 4854 O O . THR B 1 185 ? 15.234 -25.828 -4.891 1 95.56 185 THR B O 1
ATOM 4857 N N . PRO B 1 186 ? 15.25 -28.062 -4.527 1 95.88 186 PRO B N 1
ATOM 4858 C CA . PRO B 1 186 ? 15.453 -27.875 -3.09 1 95.88 186 PRO B CA 1
ATOM 4859 C C . PRO B 1 186 ? 16.703 -27.062 -2.775 1 95.88 186 PRO B C 1
ATOM 4861 O O . PRO B 1 186 ? 16.688 -26.172 -1.919 1 95.88 186 PRO B O 1
ATOM 4864 N N . LYS B 1 187 ? 17.781 -27.25 -3.486 1 94 187 LYS B N 1
ATOM 4865 C CA . LYS B 1 187 ? 19.062 -26.609 -3.201 1 94 187 LYS B CA 1
ATOM 4866 C C . LYS B 1 187 ? 19.031 -25.125 -3.59 1 94 187 LYS B C 1
ATOM 4868 O O . LYS B 1 187 ? 19.859 -24.344 -3.121 1 94 187 LYS B O 1
ATOM 4873 N N . ASN B 1 188 ? 18.125 -24.781 -4.48 1 94.31 188 ASN B N 1
ATOM 4874 C CA . ASN B 1 188 ? 18.016 -23.406 -4.945 1 94.31 188 ASN B CA 1
ATOM 4875 C C . ASN B 1 188 ? 16.859 -22.672 -4.254 1 94.31 188 ASN B C 1
ATOM 4877 O O . ASN B 1 188 ? 16.406 -21.625 -4.734 1 94.31 188 ASN B O 1
ATOM 4881 N N . SER B 1 189 ? 16.328 -23.25 -3.203 1 96.31 189 SER B N 1
ATOM 4882 C CA . SER B 1 189 ? 15.172 -22.672 -2.518 1 96.31 189 SER B CA 1
ATOM 4883 C C . SER B 1 189 ? 15.352 -22.703 -1.005 1 96.31 189 SER B C 1
ATOM 4885 O O . SER B 1 189 ? 16.25 -23.391 -0.497 1 96.31 189 SER B O 1
ATOM 4887 N N . LEU B 1 190 ? 14.602 -21.953 -0.335 1 97.69 190 LEU B N 1
ATOM 4888 C CA . LEU B 1 190 ? 14.547 -22.016 1.122 1 97.69 190 LEU B CA 1
ATOM 4889 C C . LEU B 1 190 ? 13.148 -21.703 1.629 1 97.69 190 LEU B C 1
ATOM 4891 O O . LEU B 1 190 ? 12.359 -21.047 0.935 1 97.69 190 LEU B O 1
ATOM 4895 N N . ILE B 1 191 ? 12.789 -22.203 2.783 1 98.81 191 ILE B N 1
ATOM 4896 C CA . ILE B 1 191 ? 11.484 -22 3.414 1 98.81 191 ILE B CA 1
ATOM 4897 C C . ILE B 1 191 ? 11.672 -21.344 4.781 1 98.81 191 ILE B C 1
ATOM 4899 O O . ILE B 1 191 ? 12.578 -21.719 5.535 1 98.81 191 ILE B O 1
ATOM 4903 N N . THR B 1 192 ? 10.938 -20.328 5.016 1 98.81 192 THR B N 1
ATOM 4904 C CA . THR B 1 192 ? 10.82 -19.766 6.355 1 98.81 192 THR B CA 1
ATOM 4905 C C . THR B 1 192 ? 9.414 -19.953 6.906 1 98.81 192 THR B C 1
ATOM 4907 O O . THR B 1 192 ? 8.43 -19.859 6.164 1 98.81 192 THR B O 1
ATOM 4910 N N . MET B 1 193 ? 9.32 -20.266 8.164 1 98.81 193 MET B N 1
ATOM 4911 C CA . MET B 1 193 ? 8.031 -20.469 8.812 1 98.81 193 MET B CA 1
ATOM 4912 C C . MET B 1 193 ? 8.008 -19.812 10.188 1 98.81 193 MET B C 1
ATOM 4914 O O . MET B 1 193 ? 8.867 -20.094 11.031 1 98.81 193 MET B O 1
ATOM 4918 N N . VAL B 1 194 ? 7.129 -18.906 10.367 1 98.31 194 VAL B N 1
ATOM 4919 C CA . VAL B 1 194 ? 6.855 -18.328 11.68 1 98.31 194 VAL B CA 1
ATOM 4920 C C . VAL B 1 194 ? 5.609 -18.969 12.281 1 98.31 194 VAL B C 1
ATOM 4922 O O . VAL B 1 194 ? 4.535 -18.953 11.672 1 98.31 194 VAL B O 1
ATOM 4925 N N . SER B 1 195 ? 5.727 -19.578 13.406 1 97.94 195 SER B N 1
ATOM 4926 C CA . SER B 1 195 ? 4.602 -20.203 14.094 1 97.94 195 SER B CA 1
ATOM 4927 C C . SER B 1 195 ? 4.91 -20.406 15.578 1 97.94 195 SER B C 1
ATOM 4929 O O . SER B 1 195 ? 6.023 -20.141 16.031 1 97.94 195 SER B O 1
ATOM 4931 N N . SER B 1 196 ? 3.9 -20.906 16.344 1 96.31 196 SER B N 1
ATOM 4932 C CA . SER B 1 196 ? 4.078 -21.203 17.75 1 96.31 196 SER B CA 1
ATOM 4933 C C . SER B 1 196 ? 4.582 -22.625 17.969 1 96.31 196 SER B C 1
ATOM 4935 O O . SER B 1 196 ? 4.855 -23.031 19.094 1 96.31 196 SER B O 1
ATOM 4937 N N . MET B 1 197 ? 4.82 -23.297 16.906 1 97.25 197 MET B N 1
ATOM 4938 C CA . MET B 1 197 ? 5.25 -24.688 16.984 1 97.25 197 MET B CA 1
ATOM 4939 C C . MET B 1 197 ? 6.703 -24.781 17.453 1 97.25 197 MET B C 1
ATOM 4941 O O . MET B 1 197 ? 7.496 -23.875 17.203 1 97.25 197 MET B O 1
ATOM 4945 N N . GLU B 1 198 ? 6.953 -25.922 18.109 1 97.69 198 GLU B N 1
ATOM 4946 C CA . GLU B 1 198 ? 8.359 -26.234 18.359 1 97.69 198 GLU B CA 1
ATOM 4947 C C . GLU B 1 198 ? 9.117 -26.438 17.047 1 97.69 198 GLU B C 1
ATOM 4949 O O . GLU B 1 198 ? 8.547 -26.891 16.062 1 97.69 198 GLU B O 1
ATOM 4954 N N . HIS B 1 199 ? 10.398 -26.125 17.078 1 98.19 199 HIS B N 1
ATOM 4955 C CA . HIS B 1 199 ? 11.227 -26.172 15.883 1 98.19 199 HIS B CA 1
ATOM 4956 C C . HIS B 1 199 ? 11.156 -27.531 15.211 1 98.19 199 HIS B C 1
ATOM 4958 O O . HIS B 1 199 ? 10.984 -27.625 13.992 1 98.19 199 HIS B O 1
ATOM 4964 N N . GLU B 1 200 ? 11.227 -28.562 15.945 1 98.06 200 GLU B N 1
ATOM 4965 C CA . GLU B 1 200 ? 11.242 -29.906 15.383 1 98.06 200 GLU B CA 1
ATOM 4966 C C . GLU B 1 200 ? 9.906 -30.25 14.742 1 98.06 200 GLU B C 1
ATOM 4968 O O . GLU B 1 200 ? 9.859 -30.906 13.703 1 98.06 200 GLU B O 1
ATOM 4973 N N . ASP B 1 201 ? 8.836 -29.797 15.391 1 98.19 201 ASP B N 1
ATOM 4974 C CA . ASP B 1 201 ? 7.508 -30.031 14.828 1 98.19 201 ASP B CA 1
ATOM 4975 C C . ASP B 1 201 ? 7.328 -29.297 13.508 1 98.19 201 ASP B C 1
ATOM 4977 O O . ASP B 1 201 ? 6.766 -29.828 12.555 1 98.19 201 ASP B O 1
ATOM 4981 N N . ALA B 1 202 ? 7.758 -28.062 13.508 1 98.19 202 ALA B N 1
ATOM 4982 C CA . ALA B 1 202 ? 7.688 -27.266 12.289 1 98.19 202 ALA B CA 1
ATOM 4983 C C . ALA B 1 202 ? 8.516 -27.891 11.172 1 98.19 202 ALA B C 1
ATOM 4985 O O . ALA B 1 202 ? 8.055 -27.984 10.031 1 98.19 202 ALA B O 1
ATOM 4986 N N . LYS B 1 203 ? 9.688 -28.297 11.5 1 98.25 203 LYS B N 1
ATOM 4987 C CA . LYS B 1 203 ? 10.562 -28.953 10.539 1 98.25 203 LYS B CA 1
ATOM 4988 C C . LYS B 1 203 ? 9.906 -30.203 9.961 1 98.25 203 LYS B C 1
ATOM 4990 O O . LYS B 1 203 ? 9.961 -30.453 8.758 1 98.25 203 LYS B O 1
ATOM 4995 N N . GLU B 1 204 ? 9.336 -30.969 10.836 1 98.19 204 GLU B N 1
ATOM 4996 C CA . GLU B 1 204 ? 8.688 -32.188 10.398 1 98.19 204 GLU B CA 1
ATOM 4997 C C . GLU B 1 204 ? 7.52 -31.906 9.461 1 98.19 204 GLU B C 1
ATOM 4999 O O . GLU B 1 204 ? 7.316 -32.625 8.477 1 98.19 204 GLU B O 1
ATOM 5004 N N . LEU B 1 205 ? 6.785 -30.922 9.828 1 98.06 205 LEU B N 1
ATOM 5005 C CA . LEU B 1 205 ? 5.672 -30.516 8.977 1 98.06 205 LEU B CA 1
ATOM 5006 C C . LEU B 1 205 ? 6.156 -30.172 7.574 1 98.06 205 LEU B C 1
ATOM 5008 O O . LEU B 1 205 ? 5.566 -30.609 6.586 1 98.06 205 LEU B O 1
ATOM 5012 N N . ILE B 1 206 ? 7.195 -29.375 7.441 1 98.56 206 ILE B N 1
ATOM 5013 C CA . ILE B 1 206 ? 7.754 -28.984 6.156 1 98.56 206 ILE B CA 1
ATOM 5014 C C . ILE B 1 206 ? 8.336 -30.203 5.445 1 98.56 206 ILE B C 1
ATOM 5016 O O . ILE B 1 206 ? 8.141 -30.375 4.242 1 98.56 206 ILE B O 1
ATOM 5020 N N . SER B 1 207 ? 9.008 -31.031 6.207 1 98.12 207 SER B N 1
ATOM 5021 C CA . SER B 1 207 ? 9.648 -32.219 5.648 1 98.12 207 SER B CA 1
ATOM 5022 C C . SER B 1 207 ? 8.633 -33.156 5 1 98.12 207 SER B C 1
ATOM 5024 O O . SER B 1 207 ? 8.898 -33.75 3.953 1 98.12 207 SER B O 1
ATOM 5026 N N . ARG B 1 208 ? 7.523 -33.281 5.586 1 97.62 208 ARG B N 1
ATOM 5027 C CA . ARG B 1 208 ? 6.473 -34.156 5.062 1 97.62 208 ARG B CA 1
ATOM 5028 C C . ARG B 1 208 ? 6.082 -33.75 3.645 1 97.62 208 ARG B C 1
ATOM 5030 O O . ARG B 1 208 ? 5.758 -34.594 2.818 1 97.62 208 ARG B O 1
ATOM 5037 N N . GLU B 1 209 ? 6.164 -32.438 3.414 1 97.25 209 GLU B N 1
ATOM 5038 C CA . GLU B 1 209 ? 5.648 -31.953 2.139 1 97.25 209 GLU B CA 1
ATOM 5039 C C . GLU B 1 209 ? 6.773 -31.75 1.131 1 97.25 209 GLU B C 1
ATOM 5041 O O . GLU B 1 209 ? 6.543 -31.766 -0.08 1 97.25 209 GLU B O 1
ATOM 5046 N N . PHE B 1 210 ? 8.062 -31.672 1.57 1 97.75 210 PHE B N 1
ATOM 5047 C CA . PHE B 1 210 ? 9.102 -31.203 0.652 1 97.75 210 PHE B CA 1
ATOM 5048 C C . PHE B 1 210 ? 10.242 -32.219 0.584 1 97.75 210 PHE B C 1
ATOM 5050 O O . PHE B 1 210 ? 11.172 -32.062 -0.216 1 97.75 210 PHE B O 1
ATOM 5057 N N . SER B 1 211 ? 10.188 -33.25 1.354 1 95.62 211 SER B N 1
ATOM 5058 C CA . SER B 1 211 ? 11.305 -34.188 1.437 1 95.62 211 SER B CA 1
ATOM 5059 C C . SER B 1 211 ? 11.539 -34.906 0.105 1 95.62 211 SER B C 1
ATOM 5061 O O . SER B 1 211 ? 12.672 -35.25 -0.235 1 95.62 211 SER B O 1
ATOM 5063 N N . ASN B 1 212 ? 10.492 -35.062 -0.674 1 93.69 212 ASN B N 1
ATOM 5064 C CA . ASN B 1 212 ? 10.609 -35.812 -1.926 1 93.69 212 ASN B CA 1
ATOM 5065 C C . ASN B 1 212 ? 10.82 -34.875 -3.113 1 93.69 212 ASN B C 1
ATOM 5067 O O . ASN B 1 212 ? 10.828 -35.312 -4.262 1 93.69 212 ASN B O 1
ATOM 5071 N N . TRP B 1 213 ? 10.938 -33.625 -2.738 1 95.5 213 TRP B N 1
ATOM 5072 C CA . TRP B 1 213 ? 11.203 -32.625 -3.793 1 95.5 213 TRP B CA 1
ATOM 5073 C C . TRP B 1 213 ? 12.555 -32.906 -4.453 1 95.5 213 TRP B C 1
ATOM 5075 O O . TRP B 1 213 ? 13.586 -32.938 -3.779 1 95.5 213 TRP B O 1
ATOM 5085 N N . GLN B 1 214 ? 12.469 -33.281 -5.797 1 88.38 214 GLN B N 1
ATOM 5086 C CA . GLN B 1 214 ? 13.68 -33.625 -6.539 1 88.38 214 GLN B CA 1
ATOM 5087 C C . GLN B 1 214 ? 14.195 -32.438 -7.34 1 88.38 214 GLN B C 1
ATOM 5089 O O . GLN B 1 214 ? 13.43 -31.531 -7.652 1 88.38 214 GLN B O 1
ATOM 5094 N N . GLY B 1 215 ? 15.352 -32.375 -7.637 1 79.38 215 GLY B N 1
ATOM 5095 C CA . GLY B 1 215 ? 15.891 -31.344 -8.508 1 79.38 215 GLY B CA 1
ATOM 5096 C C . GLY B 1 215 ? 17.406 -31.344 -8.562 1 79.38 215 GLY B C 1
ATOM 5097 O O . GLY B 1 215 ? 18.062 -31.828 -7.637 1 79.38 215 GLY B O 1
ATOM 5098 N N . ALA B 1 216 ? 17.875 -31.25 -9.82 1 67.75 216 ALA B N 1
ATOM 5099 C CA . ALA B 1 216 ? 19.281 -31.391 -10.211 1 67.75 216 ALA B CA 1
ATOM 5100 C C . ALA B 1 216 ? 20.188 -30.5 -9.359 1 67.75 216 ALA B C 1
ATOM 5102 O O . ALA B 1 216 ? 19.703 -29.641 -8.617 1 67.75 216 ALA B O 1
ATOM 5103 N N . GLU B 1 217 ? 21.25 -29.906 -9.938 1 63.88 217 GLU B N 1
ATOM 5104 C CA . GLU B 1 217 ? 22.438 -29.266 -9.375 1 63.88 217 GLU B CA 1
ATOM 5105 C C . GLU B 1 217 ? 22.234 -27.766 -9.211 1 63.88 217 GLU B C 1
ATOM 5107 O O . GLU B 1 217 ? 21.328 -27.188 -9.812 1 63.88 217 GLU B O 1
ATOM 5112 N N . GLU B 1 218 ? 22.953 -27.25 -8.297 1 65.75 218 GLU B N 1
ATOM 5113 C CA . GLU B 1 218 ? 23.094 -25.812 -8.102 1 65.75 218 GLU B CA 1
ATOM 5114 C C . GLU B 1 218 ? 23.359 -25.094 -9.422 1 65.75 218 GLU B C 1
ATOM 5116 O O . GLU B 1 218 ? 24.094 -25.609 -10.273 1 65.75 218 GLU B O 1
ATOM 5121 N N . VAL B 1 219 ? 22.438 -24.203 -9.703 1 69.25 219 VAL B N 1
ATOM 5122 C CA . VAL B 1 219 ? 22.594 -23.469 -10.953 1 69.25 219 VAL B CA 1
ATOM 5123 C C . VAL B 1 219 ? 23.422 -22.203 -10.711 1 69.25 219 VAL B C 1
ATOM 5125 O O . VAL B 1 219 ? 23.203 -21.484 -9.742 1 69.25 219 VAL B O 1
ATOM 5128 N N . GLU B 1 220 ? 24.547 -22.156 -11.438 1 67.75 220 GLU B N 1
ATOM 5129 C CA . GLU B 1 220 ? 25.297 -20.906 -11.43 1 67.75 220 GLU B CA 1
ATOM 5130 C C . GLU B 1 220 ? 24.547 -19.812 -12.203 1 67.75 220 GLU B C 1
ATOM 5132 O O . GLU B 1 220 ? 23.953 -20.094 -13.25 1 67.75 220 GLU B O 1
ATOM 5137 N N . HIS B 1 221 ? 24.391 -18.672 -11.547 1 70.75 221 HIS B N 1
ATOM 5138 C CA . HIS B 1 221 ? 23.625 -17.547 -12.086 1 70.75 221 HIS B CA 1
ATOM 5139 C C . HIS B 1 221 ? 24.547 -16.406 -12.5 1 70.75 221 HIS B C 1
ATOM 5141 O O . HIS B 1 221 ? 24.688 -15.422 -11.766 1 70.75 221 HIS B O 1
ATOM 5147 N N . PRO B 1 222 ? 25.344 -16.656 -13.617 1 75.19 222 PRO B N 1
ATOM 5148 C CA . PRO B 1 222 ? 26.125 -15.453 -13.93 1 75.19 222 PRO B CA 1
ATOM 5149 C C . PRO B 1 222 ? 25.234 -14.25 -14.266 1 75.19 222 PRO B C 1
ATOM 5151 O O . PRO B 1 222 ? 24.25 -14.391 -15 1 75.19 222 PRO B O 1
ATOM 5154 N N . VAL B 1 223 ? 25.516 -13.156 -13.555 1 86.81 223 VAL B N 1
ATOM 5155 C CA . VAL B 1 223 ? 24.734 -11.945 -13.781 1 86.81 223 VAL B CA 1
ATOM 5156 C C . VAL B 1 223 ? 25.641 -10.82 -14.258 1 86.81 223 VAL B C 1
ATOM 5158 O O . VAL B 1 223 ? 26.766 -10.664 -13.758 1 86.81 223 VAL B O 1
ATOM 5161 N N . ILE B 1 224 ? 25.219 -10.141 -15.273 1 88.31 224 ILE B N 1
ATOM 5162 C CA . ILE B 1 224 ? 25.953 -8.969 -15.766 1 88.31 224 ILE B CA 1
ATOM 5163 C C . ILE B 1 224 ? 25.594 -7.75 -14.922 1 88.31 224 ILE B C 1
ATOM 5165 O O . ILE B 1 224 ? 24.438 -7.328 -14.883 1 88.31 224 ILE B O 1
ATOM 5169 N N . CYS B 1 225 ? 26.594 -7.254 -14.258 1 93.31 225 CYS B N 1
ATOM 5170 C CA . CYS B 1 225 ? 26.453 -5.98 -13.562 1 93.31 225 CYS B CA 1
ATOM 5171 C C . CYS B 1 225 ? 27.062 -4.844 -14.375 1 93.31 225 CYS B C 1
ATOM 5173 O O . CYS B 1 225 ? 28.219 -4.922 -14.797 1 93.31 225 CYS B O 1
ATOM 5175 N N . GLU B 1 226 ? 26.234 -3.893 -14.672 1 96.06 226 GLU B N 1
ATOM 5176 C CA . GLU B 1 226 ? 26.625 -2.77 -15.516 1 96.06 226 GLU B CA 1
ATOM 5177 C C . GLU B 1 226 ? 26.281 -1.436 -14.859 1 96.06 226 GLU B C 1
ATOM 5179 O O . GLU B 1 226 ? 25.188 -1.271 -14.305 1 96.06 226 GLU B O 1
ATOM 5184 N N . ASP B 1 227 ? 27.266 -0.538 -14.852 1 97.5 227 ASP B N 1
ATOM 5185 C CA . ASP B 1 227 ? 26.984 0.815 -14.383 1 97.5 227 ASP B CA 1
ATOM 5186 C C . ASP B 1 227 ? 26.047 1.548 -15.344 1 97.5 227 ASP B C 1
ATOM 5188 O O . ASP B 1 227 ? 26.047 1.287 -16.547 1 97.5 227 ASP B O 1
ATOM 5192 N N . ASN B 1 228 ? 25.234 2.432 -14.766 1 98.5 228 ASN B N 1
ATOM 5193 C CA . ASN B 1 228 ? 24.375 3.248 -15.617 1 98.5 228 ASN B CA 1
ATOM 5194 C C . ASN B 1 228 ? 25.188 4.129 -16.562 1 98.5 228 ASN B C 1
ATOM 5196 O O . ASN B 1 228 ? 26.281 4.574 -16.203 1 98.5 228 ASN B O 1
ATOM 5200 N N . ILE B 1 229 ? 24.672 4.406 -17.75 1 98.38 229 ILE B N 1
ATOM 5201 C CA . ILE B 1 229 ? 25.25 5.352 -18.688 1 98.38 229 ILE B CA 1
ATOM 5202 C C . ILE B 1 229 ? 24.797 6.77 -18.359 1 98.38 229 ILE B C 1
ATOM 5204 O O . ILE B 1 229 ? 23.609 7.066 -18.375 1 98.38 229 ILE B O 1
ATOM 5208 N N . PRO B 1 230 ? 25.797 7.613 -17.984 1 98.38 230 PRO B N 1
ATOM 5209 C CA . PRO B 1 230 ? 25.375 8.992 -17.703 1 98.38 230 PRO B CA 1
ATOM 5210 C C . PRO B 1 230 ? 24.844 9.711 -18.938 1 98.38 230 PRO B C 1
ATOM 5212 O O . PRO B 1 230 ? 25.578 9.891 -19.922 1 98.38 230 PRO B O 1
ATOM 5215 N N . LEU B 1 231 ? 23.609 10.07 -18.953 1 98.44 231 LEU B N 1
ATOM 5216 C CA . LEU B 1 231 ? 22.984 10.789 -20.047 1 98.44 231 LEU B CA 1
ATOM 5217 C C . LEU B 1 231 ? 21.641 11.391 -19.609 1 98.44 231 LEU B C 1
ATOM 5219 O O . LEU B 1 231 ? 21.156 11.094 -18.531 1 98.44 231 LEU B O 1
ATOM 5223 N N . LYS B 1 232 ? 21.203 12.289 -20.328 1 98 232 LYS B N 1
ATOM 5224 C CA . LYS B 1 232 ? 19.859 12.852 -20.188 1 98 232 LYS B CA 1
ATOM 5225 C C . LYS B 1 232 ? 19.016 12.578 -21.422 1 98 232 LYS B C 1
ATOM 5227 O O . LYS B 1 232 ? 19.438 12.867 -22.547 1 98 232 LYS B O 1
ATOM 5232 N N . LYS B 1 233 ? 17.891 11.914 -21.234 1 98.12 233 LYS B N 1
ATOM 5233 C CA . LYS B 1 233 ? 17.016 11.555 -22.328 1 98.12 233 LYS B CA 1
ATOM 5234 C C . LYS B 1 233 ? 15.578 12.031 -22.062 1 98.12 233 LYS B C 1
ATOM 5236 O O . LYS B 1 233 ? 15.109 11.977 -20.922 1 98.12 233 LYS B O 1
ATOM 5241 N N . VAL B 1 234 ? 14.914 12.531 -23.078 1 97.56 234 VAL B N 1
ATOM 5242 C CA . VAL B 1 234 ? 13.523 12.945 -23.016 1 97.56 234 VAL B CA 1
ATOM 5243 C C . VAL B 1 234 ? 12.664 12.047 -23.906 1 97.56 234 VAL B C 1
ATOM 5245 O O . VAL B 1 234 ? 13.039 11.75 -25.031 1 97.56 234 VAL B O 1
ATOM 5248 N N . SER B 1 235 ? 11.664 11.484 -23.344 1 96.31 235 SER B N 1
ATOM 5249 C CA . SER B 1 235 ? 10.664 10.766 -24.125 1 96.31 235 SER B CA 1
ATOM 5250 C C . SER B 1 235 ? 9.297 11.422 -24.016 1 96.31 235 SER B C 1
ATOM 5252 O O . SER B 1 235 ? 9.094 12.312 -23.188 1 96.31 235 SER B O 1
ATOM 5254 N N . TYR B 1 236 ? 8.391 10.977 -24.938 1 94.56 236 TYR B N 1
ATOM 5255 C CA . TYR B 1 236 ? 7.125 11.688 -25.047 1 94.56 236 TYR B CA 1
ATOM 5256 C C . TYR B 1 236 ? 5.945 10.727 -24.938 1 94.56 236 TYR B C 1
ATOM 5258 O O . TYR B 1 236 ? 6.023 9.586 -25.406 1 94.56 236 TYR B O 1
ATOM 5266 N N . LYS B 1 237 ? 4.953 11.094 -24.234 1 91.81 237 LYS B N 1
ATOM 5267 C CA . LYS B 1 237 ? 3.643 10.461 -24.156 1 91.81 237 LYS B CA 1
ATOM 5268 C C . LYS B 1 237 ? 2.525 11.5 -24.203 1 91.81 237 LYS B C 1
ATOM 5270 O O . LYS B 1 237 ? 2.617 12.539 -23.547 1 91.81 237 LYS B O 1
ATOM 5275 N N . ASN B 1 238 ? 1.436 11.234 -24.953 1 89.19 238 ASN B N 1
ATOM 5276 C CA . ASN B 1 238 ? 0.375 12.219 -25.141 1 89.19 238 ASN B CA 1
ATOM 5277 C C . ASN B 1 238 ? -0.516 12.32 -23.906 1 89.19 238 ASN B C 1
ATOM 5279 O O . ASN B 1 238 ? -0.615 11.367 -23.125 1 89.19 238 ASN B O 1
ATOM 5283 N N . ASP B 1 239 ? -1.095 13.5 -23.719 1 86.81 239 ASP B N 1
ATOM 5284 C CA . ASP B 1 239 ? -2.174 13.766 -22.766 1 86.81 239 ASP B CA 1
ATOM 5285 C C . ASP B 1 239 ? -1.73 13.484 -21.328 1 86.81 239 ASP B C 1
ATOM 5287 O O . ASP B 1 239 ? -2.42 12.789 -20.594 1 86.81 239 ASP B O 1
ATOM 5291 N N . MET B 1 240 ? -0.59 13.836 -21.031 1 90.75 240 MET B N 1
ATOM 5292 C CA . MET B 1 240 ? -0.123 13.805 -19.656 1 90.75 240 MET B CA 1
ATOM 5293 C C . MET B 1 240 ? -0.327 15.156 -18.969 1 90.75 240 MET B C 1
ATOM 5295 O O . MET B 1 240 ? -0.118 16.203 -19.594 1 90.75 240 MET B O 1
ATOM 5299 N N . GLU B 1 241 ? -0.745 15.094 -17.734 1 90.25 241 GLU B N 1
ATOM 5300 C CA . GLU B 1 241 ? -0.895 16.328 -16.969 1 90.25 241 GLU B CA 1
ATOM 5301 C C . GLU B 1 241 ? 0.436 16.75 -16.359 1 90.25 241 GLU B C 1
ATOM 5303 O O . GLU B 1 241 ? 0.631 17.938 -16.047 1 90.25 241 GLU B O 1
ATOM 5308 N N . GLN B 1 242 ? 1.287 15.805 -16.109 1 93.81 242 GLN B N 1
ATOM 5309 C CA . GLN B 1 242 ? 2.578 16.078 -15.484 1 93.81 242 GLN B CA 1
ATOM 5310 C C . GLN B 1 242 ? 3.709 15.367 -16.219 1 93.81 242 GLN B C 1
ATOM 5312 O O . GLN B 1 242 ? 3.488 14.336 -16.859 1 93.81 242 GLN B O 1
ATOM 5317 N N . SER B 1 243 ? 4.844 16.031 -16.141 1 97.06 243 SER B N 1
ATOM 5318 C CA . SER B 1 243 ? 6.074 15.398 -16.609 1 97.06 243 SER B CA 1
ATOM 5319 C C . SER B 1 243 ? 6.797 14.695 -15.461 1 97.06 243 SER B C 1
ATOM 5321 O O . SER B 1 243 ? 6.777 15.172 -14.32 1 97.06 243 SER B O 1
ATOM 5323 N N . THR B 1 244 ? 7.41 13.562 -15.75 1 97.94 244 THR B N 1
ATOM 5324 C CA . THR B 1 244 ? 8.141 12.859 -14.703 1 97.94 244 THR B CA 1
ATOM 5325 C C . THR B 1 244 ? 9.648 13.016 -14.898 1 97.94 244 THR B C 1
ATOM 5327 O O . THR B 1 244 ? 10.117 13.188 -16.016 1 97.94 244 THR B O 1
ATOM 5330 N N . ILE B 1 245 ? 10.344 13.078 -13.844 1 98.69 245 ILE B N 1
ATOM 5331 C CA . ILE B 1 245 ? 11.797 13.125 -13.805 1 98.69 245 ILE B CA 1
ATOM 5332 C C . ILE B 1 245 ? 12.328 11.953 -12.977 1 98.69 245 ILE B C 1
ATOM 5334 O O . ILE B 1 245 ? 11.914 11.75 -11.836 1 98.69 245 ILE B O 1
ATOM 5338 N N . VAL B 1 246 ? 13.242 11.172 -13.555 1 98.81 246 VAL B N 1
ATOM 5339 C CA . VAL B 1 246 ? 13.844 10.047 -12.844 1 98.81 246 VAL B CA 1
ATOM 5340 C C . VAL B 1 246 ? 15.367 10.125 -12.953 1 98.81 246 VAL B C 1
ATOM 5342 O O . VAL B 1 246 ? 15.906 10.289 -14.047 1 98.81 246 VAL B O 1
ATOM 5345 N N . TYR B 1 247 ? 16.031 10.148 -11.82 1 98.81 247 TYR B N 1
ATOM 5346 C CA . TYR B 1 247 ? 17.469 9.93 -11.75 1 98.81 247 TYR B CA 1
ATOM 5347 C C . TYR B 1 247 ? 17.781 8.477 -11.406 1 98.81 247 TYR B C 1
ATOM 5349 O O . TYR B 1 247 ? 17.125 7.875 -10.555 1 98.81 247 TYR B O 1
ATOM 5357 N N . LEU B 1 248 ? 18.75 7.945 -12.062 1 98.88 248 LEU B N 1
ATOM 5358 C CA . LEU B 1 248 ? 19.219 6.605 -11.734 1 98.88 248 LEU B CA 1
ATOM 5359 C C . LEU B 1 248 ? 20.734 6.594 -11.516 1 98.88 248 LEU B C 1
ATOM 5361 O O . LEU B 1 248 ? 21.484 7.109 -12.352 1 98.88 248 LEU B O 1
ATOM 5365 N N . TYR B 1 249 ? 21.156 6.133 -10.406 1 98.69 249 TYR B N 1
ATOM 5366 C CA . TYR B 1 249 ? 22.547 5.871 -10.062 1 98.69 249 TYR B CA 1
ATOM 5367 C C . TYR B 1 249 ? 22.781 4.383 -9.852 1 98.69 249 TYR B C 1
ATOM 5369 O O . TYR B 1 249 ? 21.906 3.666 -9.375 1 98.69 249 TYR B O 1
ATOM 5377 N N . THR B 1 250 ? 23.906 3.9 -10.273 1 98.25 250 THR B N 1
ATOM 5378 C CA . THR B 1 250 ? 24.375 2.584 -9.859 1 98.25 250 THR B CA 1
ATOM 5379 C C . THR B 1 250 ? 25.594 2.707 -8.953 1 98.25 250 THR B C 1
ATOM 5381 O O . THR B 1 250 ? 26.266 3.738 -8.945 1 98.25 250 THR B O 1
ATOM 5384 N N . PHE B 1 251 ? 25.828 1.668 -8.094 1 97.88 251 PHE B N 1
ATOM 5385 C CA . PHE B 1 251 ? 26.953 1.757 -7.16 1 97.88 251 PHE B CA 1
ATOM 5386 C C . PHE B 1 251 ? 27.531 0.378 -6.887 1 97.88 251 PHE B C 1
ATOM 5388 O O . PHE B 1 251 ? 27.781 0.018 -5.73 1 97.88 251 PHE B O 1
ATOM 5395 N N . TYR B 1 252 ? 27.812 -0.396 -7.883 1 95.56 252 TYR B N 1
ATOM 5396 C CA . TYR B 1 252 ? 28.328 -1.752 -7.777 1 95.56 252 TYR B CA 1
ATOM 5397 C C . TYR B 1 252 ? 29.703 -1.754 -7.113 1 95.56 252 TYR B C 1
ATOM 5399 O O . TYR B 1 252 ? 30.141 -2.773 -6.566 1 95.56 252 TYR B O 1
ATOM 5407 N N . HIS B 1 253 ? 30.406 -0.697 -7.094 1 93.94 253 HIS B N 1
ATOM 5408 C CA . HIS B 1 253 ? 31.781 -0.616 -6.59 1 93.94 253 HIS B CA 1
ATOM 5409 C C . HIS B 1 253 ? 31.797 -0.231 -5.113 1 93.94 253 HIS B C 1
ATOM 5411 O O . HIS B 1 253 ? 32.875 -0.163 -4.5 1 93.94 253 HIS B O 1
ATOM 5417 N N . LEU B 1 254 ? 30.641 0.013 -4.586 1 95.12 254 LEU B N 1
ATOM 5418 C CA . LEU B 1 254 ? 30.578 0.422 -3.186 1 95.12 254 LEU B CA 1
ATOM 5419 C C . LEU B 1 254 ? 30.906 -0.744 -2.262 1 95.12 254 LEU B C 1
ATOM 5421 O O . LEU B 1 254 ? 30.375 -1.842 -2.422 1 95.12 254 LEU B O 1
ATOM 5425 N N . ASP B 1 255 ? 31.734 -0.459 -1.268 1 92.5 255 ASP B N 1
ATOM 5426 C CA . ASP B 1 255 ? 32.094 -1.463 -0.272 1 92.5 255 ASP B CA 1
ATOM 5427 C C . ASP B 1 255 ? 30.906 -1.801 0.625 1 92.5 255 ASP B C 1
ATOM 5429 O O . ASP B 1 255 ? 30.141 -0.917 0.996 1 92.5 255 ASP B O 1
ATOM 5433 N N . LYS B 1 256 ? 30.812 -3.025 1.019 1 88.5 256 LYS B N 1
ATOM 5434 C CA . LYS B 1 256 ? 29.734 -3.496 1.87 1 88.5 256 LYS B CA 1
ATOM 5435 C C . LYS B 1 256 ? 29.672 -2.715 3.18 1 88.5 256 LYS B C 1
ATOM 5437 O O . LYS B 1 256 ? 28.594 -2.438 3.701 1 88.5 256 LYS B O 1
ATOM 5442 N N . ASN B 1 257 ? 30.797 -2.326 3.639 1 87.12 257 ASN B N 1
ATOM 5443 C CA . ASN B 1 257 ? 30.875 -1.605 4.906 1 87.12 257 ASN B CA 1
ATOM 5444 C C . ASN B 1 257 ? 30.312 -0.192 4.781 1 87.12 257 ASN B C 1
ATOM 5446 O O . ASN B 1 257 ? 30.031 0.463 5.789 1 87.12 257 ASN B O 1
ATOM 5450 N N . ASP B 1 258 ? 30.203 0.221 3.512 1 91.56 258 ASP B N 1
ATOM 5451 C CA . ASP B 1 258 ? 29.719 1.578 3.277 1 91.56 258 ASP B CA 1
ATOM 5452 C C . ASP B 1 258 ? 28.219 1.589 3.008 1 91.56 258 ASP B C 1
ATOM 5454 O O . ASP B 1 258 ? 27.609 2.654 2.871 1 91.56 258 ASP B O 1
ATOM 5458 N N . GLU B 1 259 ? 27.625 0.427 3.006 1 90.81 259 GLU B N 1
ATOM 5459 C CA . GLU B 1 259 ? 26.219 0.32 2.639 1 90.81 259 GLU B CA 1
ATOM 5460 C C . GLU B 1 259 ? 25.312 0.934 3.709 1 90.81 259 GLU B C 1
ATOM 5462 O O . GLU B 1 259 ? 24.266 1.514 3.396 1 90.81 259 GLU B O 1
ATOM 5467 N N . LEU B 1 260 ? 25.703 0.77 4.918 1 88.81 260 LEU B N 1
ATOM 5468 C CA . LEU B 1 260 ? 24.922 1.371 5.992 1 88.81 260 LEU B CA 1
ATOM 5469 C C . LEU B 1 260 ? 24.891 2.891 5.859 1 88.81 260 LEU B C 1
ATOM 5471 O O . LEU B 1 260 ? 23.844 3.514 6.047 1 88.81 260 LEU B O 1
ATOM 5475 N N . ALA B 1 261 ? 26.031 3.467 5.543 1 90.56 261 ALA B N 1
ATOM 5476 C CA . ALA B 1 261 ? 26.125 4.91 5.332 1 90.56 261 ALA B CA 1
ATOM 5477 C C . ALA B 1 261 ? 25.203 5.344 4.188 1 90.56 261 ALA B C 1
ATOM 5479 O O . ALA B 1 261 ? 24.562 6.395 4.266 1 90.56 261 ALA B O 1
ATOM 5480 N N . LEU B 1 262 ? 25.172 4.562 3.16 1 93.69 262 LEU B N 1
ATOM 5481 C CA . LEU B 1 262 ? 24.312 4.871 2.025 1 93.69 262 LEU B CA 1
ATOM 5482 C C . LEU B 1 262 ? 22.844 4.801 2.422 1 93.69 262 LEU B C 1
ATOM 5484 O O . LEU B 1 262 ? 22.031 5.617 1.975 1 93.69 262 LEU B O 1
ATOM 5488 N N . ARG B 1 263 ? 22.5 3.799 3.213 1 90.44 263 ARG B N 1
ATOM 5489 C CA . ARG B 1 263 ? 21.141 3.674 3.695 1 90.44 263 ARG B CA 1
ATOM 5490 C C . ARG B 1 263 ? 20.703 4.918 4.469 1 90.44 263 ARG B C 1
ATOM 5492 O O . ARG B 1 263 ? 19.594 5.402 4.309 1 90.44 263 ARG B O 1
ATOM 5499 N N . ILE B 1 264 ? 21.562 5.367 5.203 1 87.31 264 ILE B N 1
ATOM 5500 C CA . ILE B 1 264 ? 21.281 6.555 6.004 1 87.31 264 ILE B CA 1
ATOM 5501 C C . ILE B 1 264 ? 21.156 7.773 5.094 1 87.31 264 ILE B C 1
ATOM 5503 O O . ILE B 1 264 ? 20.234 8.578 5.25 1 87.31 264 ILE B O 1
ATOM 5507 N N . LEU B 1 265 ? 22.094 7.879 4.254 1 91 265 LEU B N 1
ATOM 5508 C CA . LEU B 1 265 ? 22.031 8.961 3.279 1 91 265 LEU B CA 1
ATOM 5509 C C . LEU B 1 265 ? 20.703 8.945 2.52 1 91 265 LEU B C 1
ATOM 5511 O O . LEU B 1 265 ? 20.062 9.984 2.352 1 91 265 LEU B O 1
ATOM 5515 N N . ASN B 1 266 ? 20.359 7.766 2.053 1 93.56 266 ASN B N 1
ATOM 5516 C CA . ASN B 1 266 ? 19.125 7.621 1.286 1 93.56 266 ASN B CA 1
ATOM 5517 C C . ASN B 1 266 ? 17.906 8.07 2.09 1 93.56 266 ASN B C 1
ATOM 5519 O O . ASN B 1 266 ? 17 8.703 1.55 1 93.56 266 ASN B O 1
ATOM 5523 N N . HIS B 1 267 ? 17.906 7.672 3.314 1 89 267 HIS B N 1
ATOM 5524 C CA . HIS B 1 267 ? 16.797 8.078 4.176 1 89 267 HIS B CA 1
ATOM 5525 C C . HIS B 1 267 ? 16.688 9.602 4.25 1 89 267 HIS B C 1
ATOM 5527 O O . HIS B 1 267 ? 15.594 10.156 4.098 1 89 267 HIS B O 1
ATOM 5533 N N . ARG B 1 268 ? 17.75 10.258 4.453 1 88.5 268 ARG B N 1
ATOM 5534 C CA . ARG B 1 268 ? 17.797 11.711 4.57 1 88.5 268 ARG B CA 1
ATOM 5535 C C . ARG B 1 268 ? 17.531 12.375 3.223 1 88.5 268 ARG B C 1
ATOM 5537 O O . ARG B 1 268 ? 16.938 13.453 3.162 1 88.5 268 ARG B O 1
ATOM 5544 N N . LEU B 1 269 ? 17.922 11.688 2.221 1 92.81 269 LEU B N 1
ATOM 5545 C CA . LEU B 1 269 ? 17.891 12.273 0.882 1 92.81 269 LEU B CA 1
ATOM 5546 C C . LEU B 1 269 ? 16.469 12.273 0.322 1 92.81 269 LEU B C 1
ATOM 5548 O O . LEU B 1 269 ? 16 13.281 -0.213 1 92.81 269 LEU B O 1
ATOM 5552 N N . GLY B 1 270 ? 15.797 11.133 0.447 1 93 270 GLY B N 1
ATOM 5553 C CA . GLY B 1 270 ? 14.523 11.141 -0.255 1 93 270 GLY B CA 1
ATOM 5554 C C . GLY B 1 270 ? 13.539 10.117 0.284 1 93 270 GLY B C 1
ATOM 5555 O O . GLY B 1 270 ? 12.422 10 -0.219 1 93 270 GLY B O 1
ATOM 5556 N N . GLU B 1 271 ? 13.828 9.336 1.231 1 88.06 271 GLU B N 1
ATOM 5557 C CA . GLU B 1 271 ? 12.969 8.258 1.698 1 88.06 271 GLU B CA 1
ATOM 5558 C C . GLU B 1 271 ? 11.953 8.766 2.719 1 88.06 271 GLU B C 1
ATOM 5560 O O . GLU B 1 271 ? 10.828 8.266 2.783 1 88.06 271 GLU B O 1
ATOM 5565 N N . SER B 1 272 ? 12.281 9.742 3.426 1 82.12 272 SER B N 1
ATOM 5566 C CA . SER B 1 272 ? 11.414 10.242 4.484 1 82.12 272 SER B CA 1
ATOM 5567 C C . SER B 1 272 ? 10.578 11.422 4.008 1 82.12 272 SER B C 1
ATOM 5569 O O . SER B 1 272 ? 10.922 12.07 3.018 1 82.12 272 SER B O 1
ATOM 5571 N N . SER B 1 273 ? 9.453 11.633 4.723 1 78.38 273 SER B N 1
ATOM 5572 C CA . SER B 1 273 ? 8.586 12.766 4.395 1 78.38 273 SER B CA 1
ATOM 5573 C C . SER B 1 273 ? 9.234 14.086 4.781 1 78.38 273 SER B C 1
ATOM 5575 O O . SER B 1 273 ? 8.672 15.156 4.535 1 78.38 273 SER B O 1
ATOM 5577 N N . ASN B 1 274 ? 10.375 14.117 5.309 1 80.88 274 ASN B N 1
ATOM 5578 C CA . ASN B 1 274 ? 11.133 15.32 5.648 1 80.88 274 ASN B CA 1
ATOM 5579 C C . ASN B 1 274 ? 12.547 15.273 5.082 1 80.88 274 ASN B C 1
ATOM 5581 O O . ASN B 1 274 ? 13.469 15.875 5.637 1 80.88 274 ASN B O 1
ATOM 5585 N N . SER B 1 275 ? 12.609 14.555 4.055 1 89.44 275 SER B N 1
ATOM 5586 C CA . SER B 1 275 ? 13.914 14.398 3.408 1 89.44 275 SER B CA 1
ATOM 5587 C C . SER B 1 275 ? 14.352 15.703 2.742 1 89.44 275 SER B C 1
ATOM 5589 O O . SER B 1 275 ? 13.555 16.641 2.605 1 89.44 275 SER B O 1
ATOM 5591 N N . LEU B 1 276 ? 15.602 15.742 2.361 1 91.75 276 LEU B N 1
ATOM 5592 C CA . LEU B 1 276 ? 16.188 16.922 1.736 1 91.75 276 LEU B CA 1
ATOM 5593 C C . LEU B 1 276 ? 15.477 17.25 0.421 1 91.75 276 LEU B C 1
ATOM 5595 O O . LEU B 1 276 ? 15.109 18.391 0.174 1 91.75 276 LEU B O 1
ATOM 5599 N N . LEU B 1 277 ? 15.258 16.219 -0.372 1 95.5 277 LEU B N 1
ATOM 5600 C CA . LEU B 1 277 ? 14.617 16.422 -1.664 1 95.5 277 LEU B CA 1
ATOM 5601 C C . LEU B 1 277 ? 13.164 16.859 -1.485 1 95.5 277 LEU B C 1
ATOM 5603 O O . LEU B 1 277 ? 12.688 17.75 -2.184 1 95.5 277 LEU B O 1
ATOM 5607 N N . PHE B 1 278 ? 12.508 16.234 -0.575 1 92.56 278 PHE B N 1
ATOM 5608 C CA . PHE B 1 278 ? 11.117 16.578 -0.298 1 92.56 278 PHE B CA 1
ATOM 5609 C C . PHE B 1 278 ? 11 18.031 0.142 1 92.56 278 PHE B C 1
ATOM 5611 O O . PHE B 1 278 ? 10.148 18.781 -0.361 1 92.56 278 PHE B O 1
ATOM 5618 N N . ARG B 1 279 ? 11.812 18.438 1.024 1 90.38 279 ARG B N 1
ATOM 5619 C CA . ARG B 1 279 ? 11.781 19.797 1.55 1 90.38 279 ARG B CA 1
ATOM 5620 C C . ARG B 1 279 ? 12.07 20.812 0.452 1 90.38 279 ARG B C 1
ATOM 5622 O O . ARG B 1 279 ? 11.383 21.828 0.341 1 90.38 279 ARG B O 1
ATOM 5629 N N . GLU B 1 280 ? 13.031 20.547 -0.321 1 92.44 280 GLU B N 1
ATOM 5630 C CA . GLU B 1 280 ? 13.461 21.516 -1.327 1 92.44 280 GLU B CA 1
ATOM 5631 C C . GLU B 1 280 ? 12.453 21.594 -2.477 1 92.44 280 GLU B C 1
ATOM 5633 O O . GLU B 1 280 ? 12.016 22.688 -2.854 1 92.44 280 GLU B O 1
ATOM 5638 N N . VAL B 1 281 ? 12.055 20.453 -2.992 1 94.31 281 VAL B N 1
ATOM 5639 C CA . VAL B 1 281 ? 11.281 20.422 -4.23 1 94.31 281 VAL B CA 1
ATOM 5640 C C . VAL B 1 281 ? 9.805 20.625 -3.918 1 94.31 281 VAL B C 1
ATOM 5642 O O . VAL B 1 281 ? 9.102 21.344 -4.625 1 94.31 281 VAL B O 1
ATOM 5645 N N . ARG B 1 282 ? 9.328 20.016 -2.869 1 91.19 282 ARG B N 1
ATOM 5646 C CA . ARG B 1 282 ? 7.902 20.047 -2.547 1 91.19 282 ARG B CA 1
ATOM 5647 C C . ARG B 1 282 ? 7.59 21.172 -1.562 1 91.19 282 ARG B C 1
ATOM 5649 O O . ARG B 1 282 ? 6.773 22.047 -1.848 1 91.19 282 ARG B O 1
ATOM 5656 N N . GLU B 1 283 ? 8.289 21.234 -0.486 1 88.81 283 GLU B N 1
ATOM 5657 C CA . GLU B 1 283 ? 7.914 22.156 0.583 1 88.81 283 GLU B CA 1
ATOM 5658 C C . GLU B 1 283 ? 8.312 23.594 0.244 1 88.81 283 GLU B C 1
ATOM 5660 O O . GLU B 1 283 ? 7.516 24.516 0.39 1 88.81 283 GLU B O 1
ATOM 5665 N N . LYS B 1 284 ? 9.539 23.828 -0.154 1 89.75 284 LYS B N 1
ATOM 5666 C CA . LYS B 1 284 ? 10.055 25.172 -0.388 1 89.75 284 LYS B CA 1
ATOM 5667 C C . LYS B 1 284 ? 9.602 25.703 -1.746 1 89.75 284 LYS B C 1
ATOM 5669 O O . LYS B 1 284 ? 9.156 26.844 -1.854 1 89.75 284 LYS B O 1
ATOM 5674 N N . LYS B 1 285 ? 9.625 24.828 -2.742 1 92.25 285 LYS B N 1
ATOM 5675 C CA . LYS B 1 285 ? 9.367 25.328 -4.09 1 92.25 285 LYS B CA 1
ATOM 5676 C C . LYS B 1 285 ? 7.93 25.016 -4.52 1 92.25 285 LYS B C 1
ATOM 5678 O O . LYS B 1 285 ? 7.43 25.594 -5.484 1 92.25 285 LYS B O 1
ATOM 5683 N N . GLY B 1 286 ? 7.285 24.094 -3.854 1 90.62 286 GLY B N 1
ATOM 5684 C CA . GLY B 1 286 ? 5.902 23.75 -4.156 1 90.62 286 GLY B CA 1
ATOM 5685 C C . GLY B 1 286 ? 5.723 23.156 -5.539 1 90.62 286 GLY B C 1
ATOM 5686 O O . GLY B 1 286 ? 4.68 23.359 -6.172 1 90.62 286 GLY B O 1
ATOM 5687 N N . LEU B 1 287 ? 6.684 22.391 -6.062 1 91.56 287 LEU B N 1
ATOM 5688 C CA . LEU B 1 287 ? 6.699 21.984 -7.461 1 91.56 287 LEU B CA 1
ATOM 5689 C C . LEU B 1 287 ? 6.027 20.625 -7.637 1 91.56 287 LEU B C 1
ATOM 5691 O O . LEU B 1 287 ? 5.52 20.312 -8.719 1 91.56 287 LEU B O 1
ATOM 5695 N N . ALA B 1 288 ? 6.133 19.781 -6.641 1 93.25 288 ALA B N 1
ATOM 5696 C CA . ALA B 1 288 ? 5.723 18.391 -6.809 1 93.25 288 ALA B CA 1
ATOM 5697 C C . ALA B 1 288 ? 4.918 17.906 -5.605 1 93.25 288 ALA B C 1
ATOM 5699 O O . ALA B 1 288 ? 5.164 18.328 -4.477 1 93.25 288 ALA B O 1
ATOM 5700 N N . TYR B 1 289 ? 4 17.031 -5.926 1 88.31 289 TYR B N 1
ATOM 5701 C CA . TYR B 1 289 ? 3.264 16.375 -4.852 1 88.31 289 TYR B CA 1
ATOM 5702 C C . TYR B 1 289 ? 4.113 15.297 -4.18 1 88.31 289 TYR B C 1
ATOM 5704 O O . TYR B 1 289 ? 4.074 15.141 -2.959 1 88.31 289 TYR B O 1
ATOM 5712 N N . ASP B 1 290 ? 4.781 14.594 -5.012 1 92.38 290 ASP B N 1
ATOM 5713 C CA . ASP B 1 290 ? 5.617 13.531 -4.457 1 92.38 290 ASP B CA 1
ATOM 5714 C C . ASP B 1 290 ? 7.02 13.57 -5.051 1 92.38 290 ASP B C 1
ATOM 5716 O O . ASP B 1 290 ? 7.191 13.867 -6.234 1 92.38 290 ASP B O 1
ATOM 5720 N N . ILE B 1 291 ? 8.008 13.375 -4.27 1 96.5 291 ILE B N 1
ATOM 5721 C CA . ILE B 1 291 ? 9.398 13.125 -4.637 1 96.5 291 ILE B CA 1
ATOM 5722 C C . ILE B 1 291 ? 10.023 12.141 -3.65 1 96.5 291 ILE B C 1
ATOM 5724 O O . ILE B 1 291 ? 9.875 12.297 -2.436 1 96.5 291 ILE B O 1
ATOM 5728 N N . TYR B 1 292 ? 10.664 11.125 -4.172 1 97.19 292 TYR B N 1
ATOM 5729 C CA . TYR B 1 292 ? 11.234 10.125 -3.275 1 97.19 292 TYR B CA 1
ATOM 5730 C C . TYR B 1 292 ? 12.414 9.414 -3.928 1 97.19 292 TYR B C 1
ATOM 5732 O O . TYR B 1 292 ? 12.672 9.586 -5.121 1 97.19 292 TYR B O 1
ATOM 5740 N N . THR B 1 293 ? 13.156 8.734 -3.08 1 97.81 293 THR B N 1
ATOM 5741 C CA . THR B 1 293 ? 14.234 7.879 -3.559 1 97.81 293 THR B CA 1
ATOM 5742 C C . THR B 1 293 ? 13.875 6.406 -3.381 1 97.81 293 THR B C 1
ATOM 5744 O O . THR B 1 293 ? 13.102 6.055 -2.492 1 97.81 293 THR B O 1
ATOM 5747 N N . HIS B 1 294 ? 14.32 5.629 -4.258 1 97.5 294 HIS B N 1
ATOM 5748 C CA . HIS B 1 294 ? 14.227 4.176 -4.16 1 97.5 294 HIS B CA 1
ATOM 5749 C C . HIS B 1 294 ? 15.609 3.535 -4.215 1 97.5 294 HIS B C 1
ATOM 5751 O O . HIS B 1 294 ? 16.328 3.666 -5.215 1 97.5 294 HIS B O 1
ATOM 5757 N N . LEU B 1 295 ? 15.992 2.865 -3.104 1 97.44 295 LEU B N 1
ATOM 5758 C CA . LEU B 1 295 ? 17.312 2.254 -2.963 1 97.44 295 LEU B CA 1
ATOM 5759 C C . LEU B 1 295 ? 17.203 0.733 -3.012 1 97.44 295 LEU B C 1
ATOM 5761 O O . LEU B 1 295 ? 16.391 0.137 -2.301 1 97.44 295 LEU B O 1
ATOM 5765 N N . ASP B 1 296 ? 17.938 0.161 -3.914 1 96.25 296 ASP B N 1
ATOM 5766 C CA . ASP B 1 296 ? 18.047 -1.292 -3.971 1 96.25 296 ASP B CA 1
ATOM 5767 C C . ASP B 1 296 ? 19.5 -1.733 -3.775 1 96.25 296 ASP B C 1
ATOM 5769 O O . ASP B 1 296 ? 20.375 -1.397 -4.582 1 96.25 296 ASP B O 1
ATOM 5773 N N . MET B 1 297 ? 19.75 -2.484 -2.742 1 94.31 297 MET B N 1
ATOM 5774 C CA . MET B 1 297 ? 21.094 -2.945 -2.414 1 94.31 297 MET B CA 1
ATOM 5775 C C . MET B 1 297 ? 21.172 -4.465 -2.482 1 94.31 297 MET B C 1
ATOM 5777 O O . MET B 1 297 ? 22.062 -5.066 -1.88 1 94.31 297 MET B O 1
ATOM 5781 N N . THR B 1 298 ? 20.281 -5.086 -3.164 1 91.94 298 THR B N 1
ATOM 5782 C CA . THR B 1 298 ? 20.266 -6.539 -3.312 1 91.94 298 THR B CA 1
ATOM 5783 C C . THR B 1 298 ? 21.469 -7.008 -4.137 1 91.94 298 THR B C 1
ATOM 5785 O O . THR B 1 298 ? 22.016 -6.238 -4.926 1 91.94 298 THR B O 1
ATOM 5788 N N . LYS B 1 299 ? 21.812 -8.273 -3.916 1 89.5 299 LYS B N 1
ATOM 5789 C CA . LYS B 1 299 ? 22.938 -8.852 -4.641 1 89.5 299 LYS B CA 1
ATOM 5790 C C . LYS B 1 299 ? 22.766 -8.688 -6.148 1 89.5 299 LYS B C 1
ATOM 5792 O O . LYS B 1 299 ? 21.703 -8.977 -6.691 1 89.5 299 LYS B O 1
ATOM 5797 N N . ASN B 1 300 ? 23.734 -8.109 -6.812 1 92 300 ASN B N 1
ATOM 5798 C CA . ASN B 1 300 ? 23.812 -7.895 -8.25 1 92 300 ASN B CA 1
ATOM 5799 C C . ASN B 1 300 ? 22.891 -6.773 -8.711 1 92 300 ASN B C 1
ATOM 5801 O O . ASN B 1 300 ? 22.766 -6.512 -9.914 1 92 300 ASN B O 1
ATOM 5805 N N . VAL B 1 301 ? 22.172 -6.184 -7.871 1 95 301 VAL B N 1
ATOM 5806 C CA . VAL B 1 301 ? 21.375 -5 -8.164 1 95 301 VAL B CA 1
ATOM 5807 C C . VAL B 1 301 ? 21.719 -3.879 -7.191 1 95 301 VAL B C 1
ATOM 5809 O O . VAL B 1 301 ? 21.375 -3.932 -6.012 1 95 301 VAL B O 1
ATOM 5812 N N . LYS B 1 302 ? 22.422 -2.947 -7.605 1 97.06 302 LYS B N 1
ATOM 5813 C CA . LYS B 1 302 ? 22.844 -1.787 -6.828 1 97.06 302 LYS B CA 1
ATOM 5814 C C . LYS B 1 302 ? 22.422 -0.487 -7.5 1 97.06 302 LYS B C 1
ATOM 5816 O O . LYS B 1 302 ? 23.172 0.083 -8.297 1 97.06 302 LYS B O 1
ATOM 5821 N N . THR B 1 303 ? 21.172 -0.063 -7.117 1 98.19 303 THR B N 1
ATOM 5822 C CA . THR B 1 303 ? 20.625 1.097 -7.812 1 98.19 303 THR B CA 1
ATOM 5823 C C . THR B 1 303 ? 20.016 2.082 -6.82 1 98.19 303 THR B C 1
ATOM 5825 O O . THR B 1 303 ? 19.547 1.687 -5.75 1 98.19 303 THR B O 1
ATOM 5828 N N . LEU B 1 304 ? 20.047 3.332 -7.094 1 98.56 304 LEU B N 1
ATOM 5829 C CA . LEU B 1 304 ? 19.375 4.426 -6.406 1 98.56 304 LEU B CA 1
ATOM 5830 C C . LEU B 1 304 ? 18.609 5.301 -7.395 1 98.56 304 LEU B C 1
ATOM 5832 O O . LEU B 1 304 ? 19.203 5.836 -8.336 1 98.56 304 LEU B O 1
ATOM 5836 N N . TYR B 1 305 ? 17.328 5.395 -7.203 1 98.75 305 TYR B N 1
ATOM 5837 C CA . TYR B 1 305 ? 16.469 6.215 -8.055 1 98.75 305 TYR B CA 1
ATOM 5838 C C . TYR B 1 305 ? 15.984 7.453 -7.316 1 98.75 305 TYR B C 1
ATOM 5840 O O . TYR B 1 305 ? 15.75 7.406 -6.105 1 98.75 305 TYR B O 1
ATOM 5848 N N . VAL B 1 306 ? 15.852 8.57 -7.93 1 98.56 306 VAL B N 1
ATOM 5849 C CA . VAL B 1 306 ? 15.062 9.719 -7.52 1 98.56 306 VAL B CA 1
ATOM 5850 C C . VAL B 1 306 ? 13.883 9.914 -8.477 1 98.56 306 VAL B C 1
ATOM 5852 O O . VAL B 1 306 ? 14.062 9.93 -9.695 1 98.56 306 VAL B O 1
ATOM 5855 N N . TYR B 1 307 ? 12.742 9.977 -7.977 1 98.31 307 TYR B N 1
ATOM 5856 C CA . TYR B 1 307 ? 11.555 10.133 -8.812 1 98.31 307 TYR B CA 1
ATOM 5857 C C . TYR B 1 307 ? 10.711 11.312 -8.359 1 98.31 307 TYR B C 1
ATOM 5859 O O . TYR B 1 307 ? 10.516 11.516 -7.16 1 98.31 307 TYR B O 1
ATOM 5867 N N . THR B 1 308 ? 10.219 12.047 -9.328 1 98.06 308 THR B N 1
ATOM 5868 C CA . THR B 1 308 ? 9.195 13.047 -9.055 1 98.06 308 THR B CA 1
ATOM 5869 C C . THR B 1 308 ? 8.375 13.336 -10.312 1 98.06 308 THR B C 1
ATOM 5871 O O . THR B 1 308 ? 8.742 12.922 -11.406 1 98.06 308 THR B O 1
ATOM 5874 N N . ALA B 1 309 ? 7.273 13.867 -10.18 1 97 309 ALA B N 1
ATOM 5875 C CA . ALA B 1 309 ? 6.398 14.344 -11.25 1 97 309 ALA B CA 1
ATOM 5876 C C . ALA B 1 309 ? 6.027 15.812 -11.039 1 97 309 ALA B C 1
ATOM 5878 O O . ALA B 1 309 ? 5.621 16.203 -9.945 1 97 309 ALA B O 1
ATOM 5879 N N . VAL B 1 310 ? 6.23 16.625 -12.062 1 96.75 310 VAL B N 1
ATOM 5880 C CA . VAL B 1 310 ? 5.996 18.062 -11.977 1 96.75 310 VAL B CA 1
ATOM 5881 C C . VAL B 1 310 ? 5.309 18.547 -13.25 1 96.75 310 VAL B C 1
ATOM 5883 O O . VAL B 1 310 ? 5.262 17.844 -14.25 1 96.75 310 VAL B O 1
ATOM 5886 N N . SER B 1 311 ? 4.754 19.766 -13.148 1 94.38 311 SER B N 1
ATOM 5887 C CA . SER B 1 311 ? 4.191 20.359 -14.352 1 94.38 311 SER B CA 1
ATOM 5888 C C . SER B 1 311 ? 5.254 20.531 -15.43 1 94.38 311 SER B C 1
ATOM 5890 O O . SER B 1 311 ? 6.441 20.688 -15.125 1 94.38 311 SER B O 1
ATOM 5892 N N . ASP B 1 312 ? 4.758 20.531 -16.625 1 93.81 312 ASP B N 1
ATOM 5893 C CA . ASP B 1 312 ? 5.68 20.641 -17.766 1 93.81 312 ASP B CA 1
ATOM 5894 C C . ASP B 1 312 ? 6.547 21.891 -17.656 1 93.81 312 ASP B C 1
ATOM 5896 O O . ASP B 1 312 ? 7.746 21.844 -17.938 1 93.81 312 ASP B O 1
ATOM 5900 N N . GLU B 1 313 ? 5.977 22.938 -17.219 1 93.31 313 GLU B N 1
ATOM 5901 C CA . GLU B 1 313 ? 6.672 24.219 -17.156 1 93.31 313 GLU B CA 1
ATOM 5902 C C . GLU B 1 313 ? 7.691 24.234 -16.016 1 93.31 313 GLU B C 1
ATOM 5904 O O . GLU B 1 313 ? 8.57 25.094 -15.977 1 93.31 313 GLU B O 1
ATOM 5909 N N . ASP B 1 314 ? 7.582 23.25 -15.125 1 95.25 314 ASP B N 1
ATOM 5910 C CA . ASP B 1 314 ? 8.406 23.281 -13.914 1 95.25 314 ASP B CA 1
ATOM 5911 C C . ASP B 1 314 ? 9.531 22.25 -13.992 1 95.25 314 ASP B C 1
ATOM 5913 O O . ASP B 1 314 ? 10.289 22.078 -13.039 1 95.25 314 ASP B O 1
ATOM 5917 N N . VAL B 1 315 ? 9.688 21.578 -15.07 1 96.94 315 VAL B N 1
ATOM 5918 C CA . VAL B 1 315 ? 10.641 20.484 -15.203 1 96.94 315 VAL B CA 1
ATOM 5919 C C . VAL B 1 315 ? 12.055 21 -14.961 1 96.94 315 VAL B C 1
ATOM 5921 O O . VAL B 1 315 ? 12.789 20.438 -14.141 1 96.94 315 VAL B O 1
ATOM 5924 N N . GLU B 1 316 ? 12.422 22.094 -15.625 1 97.19 316 GLU B N 1
ATOM 5925 C CA . GLU B 1 316 ? 13.773 22.625 -15.5 1 97.19 316 GLU B CA 1
ATOM 5926 C C . GLU B 1 316 ? 14.047 23.109 -14.086 1 97.19 316 GLU B C 1
ATOM 5928 O O . GLU B 1 316 ? 15.133 22.875 -13.539 1 97.19 316 GLU B O 1
ATOM 5933 N N . GLU B 1 317 ? 13.109 23.75 -13.578 1 97 317 GLU B N 1
ATOM 5934 C CA . GLU B 1 317 ? 13.266 24.219 -12.203 1 97 317 GLU B CA 1
ATOM 5935 C C . GLU B 1 317 ? 13.414 23.062 -11.227 1 97 317 GLU B C 1
ATOM 5937 O O . GLU B 1 317 ? 14.219 23.125 -10.297 1 97 317 GLU B O 1
ATOM 5942 N N . ALA B 1 318 ? 12.625 22.016 -11.391 1 97.56 318 ALA B N 1
ATOM 5943 C CA . ALA B 1 318 ? 12.711 20.844 -10.539 1 97.56 318 ALA B CA 1
ATOM 5944 C C . ALA B 1 318 ? 14.07 20.172 -10.664 1 97.56 318 ALA B C 1
ATOM 5946 O O . ALA B 1 318 ? 14.68 19.781 -9.656 1 97.56 318 ALA B O 1
ATOM 5947 N N . ILE B 1 319 ? 14.547 20.078 -11.875 1 98.12 319 ILE B N 1
ATOM 5948 C CA . ILE B 1 319 ? 15.852 19.469 -12.117 1 98.12 319 ILE B CA 1
ATOM 5949 C C . ILE B 1 319 ? 16.938 20.281 -11.414 1 98.12 319 ILE B C 1
ATOM 5951 O O . ILE B 1 319 ? 17.812 19.734 -10.758 1 98.12 319 ILE B O 1
ATOM 5955 N N . ARG B 1 320 ? 16.875 21.594 -11.539 1 97.88 320 ARG B N 1
ATOM 5956 C CA . ARG B 1 320 ? 17.828 22.469 -10.875 1 97.88 320 ARG B CA 1
ATOM 5957 C C . ARG B 1 320 ? 17.797 22.281 -9.359 1 97.88 320 ARG B C 1
ATOM 5959 O O . ARG B 1 320 ? 18.844 22.188 -8.719 1 97.88 320 ARG B O 1
ATOM 5966 N N . ALA B 1 321 ? 16.609 22.203 -8.867 1 97.38 321 ALA B N 1
ATOM 5967 C CA . ALA B 1 321 ? 16.453 22.016 -7.43 1 97.38 321 ALA B CA 1
ATOM 5968 C C . ALA B 1 321 ? 17.031 20.688 -6.977 1 97.38 321 ALA B C 1
ATOM 5970 O O . ALA B 1 321 ? 17.688 20.609 -5.938 1 97.38 321 ALA B O 1
ATOM 5971 N N . ILE B 1 322 ? 16.766 19.609 -7.703 1 98 322 ILE B N 1
ATOM 5972 C CA . ILE B 1 322 ? 17.297 18.281 -7.395 1 98 322 ILE B CA 1
ATOM 5973 C C . ILE B 1 322 ? 18.812 18.297 -7.453 1 98 322 ILE B C 1
ATOM 5975 O O . ILE B 1 322 ? 19.484 17.875 -6.504 1 98 322 ILE B O 1
ATOM 5979 N N . ASP B 1 323 ? 19.328 18.891 -8.531 1 97.94 323 ASP B N 1
ATOM 5980 C CA . ASP B 1 323 ? 20.766 18.953 -8.719 1 97.94 323 ASP B CA 1
ATOM 5981 C C . ASP B 1 323 ? 21.438 19.75 -7.609 1 97.94 323 ASP B C 1
ATOM 5983 O O . ASP B 1 323 ? 22.484 19.359 -7.09 1 97.94 323 ASP B O 1
ATOM 5987 N N . GLU B 1 324 ? 20.859 20.828 -7.336 1 96.62 324 GLU B N 1
ATOM 5988 C CA . GLU B 1 324 ? 21.422 21.656 -6.273 1 96.62 324 GLU B CA 1
ATOM 5989 C C . GLU B 1 324 ? 21.438 20.906 -4.945 1 96.62 324 GLU B C 1
ATOM 5991 O O . GLU B 1 324 ? 22.438 20.969 -4.211 1 96.62 324 GLU B O 1
ATOM 5996 N N . THR B 1 325 ? 20.391 20.234 -4.637 1 95.5 325 THR B N 1
ATOM 5997 C CA . THR B 1 325 ? 20.312 19.469 -3.398 1 95.5 325 THR B CA 1
ATOM 5998 C C . THR B 1 325 ? 21.359 18.359 -3.387 1 95.5 325 THR B C 1
ATOM 6000 O O . THR B 1 325 ? 22.078 18.203 -2.4 1 95.5 325 THR B O 1
ATOM 6003 N N . LEU B 1 326 ? 21.469 17.641 -4.473 1 96.69 326 LEU B N 1
ATOM 6004 C CA . LEU B 1 326 ? 22.438 16.547 -4.578 1 96.69 326 LEU B CA 1
ATOM 6005 C C . LEU B 1 326 ? 23.859 17.078 -4.477 1 96.69 326 LEU B C 1
ATOM 6007 O O . LEU B 1 326 ? 24.703 16.5 -3.773 1 96.69 326 LEU B O 1
ATOM 6011 N N . ASN B 1 327 ? 24.109 18.188 -5.152 1 95.81 327 ASN B N 1
ATOM 6012 C CA . ASN B 1 327 ? 25.438 18.797 -5.121 1 95.81 327 ASN B CA 1
ATOM 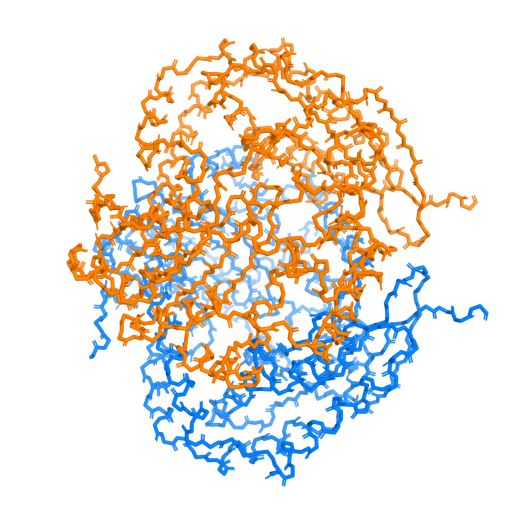6013 C C . ASN B 1 327 ? 25.797 19.297 -3.723 1 95.81 327 ASN B C 1
ATOM 6015 O O . ASN B 1 327 ? 26.938 19.188 -3.293 1 95.81 327 ASN B O 1
ATOM 6019 N N . ASN B 1 328 ? 24.828 19.797 -3.088 1 94.31 328 ASN B N 1
ATOM 6020 C CA . ASN B 1 328 ? 25.062 20.266 -1.725 1 94.31 328 ASN B CA 1
ATOM 6021 C C . ASN B 1 328 ? 25.406 19.109 -0.79 1 94.31 328 ASN B C 1
ATOM 6023 O O . ASN B 1 328 ? 26.219 19.266 0.126 1 94.31 328 ASN B O 1
ATOM 6027 N N . VAL B 1 329 ? 24.781 18.031 -0.98 1 92.5 329 VAL B N 1
ATOM 6028 C CA . VAL B 1 329 ? 25.078 16.844 -0.188 1 92.5 329 VAL B CA 1
ATOM 6029 C C . VAL B 1 329 ? 26.5 16.375 -0.498 1 92.5 329 VAL B C 1
ATOM 6031 O O . VAL B 1 329 ? 27.297 16.156 0.414 1 92.5 329 VAL B O 1
ATOM 6034 N N . VAL B 1 330 ? 26.828 16.281 -1.726 1 93.69 330 VAL B N 1
ATOM 6035 C CA . VAL B 1 330 ? 28.109 15.742 -2.189 1 93.69 330 VAL B CA 1
ATOM 6036 C C . VAL B 1 330 ? 29.25 16.656 -1.736 1 93.69 330 VAL B C 1
ATOM 6038 O O . VAL B 1 330 ? 30.328 16.188 -1.364 1 93.69 330 VAL B O 1
ATOM 6041 N N . ASN B 1 331 ? 28.969 17.969 -1.749 1 91.88 331 ASN B N 1
ATOM 6042 C CA . ASN B 1 331 ? 30 18.938 -1.43 1 91.88 331 ASN B CA 1
ATOM 6043 C C . ASN B 1 331 ? 30.094 19.188 0.072 1 91.88 331 ASN B C 1
ATOM 6045 O O . ASN B 1 331 ? 30.922 19.969 0.526 1 91.88 331 ASN B O 1
ATOM 6049 N N . GLY B 1 332 ? 29.219 18.562 0.805 1 86.69 332 GLY B N 1
ATOM 6050 C CA . GLY B 1 332 ? 29.266 18.672 2.254 1 86.69 332 GLY B CA 1
ATOM 6051 C C . GLY B 1 332 ? 28.641 19.938 2.791 1 86.69 332 GLY B C 1
ATOM 6052 O O . GLY B 1 332 ? 28.922 20.359 3.912 1 86.69 332 GLY B O 1
ATOM 6053 N N . ASN B 1 333 ? 27.844 20.562 1.992 1 86.25 333 ASN B N 1
ATOM 6054 C CA . ASN B 1 333 ? 27.188 21.797 2.414 1 86.25 333 ASN B CA 1
ATOM 6055 C C . ASN B 1 333 ? 25.984 21.516 3.303 1 86.25 333 ASN B C 1
ATOM 6057 O O . ASN B 1 333 ? 25.484 22.406 3.986 1 86.25 333 ASN B O 1
ATOM 6061 N N . ILE B 1 334 ? 25.547 20.344 3.186 1 81 334 ILE B N 1
ATOM 6062 C CA . ILE B 1 334 ? 24.453 19.922 4.055 1 81 334 ILE B CA 1
ATOM 6063 C C . ILE B 1 334 ? 25 19.031 5.172 1 81 334 ILE B C 1
ATOM 6065 O O . ILE B 1 334 ? 25.594 17.984 4.906 1 81 334 ILE B O 1
ATOM 6069 N N . GLU B 1 335 ? 24.859 19.547 6.262 1 74.94 335 GLU B N 1
ATOM 6070 C CA . GLU B 1 335 ? 25.375 18.797 7.402 1 74.94 335 GLU B CA 1
ATOM 6071 C C . GLU B 1 335 ? 24.422 17.672 7.793 1 74.94 335 GLU B C 1
ATOM 6073 O O . GLU B 1 335 ? 23.25 17.906 8.055 1 74.94 335 GLU B O 1
ATOM 6078 N N . ILE B 1 336 ? 24.906 16.516 7.523 1 77.19 336 ILE B N 1
ATOM 6079 C CA . ILE B 1 336 ? 24.266 15.352 8.133 1 77.19 336 ILE B CA 1
ATOM 6080 C C . ILE B 1 336 ? 24.922 15.047 9.477 1 77.19 336 ILE B C 1
ATOM 6082 O O . ILE B 1 336 ? 26.047 14.539 9.523 1 77.19 336 ILE B O 1
ATOM 6086 N N . GLY B 1 337 ? 24.375 15.672 10.508 1 71.56 337 GLY B N 1
ATOM 6087 C CA . GLY B 1 337 ? 25.031 15.703 11.805 1 71.56 337 GLY B CA 1
ATOM 6088 C C . GLY B 1 337 ? 24.484 14.68 12.781 1 71.56 337 GLY B C 1
ATOM 6089 O O . GLY B 1 337 ? 23.906 13.672 12.367 1 71.56 337 GLY B O 1
ATOM 6090 N N . ASN B 1 338 ? 24.812 14.906 14.039 1 76.88 338 ASN B N 1
ATOM 6091 C CA . ASN B 1 338 ? 24.438 14.039 15.148 1 76.88 338 ASN B CA 1
ATOM 6092 C C . ASN B 1 338 ? 22.922 13.914 15.289 1 76.88 338 ASN B C 1
ATOM 6094 O O . ASN B 1 338 ? 22.406 12.844 15.617 1 76.88 338 ASN B O 1
ATOM 6098 N N . LYS B 1 339 ? 22.312 14.969 14.945 1 80.56 339 LYS B N 1
ATOM 6099 C CA . LYS B 1 339 ? 20.859 14.945 15.031 1 80.56 339 LYS B CA 1
ATOM 6100 C C . LYS B 1 339 ? 20.266 13.953 14.039 1 80.56 339 LYS B C 1
ATOM 6102 O O . LYS B 1 339 ? 19.359 13.195 14.375 1 80.56 339 LYS B O 1
ATOM 6107 N N . ASP B 1 340 ? 20.781 13.961 12.836 1 80.62 340 ASP B N 1
ATOM 6108 C CA . ASP B 1 340 ? 20.312 13.055 11.797 1 80.62 340 ASP B CA 1
ATOM 6109 C C . ASP B 1 340 ? 20.578 11.602 12.172 1 80.62 340 ASP B C 1
ATOM 6111 O O . ASP B 1 340 ? 19.734 10.734 11.938 1 80.62 340 ASP B O 1
ATOM 6115 N N . LEU B 1 341 ? 21.672 11.422 12.766 1 82.75 341 LEU B N 1
ATOM 6116 C CA . LEU B 1 341 ? 22.031 10.07 13.18 1 82.75 341 LEU B CA 1
ATOM 6117 C C . LEU B 1 341 ? 21.125 9.578 14.289 1 82.75 341 LEU B C 1
ATOM 6119 O O . LEU B 1 341 ? 20.719 8.406 14.305 1 82.75 341 LEU B O 1
ATOM 6123 N N . ALA B 1 342 ? 20.906 10.461 15.195 1 86.5 342 ALA B N 1
ATOM 6124 C CA . ALA B 1 342 ? 20 10.094 16.297 1 86.5 342 ALA B CA 1
ATOM 6125 C C . ALA B 1 342 ? 18.609 9.734 15.766 1 86.5 342 ALA B C 1
ATOM 6127 O O . ALA B 1 342 ? 18 8.773 16.234 1 86.5 342 ALA B O 1
ATOM 6128 N N . ILE B 1 343 ? 18.172 10.516 14.836 1 87.94 343 ILE B N 1
ATOM 6129 C CA . ILE B 1 343 ? 16.875 10.258 14.227 1 87.94 343 ILE B CA 1
ATOM 6130 C C . ILE B 1 343 ? 16.891 8.906 13.523 1 87.94 343 ILE B C 1
ATOM 6132 O O . ILE B 1 343 ? 15.969 8.109 13.664 1 87.94 343 ILE B O 1
ATOM 6136 N N . MET B 1 344 ? 17.891 8.633 12.828 1 85.44 344 MET B N 1
ATOM 6137 C CA . MET B 1 344 ? 18.031 7.379 12.094 1 85.44 344 MET B CA 1
ATOM 6138 C C . MET B 1 344 ? 18.016 6.188 13.039 1 85.44 344 MET B C 1
ATOM 6140 O O . MET B 1 344 ? 17.484 5.125 12.703 1 85.44 344 MET B O 1
ATOM 6144 N N . LYS B 1 345 ? 18.672 6.363 14.141 1 88.25 345 LYS B N 1
ATOM 6145 C CA . LYS B 1 345 ? 18.656 5.305 15.148 1 88.25 345 LYS B CA 1
ATOM 6146 C C . LYS B 1 345 ? 17.234 5 15.602 1 88.25 345 LYS B C 1
ATOM 6148 O O . LYS B 1 345 ? 16.844 3.836 15.703 1 88.25 345 LYS B O 1
ATOM 6153 N N . LYS B 1 346 ? 16.484 6.031 15.859 1 90.44 346 LYS B N 1
ATOM 6154 C CA . LYS B 1 346 ? 15.094 5.848 16.266 1 90.44 346 LYS B CA 1
ATOM 6155 C C . LYS B 1 346 ? 14.273 5.199 15.156 1 90.44 346 LYS B C 1
ATOM 6157 O O . LYS B 1 346 ? 13.469 4.301 15.414 1 90.44 346 LYS B O 1
ATOM 6162 N N . VAL B 1 347 ? 14.484 5.691 13.953 1 89.75 347 VAL B N 1
ATOM 6163 C CA . VAL B 1 347 ? 13.773 5.164 12.797 1 89.75 347 VAL B CA 1
ATOM 6164 C C . VAL B 1 347 ? 14.078 3.674 12.641 1 89.75 347 VAL B C 1
ATOM 6166 O O . VAL B 1 347 ? 13.172 2.865 12.445 1 89.75 347 VAL B O 1
ATOM 6169 N N . HIS B 1 348 ? 15.297 3.379 12.688 1 88.25 348 HIS B N 1
ATOM 6170 C CA . HIS B 1 348 ? 15.719 1.987 12.578 1 88.25 348 HIS B CA 1
ATOM 6171 C C . HIS B 1 348 ? 15.109 1.139 13.688 1 88.25 348 HIS B C 1
ATOM 6173 O O . HIS B 1 348 ? 14.609 0.041 13.43 1 88.25 348 HIS B O 1
ATOM 6179 N N . LYS B 1 349 ? 15.211 1.646 14.883 1 90.12 349 LYS B N 1
ATOM 6180 C CA . LYS B 1 349 ? 14.641 0.928 16.031 1 90.12 349 LYS B CA 1
ATOM 6181 C C . LYS B 1 349 ? 13.148 0.683 15.836 1 90.12 349 LYS B C 1
ATOM 6183 O O . LYS B 1 349 ? 12.664 -0.429 16.062 1 90.12 349 LYS B O 1
ATOM 6188 N N . THR B 1 350 ? 12.445 1.713 15.43 1 91.25 350 THR B N 1
ATOM 6189 C CA . THR B 1 350 ? 11.008 1.597 15.188 1 91.25 350 THR B CA 1
ATOM 6190 C C . THR B 1 350 ? 10.719 0.544 14.125 1 91.25 350 THR B C 1
ATOM 6192 O O . THR B 1 350 ? 9.828 -0.287 14.289 1 91.25 350 THR B O 1
ATOM 6195 N N . ALA B 1 351 ? 11.43 0.578 13.023 1 89.81 351 ALA B N 1
ATOM 6196 C CA . ALA B 1 351 ? 11.25 -0.372 11.93 1 89.81 351 ALA B CA 1
ATOM 6197 C C . ALA B 1 351 ? 11.5 -1.802 12.391 1 89.81 351 ALA B C 1
ATOM 6199 O O . ALA B 1 351 ? 10.766 -2.721 12.031 1 89.81 351 ALA B O 1
ATOM 6200 N N . VAL B 1 352 ? 12.547 -1.966 13.195 1 90.44 352 VAL B N 1
ATOM 6201 C CA . VAL B 1 352 ? 12.906 -3.287 13.703 1 90.44 352 VAL B CA 1
ATOM 6202 C C . VAL B 1 352 ? 11.781 -3.82 14.594 1 90.44 352 VAL B C 1
ATOM 6204 O O . VAL B 1 352 ? 11.312 -4.945 14.406 1 90.44 352 VAL B O 1
ATOM 6207 N N . ILE B 1 353 ? 11.312 -3.016 15.492 1 90.12 353 ILE B N 1
ATOM 6208 C CA . ILE B 1 353 ? 10.266 -3.43 16.422 1 90.12 353 ILE B CA 1
ATOM 6209 C C . ILE B 1 353 ? 9 -3.791 15.648 1 90.12 353 ILE B C 1
ATOM 6211 O O . ILE B 1 353 ? 8.367 -4.812 15.93 1 90.12 353 ILE B O 1
ATOM 6215 N N . SER B 1 354 ? 8.656 -3 14.664 1 91 354 SER B N 1
ATOM 6216 C CA . SER B 1 354 ? 7.473 -3.262 13.852 1 91 354 SER B CA 1
ATOM 6217 C C . SER B 1 354 ? 7.594 -4.59 13.109 1 91 354 SER B C 1
ATOM 6219 O O . SER B 1 354 ? 6.629 -5.355 13.039 1 91 354 SER B O 1
ATOM 6221 N N . THR B 1 355 ? 8.719 -4.836 12.555 1 90.69 355 THR B N 1
ATOM 6222 C CA . THR B 1 355 ? 8.961 -6.078 11.828 1 90.69 355 THR B CA 1
ATOM 6223 C C . THR B 1 355 ? 8.859 -7.281 12.766 1 90.69 355 THR B C 1
ATOM 6225 O O . THR B 1 355 ? 8.227 -8.281 12.422 1 90.69 355 THR B O 1
ATOM 6228 N N . LEU B 1 356 ? 9.414 -7.18 13.969 1 89.25 356 LEU B N 1
ATOM 6229 C CA . LEU B 1 356 ? 9.469 -8.289 14.922 1 89.25 356 LEU B CA 1
ATOM 6230 C C . LEU B 1 356 ? 8.078 -8.602 15.469 1 89.25 356 LEU B C 1
ATOM 6232 O O . LEU B 1 356 ? 7.797 -9.742 15.828 1 89.25 356 LEU B O 1
ATOM 6236 N N . GLU B 1 357 ? 7.258 -7.602 15.445 1 87.25 357 GLU B N 1
ATOM 6237 C CA . GLU B 1 357 ? 5.926 -7.773 16.016 1 87.25 357 GLU B CA 1
ATOM 6238 C C . GLU B 1 357 ? 4.984 -8.469 15.039 1 87.25 357 GLU B C 1
ATOM 6240 O O . GLU B 1 357 ? 4.078 -9.195 15.453 1 87.25 357 GLU B O 1
ATOM 6245 N N . ASP B 1 358 ? 5.168 -8.328 13.773 1 91.06 358 ASP B N 1
ATOM 6246 C CA . ASP B 1 358 ? 4.285 -8.875 12.75 1 91.06 358 ASP B CA 1
ATOM 6247 C C . ASP B 1 358 ? 4.84 -10.188 12.188 1 91.06 358 ASP B C 1
ATOM 6249 O O . ASP B 1 358 ? 5.926 -10.203 11.602 1 91.06 358 ASP B O 1
ATOM 6253 N N . SER B 1 359 ? 4.031 -11.203 12.32 1 93.38 359 SER B N 1
ATOM 6254 C CA . SER B 1 359 ? 4.492 -12.539 11.945 1 93.38 359 SER B CA 1
ATOM 6255 C C . SER B 1 359 ? 4.816 -12.609 10.461 1 93.38 359 SER B C 1
ATOM 6257 O O . SER B 1 359 ? 5.824 -13.203 10.062 1 93.38 359 SER B O 1
ATOM 6259 N N . ALA B 1 360 ? 3.943 -12.078 9.633 1 95.38 360 ALA B N 1
ATOM 6260 C CA . ALA B 1 360 ? 4.164 -12.125 8.188 1 95.38 360 ALA B CA 1
ATOM 6261 C C . ALA B 1 360 ? 5.402 -11.328 7.793 1 95.38 360 ALA B C 1
ATOM 6263 O O . ALA B 1 360 ? 6.199 -11.781 6.969 1 95.38 360 ALA B O 1
ATOM 6264 N N . GLU B 1 361 ? 5.57 -10.164 8.391 1 94.62 361 GLU B N 1
ATOM 6265 C CA . GLU B 1 361 ? 6.73 -9.328 8.109 1 94.62 361 GLU B CA 1
ATOM 6266 C C . GLU B 1 361 ? 8.023 -9.992 8.578 1 94.62 361 GLU B C 1
ATOM 6268 O O . GLU B 1 361 ? 9.039 -9.945 7.891 1 94.62 361 GLU B O 1
ATOM 6273 N N . LEU B 1 362 ? 7.984 -10.539 9.758 1 95.75 362 LEU B N 1
ATOM 6274 C CA . LEU B 1 362 ? 9.141 -11.242 10.297 1 95.75 362 LEU B CA 1
ATOM 6275 C C . LEU B 1 362 ? 9.539 -12.406 9.398 1 95.75 362 LEU B C 1
ATOM 6277 O O . LEU B 1 362 ? 10.719 -12.586 9.094 1 95.75 362 LEU B O 1
ATOM 6281 N N . CYS B 1 363 ? 8.547 -13.148 8.961 1 97.94 363 CYS B N 1
ATOM 6282 C CA . CYS B 1 363 ? 8.781 -14.289 8.086 1 97.94 363 CYS B CA 1
ATOM 6283 C C . CYS B 1 363 ? 9.453 -13.852 6.793 1 97.94 363 CYS B C 1
ATOM 6285 O O . CYS B 1 363 ? 10.422 -14.469 6.352 1 97.94 363 CYS B O 1
ATOM 6287 N N . ASN B 1 364 ? 8.945 -12.812 6.227 1 97.5 364 ASN B N 1
ATOM 6288 C CA . ASN B 1 364 ? 9.477 -12.289 4.973 1 97.5 364 ASN B CA 1
ATOM 6289 C C . ASN B 1 364 ? 10.875 -11.703 5.164 1 97.5 364 ASN B C 1
ATOM 6291 O O . ASN B 1 364 ? 11.75 -11.875 4.305 1 97.5 364 ASN B O 1
ATOM 6295 N N . TYR B 1 365 ? 11.094 -11 6.297 1 96.25 365 TYR B N 1
ATOM 6296 C CA . TYR B 1 365 ? 12.398 -10.43 6.59 1 96.25 365 TYR B CA 1
ATOM 6297 C C . TYR B 1 365 ? 13.469 -11.516 6.668 1 96.25 365 TYR B C 1
ATOM 6299 O O . TYR B 1 365 ? 14.516 -11.406 6.031 1 96.25 365 TYR B O 1
ATOM 6307 N N . ILE B 1 366 ? 13.219 -12.562 7.383 1 97.62 366 ILE B N 1
ATOM 6308 C CA . ILE B 1 366 ? 14.188 -13.633 7.57 1 97.62 366 ILE B CA 1
ATOM 6309 C C . ILE B 1 366 ? 14.445 -14.336 6.238 1 97.62 366 ILE B C 1
ATOM 6311 O O . ILE B 1 366 ? 15.594 -14.672 5.926 1 97.62 366 ILE B O 1
ATOM 6315 N N . LEU B 1 367 ? 13.383 -14.492 5.5 1 98.19 367 LEU B N 1
ATOM 6316 C CA . LEU B 1 367 ? 13.531 -15.102 4.184 1 98.19 367 LEU B CA 1
ATOM 6317 C C . LEU B 1 367 ? 14.5 -14.312 3.316 1 98.19 367 LEU B C 1
ATOM 6319 O O . LEU B 1 367 ? 15.43 -14.875 2.738 1 98.19 367 LEU B O 1
ATOM 6323 N N . HIS B 1 368 ? 14.352 -13.078 3.275 1 96.56 368 HIS B N 1
ATOM 6324 C CA . HIS B 1 368 ? 15.172 -12.25 2.398 1 96.56 368 HIS B CA 1
ATOM 6325 C C . HIS B 1 368 ? 16.609 -12.172 2.902 1 96.56 368 HIS B C 1
ATOM 6327 O O . HIS B 1 368 ? 17.547 -12.141 2.105 1 96.56 368 HIS B O 1
ATOM 6333 N N . GLN B 1 369 ? 16.766 -12.055 4.223 1 94.81 369 GLN B N 1
ATOM 6334 C CA . GLN B 1 369 ? 18.125 -12.102 4.77 1 94.81 369 GLN B CA 1
ATOM 6335 C C . GLN B 1 369 ? 18.859 -13.367 4.32 1 94.81 369 GLN B C 1
ATOM 6337 O O . GLN B 1 369 ? 20.016 -13.305 3.91 1 94.81 369 GLN B O 1
ATOM 6342 N N . GLU B 1 370 ? 18.125 -14.43 4.383 1 95.62 370 GLU B N 1
ATOM 6343 C CA . GLU B 1 370 ? 18.734 -15.711 4.027 1 95.62 370 GLU B CA 1
ATOM 6344 C C . GLU B 1 370 ? 18.984 -15.805 2.523 1 95.62 370 GLU B C 1
ATOM 6346 O O . GLU B 1 370 ? 20.031 -16.297 2.09 1 95.62 370 GLU B O 1
ATOM 6351 N N . LEU B 1 371 ? 18.031 -15.336 1.734 1 94.69 371 LEU B N 1
ATOM 6352 C CA . LEU B 1 371 ? 18.188 -15.336 0.283 1 94.69 371 LEU B CA 1
ATOM 6353 C C . LEU B 1 371 ? 19.422 -14.555 -0.138 1 94.69 371 LEU B C 1
ATOM 6355 O O . LEU B 1 371 ? 20.062 -14.891 -1.134 1 94.69 371 LEU B O 1
ATOM 6359 N N . GLU B 1 372 ? 19.766 -13.586 0.661 1 91.69 372 GLU B N 1
ATOM 6360 C CA . GLU B 1 372 ? 20.859 -12.688 0.317 1 91.69 372 GLU B CA 1
ATOM 6361 C C . GLU B 1 372 ? 22.141 -13.07 1.062 1 91.69 372 GLU B C 1
ATOM 6363 O O . GLU B 1 372 ? 23.141 -12.352 1.002 1 91.69 372 GLU B O 1
ATOM 6368 N N . ASP B 1 373 ? 22.109 -14.117 1.805 1 91.69 373 ASP B N 1
ATOM 6369 C CA . ASP B 1 373 ? 23.234 -14.586 2.609 1 91.69 373 ASP B CA 1
ATOM 6370 C C . ASP B 1 373 ? 23.672 -13.523 3.611 1 91.69 373 ASP B C 1
ATOM 6372 O O . ASP B 1 373 ? 24.875 -13.25 3.756 1 91.69 373 ASP B O 1
ATOM 6376 N N . GLU B 1 374 ? 22.688 -12.906 4.121 1 90.44 374 GLU B N 1
ATOM 6377 C CA . GLU B 1 374 ? 22.922 -11.898 5.152 1 90.44 374 GLU B CA 1
ATOM 6378 C C . GLU B 1 374 ? 22.531 -12.43 6.535 1 90.44 374 GLU B C 1
ATOM 6380 O O . GLU B 1 374 ? 21.75 -13.367 6.648 1 90.44 374 GLU B O 1
ATOM 6385 N N . ASP B 1 375 ? 23.156 -11.812 7.527 1 92.19 375 ASP B N 1
ATOM 6386 C CA . ASP B 1 375 ? 22.859 -12.195 8.906 1 92.19 375 ASP B CA 1
ATOM 6387 C C . ASP B 1 375 ? 21.406 -11.906 9.25 1 92.19 375 ASP B C 1
ATOM 6389 O O . ASP B 1 375 ? 20.922 -10.789 9.047 1 92.19 375 ASP B O 1
ATOM 6393 N N . ILE B 1 376 ? 20.719 -12.945 9.773 1 91.56 376 ILE B N 1
ATOM 6394 C CA . ILE B 1 376 ? 19.297 -12.781 10.094 1 91.56 376 ILE B CA 1
ATOM 6395 C C . ILE B 1 376 ? 19.141 -11.812 11.258 1 91.56 376 ILE B C 1
ATOM 6397 O O . ILE B 1 376 ? 18.047 -11.289 11.5 1 91.56 376 ILE B O 1
ATOM 6401 N N . TYR B 1 377 ? 20.203 -11.57 11.992 1 90.25 377 TYR B N 1
ATOM 6402 C CA . TYR B 1 377 ? 20.188 -10.609 13.078 1 90.25 377 TYR B CA 1
ATOM 6403 C C . TYR B 1 377 ? 20.922 -9.328 12.695 1 90.25 377 TYR B C 1
ATOM 6405 O O . TYR B 1 377 ? 21.453 -8.625 13.555 1 90.25 377 TYR B O 1
ATOM 6413 N N . GLU B 1 378 ? 20.984 -9.094 11.406 1 87.94 378 GLU B N 1
ATOM 6414 C CA . GLU B 1 378 ? 21.672 -7.91 10.891 1 87.94 378 GLU B CA 1
ATOM 6415 C C . GLU B 1 378 ? 21.125 -6.637 11.539 1 87.94 378 GLU B C 1
ATOM 6417 O O . GLU B 1 378 ? 21.875 -5.668 11.719 1 87.94 378 GLU B O 1
ATOM 6422 N N . PHE B 1 379 ? 19.859 -6.621 11.898 1 84.38 379 PHE B N 1
ATOM 6423 C CA . PHE B 1 379 ? 19.266 -5.43 12.5 1 84.38 379 PHE B CA 1
ATOM 6424 C C . PHE B 1 379 ? 19.969 -5.078 13.805 1 84.38 379 PHE B C 1
ATOM 6426 O O . PHE B 1 379 ? 20.016 -3.91 14.195 1 84.38 379 PHE B O 1
ATOM 6433 N N . VAL B 1 380 ? 20.578 -6.039 14.531 1 84 380 VAL B N 1
ATOM 6434 C CA . VAL B 1 380 ? 21.359 -5.781 15.734 1 84 380 VAL B CA 1
ATOM 6435 C C . VAL B 1 380 ? 22.703 -5.137 15.352 1 84 380 VAL B C 1
ATOM 6437 O O . VAL B 1 380 ? 23.109 -4.141 15.953 1 84 380 VAL B O 1
ATOM 6440 N N . LYS B 1 381 ? 23.328 -5.676 14.336 1 84.25 381 LYS B N 1
ATOM 6441 C CA . LYS B 1 381 ? 24.594 -5.152 13.859 1 84.25 381 LYS B CA 1
ATOM 6442 C C . LYS B 1 381 ? 24.453 -3.729 13.328 1 84.25 381 LYS B C 1
ATOM 6444 O O . LYS B 1 381 ? 25.328 -2.891 13.523 1 84.25 381 LYS B O 1
ATOM 6449 N N . ASP B 1 382 ? 23.359 -3.559 12.641 1 84.62 382 ASP B N 1
ATOM 6450 C CA . ASP B 1 382 ? 23.094 -2.225 12.109 1 84.62 382 ASP B CA 1
ATOM 6451 C C . ASP B 1 382 ? 22.953 -1.204 13.234 1 84.62 382 ASP B C 1
ATOM 6453 O O . ASP B 1 382 ? 23.438 -0.076 13.125 1 84.62 382 ASP B O 1
ATOM 6457 N N . MET B 1 383 ? 22.312 -1.627 14.297 1 83.06 383 MET B N 1
ATOM 6458 C CA . MET B 1 383 ? 22.156 -0.729 15.438 1 83.06 383 MET B CA 1
ATOM 6459 C C . MET B 1 383 ? 23.516 -0.345 16.016 1 83.06 383 MET B C 1
ATOM 6461 O O . MET B 1 383 ? 23.75 0.82 16.328 1 83.06 383 MET B O 1
ATOM 6465 N N . GLU B 1 384 ? 24.391 -1.245 16.078 1 83.19 384 GLU B N 1
ATOM 6466 C CA . GLU B 1 384 ? 25.734 -0.988 16.547 1 83.19 384 GLU B CA 1
ATOM 6467 C C . GLU B 1 384 ? 26.516 -0.111 15.57 1 83.19 384 GLU B C 1
ATOM 6469 O O . GLU B 1 384 ? 27.25 0.792 15.977 1 83.19 384 GLU B O 1
ATOM 6474 N N . GLY B 1 385 ? 26.266 -0.413 14.305 1 83.62 385 GLY B N 1
ATOM 6475 C CA . GLY B 1 385 ? 26.922 0.37 13.266 1 83.62 385 GLY B CA 1
ATOM 6476 C C . GLY B 1 385 ? 26.5 1.826 13.258 1 83.62 385 GLY B C 1
ATOM 6477 O O . GLY B 1 385 ? 27.312 2.715 13.008 1 83.62 385 GLY B O 1
ATOM 6478 N N . LEU B 1 386 ? 25.266 1.979 13.523 1 83.44 386 LEU B N 1
ATOM 6479 C CA . LEU B 1 386 ? 24.719 3.334 13.578 1 83.44 386 LEU B CA 1
ATOM 6480 C C . LEU B 1 386 ? 25.422 4.152 14.656 1 83.44 386 LEU B C 1
ATOM 6482 O O . LEU B 1 386 ? 25.594 5.367 14.516 1 83.44 386 LEU B O 1
ATOM 6486 N N . ASN B 1 387 ? 25.906 3.521 15.656 1 80.25 387 ASN B N 1
ATOM 6487 C CA . ASN B 1 387 ? 26.609 4.207 16.734 1 80.25 387 ASN B CA 1
ATOM 6488 C C . ASN B 1 387 ? 28 4.656 16.297 1 80.25 387 ASN B C 1
ATOM 6490 O O . ASN B 1 387 ? 28.562 5.605 16.844 1 80.25 387 ASN B O 1
ATOM 6494 N N . ASN B 1 388 ? 28.5 4.039 15.297 1 79.06 388 ASN B N 1
ATOM 6495 C CA . ASN B 1 388 ? 29.875 4.305 14.867 1 79.06 388 ASN B CA 1
ATOM 6496 C C . ASN B 1 388 ? 29.906 5.125 13.586 1 79.06 388 ASN B C 1
ATOM 6498 O O . ASN B 1 388 ? 30.984 5.453 13.086 1 79.06 388 ASN B O 1
ATOM 6502 N N . LEU B 1 389 ? 28.781 5.367 13.102 1 78.94 389 LEU B N 1
ATOM 6503 C CA . LEU B 1 389 ? 28.75 6.078 11.828 1 78.94 389 LEU B CA 1
ATOM 6504 C C . LEU B 1 389 ? 29.047 7.562 12.023 1 78.94 389 LEU B C 1
ATOM 6506 O O . LEU B 1 389 ? 28.609 8.164 13.008 1 78.94 389 LEU B O 1
ATOM 6510 N N . ASN B 1 390 ? 30.016 8.055 11.242 1 78.5 390 ASN B N 1
ATOM 6511 C CA . ASN B 1 390 ? 30.297 9.484 11.297 1 78.5 390 ASN B CA 1
ATOM 6512 C C . ASN B 1 390 ? 29.953 10.18 9.984 1 78.5 390 ASN B C 1
ATOM 6514 O O . ASN B 1 390 ? 29.75 9.516 8.961 1 78.5 390 ASN B O 1
ATOM 6518 N N . LYS B 1 391 ? 29.906 11.445 10.023 1 80 391 LYS B N 1
ATOM 6519 C CA . LYS B 1 391 ? 29.531 12.312 8.914 1 80 391 LYS B CA 1
ATOM 6520 C C . LYS B 1 391 ? 30.484 12.141 7.73 1 80 391 LYS B C 1
ATOM 6522 O O . LYS B 1 391 ? 30.062 12.195 6.574 1 80 391 LYS B O 1
ATOM 6527 N N . ASP B 1 392 ? 31.672 11.82 8.062 1 85.25 392 ASP B N 1
ATOM 6528 C CA . ASP B 1 392 ? 32.688 11.711 7.012 1 85.25 392 ASP B CA 1
ATOM 6529 C C . ASP B 1 392 ? 32.406 10.516 6.098 1 85.25 392 ASP B C 1
ATOM 6531 O O . ASP B 1 392 ? 32.594 10.602 4.883 1 85.25 392 ASP B O 1
ATOM 6535 N N . LYS B 1 393 ? 31.922 9.469 6.656 1 87.12 393 LYS B N 1
ATOM 6536 C CA . LYS B 1 393 ? 31.609 8.289 5.863 1 87.12 393 LYS B CA 1
ATOM 6537 C C . LYS B 1 393 ? 30.422 8.547 4.945 1 87.12 393 LYS B C 1
ATOM 6539 O O . LYS B 1 393 ? 30.391 8.062 3.812 1 87.12 393 LYS B O 1
ATOM 6544 N N . ILE B 1 394 ? 29.5 9.258 5.398 1 89.06 394 ILE B N 1
ATOM 6545 C CA . ILE B 1 394 ? 28.312 9.562 4.625 1 89.06 394 ILE B CA 1
ATOM 6546 C C . ILE B 1 394 ? 28.672 10.438 3.426 1 89.06 394 ILE B C 1
ATOM 6548 O O . ILE B 1 394 ? 28.203 10.203 2.311 1 89.06 394 ILE B O 1
ATOM 6552 N N . TYR B 1 395 ? 29.547 11.383 3.652 1 90.06 395 TYR B N 1
ATOM 6553 C CA . TYR B 1 395 ? 29.969 12.266 2.57 1 90.06 395 TYR B CA 1
ATOM 6554 C C . TYR B 1 395 ? 30.797 11.492 1.538 1 90.06 395 TYR B C 1
ATOM 6556 O O . TYR B 1 395 ? 30.641 11.703 0.333 1 90.06 395 TYR B O 1
ATOM 6564 N N . LYS B 1 396 ? 31.578 10.648 2.059 1 91.88 396 LYS B N 1
ATOM 6565 C CA . LYS B 1 396 ? 32.375 9.805 1.156 1 91.88 396 LYS B CA 1
ATOM 6566 C C . LYS B 1 396 ? 31.453 8.992 0.238 1 91.88 396 LYS B C 1
ATOM 6568 O O . LYS B 1 396 ? 31.672 8.961 -0.977 1 91.88 396 LYS B O 1
ATOM 6573 N N . VAL B 1 397 ? 30.484 8.398 0.819 1 94.38 397 VAL B N 1
ATOM 6574 C CA . VAL B 1 397 ? 29.578 7.535 0.074 1 94.38 397 VAL B CA 1
ATOM 6575 C C . VAL B 1 397 ? 28.766 8.375 -0.909 1 94.38 397 VAL B C 1
ATOM 6577 O O . VAL B 1 397 ? 28.484 7.934 -2.027 1 94.38 397 VAL B O 1
ATOM 6580 N N . SER B 1 398 ? 28.375 9.57 -0.454 1 95.25 398 SER B N 1
ATOM 6581 C CA . SER B 1 398 ? 27.609 10.438 -1.34 1 95.25 398 SER B CA 1
ATOM 6582 C C . SER B 1 398 ? 28.391 10.773 -2.605 1 95.25 398 SER B C 1
ATOM 6584 O O . SER B 1 398 ? 27.828 10.758 -3.707 1 95.25 398 SER B O 1
ATOM 6586 N N . LYS B 1 399 ? 29.703 11.008 -2.449 1 95.31 399 LYS B N 1
ATOM 6587 C CA . LYS B 1 399 ? 30.578 11.336 -3.58 1 95.31 399 LYS B CA 1
ATOM 6588 C C . LYS B 1 399 ? 30.734 10.141 -4.516 1 95.31 399 LYS B C 1
ATOM 6590 O O . LYS B 1 399 ? 30.797 10.305 -5.738 1 95.31 399 LYS B O 1
ATOM 6595 N N . LEU B 1 400 ? 30.719 9.008 -3.91 1 96.19 400 LEU B N 1
ATOM 6596 C CA . LEU B 1 400 ? 30.938 7.797 -4.688 1 96.19 400 LEU B CA 1
ATOM 6597 C C . LEU B 1 400 ? 29.688 7.406 -5.461 1 96.19 400 LEU B C 1
ATOM 6599 O O . LEU B 1 400 ? 29.781 6.902 -6.582 1 96.19 400 LEU B O 1
ATOM 6603 N N . VAL B 1 401 ? 28.5 7.656 -4.918 1 97.75 401 VAL B N 1
ATOM 6604 C CA . VAL B 1 401 ? 27.266 7.098 -5.457 1 97.75 401 VAL B CA 1
ATOM 6605 C C . VAL B 1 401 ? 26.547 8.156 -6.289 1 97.75 401 VAL B C 1
ATOM 6607 O O . VAL B 1 401 ? 26.031 7.859 -7.371 1 97.75 401 VAL B O 1
ATOM 6610 N N . LEU B 1 402 ? 26.5 9.422 -5.809 1 97.56 402 LEU B N 1
ATOM 6611 C CA . LEU B 1 402 ? 25.703 10.461 -6.438 1 97.56 402 LEU B CA 1
ATOM 6612 C C . LEU B 1 402 ? 26.5 11.18 -7.527 1 97.56 402 LEU B C 1
ATOM 6614 O O . LEU B 1 402 ? 26.672 12.398 -7.48 1 97.56 402 LEU B O 1
ATOM 6618 N N . LYS B 1 403 ? 26.938 10.461 -8.453 1 95.62 403 LYS B N 1
ATOM 6619 C CA . LYS B 1 403 ? 27.672 11.016 -9.594 1 95.62 403 LYS B CA 1
ATOM 6620 C C . LYS B 1 403 ? 27.25 10.344 -10.898 1 95.62 403 LYS B C 1
ATOM 6622 O O . LYS B 1 403 ? 26.891 9.164 -10.906 1 95.62 403 LYS B O 1
ATOM 6627 N N . ASP B 1 404 ? 27.219 11.047 -12.008 1 96.75 404 ASP B N 1
ATOM 6628 C CA . ASP B 1 404 ? 27.016 10.57 -13.375 1 96.75 404 ASP B CA 1
ATOM 6629 C C . ASP B 1 404 ? 25.688 9.828 -13.5 1 96.75 404 ASP B C 1
ATOM 6631 O O . ASP B 1 404 ? 25.656 8.688 -13.969 1 96.75 404 ASP B O 1
ATOM 6635 N N . PRO B 1 405 ? 24.609 10.477 -13.133 1 98.44 405 PRO B N 1
ATOM 6636 C CA . PRO B 1 405 ? 23.312 9.797 -13.219 1 98.44 405 PRO B CA 1
ATOM 6637 C C . PRO B 1 405 ? 22.812 9.648 -14.656 1 98.44 405 PRO B C 1
ATOM 6639 O O . PRO B 1 405 ? 23.297 10.344 -15.555 1 98.44 405 PRO B O 1
ATOM 6642 N N . THR B 1 406 ? 21.969 8.695 -14.867 1 98.81 406 THR B N 1
ATOM 6643 C CA . THR B 1 406 ? 21.031 8.734 -15.992 1 98.81 406 THR B CA 1
ATOM 6644 C C . THR B 1 406 ? 19.781 9.516 -15.633 1 98.81 406 THR B C 1
ATOM 6646 O O . THR B 1 406 ? 19.156 9.25 -14.602 1 98.81 406 THR B O 1
ATOM 6649 N N . ILE B 1 407 ? 19.453 10.484 -16.406 1 98.81 407 ILE B N 1
ATOM 6650 C CA . ILE B 1 407 ? 18.266 11.289 -16.156 1 98.81 407 ILE B CA 1
ATOM 6651 C C . ILE B 1 407 ? 17.266 11.086 -17.281 1 98.81 407 ILE B C 1
ATOM 6653 O O . ILE B 1 407 ? 17.594 11.25 -18.453 1 98.81 407 ILE B O 1
ATOM 6657 N N . HIS B 1 408 ? 16.125 10.68 -16.953 1 98.81 408 HIS B N 1
ATOM 6658 C CA . HIS B 1 408 ? 15.055 10.516 -17.922 1 98.81 408 HIS B CA 1
ATOM 6659 C C . HIS B 1 408 ? 13.867 11.422 -17.609 1 98.81 408 HIS B C 1
ATOM 6661 O O . HIS B 1 408 ? 13.445 11.523 -16.453 1 98.81 408 HIS B O 1
ATOM 6667 N N . ILE B 1 409 ? 13.398 12.102 -18.562 1 98.5 409 ILE B N 1
ATOM 6668 C CA . ILE B 1 409 ? 12.227 12.969 -18.453 1 98.5 409 ILE B CA 1
ATOM 6669 C C . ILE B 1 409 ? 11.133 12.477 -19.391 1 98.5 409 ILE B C 1
ATOM 6671 O O . ILE B 1 409 ? 11.367 12.305 -20.594 1 98.5 409 ILE B O 1
ATOM 6675 N N . LEU B 1 410 ? 10.031 12.078 -18.875 1 97.75 410 LEU B N 1
ATOM 6676 C CA . LEU B 1 410 ? 8.836 11.766 -19.641 1 97.75 410 LEU B CA 1
ATOM 6677 C C . LEU B 1 410 ? 7.875 12.945 -19.672 1 97.75 410 LEU B C 1
ATOM 6679 O O . LEU B 1 410 ? 7.418 13.398 -18.625 1 97.75 410 LEU B O 1
ATOM 6683 N N . THR B 1 411 ? 7.574 13.484 -20.812 1 95.81 411 THR B N 1
ATOM 6684 C CA . THR B 1 411 ? 6.746 14.68 -20.906 1 95.81 411 THR B CA 1
ATOM 6685 C C . THR B 1 411 ? 5.801 14.586 -22.109 1 95.81 411 THR B C 1
ATOM 6687 O O . THR B 1 411 ? 5.828 13.602 -22.844 1 95.81 411 THR B O 1
ATOM 6690 N N . SER B 1 412 ? 4.809 15.469 -22.188 1 91.25 412 SER B N 1
ATOM 6691 C CA . SER B 1 412 ? 3.906 15.555 -23.328 1 91.25 412 SER B CA 1
ATOM 6692 C C . SER B 1 412 ? 4.539 16.328 -24.484 1 91.25 412 SER B C 1
ATOM 6694 O O . SER B 1 412 ? 5.277 17.297 -24.266 1 91.25 412 SER B O 1
ATOM 6696 N N . PRO B 1 413 ? 4.164 15.828 -25.719 1 86.25 413 PRO B N 1
ATOM 6697 C CA . PRO B 1 413 ? 4.699 16.578 -26.859 1 86.25 413 PRO B CA 1
ATOM 6698 C C . PRO B 1 413 ? 4.18 18.016 -26.906 1 86.25 413 PRO B C 1
ATOM 6700 O O . PRO B 1 413 ? 3.033 18.281 -26.531 1 86.25 413 PRO B O 1
ATOM 6703 N N . LYS B 1 414 ? 4.988 19 -26.953 1 69.88 414 LYS B N 1
ATOM 6704 C CA . LYS B 1 414 ? 4.609 20.391 -27.094 1 69.88 414 LYS B CA 1
ATOM 6705 C C . LYS B 1 414 ? 3.828 20.641 -28.375 1 69.88 414 LYS B C 1
ATOM 6707 O O . LYS B 1 414 ? 4.164 20.094 -29.422 1 69.88 414 LYS B O 1
ATOM 6712 N N . GLU B 1 415 ? 2.428 20.969 -28.25 1 50.44 415 GLU B N 1
ATOM 6713 C CA . GLU B 1 415 ? 1.776 21.391 -29.484 1 50.44 415 GLU B CA 1
ATOM 6714 C C . GLU B 1 415 ? 2.621 22.422 -30.234 1 50.44 415 GLU B C 1
ATOM 6716 O O . GLU B 1 415 ? 3.314 23.234 -29.609 1 50.44 415 GLU B O 1
#

Radius of gyration: 26.75 Å; Cα contacts (8 Å, |Δi|>4): 1691; chains: 2; bounding box: 65×70×69 Å